Protein 7VRS (pdb70)

Secondary structure (DSSP, 8-state):
---SS-TT---EEEEEEESSHHHHHHHHHHHHHHHHH-TT--HHHHHHHHTTSS---SEEEEEEESSHHHHHHHHHHHHTT---TTEEEEE--S---EEEEE--TT---TTTTHHHHHH-HHHHHHHHHHHHHHTTS-SS-HHHHHHT-TTSPPTTSHHHHHHHHHHHHHHHHHHHHHTT---SEEEE-TTHHHHHHHHHTSS-HHHHHHHHHHHHHHHHHHTTTS-EEEEESS-HHHHHHHHHHSSSSS-SEEEEEEEETTEEEEEE-HHHHHHHHHHHHHTT--EEEPTT----SSGGGGGGHHHHHHHTTT------SS-EE-TTT--EE-STT-SHHHHHHHHHSPEEHHHHHHHHHHTT--EEEE-SSS-SSHHHHHHHHHTTT---EEE-S-BTTB-SHHHHHHHHHHHHHHT----GGGGGTTTT---------S--/---SS-TT---EEEEEEESSHHHHHHHHHHHHHHHHH-TT--HHHHHHHHHHHS---SEEEEEEESSHHHHHHHHHHHHTT---TTEEEEE--S---EEEEE--TT---TTTTHHHHHH-HHHHHHHHHHHHHHHTS-SS-HHHHHHT-TTSPPTTSHHHHHHHHHHHHHHHHHHHHHTT---SEEEE-TTHHHHHHHHHTSS-HHHHHHHHHHHHHHHHHHTBTTBEEEEE-S-HHHHHHHHHTT-SSS--EEEEEEEETTEEEEEE-HHHHHHHHHHHHHHT--EEE-TT--S-SSGGGGGGHHHHHHHTTT------SS-EE-TTT--EE-STT--HHHHHHHHHS-EEHHHHHHHHHHTT--EEEE-SSS-SSHHHHHHHHHHTT---EEEES-BTTB-SHHHHHHHHHHHHHTT----GGGGGTTTT---------S--/--SS-HHHHHHHHHHHHHHHHHHHHT---SSSS-SSS-HHHHH--HHHHHHHHHHHHHHHTS---TTHHHHS-SHHHHHHHHHHH-

Radius of gyration: 31.19 Å; Cα contacts (8 Å, |Δi|>4): 2144; chains: 3; bounding box: 94×78×86 Å

Foldseek 3Di:
DFFLWDLPQLKAKQKDADQDLQLQLVQLVQQLVVCVVDVPDDPLLNRLQNLPVDDQHFKIKMFIDSDNVSSNVQSVCSNVVHDDPRMFIFGQAAPLQEEEEFEFPPLDDQLALVQCCVIGRQLVVLLCVLQVLLCVQDDFGLVCANNVPPPGDDCLQLLNVLLNQLSQLLSLQSSCVSQVRHHQEYEYQQSSVLSSLCNQVQFPSNLSSLLSNLVSVVCSVQFPQFKFKKKWQAQPVVVVVLCCVPQVPHCQKDWQARQFRRITMIMHGPPSQVVSQVVQVVVVIDMDTDGSGTRWQTCSLVVCLVVQCVSSQPIQGDQGNHWYCAQQPRDGDRSRPCGSVVSSSSRHHRRNNHVSLVVCVVVRAQEYEHSGQADDRQVRSVVSCVVVPHHHHRAYQHHHPGHHPSSNVSSVSSSVNNNHDTSSSSSNPPNPHHHDDRDDGPHD/DFFQWDLPQLKAKQKDADQDLQLRLLQLLQQLVVLVVDVPDDPLQNLLQNLPVDDDHFKIKMFIDSDNVSSNVQSVCSNVVHDDPRMDIFGQAAPLQEEEEFEFPDQDFALLAVQCCVIGRQLVVQLCVLQVLLVVQDPFGLNCANNVPPPGDHCLQLLNVRLNQLSLLLSLQSSQVLQVRHHLEYEYAQLSVLSRCCNQVQFPSNLSSLLRNLVSVVCSVQFFQFKFKKKWQAAQVVVVVLQVVLPPPPRFKDWQADQARRITMMMGHPVSQVVSCVVCVVVVIDMDTRRRGGRWQACSCVVVQVVLCVSSQPTQGDQGNHWYCYQQPRDTHSSRPCGSNVSSSSRHHRGNNLVNLVVCVVVRHQEYEHSGSADDRLVRSVNSCVVVVHRHHRFYQHHHPGNHPSSNVSSVSSSPSNPNDTNSSSSSPPNPHHHDDGDDSDDD/DVVDDPVRLLVVLLLQLLQLLCVLLVVNPSPPFDQPDFSVVSPDDLVSQQSSQVSSCVVVVHRDDSCLCVVQGGSSSSSVVVVVVD

Solvent-accessible surface area: 36878 Å² total; per-residue (Å²): 150,66,25,4,2,80,72,161,10,98,24,2,0,0,6,5,12,2,116,77,65,38,19,13,46,12,14,0,52,101,1,17,48,59,0,43,139,62,152,137,35,48,36,16,29,1,0,25,0,6,23,6,15,34,16,48,39,91,44,23,0,0,0,8,1,27,42,60,144,86,0,59,42,0,0,26,13,12,21,119,126,104,79,23,61,37,20,35,83,22,31,26,83,19,37,8,6,3,0,0,1,0,0,5,35,28,1,49,28,91,33,2,0,36,104,0,23,85,24,0,31,12,0,30,44,52,3,64,99,0,6,42,21,0,68,75,76,31,158,43,42,0,75,37,9,8,101,61,41,153,148,21,34,59,39,112,112,6,23,1,0,8,0,0,1,4,0,1,2,0,0,0,6,22,0,0,129,38,0,37,3,66,8,41,0,0,0,0,23,18,11,0,0,0,0,0,0,8,25,3,25,0,1,34,36,23,24,0,0,35,0,1,6,45,6,0,72,11,4,22,98,52,4,90,68,122,4,10,19,0,34,0,23,13,36,18,76,78,0,106,70,73,10,63,148,17,22,62,154,67,104,83,0,15,34,4,0,40,19,3,50,141,40,0,22,0,0,1,66,55,63,9,0,97,92,0,17,62,56,0,108,83,101,70,26,127,3,118,48,44,51,42,25,8,0,12,14,4,34,46,0,62,102,8,67,123,115,1,50,110,58,1,83,56,13,137,33,116,54,19,70,18,8,2,7,0,1,22,77,55,89,24,5,18,1,50,54,0,65,15,59,14,0,7,58,1,0,26,82,61,5,34,3,21,43,8,2,119,44,0,8,30,24,13,2,21,0,1,0,0,0,0,0,7,17,56,17,11,61,29,1,38,87,9,3,143,90,58,73,71,110,24,28,19,26,11,1,0,34,90,140,81,2,6,8,54,47,0,0,22,0,0,0,8,0,14,1,40,23,10,70,12,73,9,23,18,1,2,38,54,52,42,4,116,37,47,134,24,19,69,94,97,97,78,148,81,24,5,4,78,84,162,10,94,21,3,0,0,7,10,11,0,150,69,76,36,15,13,41,18,38,0,49,104,7,13,47,48,0,49,151,54,146,133,34,46,36,17,28,0,0,16,0,14,26,4,9,53,29,46,37,90,44,17,0,0,0,6,1,31,38,55,143,82,0,56,42,0,0,35,18,13,14,125,136,118,128,35,91,34,23,37,79,21,27,26,85,17,42,7,9,3,0,0,0,0,0,4,30,22,1,49,19,81,27,1,0,34,85,0,22,85,24,0,37,12,0,31,49,54,4,67,102,0,6,38,18,0,66,75,82,29,161,44,40,0,72,28,9,4,103,58,37,152,148,22,32,55,41,110,107,5,23,2,2,10,0,0,1,4,0,1,3,0,0,0,5,18,0,0,117,35,0,40,2,70,7,45,0,0,0,0,19,22,10,0,0,1,1,0,0,7,19,1,26,0,1,34,34,25,21,0,0,36,0,1,8,44,6,0,75,14,5,22,98,87,3,90,65,115,2,6,14,0,37,1,43,12,36,28,72,82,2,98,67,21,12,62,168,27,35,45,152,69,103,69,3,30,30,4,0,41,10,1,45,137,36,0,18,0,1,5,63,52,64,5,0,90,108,0,18,61,56,0,85,93,106,69,25,199,11,126,49,28,72,29,26,3,0,16,11,9,42,44,0,71,109,18,70,149,125,0,67,94,33,1,79,54,12,123,34,119,63,14,90,23,16,1,6,0,0,7,50,51,100,42,11,22,0,47,46,0,67,14,52,16,0,5,58,1,0,61,105,62,6,34,0,14,48,6,0,111,44,0,6,37,24,13,2,21,0,0,0,0,0,0,1,15,15,48,12,8,122,9,0,50,95,2,5,138,80,48,69,84,111,20,26,21,28,12,1,0,92,117,138,73,1,9,8,53,66,0,0,18,1,1,0,9,0,14,1,43,17,12,61,19,61,14,18,19,2,3,35,49,50,48,4,77,26,46,134,18,25,92,108,60,183,53,107,68,118,19,74,80,72,86,81,54,57,91,5,43,79,46,0,40,25,34,0,0,28,29,47,10,108,15,73,10,108,59,5,86,46,59,117,30,8,164,99,39,52,28,26,52,22,16,1,20,58,0,35,60,110,2,11,86,58,28,66,81,206,19,76,13,48,4,3,106,91,77,72,35,0,64,25,0,4,90,48,2,83,87,36,91

B-factor: mean 44.57, std 20.29, range [15.27, 239.95]

Organism: Streptomyces albus (strain ATCC 21838 / DSM 41398 / FERM P-419 / JCM 4703 / NBRC 107858) (NCBI:txid1081613)

Nearest PDB structures (foldseek):
  7vrs-assembly1_B  TM=9.904E-01  e=1.218E-79  Streptomyces albus subsp. albus
  7vt1-assembly2_B  TM=9.842E-01  e=4.405E-77  Streptomyces albus subsp. albus
  7vt1-assembly1_A  TM=9.762E-01  e=6.356E-75  Streptomyces albus subsp. albus
  6iyt-assembly1_A  TM=9.725E-01  e=8.474E-64  Streptomyces albus subsp. albus
  6iyt-assembly2_B  TM=9.763E-01  e=5.150E-62  Streptomyces albus subsp. albus

InterPro domains:
  IPR001227 Acyl transferase domain superfamily [G3DSA:3.40.366.10] (587-889)
  IPR001227 Acyl transferase domain superfamily [G3DSA:3.40.366.10] (2682-2988)
  IPR002364 Quinone oxidoreductase/zeta-crystallin, conserved site [PS01162] (1578-1599)
  IPR006162 Phosphopantetheine attachment site [PS00012] (2075-2090)
  IPR009081 Phosphopantetheine binding ACP domain [PF00550] (2050-2115)
  IPR009081 Phosphopantetheine binding ACP domain [PF00550] (3599-3665)
  IPR009081 Phosphopantetheine binding ACP domain [PS50075] (2045-2120)
  IPR009081 Phosphopantetheine binding ACP domain [PS50075] (3594-3669)
  IPR011032 GroES-like superfamily [SSF50129] (1453-1583)
  IPR013154 Alcohol dehydrogenase-like, N-terminal [PF08240] (1469-1525)
  IPR013968 Polyketide synthase-like, ketoreductase domain [PF08659] (1763-1941)
  IPR013968 Polyketide synthase-like, ketoreductase domain [PF08659] (3308-3485)
  IPR014030 Beta-ketoacyl synthase-like, N-terminal domain [PF00109] (34-284)
  IPR014030 Beta-ketoacyl synthase-like, N-terminal domain [PF00109] (2141-2391)
  IPR014031 Beta-ketoacyl synthase, C-terminal domain [PF02801] (292-409)
  IPR014031 Beta-ketoacyl synthase, C-terminal domain [PF02801] (2399-2516)
  IPR014043 Acyl transferase domain [PF00698] (587-904)
  IPR014043 Acyl transferase domain [PF00698] (2682-3003)
  IPR014043 Acyl transferase domain [SM00827] (589-886)
  IPR014043 Acyl transferase domain [SM00827] (2684-2985)

Sequence (974 aa):
APALAEVLAPTVPWPLSGKNPGALQGQAARLAAHLAEDHDLSLSDLGLSLATTRARLEHRAVVVLGSREEALGGLGALGEQMPAGNVVTGAADLSGKTVFVFPGQGSQWAGMAVELLDSS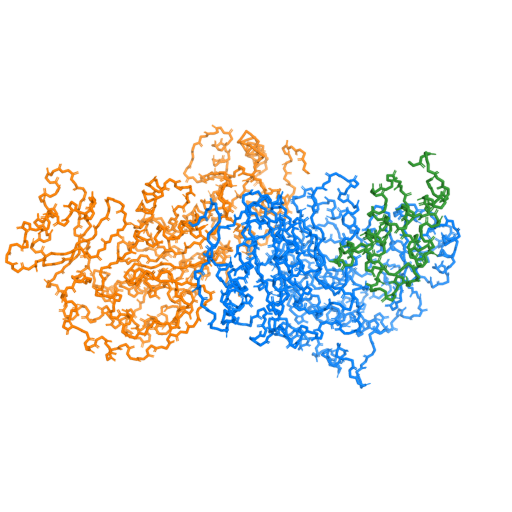PVFAARFAEVAGAVEAYVDWSVESVVRGADEAPSLDRIEILQPVLFTVMVSLAALWRAAGVVPDAVVGHCQGEIAAAAVSGALSLGDAAQVVVLRSQLFADELVGKGAVASVSLPAAEVEARIARFNGDAELLSIAGNNGPRSVTVAGQVAALEELVAELEAEGVRAKVIGSTVASHSAQVDPLHERILDLLSFVQPREGSVPLYSTVNGEVLNGAELDASYWFENSRRPVSFEPVVRALFADGFDVFVESSAHPVLTYGISETAEAAGREVLAQGTLRREEGGLARFYSSLAGVWTRGVDVDWAGAFAGRGARVVDLPTYAFQAPALAEVLAPTVPWPLSGKNPGALQGQAARLAAHLAEDHDLSLSDLGLSLATTRARLEHRAVVVLGSREEALGGLGALGEQMPAGNVVTGAADLSGKTVFVFPGQGSQWAGMAVELLDSSPVFAARFAEVAGAVEAYVDWSVESVVRGADEAPSLDRIEILQPVLFTVMVSLAALWRAAGVVPDAVVGHCQGEIAAAAVSGALSLGDAAQVVVLRSQLFADELVGKGAVASVSLPAAEVEARIARFNGDAELLSIAGNNGPRSVTVAGQVAALEELVAELEAEGVRAKVIGSTVASHSAQVDPLHERILDLLSFVQPREGSVPLYSTVNGEVLNGAELDASYWFENSRRPVSFEPVVRALFADGFDVFVESSAHPVLTYGISETAEAAGREVLAQGTLRREEGGLARFYSSLAGVWTRGVDVDWAGAFAGRGARVVDLPTYAFQMGAATPAERDAILLDLVRGQVAAVLGHASGEDIEPGRAFKNLGFDSLTAVELRDRLGAATGHKLPATIVFDYPNPTALAQHLRAAV

Structure (mmCIF, N/CA/C/O backbone):
data_7VRS
#
_entry.id   7VRS
#
_cell.length_a   75.613
_cell.length_b   102.061
_cell.length_c   150.991
_cell.angle_alpha   90.000
_cell.angle_beta   90.000
_cell.angle_gamma   90.000
#
_symmetry.space_group_name_H-M   'P 2 2 21'
#
loop_
_entity.id
_entity.type
_entity.pdbx_description
1 polymer 'Type I modular polyketide synthase'
2 polymer 'Type I modular polyketide synthase'
3 non-polymer "1,1'-butane-1,4-diylbis(1H-pyrrole-2,5-dione)"
4 non-polymer "4'-PHOSPHOPANTETHEINE"
5 water water
#
loop_
_atom_site.group_PDB
_atom_site.id
_atom_site.type_symbol
_atom_site.label_atom_id
_atom_site.label_alt_id
_atom_site.label_comp_id
_atom_site.label_asym_id
_atom_site.label_entity_id
_atom_site.label_seq_id
_atom_site.pdbx_PDB_ins_code
_atom_site.Cartn_x
_atom_site.Cartn_y
_atom_site.Cartn_z
_atom_site.occupancy
_atom_site.B_iso_or_equiv
_atom_site.auth_seq_id
_atom_site.auth_comp_id
_atom_site.auth_asym_id
_atom_site.auth_atom_id
_atom_site.pdbx_PDB_model_num
ATOM 1 N N . ALA A 1 23 ? -47.984 10.248 -0.681 1.00 67.90 1 ALA A N 1
ATOM 2 C CA . ALA A 1 23 ? -47.592 8.817 -0.934 1.00 72.36 1 ALA A CA 1
ATOM 3 C C . ALA A 1 23 ? -46.136 8.749 -1.406 1.00 77.37 1 ALA A C 1
ATOM 4 O O . ALA A 1 23 ? -45.347 8.009 -0.819 1.00 71.63 1 ALA A O 1
ATOM 6 N N . PRO A 1 24 ? -45.703 9.512 -2.444 1.00 73.28 2 PRO A N 1
ATOM 7 C CA . PRO A 1 24 ? -44.321 9.422 -2.925 1.00 65.60 2 PRO A CA 1
ATOM 8 C C . PRO A 1 24 ? -43.315 9.985 -1.905 1.00 51.32 2 PRO A C 1
ATOM 9 O O . PRO A 1 24 ? -43.669 10.925 -1.232 1.00 47.81 2 PRO A O 1
ATOM 13 N N . ALA A 1 25 ? -42.159 9.326 -1.733 1.00 47.65 3 ALA A N 1
ATOM 14 C CA . ALA A 1 25 ? -41.141 9.617 -0.683 1.00 47.75 3 ALA A CA 1
ATOM 15 C C . ALA A 1 25 ? -40.103 10.650 -1.184 1.00 47.05 3 ALA A C 1
ATOM 16 O O . ALA A 1 25 ? -39.990 10.815 -2.424 1.00 52.92 3 ALA A O 1
ATOM 18 N N . LEU A 1 26 ? -39.349 11.308 -0.283 1.00 39.06 4 LEU A N 1
ATOM 19 C CA . LEU A 1 26 ? -38.202 12.203 -0.645 1.00 34.23 4 LEU A CA 1
ATOM 20 C C . LEU A 1 26 ? -37.205 11.440 -1.522 1.00 33.67 4 LEU A C 1
ATOM 21 O O . LEU A 1 26 ? -36.611 12.060 -2.430 1.00 35.08 4 LEU A O 1
ATOM 26 N N . ALA A 1 27 ? -36.911 10.196 -1.140 1.00 32.19 5 ALA A N 1
ATOM 27 C CA . ALA A 1 27 ? -35.712 9.451 -1.571 1.00 31.10 5 ALA A CA 1
ATOM 28 C C . ALA A 1 27 ? -36.110 8.047 -2.027 1.00 28.57 5 ALA A C 1
ATOM 29 O O . ALA A 1 27 ? -36.903 7.396 -1.348 1.00 25.58 5 ALA A O 1
ATOM 31 N N . GLU A 1 28 ? -35.639 7.654 -3.210 1.00 30.97 6 GLU A N 1
ATOM 32 C CA . GLU A 1 28 ? -35.691 6.255 -3.665 1.00 30.08 6 GLU A CA 1
ATOM 33 C C . GLU A 1 28 ? -35.118 5.419 -2.525 1.00 32.74 6 GLU A C 1
ATOM 34 O O . GLU A 1 28 ? -34.289 5.911 -1.740 1.00 32.27 6 GLU A O 1
ATOM 40 N N . VAL A 1 29 ? -35.696 4.250 -2.331 1.00 34.99 7 VAL A N 1
ATOM 41 C CA . VAL A 1 29 ? -35.420 3.365 -1.170 1.00 35.00 7 VAL A CA 1
ATOM 42 C C . VAL A 1 29 ? -33.972 2.861 -1.269 1.00 33.47 7 VAL A C 1
ATOM 43 O O . VAL A 1 29 ? -33.319 2.742 -0.224 1.00 35.47 7 VAL A O 1
ATOM 47 N N . LEU A 1 30 ? -33.416 2.870 -2.482 1.00 33.38 8 LEU A N 1
ATOM 48 C CA . LEU A 1 30 ? -32.016 2.458 -2.772 1.00 34.24 8 LEU A CA 1
ATOM 49 C C . LEU A 1 30 ? -31.099 3.676 -2.981 1.00 35.24 8 LEU A C 1
ATOM 50 O O . LEU A 1 30 ? -29.914 3.473 -3.226 1.00 39.73 8 LEU A O 1
ATOM 55 N N . ALA A 1 31 ? -31.595 4.909 -2.907 1.00 34.09 9 ALA A N 1
ATOM 56 C CA . ALA A 1 31 ? -30.705 6.085 -2.991 1.00 31.85 9 ALA A CA 1
ATOM 57 C C . ALA A 1 31 ? -29.698 5.986 -1.860 1.00 29.95 9 ALA A C 1
ATOM 58 O O . ALA A 1 31 ? -30.080 5.823 -0.710 1.00 28.43 9 ALA A O 1
ATOM 60 N N . PRO A 1 32 ? -28.384 6.018 -2.149 1.00 28.19 10 PRO A N 1
ATOM 61 C CA . PRO A 1 32 ? -27.374 5.946 -1.097 1.00 29.76 10 PRO A CA 1
ATOM 62 C C . PRO A 1 32 ? -27.285 7.202 -0.209 1.00 29.77 10 PRO A C 1
ATOM 63 O O . PRO A 1 32 ? -27.129 7.049 0.948 1.00 28.92 10 PRO A O 1
ATOM 67 N N . THR A 1 33 ? -27.563 8.391 -0.737 1.00 29.23 11 THR A N 1
ATOM 68 C CA . THR A 1 33 ? -27.554 9.646 0.053 1.00 31.40 11 THR A CA 1
ATOM 69 C C . THR A 1 33 ? -28.625 9.614 1.157 1.00 31.82 11 THR A C 1
ATOM 70 O O . THR A 1 33 ? -29.808 9.545 0.812 1.00 35.47 11 THR A O 1
ATOM 74 N N . VAL A 1 34 ? -28.224 9.847 2.410 1.00 28.90 12 VAL A N 1
ATOM 75 C CA . VAL A 1 34 ? -29.140 10.153 3.543 1.00 30.91 12 VAL A CA 1
ATOM 76 C C . VAL A 1 34 ? -28.595 11.334 4.328 1.00 29.44 12 VAL A C 1
ATOM 77 O O . VAL A 1 34 ? -27.390 11.607 4.297 1.00 27.59 12 VAL A O 1
ATOM 81 N N . PRO A 1 35 ? -29.470 12.031 5.090 1.00 29.60 13 PRO A N 1
ATOM 82 C CA . PRO A 1 35 ? -29.032 13.110 5.979 1.00 32.00 13 PRO A CA 1
ATOM 83 C C . PRO A 1 35 ? -29.054 12.652 7.443 1.00 29.80 13 PRO A C 1
ATOM 84 O O . PRO A 1 35 ? -29.951 11.904 7.775 1.00 26.54 13 PRO A O 1
ATOM 88 N N . TRP A 1 36 ? -28.061 13.076 8.234 1.00 29.80 14 TRP A N 1
ATOM 89 C CA . TRP A 1 36 ? -28.003 12.909 9.716 1.00 28.14 14 TRP A CA 1
ATOM 90 C C . TRP A 1 36 ? -28.072 14.274 10.395 1.00 29.52 14 TRP A C 1
ATOM 91 O O . TRP A 1 36 ? -27.083 15.008 10.402 1.00 30.50 14 TRP A O 1
ATOM 102 N N . PRO A 1 37 ? -29.249 14.689 10.918 1.00 27.08 15 PRO A N 1
ATOM 103 C CA . PRO A 1 37 ? -29.385 15.973 11.589 1.00 24.92 15 PRO A CA 1
ATOM 104 C C . PRO A 1 37 ? -28.921 15.804 13.032 1.00 25.70 15 PRO A C 1
ATOM 105 O O . PRO A 1 37 ? -29.300 14.847 13.635 1.00 24.64 15 PRO A O 1
ATOM 109 N N . LEU A 1 38 ? -28.125 16.744 13.533 1.00 29.10 16 LEU A N 1
ATOM 110 C CA . LEU A 1 38 ? -27.651 16.798 14.940 1.00 29.96 16 LEU A CA 1
ATOM 111 C C . LEU A 1 38 ? -27.956 18.188 15.500 1.00 30.44 16 LEU A C 1
ATOM 112 O O . LEU A 1 38 ? -27.965 19.179 14.716 1.00 30.12 16 LEU A O 1
ATOM 117 N N . SER A 1 39 ? -28.136 18.283 16.814 1.00 29.13 17 SER A N 1
ATOM 118 C CA . SER A 1 39 ? -28.256 19.590 17.501 1.00 29.43 17 SER A CA 1
ATOM 119 C C . SER A 1 39 ? -27.771 19.453 18.942 1.00 31.46 17 SER A C 1
ATOM 120 O O . SER A 1 39 ? -28.090 18.411 19.550 1.00 30.71 17 SER A O 1
ATOM 123 N N . GLY A 1 40 ? -27.003 20.435 19.441 1.00 31.70 18 GLY A N 1
ATOM 124 C CA . GLY A 1 40 ? -26.669 20.564 20.874 1.00 32.47 18 GLY A CA 1
ATOM 125 C C . GLY A 1 40 ? -27.043 21.922 21.440 1.00 34.00 18 GLY A C 1
ATOM 126 O O . GLY A 1 40 ? -27.274 22.837 20.632 1.00 35.27 18 GLY A O 1
ATOM 127 N N . LYS A 1 41 ? -27.039 22.051 22.774 1.00 37.10 19 LYS A N 1
ATOM 128 C CA . LYS A 1 41 ? -27.223 23.319 23.536 1.00 40.43 19 LYS A CA 1
ATOM 129 C C . LYS A 1 41 ? -26.228 24.383 23.047 1.00 39.25 19 LYS A C 1
ATOM 130 O O . LYS A 1 41 ? -26.603 25.553 22.958 1.00 39.73 19 LYS A O 1
ATOM 136 N N . ASN A 1 42 ? -24.961 24.008 22.886 1.00 40.24 20 ASN A N 1
ATOM 137 C CA . ASN A 1 42 ? -23.855 24.924 22.495 1.00 41.18 20 ASN A CA 1
ATOM 138 C C . ASN A 1 42 ? -22.938 24.174 21.530 1.00 40.08 20 ASN A C 1
ATOM 139 O O . ASN A 1 42 ? -23.113 22.973 21.312 1.00 36.00 20 ASN A O 1
ATOM 144 N N . PRO A 1 43 ? -21.948 24.853 20.913 1.00 40.36 21 PRO A N 1
ATOM 145 C CA . PRO A 1 43 ? -21.139 24.200 19.880 1.00 44.04 21 PRO A CA 1
ATOM 146 C C . PRO A 1 43 ? -20.305 22.998 20.345 1.00 43.72 21 PRO A C 1
ATOM 147 O O . PRO A 1 43 ? -20.081 22.062 19.562 1.00 48.29 21 PRO A O 1
ATOM 151 N N . GLY A 1 44 ? -19.831 23.048 21.585 1.00 39.85 22 GLY A N 1
ATOM 152 C CA . GLY A 1 44 ? -18.994 21.985 22.164 1.00 38.39 22 GLY A CA 1
ATOM 153 C C . GLY A 1 44 ? -19.800 20.714 22.363 1.00 40.38 22 GLY A C 1
ATOM 154 O O . GLY A 1 44 ? -19.203 19.605 22.268 1.00 43.61 22 GLY A O 1
ATOM 155 N N . ALA A 1 45 ? -21.092 20.853 22.670 1.00 35.98 23 ALA A N 1
ATOM 156 C CA . ALA A 1 45 ? -21.971 19.672 22.824 1.00 38.80 23 ALA A CA 1
ATOM 157 C C . ALA A 1 45 ? -22.168 19.039 21.447 1.00 39.70 23 ALA A C 1
ATOM 158 O O . ALA A 1 45 ? -22.181 17.799 21.363 1.00 38.40 23 ALA A O 1
ATOM 160 N N . LEU A 1 46 ? -22.306 19.872 20.413 1.00 39.98 24 LEU A N 1
ATOM 161 C CA . LEU A 1 46 ? -22.483 19.366 19.028 1.00 41.74 24 LEU A CA 1
ATOM 162 C C . LEU A 1 46 ? -21.231 18.589 18.599 1.00 41.02 24 LEU A C 1
ATOM 163 O O . LEU A 1 46 ? -21.389 17.521 17.986 1.00 42.04 24 LEU A O 1
ATOM 168 N N . GLN A 1 47 ? -20.036 19.102 18.915 1.00 45.76 25 GLN A N 1
ATOM 169 C CA . GLN A 1 47 ? -18.779 18.383 18.574 1.00 52.83 25 GLN A CA 1
ATOM 170 C C . GLN A 1 47 ? -18.707 17.061 19.334 1.00 48.81 25 GLN A C 1
ATOM 171 O O . GLN A 1 47 ? -18.322 16.052 18.720 1.00 44.70 25 GLN A O 1
ATOM 177 N N . GLY A 1 48 ? -19.041 17.079 20.627 1.00 47.70 26 GLY A N 1
ATOM 178 C CA . GLY A 1 48 ? -18.904 15.861 21.447 1.00 41.32 26 GLY A CA 1
ATOM 179 C C . GLY A 1 48 ? -19.812 14.747 20.976 1.00 38.82 26 GLY A C 1
ATOM 180 O O . GLY A 1 48 ? -19.332 13.611 20.872 1.00 40.40 26 GLY A O 1
ATOM 181 N N . GLN A 1 49 ? -21.070 15.072 20.671 1.00 35.59 27 GLN A N 1
ATOM 182 C CA . GLN A 1 49 ? -22.037 14.049 20.198 1.00 40.48 27 GLN A CA 1
ATOM 183 C C . GLN A 1 49 ? -21.563 13.497 18.850 1.00 40.01 27 GLN A C 1
ATOM 184 O O . GLN A 1 49 ? -21.718 12.289 18.633 1.00 36.41 27 GLN A O 1
ATOM 190 N N . ALA A 1 50 ? -21.011 14.356 17.988 1.00 40.29 28 ALA A N 1
ATOM 191 C CA . ALA A 1 50 ? -20.501 13.919 16.668 1.00 40.68 28 ALA A CA 1
ATOM 192 C C . ALA A 1 50 ? -19.345 12.932 16.847 1.00 39.57 28 ALA A C 1
ATOM 193 O O . ALA A 1 50 ? -19.312 11.931 16.114 1.00 42.73 28 ALA A O 1
ATOM 195 N N . ALA A 1 51 ? -18.440 13.207 17.790 1.00 40.04 29 ALA A N 1
ATOM 196 C CA . ALA A 1 51 ? -17.295 12.305 18.052 1.00 41.51 29 ALA A CA 1
ATOM 197 C C . ALA A 1 51 ? -17.818 10.986 18.624 1.00 42.35 29 ALA A C 1
ATOM 198 O O . ALA A 1 51 ? -17.352 9.924 18.175 1.00 46.44 29 ALA A O 1
ATOM 200 N N . ARG A 1 52 ? -18.738 11.058 19.587 1.00 38.92 30 ARG A N 1
ATOM 201 C CA . ARG A 1 52 ? -19.361 9.834 20.162 1.00 41.68 30 ARG A CA 1
ATOM 202 C C . ARG A 1 52 ? -20.037 9.020 19.060 1.00 41.40 30 ARG A C 1
ATOM 203 O O . ARG A 1 52 ? -19.874 7.784 19.059 1.00 44.66 30 ARG A O 1
ATOM 211 N N . LEU A 1 53 ? -20.814 9.691 18.207 1.00 41.03 31 LEU A N 1
ATOM 212 C CA . LEU A 1 53 ? -21.570 9.061 17.094 1.00 43.28 31 LEU A CA 1
ATOM 213 C C . LEU A 1 53 ? -20.593 8.387 16.127 1.00 42.00 31 LEU A C 1
ATOM 214 O O . LEU A 1 53 ? -20.900 7.285 15.624 1.00 45.76 31 LEU A O 1
ATOM 219 N N . ALA A 1 54 ? -19.442 9.019 15.897 1.00 40.92 32 ALA A N 1
ATOM 220 C CA . ALA A 1 54 ? -18.396 8.506 14.984 1.00 40.70 32 ALA A CA 1
ATOM 221 C C . ALA A 1 54 ? -17.825 7.210 15.568 1.00 38.51 32 ALA A C 1
ATOM 222 O O . ALA A 1 54 ? -17.725 6.200 14.848 1.00 37.27 32 ALA A O 1
ATOM 224 N N . ALA A 1 55 ? -17.545 7.213 16.866 1.00 38.97 33 ALA A N 1
ATOM 225 C CA . ALA A 1 55 ? -17.033 6.022 17.579 1.00 38.61 33 ALA A CA 1
ATOM 226 C C . ALA A 1 55 ? -18.120 4.936 17.573 1.00 41.80 33 ALA A C 1
ATOM 227 O O . ALA A 1 55 ? -17.806 3.781 17.229 1.00 48.68 33 ALA A O 1
ATOM 229 N N . HIS A 1 56 ? -19.381 5.302 17.790 1.00 39.80 34 HIS A N 1
ATOM 230 C CA . HIS A 1 56 ? -20.495 4.325 17.729 1.00 41.10 34 HIS A CA 1
ATOM 231 C C . HIS A 1 56 ? -20.438 3.605 16.375 1.00 45.91 34 HIS A C 1
ATOM 232 O O . HIS A 1 56 ? -20.541 2.357 16.384 1.00 45.68 34 HIS A O 1
ATOM 239 N N . LEU A 1 57 ? -20.250 4.352 15.274 1.00 46.37 35 LEU A N 1
ATOM 240 C CA . LEU A 1 57 ? -20.261 3.815 13.883 1.00 48.56 35 LEU A CA 1
ATOM 241 C C . LEU A 1 57 ? -18.978 3.012 13.644 1.00 45.81 35 LEU A C 1
ATOM 242 O O . LEU A 1 57 ? -19.085 1.847 13.268 1.00 46.92 35 LEU A O 1
ATOM 247 N N . ALA A 1 58 ? -17.805 3.608 13.848 1.00 45.76 36 ALA A N 1
ATOM 248 C CA . ALA A 1 58 ? -16.507 2.930 13.620 1.00 47.76 36 ALA A CA 1
ATOM 249 C C . ALA A 1 58 ? -16.550 1.517 14.223 1.00 49.71 36 ALA A C 1
ATOM 250 O O . ALA A 1 58 ? -16.128 0.588 13.525 1.00 60.26 36 ALA A O 1
ATOM 252 N N . GLU A 1 59 ? -17.123 1.349 15.424 1.00 51.50 37 GLU A N 1
ATOM 253 C CA . GLU A 1 59 ? -16.967 0.130 16.264 1.00 55.49 37 GLU A CA 1
ATOM 254 C C . GLU A 1 59 ? -17.801 -1.023 15.702 1.00 59.44 37 GLU A C 1
ATOM 255 O O . GLU A 1 59 ? -17.352 -2.170 15.845 1.00 64.69 37 GLU A O 1
ATOM 261 N N . ASP A 1 60 ? -18.901 -0.728 15.001 1.00 58.51 38 ASP A N 1
ATOM 262 C CA . ASP A 1 60 ? -19.896 -1.729 14.521 1.00 55.28 38 ASP A CA 1
ATOM 263 C C . ASP A 1 60 ? -20.140 -1.579 13.004 1.00 62.44 38 ASP A C 1
ATOM 264 O O . ASP A 1 60 ? -21.016 -0.769 12.604 1.00 58.28 38 ASP A O 1
ATOM 269 N N . HIS A 1 61 ? -19.504 -2.442 12.204 1.00 64.73 39 HIS A N 1
ATOM 270 C CA . HIS A 1 61 ? -19.531 -2.449 10.715 1.00 70.74 39 HIS A CA 1
ATOM 271 C C . HIS A 1 61 ? -20.936 -2.842 10.212 1.00 61.62 39 HIS A C 1
ATOM 272 O O . HIS A 1 61 ? -21.236 -2.504 9.066 1.00 58.75 39 HIS A O 1
ATOM 279 N N . ASP A 1 62 ? -21.830 -3.290 11.102 1.00 62.31 40 ASP A N 1
ATOM 280 C CA . ASP A 1 62 ? -23.195 -3.803 10.778 1.00 65.88 40 ASP A CA 1
ATOM 281 C C . ASP A 1 62 ? -24.297 -2.731 10.926 1.00 59.47 40 ASP A C 1
ATOM 282 O O . ASP A 1 62 ? -25.430 -3.008 10.512 1.00 50.79 40 ASP A O 1
ATOM 287 N N . LEU A 1 63 ? -24.027 -1.578 11.539 1.00 47.67 41 LEU A N 1
ATOM 288 C CA . LEU A 1 63 ? -25.040 -0.501 11.682 1.00 43.84 41 LEU A CA 1
ATOM 289 C C . LEU A 1 63 ? -25.537 -0.017 10.313 1.00 40.99 41 LEU A C 1
ATOM 290 O O . LEU A 1 63 ? -24.703 0.286 9.439 1.00 36.56 41 LEU A O 1
ATOM 295 N N . SER A 1 64 ? -26.864 -0.055 10.140 1.00 35.72 42 SER A N 1
ATOM 296 C CA . SER A 1 64 ? -27.659 0.611 9.089 1.00 32.00 42 SER A CA 1
ATOM 297 C C . SER A 1 64 ? -27.581 2.131 9.270 1.00 32.54 42 SER A C 1
ATOM 298 O O . SER A 1 64 ? -27.924 2.634 10.389 1.00 33.33 42 SER A O 1
ATOM 301 N N . LEU A 1 65 ? -27.142 2.815 8.202 1.00 30.16 43 LEU A N 1
ATOM 302 C CA . LEU A 1 65 ? -27.005 4.287 8.102 1.00 28.94 43 LEU A CA 1
ATOM 303 C C . LEU A 1 65 ? -28.400 4.902 8.116 1.00 29.60 43 LEU A C 1
ATOM 304 O O . LEU A 1 65 ? -28.520 6.031 8.617 1.00 35.35 43 LEU A O 1
ATOM 309 N N . SER A 1 66 ? -29.420 4.145 7.704 1.00 27.90 44 SER A N 1
ATOM 310 C CA . SER A 1 66 ? -30.844 4.581 7.721 1.00 29.46 44 SER A CA 1
ATOM 311 C C . SER A 1 66 ? -31.433 4.455 9.134 1.00 28.76 44 SER A C 1
ATOM 312 O O . SER A 1 66 ? -32.368 5.219 9.432 1.00 28.93 44 SER A O 1
ATOM 315 N N . ASP A 1 67 ? -31.091 3.389 9.863 1.00 27.39 45 ASP A N 1
ATOM 316 C CA . ASP A 1 67 ? -31.541 3.220 11.262 1.00 27.96 45 ASP A CA 1
ATOM 317 C C . ASP A 1 67 ? -31.008 4.423 12.039 1.00 27.64 45 ASP A C 1
ATOM 318 O O . ASP A 1 67 ? -31.792 5.123 12.652 1.00 27.21 45 ASP A O 1
ATOM 323 N N . LEU A 1 68 ? -29.711 4.693 11.946 1.00 27.83 46 LEU A N 1
ATOM 324 C CA . LEU A 1 68 ? -29.071 5.781 12.714 1.00 29.26 46 LEU A CA 1
ATOM 325 C C . LEU A 1 68 ? -29.691 7.128 12.314 1.00 27.72 46 LEU A C 1
ATOM 326 O O . LEU A 1 68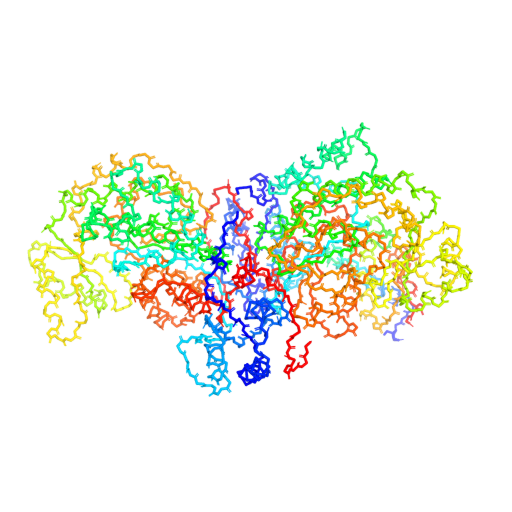 ? -29.986 7.938 13.219 1.00 25.44 46 LEU A O 1
ATOM 331 N N . GLY A 1 69 ? -29.851 7.366 11.008 1.00 27.92 47 GLY A N 1
ATOM 332 C CA . GLY A 1 69 ? -30.518 8.559 10.454 1.00 28.25 47 GLY A CA 1
ATOM 333 C C . GLY A 1 69 ? -31.924 8.718 11.022 1.00 29.06 47 GLY A C 1
ATOM 334 O O . GLY A 1 69 ? -32.222 9.785 11.597 1.00 25.63 47 GLY A O 1
ATOM 335 N N . LEU A 1 70 ? -32.749 7.672 10.927 1.00 25.65 48 LEU A N 1
ATOM 336 C CA . LEU A 1 70 ? -34.143 7.727 11.433 1.00 26.26 48 LEU A CA 1
ATOM 337 C C . LEU A 1 70 ? -34.137 8.060 12.935 1.00 25.73 48 LEU A C 1
ATOM 338 O O . LEU A 1 70 ? -35.058 8.774 13.387 1.00 24.90 48 LEU A O 1
ATOM 343 N N . SER A 1 71 ? -33.231 7.435 13.687 1.00 26.08 49 SER A N 1
ATOM 344 C CA . SER A 1 71 ? -33.080 7.558 15.162 1.00 27.80 49 SER A CA 1
ATOM 345 C C . SER A 1 71 ? -32.701 9.000 15.536 1.00 29.23 49 SER A C 1
ATOM 346 O O . SER A 1 71 ? -33.398 9.575 16.404 1.00 28.62 49 SER A O 1
ATOM 349 N N . LEU A 1 72 ? -31.738 9.592 14.809 1.00 26.32 50 LEU A N 1
ATOM 350 C CA . LEU A 1 72 ? -31.332 11.011 14.964 1.00 26.75 50 LEU A CA 1
ATOM 351 C C . LEU A 1 72 ? -32.493 11.940 14.620 1.00 27.57 50 LEU A C 1
ATOM 352 O O . LEU A 1 72 ? -32.665 12.936 15.301 1.00 29.47 50 LEU A O 1
ATOM 357 N N . ALA A 1 73 ? -33.317 11.560 13.660 1.00 27.97 51 ALA A N 1
ATOM 358 C CA . ALA A 1 73 ? -34.385 12.429 13.147 1.00 30.17 51 ALA A CA 1
ATOM 359 C C . ALA A 1 73 ? -35.640 12.253 14.000 1.00 34.30 51 ALA A C 1
ATOM 360 O O . ALA A 1 73 ? -36.597 12.992 13.738 1.00 39.10 51 ALA A O 1
ATOM 362 N N . THR A 1 74 ? -35.693 11.249 14.885 1.00 37.12 52 THR A N 1
ATOM 363 C CA . THR A 1 74 ? -36.949 10.940 15.622 1.00 36.35 52 THR A CA 1
ATOM 364 C C . THR A 1 74 ? -36.745 11.107 17.136 1.00 33.12 52 THR A C 1
ATOM 365 O O . THR A 1 74 ? -37.705 11.595 17.783 1.00 30.65 52 THR A O 1
ATOM 369 N N . THR A 1 75 ? -35.629 10.641 17.711 1.00 30.36 53 THR A N 1
ATOM 370 C CA . THR A 1 75 ? -35.519 10.485 19.194 1.00 30.52 53 THR A CA 1
ATOM 371 C C . THR A 1 75 ? -34.601 11.542 19.815 1.00 28.69 53 THR A C 1
ATOM 372 O O . THR A 1 75 ? -34.137 11.306 20.956 1.00 31.05 53 THR A O 1
ATOM 376 N N . ARG A 1 76 ? -34.352 12.661 19.141 1.00 29.46 54 ARG A N 1
ATOM 377 C CA . ARG A 1 76 ? -33.368 13.666 19.642 1.00 32.37 54 ARG A CA 1
ATOM 378 C C . ARG A 1 76 ? -34.065 15.009 19.827 1.00 29.64 54 ARG A C 1
ATOM 379 O O . ARG A 1 76 ? -35.037 15.288 19.115 1.00 32.55 54 ARG A O 1
ATOM 387 N N . ALA A 1 77 ? -33.730 15.685 20.916 1.00 29.81 55 ALA A N 1
ATOM 388 C CA . ALA A 1 77 ? -34.257 17.027 21.205 1.00 28.38 55 ALA A CA 1
ATOM 389 C C . ALA A 1 77 ? -33.817 17.928 20.054 1.00 31.16 55 ALA A C 1
ATOM 390 O O . ALA A 1 77 ? -32.712 17.701 19.513 1.00 32.08 55 ALA A O 1
ATOM 392 N N . ARG A 1 78 ? -34.697 18.842 19.650 1.00 35.06 56 ARG A N 1
ATOM 393 C CA . ARG A 1 78 ? -34.392 19.965 18.742 1.00 37.11 56 ARG A CA 1
ATOM 394 C C . ARG A 1 78 ? -33.727 21.091 19.537 1.00 32.45 56 ARG A C 1
ATOM 395 O O . ARG A 1 78 ? -34.501 21.910 20.092 1.00 27.79 56 ARG A O 1
ATOM 403 N N . LEU A 1 79 ? -32.428 21.318 19.310 1.00 29.84 57 LEU A N 1
ATOM 404 C CA . LEU A 1 79 ? -31.640 22.338 20.052 1.00 31.52 57 LEU A CA 1
ATOM 405 C C . LEU A 1 79 ? -31.055 23.405 19.108 1.00 28.99 57 LEU A C 1
ATOM 406 O O . LEU A 1 79 ? -31.261 23.336 17.920 1.00 27.42 57 LEU A O 1
ATOM 411 N N . GLU A 1 80 ? -30.443 24.444 19.651 1.00 31.33 58 GLU A N 1
ATOM 412 C CA . GLU A 1 80 ? -30.239 25.719 18.933 1.00 33.50 58 GLU A CA 1
ATOM 413 C C . GLU A 1 80 ? -29.067 25.551 17.957 1.00 35.92 58 GLU A C 1
ATOM 414 O O . GLU A 1 80 ? -29.205 26.046 16.802 1.00 36.99 58 GLU A O 1
ATOM 420 N N . HIS A 1 81 ? -27.999 24.840 18.361 1.00 32.79 59 HIS A N 1
ATOM 421 C CA . HIS A 1 81 ? -26.750 24.683 17.558 1.00 30.39 59 HIS A CA 1
ATOM 422 C C . HIS A 1 81 ? -26.839 23.408 16.721 1.00 29.51 59 HIS A C 1
ATOM 423 O O . HIS A 1 81 ? -27.001 22.312 17.295 1.00 30.89 59 HIS A O 1
ATOM 430 N N . ARG A 1 82 ? -26.862 23.572 15.401 1.00 27.99 60 ARG A N 1
ATOM 431 C CA . ARG A 1 82 ? -27.347 22.544 14.455 1.00 26.56 60 ARG A CA 1
ATOM 432 C C . ARG A 1 82 ? -26.287 22.240 13.392 1.00 26.17 60 ARG A C 1
ATOM 433 O O . ARG A 1 82 ? -25.636 23.172 12.901 1.00 28.70 60 ARG A O 1
ATOM 441 N N . ALA A 1 83 ? -26.225 20.965 12.999 1.00 27.27 61 ALA A N 1
ATOM 442 C CA . ALA A 1 83 ? -25.300 20.521 11.935 1.00 28.31 61 ALA A CA 1
ATOM 443 C C . ALA A 1 83 ? -25.934 19.308 11.249 1.00 27.30 61 ALA A C 1
ATOM 444 O O . ALA A 1 83 ? -26.413 18.417 11.967 1.00 31.52 61 ALA A O 1
ATOM 446 N N . VAL A 1 84 ? -25.957 19.283 9.917 1.00 29.86 62 VAL A N 1
ATOM 447 C CA . VAL A 1 84 ? -26.472 18.083 9.195 1.00 30.25 62 VAL A CA 1
ATOM 448 C C . VAL A 1 84 ? -25.325 17.478 8.387 1.00 33.20 62 VAL A C 1
ATOM 449 O O . VAL A 1 84 ? -24.664 18.229 7.646 1.00 32.62 62 VAL A O 1
ATOM 453 N N . VAL A 1 85 ? -25.101 16.171 8.531 1.00 31.66 63 VAL A N 1
ATOM 454 C CA . VAL A 1 85 ? -24.059 15.494 7.710 1.00 27.27 63 VAL A CA 1
ATOM 455 C C . VAL A 1 85 ? -24.782 14.779 6.568 1.00 28.40 63 VAL A C 1
ATOM 456 O O . VAL A 1 85 ? -25.624 13.911 6.853 1.00 31.16 63 VAL A O 1
ATOM 460 N N . VAL A 1 86 ? -24.464 15.146 5.326 1.00 28.88 64 VAL A N 1
ATOM 461 C CA . VAL A 1 86 ? -25.081 14.479 4.145 1.00 29.57 64 VAL A CA 1
ATOM 462 C C . VAL A 1 86 ? -24.113 13.372 3.736 1.00 28.38 64 VAL A C 1
ATOM 463 O O . VAL A 1 86 ? -22.974 13.698 3.364 1.00 26.27 64 VAL A O 1
ATOM 467 N N . LEU A 1 87 ? -24.544 12.113 3.819 1.00 27.32 65 LEU A N 1
ATOM 468 C CA . LEU A 1 87 ? -23.588 11.005 3.568 1.00 28.67 65 LEU A CA 1
ATOM 469 C C . LEU A 1 87 ? -24.200 9.920 2.686 1.00 28.53 65 LEU A C 1
ATOM 470 O O . LEU A 1 87 ? -25.413 9.677 2.797 1.00 30.71 65 LEU A O 1
ATOM 475 N N . GLY A 1 88 ? -23.385 9.315 1.822 1.00 27.45 66 GLY A N 1
ATOM 476 C CA . GLY A 1 88 ? -23.851 8.175 1.016 1.00 30.62 66 GLY A CA 1
ATOM 477 C C . GLY A 1 88 ? -23.107 6.921 1.428 1.00 30.91 66 GLY A C 1
ATOM 478 O O . GLY A 1 88 ? -23.279 5.894 0.747 1.00 36.94 66 GLY A O 1
ATOM 479 N N . SER A 1 89 ? -22.308 7.002 2.499 1.00 31.63 67 SER A N 1
ATOM 480 C CA . SER A 1 89 ? -21.473 5.842 2.907 1.00 33.54 67 SER A CA 1
ATOM 481 C C . SER A 1 89 ? -20.880 6.020 4.308 1.00 36.86 67 SER A C 1
ATOM 482 O O . SER A 1 89 ? -20.834 7.171 4.775 1.00 41.75 67 SER A O 1
ATOM 485 N N . ARG A 1 90 ? -20.474 4.921 4.955 1.00 38.44 68 ARG A N 1
ATOM 486 C CA . ARG A 1 90 ? -19.767 4.967 6.262 1.00 42.30 68 ARG A CA 1
ATOM 487 C C . ARG A 1 90 ? -18.678 6.033 6.216 1.00 39.98 68 ARG A C 1
ATOM 488 O O . ARG A 1 90 ? -18.629 6.834 7.155 1.00 39.91 68 ARG A O 1
ATOM 496 N N . GLU A 1 91 ? -17.762 5.951 5.249 1.00 37.51 69 GLU A N 1
ATOM 497 C CA . GLU A 1 91 ? -16.543 6.791 5.272 1.00 43.27 69 GLU A CA 1
ATOM 498 C C . GLU A 1 91 ? -16.930 8.266 5.045 1.00 37.45 69 GLU A C 1
ATOM 499 O O . GLU A 1 91 ? -16.308 9.124 5.672 1.00 34.92 69 GLU A O 1
ATOM 505 N N . GLU A 1 92 ? -18.045 8.562 4.369 1.00 36.14 70 GLU A N 1
ATOM 506 C CA . GLU A 1 92 ? -18.567 9.960 4.252 1.00 35.32 70 GLU A CA 1
ATOM 507 C C . GLU A 1 92 ? -19.189 10.392 5.589 1.00 32.96 70 GLU A C 1
ATOM 508 O O . GLU A 1 92 ? -19.071 11.586 5.938 1.00 33.13 70 GLU A O 1
ATOM 514 N N . ALA A 1 93 ? -19.748 9.451 6.350 1.00 28.63 71 ALA A N 1
ATOM 515 C CA . ALA A 1 93 ? -20.293 9.701 7.705 1.00 30.39 71 ALA A CA 1
ATOM 516 C C . ALA A 1 93 ? -19.164 9.931 8.720 1.00 30.27 71 ALA A C 1
ATOM 517 O O . ALA A 1 93 ? -19.219 10.908 9.474 1.00 33.28 71 ALA A O 1
ATOM 519 N N . LEU A 1 94 ? -18.126 9.116 8.682 1.00 32.00 72 LEU A N 1
ATOM 520 C CA . LEU A 1 94 ? -16.944 9.290 9.567 1.00 35.66 72 LEU A CA 1
ATOM 521 C C . LEU A 1 94 ? -16.186 10.573 9.189 1.00 31.39 72 LEU A C 1
ATOM 522 O O . LEU A 1 94 ? -15.853 11.311 10.089 1.00 32.51 72 LEU A O 1
ATOM 527 N N . GLY A 1 95 ? -16.088 10.916 7.908 1.00 32.48 73 GLY A N 1
ATOM 528 C CA . GLY A 1 95 ? -15.502 12.196 7.466 1.00 35.77 73 GLY A CA 1
ATOM 529 C C . GLY A 1 95 ? -16.271 13.393 8.010 1.00 38.38 73 GLY A C 1
ATOM 530 O O . GLY A 1 95 ? -15.659 14.248 8.706 1.00 37.28 73 GLY A O 1
ATOM 531 N N . GLY A 1 96 ? -17.585 13.421 7.764 1.00 38.98 74 GLY A N 1
ATOM 532 C CA . GLY A 1 96 ? -18.467 14.499 8.241 1.00 38.59 74 GLY A CA 1
ATOM 533 C C . GLY A 1 96 ? -18.373 14.650 9.745 1.00 37.90 74 GLY A C 1
ATOM 534 O O . GLY A 1 96 ? -18.136 15.781 10.201 1.00 33.17 74 GLY A O 1
ATOM 535 N N . LEU A 1 97 ? -18.556 13.546 10.483 1.00 38.24 75 LEU A N 1
ATOM 536 C CA . LEU A 1 97 ? -18.666 13.562 11.958 1.00 39.12 75 LEU A CA 1
ATOM 537 C C . LEU A 1 97 ? -17.287 13.869 12.538 1.00 41.85 75 LEU A C 1
ATOM 538 O O . LEU A 1 97 ? -17.220 14.535 13.584 1.00 47.47 75 LEU A O 1
ATOM 543 N N . GLY A 1 98 ? -16.226 13.524 11.813 1.00 43.57 76 GLY A N 1
ATOM 544 C CA . GLY A 1 98 ? -14.842 13.844 12.218 1.00 42.92 76 GLY A CA 1
ATOM 545 C C . GLY A 1 98 ? -14.572 15.340 12.145 1.00 42.31 76 GLY A C 1
ATOM 546 O O . GLY A 1 98 ? -14.111 15.902 13.137 1.00 41.71 76 GLY A O 1
ATOM 547 N N . ALA A 1 99 ? -14.870 15.958 11.003 1.00 38.26 77 ALA A N 1
ATOM 548 C CA . ALA A 1 99 ? -14.762 17.414 10.785 1.00 38.50 77 ALA A CA 1
ATOM 549 C C . ALA A 1 99 ? -15.614 18.155 11.818 1.00 39.80 77 ALA A C 1
ATOM 550 O O . ALA A 1 99 ? -15.104 19.074 12.477 1.00 45.09 77 ALA A O 1
ATOM 552 N N . LEU A 1 100 ? -16.862 17.736 11.978 1.00 39.25 78 LEU A N 1
ATOM 553 C CA . LEU A 1 100 ? -17.792 18.301 12.984 1.00 41.47 78 LEU A CA 1
ATOM 554 C C . LEU A 1 100 ? -17.111 18.249 14.354 1.00 41.51 78 LEU A C 1
ATOM 555 O O . LEU A 1 100 ? -17.013 19.292 14.980 1.00 49.07 78 LEU A O 1
ATOM 560 N N . GLY A 1 101 ? -16.475 17.125 14.681 1.00 47.12 79 GLY A N 1
ATOM 561 C CA . GLY A 1 101 ? -15.891 16.832 16.004 1.00 47.88 79 GLY A CA 1
ATOM 562 C C . GLY A 1 101 ? -14.680 17.695 16.323 1.00 53.76 79 GLY A C 1
ATOM 563 O O . GLY A 1 101 ? -14.360 17.826 17.502 1.00 63.73 79 GLY A O 1
ATOM 564 N N . GLU A 1 102 ? -13.988 18.229 15.318 1.00 57.26 80 GLU A N 1
ATOM 565 C CA . GLU A 1 102 ? -12.779 19.062 15.540 1.00 65.23 80 GLU A CA 1
ATOM 566 C C . GLU A 1 102 ? -13.009 20.446 14.923 1.00 72.62 80 GLU A C 1
ATOM 567 O O . GLU A 1 102 ? -12.050 21.004 14.358 1.00 71.41 80 GLU A O 1
ATOM 573 N N . GLN A 1 103 ? -14.208 21.009 15.126 1.00 77.07 81 GLN A N 1
ATOM 574 C CA . GLN A 1 103 ? -14.560 22.411 14.772 1.00 73.34 81 GLN A CA 1
ATOM 575 C C . GLN A 1 103 ? -13.981 22.750 13.394 1.00 61.32 81 GLN A C 1
ATOM 576 O O . GLN A 1 103 ? -13.615 23.901 13.199 1.00 61.09 81 GLN A O 1
ATOM 582 N N . MET A 1 104 ? -13.892 21.777 12.487 1.00 57.68 82 MET A N 1
ATOM 583 C CA . MET A 1 104 ? -13.300 21.923 11.127 1.00 63.87 82 MET A CA 1
ATOM 584 C C . MET A 1 104 ? -14.422 21.893 10.083 1.00 65.56 82 MET A C 1
ATOM 585 O O . MET A 1 104 ? -15.407 21.173 10.257 1.00 58.80 82 MET A O 1
ATOM 590 N N . PRO A 1 105 ? -14.342 22.676 8.977 1.00 67.65 83 PRO A N 1
ATOM 591 C CA . PRO A 1 105 ? -15.347 22.603 7.911 1.00 60.28 83 PRO A CA 1
ATOM 592 C C . PRO A 1 105 ? -15.294 21.262 7.168 1.00 53.64 83 PRO A C 1
ATOM 593 O O . PRO A 1 105 ? -14.253 20.626 7.216 1.00 56.34 83 PRO A O 1
ATOM 597 N N . ALA A 1 106 ? -16.315 20.964 6.358 1.00 49.41 84 ALA A N 1
ATOM 598 C CA . ALA A 1 106 ? -16.300 19.859 5.367 1.00 45.33 84 ALA A CA 1
ATOM 599 C C . ALA A 1 106 ? -17.404 20.060 4.322 1.00 41.29 84 ALA A C 1
ATOM 600 O O . ALA A 1 106 ? -18.465 20.618 4.688 1.00 37.85 84 ALA A O 1
ATOM 602 N N . GLY A 1 107 ? -17.207 19.490 3.122 1.00 39.55 85 GLY A N 1
ATOM 603 C CA . GLY A 1 107 ? -18.035 19.728 1.921 1.00 37.44 85 GLY A CA 1
ATOM 604 C C . GLY A 1 107 ? -19.436 19.156 2.075 1.00 35.90 85 GLY A C 1
ATOM 605 O O . GLY A 1 107 ? -20.362 19.671 1.447 1.00 37.54 85 GLY A O 1
ATOM 606 N N . ASN A 1 108 ? -19.606 18.249 3.034 1.00 35.20 86 ASN A N 1
ATOM 607 C CA . ASN A 1 108 ? -20.849 17.482 3.263 1.00 31.33 86 ASN A CA 1
ATOM 608 C C . ASN A 1 108 ? -21.355 17.746 4.683 1.00 31.57 86 ASN A C 1
ATOM 609 O O . ASN A 1 108 ? -22.143 16.933 5.189 1.00 31.98 86 ASN A O 1
ATOM 614 N N . VAL A 1 109 ? -20.852 18.785 5.352 1.00 31.42 87 VAL A N 1
ATOM 615 C CA . VAL A 1 109 ? -21.443 19.193 6.660 1.00 33.69 87 VAL A CA 1
ATOM 616 C C . VAL A 1 109 ? -21.949 20.627 6.550 1.00 31.73 87 VAL A C 1
ATOM 617 O O . VAL A 1 109 ? -21.196 21.422 6.026 1.00 35.39 87 VAL A O 1
ATOM 621 N N . VAL A 1 110 ? -23.236 20.847 6.838 1.00 29.80 88 VAL A N 1
ATOM 622 C CA . VAL A 1 110 ? -23.893 22.182 6.894 1.00 29.81 88 VAL A CA 1
ATOM 623 C C . VAL A 1 110 ? -24.205 22.470 8.358 1.00 29.92 88 VAL A C 1
ATOM 624 O O . VAL A 1 110 ? -24.771 21.585 9.011 1.00 28.85 88 VAL A O 1
ATOM 628 N N . THR A 1 111 ? -23.715 23.591 8.890 1.00 33.57 89 THR A N 1
ATOM 629 C CA . THR A 1 111 ? -23.910 23.998 10.314 1.00 33.04 89 THR A CA 1
ATOM 630 C C . THR A 1 111 ? -24.609 25.361 10.362 1.00 33.85 89 THR A C 1
ATOM 631 O O . THR A 1 111 ? -24.651 26.028 9.310 1.00 35.78 89 THR A O 1
ATOM 635 N N . GLY A 1 112 ? -25.229 25.685 11.505 1.00 31.58 90 GLY A N 1
ATOM 636 C CA . GLY A 1 112 ? -25.904 26.971 11.754 1.00 32.31 90 GLY A CA 1
ATOM 637 C C . GLY A 1 112 ? -26.518 27.031 13.142 1.00 31.12 90 GLY A C 1
ATOM 638 O O . GLY A 1 112 ? -26.695 25.961 13.757 1.00 34.54 90 GLY A O 1
ATOM 639 N N . ALA A 1 113 ? -26.884 28.239 13.577 1.00 29.05 91 ALA A N 1
ATOM 640 C CA . ALA A 1 113 ? -27.660 28.527 14.806 1.00 29.84 91 ALA A CA 1
ATOM 641 C C . ALA A 1 113 ? -29.131 28.735 14.434 1.00 27.20 91 ALA A C 1
ATOM 642 O O . ALA A 1 113 ? -29.383 29.452 13.459 1.00 24.61 91 ALA A O 1
ATOM 644 N N . ALA A 1 114 ? -30.059 28.115 15.162 1.00 26.83 92 ALA A N 1
ATOM 645 C CA . ALA A 1 114 ? -31.507 28.255 14.879 1.00 30.93 92 ALA A CA 1
ATOM 646 C C . ALA A 1 114 ? -32.006 29.610 15.406 1.00 30.77 92 ALA A C 1
ATOM 647 O O . ALA A 1 114 ? -32.771 29.619 16.375 1.00 34.32 92 ALA A O 1
ATOM 649 N N . ASP A 1 115 ? -31.615 30.713 14.774 1.00 30.51 93 ASP A N 1
ATOM 650 C CA . ASP A 1 115 ? -31.787 32.083 15.338 1.00 31.93 93 ASP A CA 1
ATOM 651 C C . ASP A 1 115 ? -32.799 32.880 14.504 1.00 31.82 93 ASP A C 1
ATOM 652 O O . ASP A 1 115 ? -32.893 34.098 14.739 1.00 35.38 93 ASP A O 1
ATOM 657 N N . LEU A 1 116 ? -33.371 32.266 13.457 1.00 30.31 94 LEU A N 1
ATOM 658 C CA . LEU A 1 116 ? -34.388 32.876 12.554 1.00 27.61 94 LEU A CA 1
ATOM 659 C C . LEU A 1 116 ? -35.785 32.393 12.971 1.00 27.13 94 LEU A C 1
ATOM 660 O O . LEU A 1 116 ? -35.855 31.347 13.602 1.00 29.45 94 LEU A O 1
ATOM 665 N N . SER A 1 117 ? -36.860 33.116 12.620 1.00 28.02 95 SER A N 1
ATOM 666 C CA . SER A 1 117 ? -38.270 32.768 12.969 1.00 28.08 95 SER A CA 1
ATOM 667 C C . SER A 1 117 ? -38.786 31.673 12.026 1.00 31.02 95 SER A C 1
ATOM 668 O O . SER A 1 117 ? -39.863 31.124 12.281 1.00 36.44 95 SER A O 1
ATOM 671 N N . GLY A 1 118 ? -38.144 31.541 10.868 1.00 31.01 96 GLY A N 1
ATOM 672 C CA . GLY A 1 118 ? -38.469 30.559 9.823 1.00 31.71 96 GLY A CA 1
ATOM 673 C C . GLY A 1 118 ? -39.706 30.957 9.033 1.00 32.25 96 GLY A C 1
ATOM 674 O O . GLY A 1 118 ? -40.240 30.110 8.312 1.00 35.77 96 GLY A O 1
ATOM 675 N N . LYS A 1 119 ? -40.132 32.207 9.105 1.00 32.04 97 LYS A N 1
ATOM 676 C CA . LYS A 1 119 ? -41.210 32.675 8.201 1.00 33.55 97 LYS A CA 1
ATOM 677 C C . LYS A 1 119 ? -40.681 32.702 6.761 1.00 31.55 97 LYS A C 1
ATOM 678 O O . LYS A 1 119 ? -39.621 33.295 6.549 1.00 35.23 97 LYS A O 1
ATOM 684 N N . THR A 1 120 ? -41.253 31.871 5.885 1.00 29.55 98 THR A N 1
ATOM 685 C CA . THR A 1 120 ? -40.619 31.432 4.618 1.00 27.62 98 THR A CA 1
ATOM 686 C C . THR A 1 120 ? -41.408 31.978 3.434 1.00 28.35 98 THR A C 1
ATOM 687 O O . THR A 1 120 ? -42.645 31.761 3.405 1.00 27.95 98 THR A O 1
ATOM 691 N N . VAL A 1 121 ? -40.705 32.553 2.451 1.00 27.50 99 VAL A N 1
ATOM 692 C CA . VAL A 1 121 ? -41.296 32.940 1.132 1.00 27.38 99 VAL A CA 1
ATOM 693 C C . VAL A 1 121 ? -40.566 32.171 0.028 1.00 25.75 99 VAL A C 1
ATOM 694 O O . VAL A 1 121 ? -39.324 32.013 0.143 1.00 23.73 99 VAL A O 1
ATOM 698 N N . PHE A 1 122 ? -41.325 31.513 -0.850 1.00 24.39 100 PHE A N 1
ATOM 699 C CA . PHE A 1 122 ? -40.765 30.721 -1.971 1.00 26.44 100 PHE A CA 1
ATOM 700 C C . PHE A 1 122 ? -40.599 31.652 -3.160 1.00 27.86 100 PHE A C 1
ATOM 701 O O . PHE A 1 122 ? -41.581 32.369 -3.474 1.00 29.15 100 PHE A O 1
ATOM 709 N N . VAL A 1 123 ? -39.401 31.649 -3.762 1.00 26.04 101 VAL A N 1
ATOM 710 C CA . VAL A 1 123 ? -39.023 32.628 -4.819 1.00 25.80 101 VAL A CA 1
ATOM 711 C C . VAL A 1 123 ? -38.917 31.882 -6.143 1.00 24.65 101 VAL A C 1
ATOM 712 O O . VAL A 1 123 ? -38.192 30.901 -6.191 1.00 26.89 101 VAL A O 1
ATOM 716 N N . PHE A 1 124 ? -39.737 32.254 -7.119 1.00 23.79 102 PHE A N 1
ATOM 717 C CA . PHE A 1 124 ? -39.752 31.646 -8.466 1.00 24.53 102 PHE A CA 1
ATOM 718 C C . PHE A 1 124 ? -39.214 32.651 -9.469 1.00 25.12 102 PHE A C 1
ATOM 719 O O . PHE A 1 124 ? -39.951 33.536 -9.906 1.00 27.50 102 PHE A O 1
ATOM 727 N N . PRO A 1 125 ? -37.918 32.572 -9.825 1.00 25.39 103 PRO A N 1
ATOM 728 C CA . PRO A 1 125 ? -37.348 33.431 -10.863 1.00 30.75 103 PRO A CA 1
ATOM 729 C C . PRO A 1 125 ? -37.817 33.013 -12.271 1.00 32.44 103 PRO A C 1
ATOM 730 O O . PRO A 1 125 ? -38.470 32.004 -12.386 1.00 37.04 103 PRO A O 1
ATOM 734 N N . GLY A 1 126 ? -37.513 33.813 -13.294 1.00 34.97 104 GLY A N 1
ATOM 735 C CA . GLY A 1 126 ? -37.548 33.395 -14.708 1.00 34.53 104 GLY A CA 1
ATOM 736 C C . GLY A 1 126 ? -36.259 32.718 -15.143 1.00 34.56 104 GLY A C 1
ATOM 737 O O . GLY A 1 126 ? -35.739 31.875 -14.405 1.00 43.51 104 GLY A O 1
ATOM 738 N N . GLN A 1 127 ? -35.712 33.146 -16.271 1.00 34.70 105 GLN A N 1
ATOM 739 C CA . GLN A 1 127 ? -34.614 32.456 -16.981 1.00 35.52 105 GLN A CA 1
ATOM 740 C C . GLN A 1 127 ? -33.281 32.740 -16.273 1.00 36.08 105 GLN A C 1
ATOM 741 O O . GLN A 1 127 ? -33.213 33.713 -15.509 1.00 42.14 105 GLN A O 1
ATOM 747 N N . GLY A 1 128 ? -32.275 31.886 -16.487 1.00 34.78 106 GLY A N 1
ATOM 748 C CA . GLY A 1 128 ? -30.983 31.939 -15.789 1.00 33.32 106 GLY A CA 1
ATOM 749 C C . GLY A 1 128 ? -30.808 30.768 -14.851 1.00 36.66 106 GLY A C 1
ATOM 750 O O . GLY A 1 128 ? -29.643 30.462 -14.517 1.00 43.04 106 GLY A O 1
ATOM 751 N N . SER A 1 129 ? -31.906 30.124 -14.429 1.00 38.38 107 SER A N 1
ATOM 752 C CA . SER A 1 129 ? -31.840 28.917 -13.557 1.00 36.82 107 SER A CA 1
ATOM 753 C C . SER A 1 129 ? -31.410 27.673 -14.359 1.00 36.11 107 SER A C 1
ATOM 754 O O . SER A 1 129 ? -30.868 26.775 -13.743 1.00 32.44 107 SER A O 1
ATOM 757 N N . GLN A 1 130 ? -31.445 27.699 -15.699 1.00 37.06 108 GLN A N 1
ATOM 758 C CA . GLN A 1 130 ? -31.362 26.469 -16.538 1.00 34.53 108 GLN A CA 1
ATOM 759 C C . GLN A 1 130 ? -29.906 26.032 -16.676 1.00 35.90 108 GLN A C 1
ATOM 760 O O . GLN A 1 130 ? -29.015 26.903 -16.535 1.00 37.61 108 GLN A O 1
ATOM 766 N N . TRP A 1 131 ? -29.701 24.715 -16.703 1.00 34.60 109 TRP A N 1
ATOM 767 C CA . TRP A 1 131 ? -28.431 24.027 -17.056 1.00 35.73 109 TRP A CA 1
ATOM 768 C C . TRP A 1 131 ? -28.761 22.597 -17.500 1.00 40.86 109 TRP A C 1
ATOM 769 O O . TRP A 1 131 ? -29.793 22.053 -17.031 1.00 42.42 109 TRP A O 1
ATOM 780 N N . ALA A 1 132 ? -27.999 22.094 -18.477 1.00 40.92 110 ALA A N 1
ATOM 781 C CA . ALA A 1 132 ? -28.107 20.750 -19.090 1.00 40.80 110 ALA A CA 1
ATOM 782 C C . ALA A 1 132 ? -27.786 19.694 -18.036 1.00 37.33 110 ALA A C 1
ATOM 783 O O . ALA A 1 132 ? -26.662 19.680 -17.524 1.00 44.35 110 ALA A O 1
ATOM 785 N N . GLY A 1 133 ? -28.758 18.859 -17.700 1.00 41.44 111 GLY A N 1
ATOM 786 C CA . GLY A 1 133 ? -28.624 17.858 -16.629 1.00 38.95 111 GLY A CA 1
ATOM 787 C C . GLY A 1 133 ? -29.498 18.200 -15.440 1.00 38.06 111 GLY A C 1
ATOM 788 O O . GLY A 1 133 ? -29.676 17.316 -14.571 1.00 39.44 111 GLY A O 1
ATOM 789 N N . MET A 1 134 ? -30.057 19.413 -15.396 1.00 34.59 112 MET A N 1
ATOM 790 C CA . MET A 1 134 ? -30.950 19.825 -14.281 1.00 35.06 112 MET A CA 1
ATOM 791 C C . MET A 1 134 ? -32.135 18.857 -14.183 1.00 34.55 112 MET A C 1
ATOM 792 O O . MET A 1 134 ? -32.660 18.430 -15.241 1.00 40.41 112 MET A O 1
ATOM 797 N N . ALA A 1 135 ? -32.462 18.421 -12.964 1.00 32.57 113 ALA A N 1
ATOM 798 C CA . ALA A 1 135 ? -33.691 17.661 -12.665 1.00 32.92 113 ALA A CA 1
ATOM 799 C C . ALA A 1 135 ? -33.478 16.152 -12.885 1.00 32.21 113 ALA A C 1
ATOM 800 O O . ALA A 1 135 ? -34.298 15.358 -12.352 1.00 30.11 113 ALA A O 1
ATOM 802 N N . VAL A 1 136 ? -32.513 15.766 -13.729 1.00 29.20 114 VAL A N 1
ATOM 803 C CA . VAL A 1 136 ? -32.250 14.335 -14.061 1.00 30.11 114 VAL A CA 1
ATOM 804 C C . VAL A 1 136 ? -31.951 13.557 -12.775 1.00 29.93 114 VAL A C 1
ATOM 805 O O . VAL A 1 136 ? -32.554 12.461 -12.584 1.00 32.09 114 VAL A O 1
ATOM 809 N N . GLU A 1 137 ? -30.934 13.953 -12.015 1.00 30.06 115 GLU A N 1
ATOM 810 C CA . GLU A 1 137 ? -30.513 13.125 -10.855 1.00 34.40 115 GLU A CA 1
ATOM 811 C C . GLU A 1 137 ? -31.746 12.918 -9.953 1.00 35.41 115 GLU A C 1
ATOM 812 O O . GLU A 1 137 ? -31.971 11.763 -9.509 1.00 33.70 115 GLU A O 1
ATOM 818 N N . LEU A 1 138 ? -32.609 13.939 -9.817 1.00 28.76 116 LEU A N 1
ATOM 819 C CA . LEU A 1 138 ? -33.809 13.843 -8.952 1.00 27.01 116 LEU A CA 1
ATOM 820 C C . LEU A 1 138 ? -34.906 13.021 -9.637 1.00 26.05 116 LEU A C 1
ATOM 821 O O . LEU A 1 138 ? -35.621 12.341 -8.905 1.00 29.86 116 LEU A O 1
ATOM 826 N N . LEU A 1 139 ? -35.045 13.035 -10.961 1.00 26.90 117 LEU A N 1
ATOM 827 C CA . LEU A 1 139 ? -36.007 12.118 -11.643 1.00 28.84 117 LEU A CA 1
ATOM 828 C C . LEU A 1 139 ? -35.716 10.665 -11.240 1.00 33.06 117 LEU A C 1
ATOM 829 O O . LEU A 1 139 ? -36.667 9.890 -11.034 1.00 39.37 117 LEU A O 1
ATOM 834 N N . ASP A 1 140 ? -34.445 10.322 -11.075 1.00 31.51 118 ASP A N 1
ATOM 835 C CA . ASP A 1 140 ? -34.002 8.920 -10.912 1.00 30.27 118 ASP A CA 1
ATOM 836 C C . ASP A 1 140 ? -33.966 8.576 -9.430 1.00 30.62 118 ASP A C 1
ATOM 837 O O . ASP A 1 140 ? -33.855 7.386 -9.145 1.00 33.52 118 ASP A O 1
ATOM 842 N N . SER A 1 141 ? -34.032 9.568 -8.528 1.00 30.82 119 SER A N 1
ATOM 843 C CA . SER A 1 141 ? -33.646 9.357 -7.114 1.00 27.44 119 SER A CA 1
ATOM 844 C C . SER A 1 141 ? -34.666 9.970 -6.162 1.00 26.76 119 SER A C 1
ATOM 845 O O . SER A 1 141 ? -34.599 9.630 -4.967 1.00 27.33 119 SER A O 1
ATOM 848 N N . SER A 1 142 ? -35.552 10.857 -6.623 1.00 26.89 120 SER A N 1
ATOM 849 C CA . SER A 1 142 ? -36.621 11.418 -5.744 1.00 27.72 120 SER A CA 1
ATOM 850 C C . SER A 1 142 ? -38.009 11.072 -6.278 1.00 28.56 120 SER A C 1
ATOM 851 O O . SER A 1 142 ? -38.441 11.628 -7.287 1.00 29.28 120 SER A O 1
ATOM 854 N N . PRO A 1 143 ? -38.761 10.176 -5.600 1.00 26.37 121 PRO A N 1
ATOM 855 C CA . PRO A 1 143 ? -40.115 9.834 -6.024 1.00 27.48 121 PRO A CA 1
ATOM 856 C C . PRO A 1 143 ? -41.101 11.011 -5.944 1.00 28.13 121 PRO A C 1
ATOM 857 O O . PRO A 1 143 ? -41.892 11.178 -6.852 1.00 28.35 121 PRO A O 1
ATOM 861 N N . VAL A 1 144 ? -41.020 11.831 -4.903 1.00 29.83 122 VAL A N 1
ATOM 862 C CA . VAL A 1 144 ? -41.855 13.065 -4.795 1.00 32.27 122 VAL A 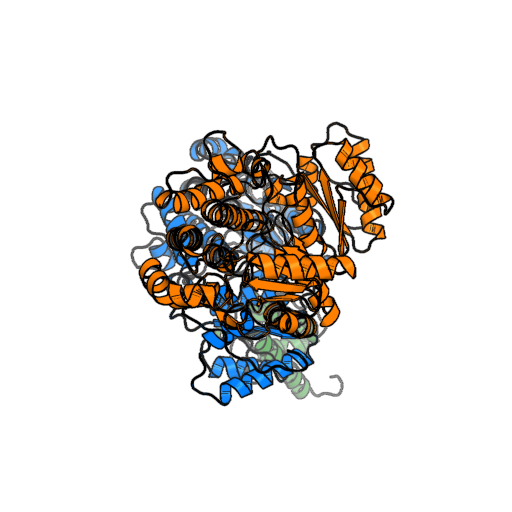CA 1
ATOM 863 C C . VAL A 1 144 ? -41.617 13.932 -6.039 1.00 27.17 122 VAL A C 1
ATOM 864 O O . VAL A 1 144 ? -42.599 14.370 -6.659 1.00 24.34 122 VAL A O 1
ATOM 868 N N . PHE A 1 145 ? -40.357 14.261 -6.308 1.00 27.76 123 PHE A N 1
ATOM 869 C CA . PHE A 1 145 ? -39.944 15.148 -7.428 1.00 30.34 123 PHE A CA 1
ATOM 870 C C . PHE A 1 145 ? -40.430 14.582 -8.773 1.00 29.64 123 PHE A C 1
ATOM 871 O O . PHE A 1 145 ? -40.994 15.346 -9.595 1.00 31.51 123 PHE A O 1
ATOM 879 N N . ALA A 1 146 ? -40.144 13.300 -9.001 1.00 27.30 124 ALA A N 1
ATOM 880 C CA . ALA A 1 146 ? -40.555 12.495 -10.177 1.00 28.21 124 ALA A CA 1
ATOM 881 C C . ALA A 1 146 ? -42.083 12.528 -10.367 1.00 29.77 124 ALA A C 1
ATOM 882 O O . ALA A 1 146 ? -42.556 12.781 -11.506 1.00 31.83 124 ALA A O 1
ATOM 884 N N . ALA A 1 147 ? -42.822 12.190 -9.312 1.00 27.13 125 ALA A N 1
ATOM 885 C CA . ALA A 1 147 ? -44.294 12.249 -9.247 1.00 26.84 125 ALA A CA 1
ATOM 886 C C . ALA A 1 147 ? -44.783 13.633 -9.681 1.00 28.84 125 ALA A C 1
ATOM 887 O O . ALA A 1 147 ? -45.658 13.707 -10.570 1.00 27.02 125 ALA A O 1
ATOM 889 N N . ARG A 1 148 ? -44.282 14.691 -9.042 1.00 27.31 126 ARG A N 1
ATOM 890 C CA . ARG A 1 148 ? -44.741 16.071 -9.340 1.00 28.53 126 ARG A CA 1
ATOM 891 C C . ARG A 1 148 ? -44.333 16.439 -10.774 1.00 28.60 126 ARG A C 1
ATOM 892 O O . ARG A 1 148 ? -45.172 16.966 -11.499 1.00 26.95 126 ARG A O 1
ATOM 900 N N . PHE A 1 149 ? -43.144 16.031 -11.208 1.00 29.99 127 PHE A N 1
ATOM 901 C CA . PHE A 1 149 ? -42.624 16.373 -12.556 1.00 33.52 127 PHE A CA 1
ATOM 902 C C . PHE A 1 149 ? -43.507 15.698 -13.608 1.00 33.82 127 PHE A C 1
ATOM 903 O O . PHE A 1 149 ? -43.754 16.277 -14.674 1.00 33.66 127 PHE A O 1
ATOM 911 N N . ALA A 1 150 ? -44.001 14.501 -13.298 1.00 31.74 128 ALA A N 1
ATOM 912 C CA . ALA A 1 150 ? -44.807 13.692 -14.230 1.00 28.32 128 ALA A CA 1
ATOM 913 C C . ALA A 1 150 ? -46.160 14.382 -14.392 1.00 29.65 128 ALA A C 1
ATOM 914 O O . ALA A 1 150 ? -46.689 14.386 -15.512 1.00 37.18 128 ALA A O 1
ATOM 916 N N . GLU A 1 151 ? -46.738 14.819 -13.278 1.00 29.85 129 GLU A N 1
ATOM 917 C CA . GLU A 1 151 ? -48.057 15.491 -13.188 1.00 31.11 129 GLU A CA 1
ATOM 918 C C . GLU A 1 151 ? -47.981 16.770 -14.027 1.00 32.14 129 GLU A C 1
ATOM 919 O O . GLU A 1 151 ? -48.843 16.984 -14.899 1.00 32.28 129 GLU A O 1
ATOM 925 N N . VAL A 1 152 ? -46.966 17.592 -13.774 1.00 27.74 130 VAL A N 1
ATOM 926 C CA . VAL A 1 152 ? -46.855 18.950 -14.365 1.00 28.20 130 VAL A CA 1
ATOM 927 C C . VAL A 1 152 ? -46.507 18.800 -15.851 1.00 29.65 130 VAL A C 1
ATOM 928 O O . VAL A 1 152 ? -47.116 19.481 -16.655 1.00 31.96 130 VAL A O 1
ATOM 932 N N . ALA A 1 153 ? -45.497 18.009 -16.187 1.00 30.40 131 ALA A N 1
ATOM 933 C CA . ALA A 1 153 ? -45.149 17.656 -17.577 1.00 32.98 131 ALA A CA 1
ATOM 934 C C . ALA A 1 153 ? -46.410 17.146 -18.292 1.00 34.82 131 ALA A C 1
ATOM 935 O O . ALA A 1 153 ? -46.722 17.653 -19.368 1.00 36.76 131 ALA A O 1
ATOM 937 N N . GLY A 1 154 ? -47.122 16.189 -17.700 1.00 33.32 132 GLY A N 1
ATOM 938 C CA . GLY A 1 154 ? -48.402 15.689 -18.230 1.00 34.66 132 GLY A CA 1
ATOM 939 C C . GLY A 1 154 ? -49.299 16.837 -18.654 1.00 36.50 132 GLY A C 1
ATOM 940 O O . GLY A 1 154 ? -49.828 16.801 -19.787 1.00 42.24 132 GLY A O 1
ATOM 941 N N . ALA A 1 155 ? -49.441 17.852 -17.801 1.00 34.28 133 ALA A N 1
ATOM 942 C CA . ALA A 1 155 ? -50.319 19.020 -18.049 1.00 29.77 133 ALA A CA 1
ATOM 943 C C . ALA A 1 155 ? -49.752 19.910 -19.155 1.00 29.26 133 ALA A C 1
ATOM 944 O O . ALA A 1 155 ? -50.564 20.347 -19.980 1.00 31.00 133 ALA A O 1
ATOM 946 N N . VAL A 1 156 ? -48.427 20.111 -19.244 1.00 30.26 134 VAL A N 1
ATOM 947 C CA . VAL A 1 156 ? -47.891 20.991 -20.319 1.00 31.82 134 VAL A CA 1
ATOM 948 C C . VAL A 1 156 ? -48.014 20.268 -21.663 1.00 31.99 134 VAL A C 1
ATOM 949 O O . VAL A 1 156 ? -48.279 20.965 -22.668 1.00 34.03 134 VAL A O 1
ATOM 953 N N . GLU A 1 157 ? -48.081 18.942 -21.657 1.00 31.32 135 GLU A N 1
ATOM 954 C CA . GLU A 1 157 ? -47.957 18.109 -22.880 1.00 31.62 135 GLU A CA 1
ATOM 955 C C . GLU A 1 157 ? -49.333 17.948 -23.547 1.00 35.33 135 GLU A C 1
ATOM 956 O O . GLU A 1 157 ? -49.420 17.210 -24.542 1.00 38.63 135 GLU A O 1
ATOM 962 N N . ALA A 1 158 ? -50.389 18.492 -22.933 1.00 35.12 136 ALA A N 1
ATOM 963 C CA . ALA A 1 158 ? -51.700 18.741 -23.567 1.00 33.32 136 ALA A CA 1
ATOM 964 C C . ALA A 1 158 ? -51.556 19.794 -24.674 1.00 35.37 136 ALA A C 1
ATOM 965 O O . ALA A 1 158 ? -52.425 19.844 -25.559 1.00 41.04 136 ALA A O 1
ATOM 967 N N . TYR A 1 159 ? -50.566 20.678 -24.577 1.00 31.38 137 TYR A N 1
ATOM 968 C CA . TYR A 1 159 ? -50.503 21.921 -25.378 1.00 30.75 137 TYR A CA 1
ATOM 969 C C . TYR A 1 159 ? -49.253 21.937 -26.252 1.00 32.77 137 TYR A C 1
ATOM 970 O O . TYR A 1 159 ? -49.052 22.978 -26.894 1.00 38.35 137 TYR A O 1
ATOM 979 N N . VAL A 1 160 ? -48.397 20.914 -26.149 1.00 33.76 138 VAL A N 1
ATOM 980 C CA . VAL A 1 160 ? -47.183 20.740 -27.001 1.00 34.66 138 VAL A CA 1
ATOM 981 C C . VAL A 1 160 ? -47.042 19.277 -27.447 1.00 37.84 138 VAL A C 1
ATOM 982 O O . VAL A 1 160 ? -47.629 18.357 -26.823 1.00 36.20 138 VAL A O 1
ATOM 986 N N . ASP A 1 161 ? -46.217 19.095 -28.482 1.00 41.09 139 ASP A N 1
ATOM 987 C CA . ASP A 1 161 ? -46.057 17.852 -29.272 1.00 40.00 139 ASP A CA 1
ATOM 988 C C . ASP A 1 161 ? -44.808 17.118 -28.781 1.00 34.85 139 ASP A C 1
ATOM 989 O O . ASP A 1 161 ? -44.669 15.955 -29.116 1.00 37.80 139 ASP A O 1
ATOM 994 N N . TRP A 1 162 ? -43.922 17.808 -28.064 1.00 31.65 140 TRP A N 1
ATOM 995 C CA . TRP A 1 162 ? -42.629 17.283 -27.543 1.00 32.49 140 TRP A CA 1
ATOM 996 C C . TRP A 1 162 ? -42.801 16.821 -26.102 1.00 30.56 140 TRP A C 1
ATOM 997 O O . TRP A 1 162 ? -43.881 17.029 -25.562 1.00 32.97 140 TRP A O 1
ATOM 1008 N N . SER A 1 163 ? -41.767 16.198 -25.536 1.00 32.10 141 SER A N 1
ATOM 1009 C CA . SER A 1 163 ? -41.775 15.511 -24.213 1.00 31.63 141 SER A CA 1
ATOM 1010 C C . SER A 1 163 ? -40.867 16.244 -23.211 1.00 30.47 141 SER A C 1
ATOM 1011 O O . SER A 1 163 ? -39.654 16.354 -23.480 1.00 32.20 141 SER A O 1
ATOM 1014 N N . VAL A 1 164 ? -41.405 16.700 -22.082 1.00 26.56 142 VAL A N 1
ATOM 1015 C CA . VAL A 1 164 ? -40.619 17.569 -21.156 1.00 27.56 142 VAL A CA 1
ATOM 1016 C C . VAL A 1 164 ? -39.463 16.731 -20.591 1.00 26.42 142 VAL A C 1
ATOM 1017 O O . VAL A 1 164 ? -38.315 17.172 -20.639 1.00 28.80 142 VAL A O 1
ATOM 1021 N N . GLU A 1 165 ? -39.742 15.492 -20.215 1.00 28.47 143 GLU A N 1
ATOM 1022 C CA . GLU A 1 165 ? -38.717 14.582 -19.667 1.00 29.59 143 GLU A CA 1
ATOM 1023 C C . GLU A 1 165 ? -37.611 14.449 -20.708 1.00 29.24 143 GLU A C 1
ATOM 1024 O O . GLU A 1 165 ? -36.432 14.470 -20.337 1.00 29.67 143 GLU A O 1
ATOM 1030 N N . SER A 1 166 ? -37.998 14.190 -21.949 1.00 30.88 144 SER A N 1
ATOM 1031 C CA . SER A 1 166 ? -37.060 13.992 -23.077 1.00 35.84 144 SER A CA 1
ATOM 1032 C C . SER A 1 166 ? -36.151 15.218 -23.210 1.00 39.41 144 SER A C 1
ATOM 1033 O O . SER A 1 166 ? -34.934 15.044 -23.371 1.00 48.02 144 SER A O 1
ATOM 1036 N N . VAL A 1 167 ? -36.691 16.426 -23.082 1.00 40.61 145 VAL A N 1
ATOM 1037 C CA . VAL A 1 167 ? -35.864 17.661 -23.162 1.00 34.74 145 VAL A CA 1
ATOM 1038 C C . VAL A 1 167 ? -34.902 17.655 -21.980 1.00 32.66 145 VAL A C 1
ATOM 1039 O O . VAL A 1 167 ? -33.687 17.719 -22.191 1.00 37.86 145 VAL A O 1
ATOM 1043 N N . VAL A 1 168 ? -35.418 17.430 -20.787 1.00 30.57 146 VAL A N 1
ATOM 1044 C CA . VAL A 1 168 ? -34.633 17.588 -19.533 1.00 33.38 146 VAL A CA 1
ATOM 1045 C C . VAL A 1 168 ? -33.466 16.590 -19.580 1.00 35.49 146 VAL A C 1
ATOM 1046 O O . VAL A 1 168 ? -32.383 16.915 -19.051 1.00 38.52 146 VAL A O 1
ATOM 1050 N N . ARG A 1 169 ? -33.722 15.388 -20.112 1.00 37.02 147 ARG A N 1
ATOM 1051 C CA . ARG A 1 169 ? -32.770 14.239 -20.175 1.00 38.29 147 ARG A CA 1
ATOM 1052 C C . ARG A 1 169 ? -31.853 14.363 -21.397 1.00 39.15 147 ARG A C 1
ATOM 1053 O O . ARG A 1 169 ? -30.851 13.627 -21.418 1.00 34.49 147 ARG A O 1
ATOM 1061 N N . GLY A 1 170 ? -32.163 15.278 -22.332 1.00 36.89 148 GLY A N 1
ATOM 1062 C CA . GLY A 1 170 ? -31.293 15.647 -23.464 1.00 36.13 148 GLY A CA 1
ATOM 1063 C C . GLY A 1 170 ? -31.185 14.527 -24.489 1.00 40.84 148 GLY A C 1
ATOM 1064 O O . GLY A 1 170 ? -30.066 14.261 -24.943 1.00 44.69 148 GLY A O 1
ATOM 1065 N N . ALA A 1 171 ? -32.289 13.826 -24.769 1.00 41.97 149 ALA A N 1
ATOM 1066 C CA . ALA A 1 171 ? -32.434 12.863 -25.882 1.00 39.38 149 ALA A CA 1
ATOM 1067 C C . ALA A 1 171 ? -32.147 13.582 -27.205 1.00 42.95 149 ALA A C 1
ATOM 1068 O O . ALA A 1 171 ? -32.298 14.832 -27.230 1.00 45.64 149 ALA A O 1
ATOM 1070 N N . ASP A 1 172 ? -31.810 12.805 -28.247 1.00 53.52 150 ASP A N 1
ATOM 1071 C CA . ASP A 1 172 ? -31.324 13.243 -29.594 1.00 62.75 150 ASP A CA 1
ATOM 1072 C C . ASP A 1 172 ? -32.404 14.051 -30.314 1.00 53.02 150 ASP A C 1
ATOM 1073 O O . ASP A 1 172 ? -32.055 15.038 -30.940 1.00 49.20 150 ASP A O 1
ATOM 1078 N N . GLU A 1 173 ? -33.647 13.578 -30.242 1.00 54.01 151 GLU A N 1
ATOM 1079 C CA . GLU A 1 173 ? -34.825 14.022 -31.035 1.00 59.99 151 GLU A CA 1
ATOM 1080 C C . GLU A 1 173 ? -35.484 15.245 -30.376 1.00 58.11 151 GLU A C 1
ATOM 1081 O O . GLU A 1 173 ? -36.459 15.751 -30.941 1.00 54.93 151 GLU A O 1
ATOM 1087 N N . ALA A 1 174 ? -35.124 15.555 -29.127 1.00 53.00 152 ALA A N 1
ATOM 1088 C CA . ALA A 1 174 ? -35.874 16.482 -28.247 1.00 48.11 152 ALA A CA 1
ATOM 1089 C C . ALA A 1 174 ? -35.543 17.922 -28.619 1.00 43.23 152 ALA A C 1
ATOM 1090 O O . ALA A 1 174 ? -34.400 18.245 -28.908 1.00 44.56 152 ALA A O 1
ATOM 1092 N N . PRO A 1 175 ? -36.521 18.849 -28.582 1.00 39.35 153 PRO A N 1
ATOM 1093 C CA . PRO A 1 175 ? -36.243 20.254 -28.881 1.00 38.48 153 PRO A CA 1
ATOM 1094 C C . PRO A 1 175 ? -35.118 20.845 -28.013 1.00 39.59 153 PRO A C 1
ATOM 1095 O O . PRO A 1 175 ? -34.878 20.352 -26.928 1.00 37.96 153 PRO A O 1
ATOM 1099 N N . SER A 1 176 ? -34.601 21.995 -28.443 1.00 40.65 154 SER A N 1
ATOM 1100 C CA . SER A 1 176 ? -33.494 22.750 -27.803 1.00 43.06 154 SER A CA 1
ATOM 1101 C C . SER A 1 176 ? -34.036 23.722 -26.749 1.00 46.24 154 SER A C 1
ATOM 1102 O O . SER A 1 176 ? -34.904 24.566 -27.114 1.00 49.71 154 SER A O 1
ATOM 1105 N N . LEU A 1 177 ? -33.382 23.734 -25.580 1.00 45.94 155 LEU A N 1
ATOM 1106 C CA . LEU A 1 177 ? -33.595 24.691 -24.458 1.00 44.46 155 LEU A CA 1
ATOM 1107 C C . LEU A 1 177 ? -33.248 26.121 -24.888 1.00 41.78 155 LEU A C 1
ATOM 1108 O O . LEU A 1 177 ? -33.609 27.034 -24.144 1.00 40.84 155 LEU A O 1
ATOM 1113 N N . ASP A 1 178 ? -32.508 26.316 -25.983 1.00 40.92 156 ASP A N 1
ATOM 1114 C CA . ASP A 1 178 ? -32.175 27.683 -26.476 1.00 45.04 156 ASP A CA 1
ATOM 1115 C C . ASP A 1 178 ? -33.476 28.377 -26.892 1.00 39.26 156 ASP A C 1
ATOM 1116 O O . ASP A 1 178 ? -33.491 29.608 -26.947 1.00 44.55 156 ASP A O 1
ATOM 1121 N N . ARG A 1 179 ? -34.533 27.621 -27.180 1.00 38.19 157 ARG A N 1
ATOM 1122 C CA . ARG A 1 179 ? -35.793 28.207 -27.719 1.00 36.88 157 ARG A CA 1
ATOM 1123 C C . ARG A 1 179 ? -36.662 28.624 -26.538 1.00 30.46 157 ARG A C 1
ATOM 1124 O O . ARG A 1 179 ? -36.966 27.782 -25.679 1.00 35.03 157 ARG A O 1
ATOM 1132 N N . ILE A 1 180 ? -36.938 29.908 -26.441 1.00 30.41 158 ILE A N 1
ATOM 1133 C CA . ILE A 1 180 ? -37.732 30.493 -25.329 1.00 30.14 158 ILE A CA 1
ATOM 1134 C C . ILE A 1 180 ? -38.976 29.614 -25.116 1.00 31.84 158 ILE A C 1
ATOM 1135 O O . ILE A 1 180 ? -39.346 29.408 -23.946 1.00 33.13 158 ILE A O 1
ATOM 1140 N N . GLU A 1 181 ? -39.539 29.027 -26.185 1.00 31.75 159 GLU A N 1
ATOM 1141 C CA . GLU A 1 181 ? -40.877 28.360 -26.148 1.00 31.39 159 GLU A CA 1
ATOM 1142 C C . GLU A 1 181 ? -40.720 26.935 -25.638 1.00 30.35 159 GLU A C 1
ATOM 1143 O O . GLU A 1 181 ? -41.757 26.316 -25.388 1.00 31.50 159 GLU A O 1
ATOM 1149 N N . ILE A 1 182 ? -39.493 26.409 -25.597 1.00 31.14 160 ILE A N 1
ATOM 1150 C CA . ILE A 1 182 ? -39.170 25.118 -24.915 1.00 34.02 160 ILE A CA 1
ATOM 1151 C C . ILE A 1 182 ? -38.685 25.409 -23.484 1.00 32.79 160 ILE A C 1
ATOM 1152 O O . ILE A 1 182 ? -39.065 24.663 -22.547 1.00 34.11 160 ILE A O 1
ATOM 1157 N N . LEU A 1 183 ? -37.870 26.457 -23.331 1.00 30.39 161 LEU A N 1
ATOM 1158 C CA . LEU A 1 183 ? -37.223 26.863 -22.061 1.00 27.59 161 LEU A CA 1
ATOM 1159 C C . LEU A 1 183 ? -38.292 27.162 -21.011 1.00 27.45 161 LEU A C 1
ATOM 1160 O O . LEU A 1 183 ? -38.195 26.600 -19.919 1.00 32.47 161 LEU A O 1
ATOM 1165 N N . GLN A 1 184 ? -39.265 28.025 -21.306 1.00 27.32 162 GLN A N 1
ATOM 1166 C CA . GLN A 1 184 ? -40.208 28.523 -20.276 1.00 28.76 162 GLN A CA 1
ATOM 1167 C C . GLN A 1 184 ? -41.033 27.356 -19.716 1.00 28.78 162 GLN A C 1
ATOM 1168 O O . GLN A 1 184 ? -41.045 27.157 -18.494 1.00 28.69 162 GLN A O 1
ATOM 1174 N N . PRO A 1 185 ? -41.693 26.515 -20.553 1.00 29.04 163 PRO A N 1
ATOM 1175 C CA . PRO A 1 185 ? -42.513 25.409 -20.051 1.00 28.69 163 PRO A CA 1
ATOM 1176 C C . PRO A 1 185 ? -41.658 24.448 -19.218 1.00 29.46 163 PRO A C 1
ATOM 1177 O O . PRO A 1 185 ? -42.190 23.770 -18.371 1.00 31.68 163 PRO A O 1
ATOM 1181 N N . VAL A 1 186 ? -40.366 24.361 -19.529 1.00 30.50 164 VAL A N 1
ATOM 1182 C CA . VAL A 1 186 ? -39.468 23.355 -18.892 1.00 32.57 164 VAL A CA 1
ATOM 1183 C C . VAL A 1 186 ? -39.102 23.873 -17.504 1.00 30.74 164 VAL A C 1
ATOM 1184 O O . VAL A 1 186 ? -39.159 23.069 -16.554 1.00 30.44 164 VAL A O 1
ATOM 1188 N N . LEU A 1 187 ? -38.648 25.130 -17.424 1.00 30.43 165 LEU A N 1
ATOM 1189 C CA . LEU A 1 187 ? -38.245 25.772 -16.145 1.00 29.44 165 LEU A CA 1
ATOM 1190 C C . LEU A 1 187 ? -39.477 25.788 -15.243 1.00 30.34 165 LEU A C 1
ATOM 1191 O O . LEU A 1 187 ? -39.295 25.673 -14.027 1.00 40.07 165 LEU A O 1
ATOM 1196 N N . PHE A 1 188 ? -40.676 25.941 -15.816 1.00 26.71 166 PHE A N 1
ATOM 1197 C CA . PHE A 1 188 ? -41.964 25.900 -15.070 1.00 25.93 166 PHE A CA 1
ATOM 1198 C C . PHE A 1 188 ? -42.142 24.539 -14.384 1.00 26.03 166 PHE A C 1
ATOM 1199 O O . PHE A 1 188 ? -42.368 24.483 -13.173 1.00 29.37 166 PHE A O 1
ATOM 1207 N N . THR A 1 189 ? -42.023 23.453 -15.134 1.00 26.35 167 THR A N 1
ATOM 1208 C CA . THR A 1 189 ? -42.036 22.060 -14.597 1.00 24.86 167 THR A CA 1
ATOM 1209 C C . THR A 1 189 ? -40.963 21.962 -13.505 1.00 24.30 167 THR A C 1
ATOM 1210 O O . THR A 1 189 ? -41.254 21.447 -12.408 1.00 23.81 167 THR A O 1
ATOM 1214 N N . VAL A 1 190 ? -39.743 22.412 -13.792 1.00 23.10 168 VAL A N 1
ATOM 1215 C CA . VAL A 1 190 ? -38.631 22.151 -12.849 1.00 23.32 168 VAL A CA 1
ATOM 1216 C C . VAL A 1 190 ? -38.951 22.884 -11.544 1.00 25.09 168 VAL A C 1
ATOM 1217 O O . VAL A 1 190 ? -39.092 22.201 -10.526 1.00 24.92 168 VAL A O 1
ATOM 1221 N N . MET A 1 191 ? -39.353 24.155 -11.621 1.00 28.16 169 MET A N 1
ATOM 1222 C CA . MET A 1 191 ? -39.496 25.029 -10.424 1.00 27.99 169 MET A CA 1
ATOM 1223 C C . MET A 1 191 ? -40.672 24.540 -9.583 1.00 27.98 169 MET A C 1
ATOM 1224 O O . MET A 1 191 ? -40.540 24.524 -8.334 1.00 25.22 169 MET A O 1
ATOM 1229 N N . VAL A 1 192 ? -41.753 24.115 -10.251 1.00 27.60 170 VAL A N 1
ATOM 1230 C CA . VAL A 1 192 ? -42.999 23.637 -9.586 1.00 27.14 170 VAL A CA 1
ATOM 1231 C C . VAL A 1 192 ? -42.734 22.274 -8.949 1.00 26.39 170 VAL A C 1
ATOM 1232 O O . VAL A 1 192 ? -43.114 22.099 -7.763 1.00 30.28 170 VAL A O 1
ATOM 1236 N N . SER A 1 193 ? -41.921 21.447 -9.597 1.00 24.56 171 SER A N 1
ATOM 1237 C CA . SER A 1 193 ? -41.536 20.104 -9.084 1.00 24.74 171 SER A CA 1
ATOM 1238 C C . SER A 1 193 ? -40.573 20.235 -7.896 1.00 24.05 171 SER A C 1
ATOM 1239 O O . SER A 1 193 ? -40.783 19.542 -6.892 1.00 24.70 171 SER A O 1
ATOM 1242 N N . LEU A 1 194 ? -39.660 21.209 -7.920 1.00 23.45 172 LEU A N 1
ATOM 1243 C CA . LEU A 1 194 ? -38.738 21.472 -6.786 1.00 23.07 172 LEU A CA 1
ATOM 1244 C C . LEU A 1 194 ? -39.533 21.931 -5.555 1.00 23.65 172 LEU A C 1
ATOM 1245 O O . LEU A 1 194 ? -39.128 21.643 -4.435 1.00 22.89 172 LEU A O 1
ATOM 1250 N N . ALA A 1 195 ? -40.596 22.699 -5.755 1.00 26.55 173 ALA A N 1
ATOM 1251 C CA . ALA A 1 195 ? -41.468 23.184 -4.664 1.00 29.04 173 ALA A CA 1
ATOM 1252 C C . ALA A 1 195 ? -42.042 21.981 -3.892 1.00 27.93 173 ALA A C 1
ATOM 1253 O O . ALA A 1 195 ? -42.237 22.075 -2.676 1.00 24.80 173 ALA A O 1
ATOM 1255 N N . ALA A 1 196 ? -42.444 20.938 -4.604 1.00 28.09 174 ALA A N 1
ATOM 1256 C CA . ALA A 1 196 ? -43.202 19.820 -4.014 1.00 29.91 174 ALA A CA 1
ATOM 1257 C C . ALA A 1 196 ? -42.213 18.978 -3.196 1.00 30.28 174 ALA A C 1
ATOM 1258 O O . ALA A 1 196 ? -42.639 18.403 -2.141 1.00 23.78 174 ALA A O 1
ATOM 1260 N N . LEU A 1 197 ? -40.928 19.041 -3.588 1.00 26.89 175 LEU A N 1
ATOM 1261 C CA . LEU A 1 197 ? -39.820 18.325 -2.901 1.00 28.38 175 LEU A CA 1
ATOM 1262 C C . LEU A 1 197 ? -39.573 18.996 -1.543 1.00 28.84 175 LEU A C 1
ATOM 1263 O O . LEU A 1 197 ? -39.557 18.241 -0.525 1.00 28.92 175 LEU A O 1
ATOM 1268 N N . TRP A 1 198 ? -39.570 20.339 -1.494 1.00 25.95 176 TRP A N 1
ATOM 1269 C CA . TRP A 1 198 ? -39.529 21.126 -0.227 1.00 28.56 176 TRP A CA 1
ATOM 1270 C C . TRP A 1 198 ? -40.748 20.788 0.648 1.00 28.52 176 TRP A C 1
ATOM 1271 O O . TRP A 1 198 ? -40.579 20.556 1.865 1.00 36.02 176 TRP A O 1
ATOM 1282 N N . ARG A 1 199 ? -41.936 20.731 0.062 1.00 28.43 177 ARG A N 1
ATOM 1283 C CA . ARG A 1 199 ? -43.200 20.522 0.803 1.00 30.56 177 ARG A CA 1
ATOM 1284 C C . ARG A 1 199 ? -43.155 19.142 1.464 1.00 29.29 177 ARG A C 1
ATOM 1285 O O . ARG A 1 199 ? -43.574 19.045 2.640 1.00 28.96 177 ARG A O 1
ATOM 1293 N N . ALA A 1 200 ? -42.550 18.151 0.803 1.00 28.20 178 ALA A N 1
ATOM 1294 C CA . ALA A 1 200 ? -42.460 16.767 1.314 1.00 27.01 178 ALA A CA 1
ATOM 1295 C C . ALA A 1 200 ? -41.423 16.745 2.423 1.00 29.59 178 ALA A C 1
ATOM 1296 O O . ALA A 1 200 ? -41.554 15.924 3.328 1.00 30.79 178 ALA A O 1
ATOM 1298 N N . ALA A 1 201 ? -40.456 17.665 2.381 1.00 32.46 179 ALA A N 1
ATOM 1299 C CA . ALA A 1 201 ? -39.426 17.759 3.443 1.00 29.75 179 ALA A CA 1
ATOM 1300 C C . ALA A 1 201 ? -40.020 18.483 4.651 1.00 29.27 179 ALA A C 1
ATOM 1301 O O . ALA A 1 201 ? -39.259 18.739 5.613 1.00 29.16 179 ALA A O 1
ATOM 1303 N N . GLY A 1 202 ? -41.277 18.934 4.538 1.00 28.37 180 GLY A N 1
ATOM 1304 C CA . GLY A 1 202 ? -41.968 19.713 5.585 1.00 28.04 180 GLY A CA 1
ATOM 1305 C C . GLY A 1 202 ? -41.768 21.222 5.490 1.00 28.06 180 GLY A C 1
ATOM 1306 O O . GLY A 1 202 ? -42.244 21.930 6.402 1.00 28.52 180 GLY A O 1
ATOM 1307 N N . VAL A 1 203 ? -41.177 21.732 4.411 1.00 26.60 181 VAL A N 1
ATOM 1308 C CA . VAL A 1 203 ? -40.971 23.200 4.246 1.00 27.28 181 VAL A CA 1
ATOM 1309 C C . VAL A 1 203 ? -42.009 23.751 3.254 1.00 29.33 181 VAL A C 1
ATOM 1310 O O . VAL A 1 203 ? -41.859 23.528 2.039 1.00 27.27 181 VAL A O 1
ATOM 1314 N N . VAL A 1 204 ? -43.093 24.331 3.781 1.00 29.46 182 VAL A N 1
ATOM 1315 C CA . VAL A 1 204 ? -44.184 24.969 2.992 1.00 33.66 182 VAL A CA 1
ATOM 1316 C C . VAL A 1 204 ? -43.982 26.478 3.027 1.00 34.40 182 VAL A C 1
ATOM 1317 O O . VAL A 1 204 ? -43.851 27.059 4.104 1.00 33.97 182 VAL A O 1
ATOM 1321 N N . PRO A 1 205 ? -44.258 27.164 1.900 1.00 30.34 183 PRO A N 1
ATOM 1322 C CA . PRO A 1 205 ? -44.180 28.618 1.865 1.00 31.41 183 PRO A CA 1
ATOM 1323 C C . PRO A 1 205 ? -45.285 29.236 2.735 1.00 30.17 183 PRO A C 1
ATOM 1324 O O . PRO A 1 205 ? -46.394 28.760 2.673 1.00 28.49 183 PRO A O 1
ATOM 1328 N N . ASP A 1 206 ? -44.975 30.305 3.471 1.00 29.72 184 ASP A N 1
ATOM 1329 C CA . ASP A 1 206 ? -46.010 31.166 4.103 1.00 31.82 184 ASP A CA 1
ATOM 1330 C C . ASP A 1 206 ? -46.430 32.257 3.117 1.00 30.02 184 ASP A C 1
ATOM 1331 O O . ASP A 1 206 ? -47.505 32.799 3.288 1.00 34.42 184 ASP A O 1
ATOM 1336 N N . ALA A 1 207 ? -45.630 32.460 2.064 1.00 28.15 185 ALA A N 1
ATOM 1337 C CA . ALA A 1 207 ? -45.973 33.409 0.977 1.00 32.15 185 ALA A CA 1
ATOM 1338 C C . ALA A 1 207 ? -45.200 32.976 -0.274 1.00 31.25 185 ALA A C 1
ATOM 1339 O O . ALA A 1 207 ? -44.239 32.205 -0.124 1.00 30.82 185 ALA A O 1
ATOM 1341 N N . VAL A 1 208 ? -45.609 33.445 -1.456 1.00 28.51 186 VAL A N 1
ATOM 1342 C CA . VAL A 1 208 ? -44.885 33.102 -2.718 1.00 30.14 186 VAL A CA 1
ATOM 1343 C C . VAL A 1 208 ? -44.569 34.375 -3.510 1.00 31.23 186 VAL A C 1
ATOM 1344 O O . VAL A 1 208 ? -45.410 35.288 -3.512 1.00 33.59 186 VAL A O 1
ATOM 1348 N N . VAL A 1 209 ? -43.388 34.439 -4.133 1.00 30.08 187 VAL A N 1
ATOM 1349 C CA . VAL A 1 209 ? -43.038 35.596 -5.011 1.00 32.34 187 VAL A CA 1
ATOM 1350 C C . VAL A 1 209 ? -42.538 35.043 -6.345 1.00 31.30 187 VAL A C 1
ATOM 1351 O O . VAL A 1 209 ? -41.900 33.978 -6.342 1.00 32.94 187 VAL A O 1
ATOM 1355 N N . GLY A 1 210 ? -42.827 35.747 -7.438 1.00 29.82 188 GLY A N 1
ATOM 1356 C CA . GLY A 1 210 ? -42.359 35.302 -8.760 1.00 32.37 188 GLY A CA 1
ATOM 1357 C C . GLY A 1 210 ? -41.742 36.426 -9.566 1.00 31.54 188 GLY A C 1
ATOM 1358 O O . GLY A 1 210 ? -42.199 37.571 -9.421 1.00 33.94 188 GLY A O 1
ATOM 1359 N N . HIS A 1 211 ? -40.725 36.115 -10.369 1.00 31.77 189 HIS A N 1
ATOM 1360 C CA . HIS A 1 211 ? -40.120 37.124 -11.275 1.00 32.97 189 HIS A CA 1
ATOM 1361 C C . HIS A 1 211 ? -40.665 36.823 -12.669 1.00 34.07 189 HIS A C 1
ATOM 1362 O O . HIS A 1 211 ? -40.419 35.697 -13.127 1.00 34.58 189 HIS A O 1
ATOM 1369 N N . CYS A 1 212 ? -41.356 37.772 -13.315 1.00 35.05 190 CYS A N 1
ATOM 1370 C CA . CYS A 1 212 ? -42.017 37.521 -14.623 1.00 35.02 190 CYS A CA 1
ATOM 1371 C C . CYS A 1 212 ? -42.579 36.097 -14.651 1.00 32.83 190 CYS A C 1
ATOM 1372 O O . CYS A 1 212 ? -43.506 35.845 -13.890 1.00 34.96 190 CYS A O 1
ATOM 1375 N N . GLN A 1 213 ? -42.133 35.261 -15.595 1.00 32.52 191 GLN A N 1
ATOM 1376 C CA . GLN A 1 213 ? -42.709 33.899 -15.791 1.00 32.32 191 GLN A CA 1
ATOM 1377 C C . GLN A 1 213 ? -42.694 33.087 -14.494 1.00 29.31 191 GLN A C 1
ATOM 1378 O O . GLN A 1 213 ? -43.426 32.086 -14.426 1.00 32.48 191 GLN A O 1
ATOM 1384 N N . GLY A 1 214 ? -41.893 33.497 -13.511 1.00 25.50 192 GLY A N 1
ATOM 1385 C CA . GLY A 1 214 ? -41.881 32.795 -12.217 1.00 25.74 192 GLY A CA 1
ATOM 1386 C C . GLY A 1 214 ? -43.223 32.900 -11.517 1.00 26.34 192 GLY A C 1
ATOM 1387 O O . GLY A 1 214 ? -43.555 31.995 -10.739 1.00 27.75 192 GLY A O 1
ATOM 1388 N N . GLU A 1 215 ? -43.969 33.972 -11.790 1.00 26.83 193 GLU A N 1
ATOM 1389 C CA . GLU A 1 215 ? -45.297 34.152 -11.163 1.00 27.70 193 GLU A CA 1
ATOM 1390 C C . GLU A 1 215 ? -46.231 33.034 -11.647 1.00 26.94 193 GLU A C 1
ATOM 1391 O O . GLU A 1 215 ? -47.215 32.744 -10.977 1.00 27.86 193 GLU A O 1
ATOM 1397 N N . ILE A 1 216 ? -45.970 32.450 -12.805 1.00 26.82 194 ILE A N 1
ATOM 1398 C CA . ILE A 1 216 ? -46.860 31.387 -13.344 1.00 28.91 194 ILE A CA 1
ATOM 1399 C C . ILE A 1 216 ? -46.648 30.131 -12.498 1.00 28.16 194 ILE A C 1
ATOM 1400 O O . ILE A 1 216 ? -47.657 29.545 -12.014 1.00 29.74 194 ILE A O 1
ATOM 1405 N N . ALA A 1 217 ? -45.393 29.860 -12.156 1.00 25.58 195 ALA A N 1
ATOM 1406 C CA . ALA A 1 217 ? -45.013 28.762 -11.247 1.00 26.33 195 ALA A CA 1
ATOM 1407 C C . ALA A 1 217 ? -45.574 29.013 -9.831 1.00 29.59 195 ALA A C 1
ATOM 1408 O O . ALA A 1 217 ? -46.209 28.078 -9.272 1.00 29.52 195 ALA A O 1
ATOM 1410 N N . ALA A 1 218 ? -45.414 30.231 -9.291 1.00 27.30 196 ALA A N 1
ATOM 1411 C CA . ALA A 1 218 ? -45.872 30.596 -7.931 1.00 27.71 196 ALA A CA 1
ATOM 1412 C C . ALA A 1 218 ? -47.390 30.385 -7.829 1.00 26.88 196 ALA A C 1
ATOM 1413 O O . ALA A 1 218 ? -47.868 29.803 -6.816 1.00 24.56 196 ALA A O 1
ATOM 1415 N N . ALA A 1 219 ? -48.104 30.701 -8.909 1.00 28.94 197 ALA A N 1
ATOM 1416 C CA . ALA A 1 219 ? -49.574 30.599 -8.983 1.00 29.02 197 ALA A CA 1
ATOM 1417 C C . ALA A 1 219 ? -49.961 29.118 -8.963 1.00 31.73 197 ALA A C 1
ATOM 1418 O O . ALA A 1 219 ? -50.837 28.756 -8.143 1.00 36.32 197 ALA A O 1
ATOM 1420 N N . ALA A 1 220 ? -49.257 28.272 -9.720 1.00 29.10 198 ALA A N 1
ATOM 1421 C CA . ALA A 1 220 ? -49.417 26.795 -9.672 1.00 30.56 198 ALA A CA 1
ATOM 1422 C C . ALA A 1 220 ? -49.124 26.271 -8.255 1.00 30.79 198 ALA A C 1
ATOM 1423 O O . ALA A 1 220 ? -49.882 25.394 -7.762 1.00 31.16 198 ALA A O 1
ATOM 1425 N N . VAL A 1 221 ? -48.052 26.753 -7.623 1.00 28.79 199 VAL A N 1
ATOM 1426 C CA . VAL A 1 221 ? -47.607 26.214 -6.314 1.00 30.72 199 VAL A CA 1
ATOM 1427 C C . VAL A 1 221 ? -48.575 26.712 -5.244 1.00 32.62 199 VAL A C 1
ATOM 1428 O O . VAL A 1 221 ? -48.985 25.900 -4.388 1.00 30.01 199 VAL A O 1
ATOM 1432 N N . SER A 1 222 ? -49.090 27.920 -5.421 1.00 34.09 200 SER A N 1
ATOM 1433 C CA . SER A 1 222 ? -50.112 28.502 -4.510 1.00 37.04 200 SER A CA 1
ATOM 1434 C C . SER A 1 222 ? -51.485 27.863 -4.742 1.00 34.81 200 SER A C 1
ATOM 1435 O O . SER A 1 222 ? -52.329 28.021 -3.864 1.00 37.42 200 SER A O 1
ATOM 1438 N N . GLY A 1 223 ? -51.748 27.306 -5.929 1.00 37.25 201 GLY A N 1
ATOM 1439 C CA . GLY A 1 223 ? -53.081 26.785 -6.320 1.00 33.01 201 GLY A CA 1
ATOM 1440 C C . GLY A 1 223 ? -54.030 27.864 -6.835 1.00 34.29 201 GLY A C 1
ATOM 1441 O O . GLY A 1 223 ? -55.202 27.536 -7.083 1.00 34.77 201 GLY A O 1
ATOM 1442 N N . ALA A 1 224 ? -53.547 29.098 -7.042 1.00 32.37 202 ALA A N 1
ATOM 1443 C CA . ALA A 1 224 ? -54.305 30.229 -7.624 1.00 31.39 202 ALA A CA 1
ATOM 1444 C C . ALA A 1 224 ? -54.737 29.885 -9.060 1.00 33.24 202 ALA A C 1
ATOM 1445 O O . ALA A 1 224 ? -55.859 30.226 -9.442 1.00 31.31 202 ALA A O 1
ATOM 1447 N N . LEU A 1 225 ? -53.839 29.290 -9.844 1.00 31.25 203 LEU A N 1
ATOM 1448 C CA . LEU A 1 225 ? -54.144 28.661 -11.149 1.00 30.46 203 LEU A CA 1
ATOM 1449 C C . LEU A 1 225 ? -54.130 27.149 -10.942 1.00 31.97 203 LEU A C 1
ATOM 1450 O O . LEU A 1 225 ? -53.302 26.680 -10.160 1.00 33.65 203 LEU A O 1
ATOM 1455 N N . SER A 1 226 ? -55.092 26.437 -11.533 1.00 34.76 204 SER A N 1
ATOM 1456 C CA . SER A 1 226 ? -55.010 24.982 -11.783 1.00 32.36 204 SER A CA 1
ATOM 1457 C C . SER A 1 226 ? -53.682 24.725 -12.493 1.00 34.67 204 SER A C 1
ATOM 1458 O O . SER A 1 226 ? -53.167 25.650 -13.139 1.00 38.31 204 SER A O 1
ATOM 1461 N N . LEU A 1 227 ? -53.067 23.584 -12.214 1.00 34.13 205 LEU A N 1
ATOM 1462 C CA . LEU A 1 227 ? -51.903 23.077 -12.967 1.00 36.97 205 LEU A CA 1
ATOM 1463 C C . LEU A 1 227 ? -52.116 23.282 -14.478 1.00 37.31 205 LEU A C 1
ATOM 1464 O O . LEU A 1 227 ? -51.185 23.756 -15.125 1.00 40.79 205 LEU A O 1
ATOM 1469 N N . GLY A 1 228 ? -53.235 22.788 -15.025 1.00 39.33 206 GLY A N 1
ATOM 1470 C CA . GLY A 1 228 ? -53.594 22.850 -16.459 1.00 36.74 206 GLY A CA 1
ATOM 1471 C C . GLY A 1 228 ? -53.595 24.270 -16.991 1.00 34.93 206 GLY A C 1
ATOM 1472 O O . GLY A 1 228 ? -52.946 24.505 -18.040 1.00 31.77 206 GLY A O 1
ATOM 1473 N N . ASP A 1 229 ? -54.223 25.201 -16.260 1.00 34.06 207 ASP A N 1
ATOM 1474 C CA . ASP A 1 229 ? -54.331 26.624 -16.681 1.00 37.40 207 ASP A CA 1
ATOM 1475 C C . ASP A 1 229 ? -52.923 27.248 -16.661 1.00 39.04 207 ASP A C 1
ATOM 1476 O O . ASP A 1 229 ? -52.510 27.877 -17.661 1.00 40.37 207 ASP A O 1
ATOM 1481 N N . ALA A 1 230 ? -52.166 27.017 -15.595 1.00 37.86 208 ALA A N 1
ATOM 1482 C CA . ALA A 1 230 ? -50.806 27.569 -15.436 1.00 36.53 208 ALA A CA 1
ATOM 1483 C C . ALA A 1 230 ? -49.945 27.065 -16.600 1.00 33.30 208 ALA A C 1
ATOM 1484 O O . ALA A 1 230 ? -49.252 27.878 -17.224 1.00 31.76 208 ALA A O 1
ATOM 1486 N N . ALA A 1 231 ? -49.990 25.764 -16.870 1.00 30.25 209 ALA A N 1
ATOM 1487 C CA . ALA A 1 231 ? -49.183 25.107 -17.918 1.00 33.66 209 ALA A CA 1
ATOM 1488 C C . ALA A 1 231 ? -49.459 25.789 -19.262 1.00 33.67 209 ALA A C 1
ATOM 1489 O O . ALA A 1 231 ? -48.495 26.046 -20.000 1.00 34.62 209 ALA A O 1
ATOM 1491 N N . GLN A 1 232 ? -50.745 25.964 -19.598 1.00 35.34 210 GLN A N 1
ATOM 1492 C CA . GLN A 1 232 ? -51.202 26.495 -20.908 1.00 32.75 210 GLN A CA 1
ATOM 1493 C C . GLN A 1 232 ? -50.713 27.935 -21.087 1.00 32.19 210 GLN A C 1
ATOM 1494 O O . GLN A 1 232 ? -50.328 28.269 -22.209 1.00 30.72 210 GLN A O 1
ATOM 1500 N N . VAL A 1 233 ? -50.703 28.737 -20.017 1.00 34.89 211 VAL A N 1
ATOM 1501 C CA . VAL A 1 233 ? -50.305 30.176 -20.060 1.00 32.65 211 VAL A CA 1
ATOM 1502 C C . VAL A 1 233 ? -48.836 30.234 -20.476 1.00 31.45 211 VAL A C 1
ATOM 1503 O O . VAL A 1 233 ? -48.549 30.928 -21.452 1.00 30.97 211 VAL A O 1
ATOM 1507 N N . VAL A 1 234 ? -47.960 29.471 -19.808 1.00 32.00 212 VAL A N 1
ATOM 1508 C CA . VAL A 1 234 ? -46.486 29.548 -20.037 1.00 31.40 212 VAL A CA 1
ATOM 1509 C C . VAL A 1 234 ? -46.222 28.990 -21.430 1.00 29.54 212 VAL A C 1
ATOM 1510 O O . VAL A 1 234 ? -45.307 29.483 -22.113 1.00 33.07 212 VAL A O 1
ATOM 1514 N N . VAL A 1 235 ? -47.016 28.013 -21.846 1.00 27.16 213 VAL A N 1
ATOM 1515 C CA . VAL A 1 235 ? -46.866 27.405 -23.195 1.00 26.79 213 VAL A CA 1
ATOM 1516 C C . VAL A 1 235 ? -47.305 28.432 -24.250 1.00 28.02 213 VAL A C 1
ATOM 1517 O O . VAL A 1 235 ? -46.487 28.791 -25.120 1.00 31.74 213 VAL A O 1
ATOM 1521 N N . LEU A 1 236 ? -48.489 29.012 -24.103 1.00 28.23 214 LEU A N 1
ATOM 1522 C CA . LEU A 1 236 ? -49.059 29.854 -25.178 1.00 29.60 214 LEU A CA 1
ATOM 1523 C C . LEU A 1 236 ? -48.321 31.190 -25.236 1.00 29.59 214 LEU A C 1
ATOM 1524 O O . LEU A 1 236 ? -48.002 31.629 -26.359 1.00 33.30 214 LEU A O 1
ATOM 1529 N N . ARG A 1 237 ? -47.988 31.782 -24.095 1.00 31.75 215 ARG A N 1
ATOM 1530 C CA . ARG A 1 237 ? -47.271 33.091 -24.045 1.00 34.30 215 ARG A CA 1
ATOM 1531 C C . ARG A 1 237 ? -45.837 32.956 -24.590 1.00 31.19 215 ARG A C 1
ATOM 1532 O O . ARG A 1 237 ? -45.406 33.819 -25.370 1.00 29.95 215 ARG A O 1
ATOM 1540 N N . SER A 1 238 ? -45.074 31.970 -24.132 1.00 28.39 216 SER A N 1
ATOM 1541 C CA . SER A 1 238 ? -43.718 31.735 -24.691 1.00 30.06 216 SER A CA 1
ATOM 1542 C C . SER A 1 238 ? -43.811 31.425 -26.206 1.00 33.14 216 SER A C 1
ATOM 1543 O O . SER A 1 238 ? -42.874 31.812 -26.949 1.00 30.86 216 SER A O 1
ATOM 1546 N N . GLN A 1 239 ? -44.838 30.688 -26.662 1.00 30.55 217 GLN A N 1
ATOM 1547 C CA . GLN A 1 239 ? -45.010 30.415 -28.107 1.00 30.36 217 GLN A CA 1
ATOM 1548 C C . GLN A 1 239 ? -45.320 31.735 -28.820 1.00 34.77 217 GLN A C 1
ATOM 1549 O O . GLN A 1 239 ? -44.640 32.016 -29.842 1.00 38.82 217 GLN A O 1
ATOM 1555 N N . LEU A 1 240 ? -46.215 32.566 -28.269 1.00 35.50 218 LEU A N 1
ATOM 1556 C CA . LEU A 1 240 ? -46.527 33.897 -28.867 1.00 35.22 218 LEU A CA 1
ATOM 1557 C C . LEU A 1 240 ? -45.245 34.740 -29.004 1.00 36.81 218 LEU A C 1
ATOM 1558 O O . LEU A 1 240 ? -45.018 35.271 -30.095 1.00 39.99 218 LEU A O 1
ATOM 1563 N N . PHE A 1 241 ? -44.341 34.697 -28.024 1.00 36.70 219 PHE A N 1
ATOM 1564 C CA . PHE A 1 241 ? -43.084 35.484 -28.047 1.00 37.76 219 PHE A CA 1
ATOM 1565 C C . PHE A 1 241 ? -42.126 34.893 -29.098 1.00 41.32 219 PHE A C 1
ATOM 1566 O O . PHE A 1 241 ? -41.382 35.655 -29.769 1.00 39.36 219 PHE A O 1
ATOM 1574 N N . ALA A 1 242 ? -42.077 33.564 -29.227 1.00 40.01 220 ALA A N 1
ATOM 1575 C CA . ALA A 1 242 ? -41.243 32.899 -30.257 1.00 39.87 220 ALA A CA 1
ATOM 1576 C C . ALA A 1 242 ? -41.718 33.363 -31.645 1.00 40.54 220 ALA A C 1
ATOM 1577 O O . ALA A 1 242 ? -40.861 33.681 -32.489 1.00 38.73 220 ALA A O 1
ATOM 1579 N N . ASP A 1 243 ? -43.035 33.506 -31.827 1.00 37.55 221 ASP A N 1
ATOM 1580 C CA . ASP A 1 243 ? -43.644 33.871 -33.131 1.00 38.32 221 ASP A CA 1
ATOM 1581 C C . ASP A 1 243 ? -43.381 35.363 -33.397 1.00 40.28 221 ASP A C 1
ATOM 1582 O O . ASP A 1 243 ? -42.819 35.684 -34.438 1.00 38.61 221 ASP A O 1
ATOM 1587 N N . GLU A 1 244 ? -43.665 36.232 -32.432 1.00 42.58 222 GLU A N 1
ATOM 1588 C CA . GLU A 1 244 ? -43.800 37.688 -32.662 1.00 40.54 222 GLU A CA 1
ATOM 1589 C C . GLU A 1 244 ? -42.514 38.456 -32.307 1.00 40.61 222 GLU A C 1
ATOM 1590 O O . GLU A 1 244 ? -42.409 39.615 -32.746 1.00 44.13 222 GLU A O 1
ATOM 1596 N N . LEU A 1 245 ? -41.657 37.965 -31.408 1.00 36.41 223 LEU A N 1
ATOM 1597 C CA . LEU A 1 245 ? -40.736 38.877 -30.677 1.00 33.37 223 LEU A CA 1
ATOM 1598 C C . LEU A 1 245 ? -39.268 38.464 -30.842 1.00 34.60 223 LEU A C 1
ATOM 1599 O O . LEU A 1 245 ? -38.416 39.352 -30.761 1.00 38.39 223 LEU A O 1
ATOM 1604 N N . VAL A 1 246 ? -38.967 37.194 -31.129 1.00 36.32 224 VAL A N 1
ATOM 1605 C CA . VAL A 1 246 ? -37.573 36.702 -31.330 1.00 35.74 224 VAL A CA 1
ATOM 1606 C C . VAL A 1 246 ? -36.961 37.412 -32.540 1.00 38.13 224 VAL A C 1
ATOM 1607 O O . VAL A 1 246 ? -37.729 37.733 -33.464 1.00 43.88 224 VAL A O 1
ATOM 1611 N N . GLY A 1 247 ? -35.741 37.931 -32.369 1.00 40.43 225 GLY A N 1
ATOM 1612 C CA . GLY A 1 247 ? -35.003 38.714 -33.385 1.00 42.10 225 GLY A CA 1
ATOM 1613 C C . GLY A 1 247 ? -35.183 40.227 -33.244 1.00 49.74 225 GLY A C 1
ATOM 1614 O O . GLY A 1 247 ? -34.341 40.979 -33.807 1.00 57.34 225 GLY A O 1
ATOM 1615 N N . LYS A 1 248 ? -36.292 40.689 -32.651 1.00 45.96 226 LYS A N 1
ATOM 1616 C CA . LYS A 1 248 ? -36.722 42.115 -32.712 1.00 48.79 226 LYS A CA 1
ATOM 1617 C C . LYS A 1 248 ? -36.305 42.860 -31.434 1.00 48.50 226 LYS A C 1
ATOM 1618 O O . LYS A 1 248 ? -36.782 43.998 -31.247 1.00 45.79 226 LYS A O 1
ATOM 1624 N N . GLY A 1 249 ? -35.542 42.219 -30.539 1.00 47.36 227 GLY A N 1
ATOM 1625 C CA . GLY A 1 249 ? -35.254 42.741 -29.185 1.00 50.19 227 GLY A CA 1
ATOM 1626 C C . GLY A 1 249 ? -34.805 41.669 -28.194 1.00 51.81 227 GLY A C 1
ATOM 1627 O O . GLY A 1 249 ? -35.085 40.486 -28.417 1.00 52.82 227 GLY A O 1
ATOM 1628 N N . ALA A 1 250 ? -34.144 42.072 -27.106 1.00 50.55 228 ALA A N 1
ATOM 1629 C CA . ALA A 1 250 ? -33.674 41.172 -26.026 1.00 50.36 228 ALA A CA 1
ATOM 1630 C C . ALA A 1 250 ? -33.705 41.926 -24.691 1.00 46.27 228 ALA A C 1
ATOM 1631 O O . ALA A 1 250 ? -34.205 43.053 -24.680 1.00 47.05 228 ALA A O 1
ATOM 1633 N N . VAL A 1 251 ? -33.276 41.261 -23.610 1.00 46.04 229 VAL A N 1
ATOM 1634 C CA . VAL A 1 251 ? -33.051 41.838 -22.253 1.00 42.59 229 VAL A CA 1
ATOM 1635 C C . VAL A 1 251 ? -31.556 41.816 -21.940 1.00 44.10 229 VAL A C 1
ATOM 1636 O O . VAL A 1 251 ? -30.902 40.801 -22.235 1.00 40.40 229 VAL A O 1
ATOM 1640 N N . ALA A 1 252 ? -31.071 42.874 -21.290 1.00 43.13 230 ALA A N 1
ATOM 1641 C CA . ALA A 1 252 ? -29.716 42.964 -20.704 1.00 43.39 230 ALA A CA 1
ATOM 1642 C C . ALA A 1 252 ? -29.836 43.181 -19.195 1.00 46.22 230 ALA A C 1
ATOM 1643 O O . ALA A 1 252 ? -30.804 43.851 -18.778 1.00 47.96 230 ALA A O 1
ATOM 1645 N N . SER A 1 253 ? -28.933 42.562 -18.427 1.00 45.53 231 SER A N 1
ATOM 1646 C CA . SER A 1 253 ? -28.693 42.799 -16.982 1.00 39.07 231 SER A CA 1
ATOM 1647 C C . SER A 1 253 ? -27.588 43.850 -16.816 1.00 44.16 231 SER A C 1
ATOM 1648 O O . SER A 1 253 ? -26.630 43.849 -17.628 1.00 42.79 231 SER A O 1
ATOM 1651 N N . VAL A 1 254 ? -27.791 44.801 -15.892 1.00 44.76 232 VAL A N 1
ATOM 1652 C CA . VAL A 1 254 ? -26.852 45.926 -15.597 1.00 40.98 232 VAL A CA 1
ATOM 1653 C C . VAL A 1 254 ? -26.732 46.075 -14.086 1.00 40.18 232 VAL A C 1
ATOM 1654 O O . VAL A 1 254 ? -27.772 46.049 -13.430 1.00 41.74 232 VAL A O 1
ATOM 1658 N N . SER A 1 255 ? -25.504 46.133 -13.564 1.00 47.04 233 SER A N 1
ATOM 1659 C CA . SER A 1 255 ? -25.189 46.187 -12.110 1.00 49.03 233 SER A CA 1
ATOM 1660 C C . SER A 1 255 ? -25.016 47.654 -11.694 1.00 51.35 233 SER A C 1
ATOM 1661 O O . SER A 1 255 ? -23.867 48.053 -11.355 1.00 49.08 233 SER A O 1
ATOM 1664 N N . LEU A 1 256 ? -26.073 48.442 -11.949 1.00 48.89 234 LEU A N 1
ATOM 1665 C CA . LEU A 1 256 ? -26.315 49.818 -11.442 1.00 44.79 234 LEU A CA 1
ATOM 1666 C C . LEU A 1 256 ? -27.711 49.887 -10.832 1.00 41.96 234 LEU A C 1
ATOM 1667 O O . LEU A 1 256 ? -28.581 49.090 -11.153 1.00 39.80 234 LEU A O 1
ATOM 1672 N N . PRO A 1 257 ? -27.965 50.802 -9.876 1.00 41.28 235 PRO A N 1
ATOM 1673 C CA . PRO A 1 257 ? -29.332 51.092 -9.448 1.00 37.34 235 PRO A CA 1
ATOM 1674 C C . PRO A 1 257 ? -30.219 51.477 -10.644 1.00 36.28 235 PRO A C 1
ATOM 1675 O O . PRO A 1 257 ? -29.755 52.164 -11.558 1.00 40.14 235 PRO A O 1
ATOM 1679 N N . ALA A 1 258 ? -31.507 51.186 -10.552 1.00 31.95 236 ALA A N 1
ATOM 1680 C CA . ALA A 1 258 ? -32.455 51.290 -11.683 1.00 31.14 236 ALA A CA 1
ATOM 1681 C C . ALA A 1 258 ? -32.547 52.748 -12.130 1.00 31.31 236 ALA A C 1
ATOM 1682 O O . ALA A 1 258 ? -32.658 53.010 -13.321 1.00 40.44 236 ALA A O 1
ATOM 1684 N N . ALA A 1 259 ? -32.552 53.674 -11.190 1.00 33.15 237 ALA A N 1
ATOM 1685 C CA . ALA A 1 259 ? -32.754 55.099 -11.499 1.00 34.12 237 ALA A CA 1
ATOM 1686 C C . ALA A 1 259 ? -31.533 55.604 -12.257 1.00 34.32 237 ALA A C 1
ATOM 1687 O O . ALA A 1 259 ? -31.707 56.406 -13.181 1.00 36.56 237 ALA A O 1
ATOM 1689 N N . GLU A 1 260 ? -30.356 55.057 -11.963 1.00 39.82 238 GLU A N 1
ATOM 1690 C CA . GLU A 1 260 ? -29.089 55.464 -12.634 1.00 46.25 238 GLU A CA 1
ATOM 1691 C C . GLU A 1 260 ? -29.143 54.972 -14.085 1.00 45.98 238 GLU A C 1
ATOM 1692 O O . GLU A 1 260 ? -28.809 55.761 -14.993 1.00 49.56 238 GLU A O 1
ATOM 1698 N N . VAL A 1 261 ? -29.699 53.773 -14.286 1.00 43.31 239 VAL A N 1
ATOM 1699 C CA . VAL A 1 261 ? -29.890 53.128 -15.620 1.00 44.94 239 VAL A CA 1
ATOM 1700 C C . VAL A 1 261 ? -30.994 53.881 -16.381 1.00 44.68 239 VAL A C 1
ATOM 1701 O O . VAL A 1 261 ? -30.755 54.221 -17.554 1.00 43.63 239 VAL A O 1
ATOM 1705 N N . GLU A 1 262 ? -32.076 54.285 -15.710 1.00 41.54 240 GLU A N 1
ATOM 1706 C CA . GLU A 1 262 ? -33.132 55.126 -16.343 1.00 52.18 240 GLU A CA 1
ATOM 1707 C C . GLU A 1 262 ? -32.571 56.415 -16.974 1.00 52.44 240 GLU A C 1
ATOM 1708 O O . GLU A 1 262 ? -33.164 56.899 -17.968 1.00 44.94 240 GLU A O 1
ATOM 1714 N N . ALA A 1 263 ? -31.619 57.070 -16.303 1.00 54.56 241 ALA A N 1
ATOM 1715 C CA . ALA A 1 263 ? -30.969 58.310 -16.780 1.00 50.58 241 ALA A CA 1
ATOM 1716 C C . ALA A 1 263 ? -30.162 58.006 -18.053 1.00 52.27 241 ALA A C 1
ATOM 1717 O O . ALA A 1 263 ? -30.288 58.768 -19.041 1.00 50.79 241 ALA A O 1
ATOM 1719 N N . ARG A 1 264 ? -29.412 56.901 -18.055 1.00 48.79 242 ARG A N 1
ATOM 1720 C CA . ARG A 1 264 ? -28.514 56.528 -19.173 1.00 52.97 242 ARG A CA 1
ATOM 1721 C C . ARG A 1 264 ? -29.368 56.139 -20.386 1.00 52.82 242 ARG A C 1
ATOM 1722 O O . ARG A 1 264 ? -28.982 56.483 -21.517 1.00 54.45 242 ARG A O 1
ATOM 1730 N N . ILE A 1 265 ? -30.545 55.560 -20.144 1.00 55.96 243 ILE A N 1
ATOM 1731 C CA . ILE A 1 265 ? -31.476 55.033 -21.191 1.00 57.06 243 ILE A CA 1
ATOM 1732 C C . ILE A 1 265 ? -32.055 56.222 -21.965 1.00 58.49 243 ILE A C 1
ATOM 1733 O O . ILE A 1 265 ? -32.337 56.065 -23.148 1.00 59.57 243 ILE A O 1
ATOM 1738 N N . ALA A 1 266 ? -32.171 57.383 -21.319 1.00 62.63 244 ALA A N 1
ATOM 1739 C CA . ALA A 1 266 ? -32.871 58.574 -21.857 1.00 70.68 244 ALA A CA 1
ATOM 1740 C C . ALA A 1 266 ? -32.168 59.056 -23.142 1.00 69.21 244 ALA A C 1
ATOM 1741 O O . ALA A 1 266 ? -32.876 59.461 -24.088 1.00 50.27 244 ALA A O 1
ATOM 1743 N N . ARG A 1 267 ? -30.830 58.993 -23.158 1.00 76.50 245 ARG A N 1
ATOM 1744 C CA . ARG A 1 267 ? -29.951 59.254 -24.335 1.00 84.04 245 ARG A CA 1
ATOM 1745 C C . ARG A 1 267 ? -30.519 58.545 -25.577 1.00 81.37 245 ARG A C 1
ATOM 1746 O O . ARG A 1 267 ? -30.921 59.253 -26.531 1.00 79.16 245 ARG A O 1
ATOM 1754 N N . PHE A 1 268 ? -30.536 57.205 -25.573 1.00 78.40 246 PHE A N 1
ATOM 1755 C CA . PHE A 1 268 ? -31.267 56.395 -26.583 1.00 72.38 246 PHE A CA 1
ATOM 1756 C C . PHE A 1 268 ? -32.751 56.714 -26.444 1.00 80.84 246 PHE A C 1
ATOM 1757 O O . PHE A 1 268 ? -33.135 57.448 -25.499 1.00 92.61 246 PHE A O 1
ATOM 1765 N N . ASN A 1 269 ? -33.567 56.065 -27.269 1.00 88.87 247 ASN A N 1
ATOM 1766 C CA . ASN A 1 269 ? -35.043 56.067 -27.115 1.00 98.55 247 ASN A CA 1
ATOM 1767 C C . ASN A 1 269 ? -35.468 57.492 -26.709 1.00 104.02 247 ASN A C 1
ATOM 1768 O O . ASN A 1 269 ? -36.318 57.635 -25.797 1.00 98.09 247 ASN A O 1
ATOM 1773 N N . GLY A 1 270 ? -34.962 58.501 -27.435 1.00 99.40 248 GLY A N 1
ATOM 1774 C CA . GLY A 1 270 ? -35.306 59.926 -27.253 1.00 92.89 248 GLY A CA 1
ATOM 1775 C C . GLY A 1 270 ? -36.763 60.206 -27.596 1.00 94.65 248 GLY A C 1
ATOM 1776 O O . GLY A 1 270 ? -37.457 60.815 -26.760 1.00 94.47 248 GLY A O 1
ATOM 1777 N N . ASP A 1 271 ? -37.211 59.782 -28.783 1.00 90.13 249 ASP A N 1
ATOM 1778 C CA . ASP A 1 271 ? -38.488 60.212 -29.417 1.00 89.91 249 ASP A CA 1
ATOM 1779 C C . ASP A 1 271 ? -39.487 59.048 -29.448 1.00 89.97 249 ASP A C 1
ATOM 1780 O O . ASP A 1 271 ? -40.484 59.156 -30.173 1.00 91.68 249 ASP A O 1
ATOM 1785 N N . ALA A 1 272 ? -39.184 57.959 -28.735 1.00 98.14 250 ALA A N 1
ATOM 1786 C CA . ALA A 1 272 ? -39.949 56.686 -28.662 1.00 87.41 250 ALA A CA 1
ATOM 1787 C C . ALA A 1 272 ? -39.207 55.738 -27.712 1.00 75.98 250 ALA A C 1
ATOM 1788 O O . ALA A 1 272 ? -38.004 55.948 -27.520 1.00 78.58 250 ALA A O 1
ATOM 1790 N N . GLU A 1 273 ? -39.891 54.728 -27.165 1.00 77.60 251 GLU A N 1
ATOM 1791 C CA . GLU A 1 273 ? -39.328 53.735 -26.202 1.00 73.31 251 GLU A CA 1
ATOM 1792 C C . GLU A 1 273 ? -38.560 52.653 -26.980 1.00 68.14 251 GLU A C 1
ATOM 1793 O O . GLU A 1 273 ? -39.197 51.640 -27.291 1.00 78.98 251 GLU A O 1
ATOM 1799 N N . LEU A 1 274 ? -37.282 52.861 -27.296 1.00 63.17 252 LEU A N 1
ATOM 1800 C CA . LEU A 1 274 ? -36.465 51.788 -27.925 1.00 61.76 252 LEU A CA 1
ATOM 1801 C C . LEU A 1 274 ? -35.860 50.964 -26.787 1.00 65.75 252 LEU A C 1
ATOM 1802 O O . LEU A 1 274 ? -35.767 49.740 -26.948 1.00 68.91 252 LEU A O 1
ATOM 1807 N N . LEU A 1 275 ? -35.463 51.618 -25.689 1.00 55.54 253 LEU A N 1
ATOM 1808 C CA . LEU A 1 275 ? -34.933 50.902 -24.495 1.00 46.11 253 LEU A CA 1
ATOM 1809 C C . LEU A 1 275 ? -35.785 51.282 -23.278 1.00 47.52 253 LEU A C 1
ATOM 1810 O O . LEU A 1 275 ? -36.059 52.481 -23.104 1.00 52.71 253 LEU A O 1
ATOM 1815 N N . SER A 1 276 ? -36.198 50.295 -22.480 1.00 46.61 254 SER A N 1
ATOM 1816 C CA . SER A 1 276 ? -37.021 50.570 -21.274 1.00 43.36 254 SER A CA 1
ATOM 1817 C C . SER A 1 276 ? -36.543 49.711 -20.102 1.00 39.25 254 SER A C 1
ATOM 1818 O O . SER A 1 276 ? -36.017 48.616 -20.356 1.00 39.59 254 SER A O 1
ATOM 1821 N N . ILE A 1 277 ? -36.726 50.188 -18.868 1.00 41.24 255 ILE A N 1
ATOM 1822 C CA . ILE A 1 277 ? -36.379 49.351 -17.682 1.00 38.26 255 ILE A CA 1
ATOM 1823 C C . ILE A 1 277 ? -37.310 48.136 -17.703 1.00 41.26 255 ILE A C 1
ATOM 1824 O O . ILE A 1 277 ? -38.523 48.330 -17.907 1.00 41.22 255 ILE A O 1
ATOM 1829 N N . ALA A 1 278 ? -36.767 46.937 -17.492 1.00 39.37 256 ALA A N 1
ATOM 1830 C CA . ALA A 1 278 ? -37.580 45.703 -17.567 1.00 36.52 256 ALA A CA 1
ATOM 1831 C C . ALA A 1 278 ? -37.700 45.082 -16.174 1.00 38.31 256 ALA A C 1
ATOM 1832 O O . ALA A 1 278 ? -38.618 44.265 -15.974 1.00 37.75 256 ALA A O 1
ATOM 1834 N N . GLY A 1 279 ? -36.802 45.450 -15.256 1.00 35.84 257 GLY A N 1
ATOM 1835 C CA . GLY A 1 279 ? -36.825 44.833 -13.919 1.00 34.53 257 GLY A CA 1
ATOM 1836 C C . GLY A 1 279 ? -35.942 45.586 -12.946 1.00 37.53 257 GLY A C 1
ATOM 1837 O O . GLY A 1 279 ? -34.731 45.606 -13.154 1.00 39.96 257 GLY A O 1
ATOM 1838 N N . ASN A 1 280 ? -36.542 46.202 -11.931 1.00 39.58 258 ASN A N 1
ATOM 1839 C CA . ASN A 1 280 ? -35.856 46.714 -10.719 1.00 38.45 258 ASN A CA 1
ATOM 1840 C C . ASN A 1 280 ? -35.627 45.526 -9.799 1.00 36.83 258 ASN A C 1
ATOM 1841 O O . ASN A 1 280 ? -36.589 45.147 -9.125 1.00 40.96 258 ASN A O 1
ATOM 1846 N N . ASN A 1 281 ? -34.467 44.885 -9.911 1.00 36.97 259 ASN A N 1
ATOM 1847 C CA . ASN A 1 281 ? -34.218 43.534 -9.350 1.00 40.56 259 ASN A CA 1
ATOM 1848 C C . ASN A 1 281 ? -33.504 43.661 -8.008 1.00 43.50 259 ASN A C 1
ATOM 1849 O O . ASN A 1 281 ? -33.504 42.679 -7.248 1.00 41.60 259 ASN A O 1
ATOM 1854 N N . GLY A 1 282 ? -32.829 44.788 -7.783 1.00 44.39 260 GLY A N 1
ATOM 1855 C CA . GLY A 1 282 ? -31.812 44.930 -6.728 1.00 41.63 260 GLY A CA 1
ATOM 1856 C C . GLY A 1 282 ? -31.401 46.385 -6.545 1.00 44.76 260 GLY A C 1
ATOM 1857 O O . GLY A 1 282 ? -31.628 47.209 -7.434 1.00 43.65 260 GLY A O 1
ATOM 1858 N N . PRO A 1 283 ? -30.820 46.733 -5.369 1.00 49.25 261 PRO A N 1
ATOM 1859 C CA . PRO A 1 283 ? -30.236 48.059 -5.137 1.00 46.99 261 PRO A CA 1
ATOM 1860 C C . PRO A 1 283 ? -29.217 48.437 -6.222 1.00 42.93 261 PRO A C 1
ATOM 1861 O O . PRO A 1 283 ? -29.169 49.627 -6.551 1.00 41.80 261 PRO A O 1
ATOM 1865 N N . ARG A 1 284 ? -28.479 47.443 -6.752 1.00 36.12 262 ARG A N 1
ATOM 1866 C CA . ARG A 1 284 ? -27.445 47.645 -7.796 1.00 38.73 262 ARG A CA 1
ATOM 1867 C C . ARG A 1 284 ? -27.616 46.551 -8.843 1.00 39.51 262 ARG A C 1
ATOM 1868 O O . ARG A 1 284 ? -26.604 46.078 -9.362 1.00 41.68 262 ARG A O 1
ATOM 1876 N N . SER A 1 285 ? -28.859 46.212 -9.188 1.00 42.56 263 SER A N 1
ATOM 1877 C CA . SER A 1 285 ? -29.187 45.219 -10.251 1.00 35.93 263 SER A CA 1
ATOM 1878 C C . SER A 1 285 ? -30.511 45.578 -10.935 1.00 32.39 263 SER A C 1
ATOM 1879 O O . SER A 1 285 ? -31.560 45.619 -10.264 1.00 31.82 263 SER A O 1
ATOM 1882 N N . VAL A 1 286 ? -30.453 45.859 -12.232 1.00 32.89 264 VAL A N 1
ATOM 1883 C CA . VAL A 1 286 ? -31.638 46.230 -13.050 1.00 34.39 264 VAL A CA 1
ATOM 1884 C C . VAL A 1 286 ? -31.543 45.502 -14.394 1.00 35.56 264 VAL A C 1
ATOM 1885 O O . VAL A 1 286 ? -30.422 45.215 -14.847 1.00 34.38 264 VAL A O 1
ATOM 1889 N N . THR A 1 287 ? -32.684 45.152 -14.980 1.00 37.07 265 THR A N 1
ATOM 1890 C CA . THR A 1 287 ? -32.767 44.596 -16.351 1.00 35.48 265 THR A CA 1
ATOM 1891 C C . THR A 1 287 ? -33.407 45.652 -17.251 1.00 37.54 265 THR A C 1
ATOM 1892 O O . THR A 1 287 ? -34.325 46.340 -16.779 1.00 35.77 265 THR A O 1
ATOM 1896 N N . VAL A 1 288 ? -32.887 45.775 -18.477 1.00 41.72 266 VAL A N 1
ATOM 1897 C CA . VAL A 1 288 ? -33.366 46.679 -19.567 1.00 41.84 266 VAL A CA 1
ATOM 1898 C C . VAL A 1 288 ? -33.830 45.814 -20.742 1.00 40.06 266 VAL A C 1
ATOM 1899 O O . VAL A 1 288 ? -33.159 44.814 -21.032 1.00 47.41 266 VAL A O 1
ATOM 1903 N N . ALA A 1 289 ? -34.852 46.249 -21.475 1.00 42.60 267 ALA A N 1
ATOM 1904 C CA . ALA A 1 289 ? -35.391 45.529 -22.653 1.00 44.00 267 ALA A CA 1
ATOM 1905 C C . ALA A 1 289 ? -35.514 46.496 -23.827 1.00 43.87 267 ALA A C 1
ATOM 1906 O O . ALA A 1 289 ? -35.799 47.690 -23.578 1.00 39.69 267 ALA A O 1
ATOM 1908 N N . GLY A 1 290 ? -35.376 45.976 -25.049 1.00 39.92 268 GLY A N 1
ATOM 1909 C CA . GLY A 1 290 ? -35.628 46.741 -26.281 1.00 46.25 268 GLY A CA 1
ATOM 1910 C C . GLY A 1 290 ? -34.844 46.185 -27.447 1.00 49.78 268 GLY A C 1
ATOM 1911 O O . GLY A 1 290 ? -34.322 45.060 -27.312 1.00 52.56 268 GLY A O 1
ATOM 1912 N N . GLN A 1 291 ? -34.766 46.932 -28.551 1.00 52.58 269 GLN A N 1
ATOM 1913 C CA . GLN A 1 291 ? -34.189 46.423 -29.822 1.00 60.88 269 GLN A CA 1
ATOM 1914 C C . GLN A 1 291 ? -32.692 46.162 -29.582 1.00 60.50 269 GLN A C 1
ATOM 1915 O O . GLN A 1 291 ? -32.129 46.728 -28.601 1.00 47.90 269 GLN A O 1
ATOM 1921 N N . VAL A 1 292 ? -32.137 45.189 -30.316 1.00 59.29 270 VAL A N 1
ATOM 1922 C CA . VAL A 1 292 ? -30.855 44.501 -29.983 1.00 57.14 270 VAL A CA 1
ATOM 1923 C C . VAL A 1 292 ? -29.701 45.511 -30.038 1.00 63.00 270 VAL A C 1
ATOM 1924 O O . VAL A 1 292 ? -28.818 45.447 -29.152 1.00 68.11 270 VAL A O 1
ATOM 1928 N N . ALA A 1 293 ? -29.730 46.419 -31.020 1.00 57.55 271 ALA A N 1
ATOM 1929 C CA . ALA A 1 293 ? -28.615 47.321 -31.375 1.00 53.48 271 ALA A CA 1
ATOM 1930 C C . ALA A 1 293 ? -28.428 48.309 -30.230 1.00 54.87 271 ALA A C 1
ATOM 1931 O O . ALA A 1 293 ? -27.351 48.303 -29.615 1.00 66.64 271 ALA A O 1
ATOM 1933 N N . ALA A 1 294 ? -29.462 49.104 -29.947 1.00 58.09 272 ALA A N 1
ATOM 1934 C CA . ALA A 1 294 ? -29.500 50.064 -28.824 1.00 55.43 272 ALA A CA 1
ATOM 1935 C C . ALA A 1 294 ? -29.019 49.366 -27.546 1.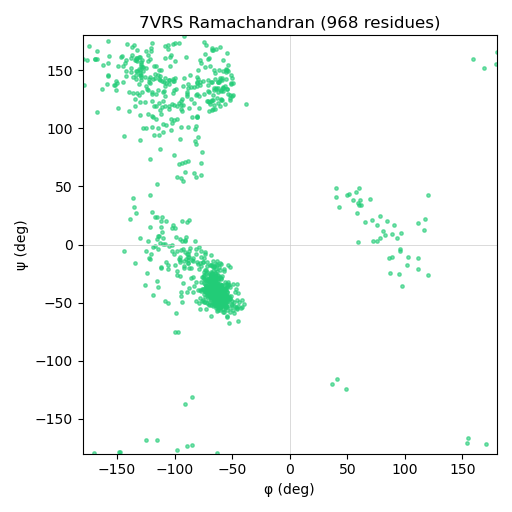00 57.87 272 ALA A C 1
ATOM 1936 O O . ALA A 1 294 ? -28.177 49.942 -26.828 1.00 62.52 272 ALA A O 1
ATOM 1938 N N . LEU A 1 295 ? -29.436 48.117 -27.343 1.00 55.50 273 LEU A N 1
ATOM 1939 C CA . LEU A 1 295 ? -29.108 47.332 -26.131 1.00 57.13 273 LEU A CA 1
ATOM 1940 C C . LEU A 1 295 ? -27.606 47.044 -26.113 1.00 60.75 273 LEU A C 1
ATOM 1941 O O . LEU A 1 295 ? -26.991 47.220 -25.058 1.00 71.60 273 LEU A O 1
ATOM 1946 N N . GLU A 1 296 ? -27.033 46.636 -27.245 1.00 73.07 274 GLU A N 1
ATOM 1947 C CA . GLU A 1 296 ? -25.605 46.221 -27.347 1.00 68.04 274 GLU A CA 1
ATOM 1948 C C . GLU A 1 296 ? -24.723 47.465 -27.217 1.00 64.49 274 GLU A C 1
ATOM 1949 O O . GLU A 1 296 ? -23.713 47.394 -26.497 1.00 72.49 274 GLU A O 1
ATOM 1955 N N . GLU A 1 297 ? -25.171 48.588 -27.783 1.00 63.29 275 GLU A N 1
ATOM 1956 C CA . GLU A 1 297 ? -24.514 49.918 -27.662 1.00 70.17 275 GLU A CA 1
ATOM 1957 C C . GLU A 1 297 ? -24.445 50.305 -26.180 1.00 76.53 275 GLU A C 1
ATOM 1958 O O . GLU A 1 297 ? -23.362 50.716 -25.725 1.00 90.42 275 GLU A O 1
ATOM 1964 N N . LEU A 1 298 ? -25.562 50.172 -25.459 1.00 69.16 276 LEU A N 1
ATOM 1965 C CA . LEU A 1 298 ? -25.667 50.508 -24.016 1.00 61.23 276 LEU A CA 1
ATOM 1966 C C . LEU A 1 298 ? -24.708 49.617 -23.214 1.00 59.70 276 LEU A C 1
ATOM 1967 O O . LEU A 1 298 ? -23.972 50.170 -22.368 1.00 52.93 276 LEU A O 1
ATOM 1972 N N . VAL A 1 299 ? -24.640 48.320 -23.546 1.00 55.61 277 VAL A N 1
ATOM 1973 C CA . VAL A 1 299 ? -23.845 47.307 -22.794 1.00 55.35 277 VAL A CA 1
ATOM 1974 C C . VAL A 1 299 ? -22.357 47.589 -23.008 1.00 61.01 277 VAL A C 1
ATOM 1975 O O . VAL A 1 299 ? -21.610 47.569 -22.018 1.00 70.27 277 VAL A O 1
ATOM 1979 N N . ALA A 1 300 ? -21.961 47.980 -24.219 1.00 70.72 278 ALA A N 1
ATOM 1980 C CA . ALA A 1 300 ? -20.548 48.279 -24.556 1.00 76.55 278 ALA A CA 1
ATOM 1981 C C . ALA A 1 300 ? -20.115 49.579 -23.862 1.00 78.12 278 ALA A C 1
ATOM 1982 O O . ALA A 1 300 ? -19.099 49.548 -23.138 1.00 82.75 278 ALA A O 1
ATOM 1984 N N . GLU A 1 301 ? -20.891 50.656 -24.028 1.00 73.73 279 GLU A N 1
ATOM 1985 C CA . GLU A 1 301 ? -20.658 51.980 -23.386 1.00 82.06 279 GLU A CA 1
ATOM 1986 C C . GLU A 1 301 ? -20.424 51.770 -21.879 1.00 92.48 279 GLU A C 1
ATOM 1987 O O . GLU A 1 301 ? -19.534 52.456 -21.326 1.00 92.92 279 GLU A O 1
ATOM 1993 N N . LEU A 1 302 ? -21.089 50.769 -21.279 1.00 94.62 280 LEU A N 1
ATOM 1994 C CA . LEU A 1 302 ? -21.086 50.503 -19.811 1.00 86.25 280 LEU A CA 1
ATOM 1995 C C . LEU A 1 302 ? -19.976 49.503 -19.450 1.00 95.12 280 LEU A C 1
ATOM 1996 O O . LEU A 1 302 ? -19.525 49.529 -18.281 1.00 99.70 280 LEU A O 1
ATOM 2001 N N . GLU A 1 303 ? -19.671 48.551 -20.343 1.00 94.15 281 GLU A N 1
ATOM 2002 C CA . GLU A 1 303 ? -18.550 47.589 -20.159 1.00 90.37 281 GLU A CA 1
ATOM 2003 C C . GLU A 1 303 ? -17.255 48.410 -20.102 1.00 84.60 281 GLU A C 1
ATOM 2004 O O . GLU A 1 303 ? -16.370 48.059 -19.292 1.00 74.22 281 GLU A O 1
ATOM 2010 N N . ALA A 1 304 ? -17.267 49.585 -20.743 1.00 79.24 282 ALA A N 1
ATOM 2011 C CA . ALA A 1 304 ? -16.154 50.566 -20.755 1.00 84.67 282 ALA A CA 1
ATOM 2012 C C . ALA A 1 304 ? -15.867 51.049 -19.330 1.00 81.11 282 ALA A C 1
ATOM 2013 O O . ALA A 1 304 ? -14.694 51.017 -18.922 1.00 109.50 282 ALA A O 1
ATOM 2015 N N . GLU A 1 305 ? -16.887 51.547 -18.635 1.00 68.91 283 GLU A N 1
ATOM 2016 C CA . GLU A 1 305 ? -16.727 52.345 -17.395 1.00 68.71 283 GLU A CA 1
ATOM 2017 C C . GLU A 1 305 ? -16.715 51.399 -16.193 1.00 68.48 283 GLU A C 1
ATOM 2018 O O . GLU A 1 305 ? -16.909 51.883 -15.066 1.00 79.28 283 GLU A O 1
ATOM 2024 N N . GLY A 1 306 ? -16.450 50.112 -16.430 1.00 68.44 284 GLY A N 1
ATOM 2025 C CA . GLY A 1 306 ? -16.128 49.124 -15.380 1.00 69.81 284 GLY A CA 1
ATOM 2026 C C . GLY A 1 306 ? -17.352 48.330 -14.946 1.00 72.25 284 GLY A C 1
ATOM 2027 O O . GLY A 1 306 ? -17.192 47.383 -14.135 1.00 59.83 284 GLY A O 1
ATOM 2028 N N . VAL A 1 307 ? -18.524 48.673 -15.500 1.00 72.68 285 VAL A N 1
ATOM 2029 C CA . VAL A 1 307 ? -19.857 48.210 -15.014 1.00 67.63 285 VAL A CA 1
ATOM 2030 C C . VAL A 1 307 ? -20.089 46.800 -15.554 1.00 59.05 285 VAL A C 1
ATOM 2031 O O . VAL A 1 307 ? -19.865 46.583 -16.751 1.00 57.42 285 VAL A O 1
ATOM 2035 N N . ARG A 1 308 ? -20.635 45.927 -14.718 1.00 57.97 286 ARG A N 1
ATOM 2036 C CA . ARG A 1 308 ? -20.971 44.530 -15.071 1.00 67.72 286 ARG A CA 1
ATOM 2037 C C . ARG A 1 308 ? -22.331 44.534 -15.788 1.00 76.86 286 ARG A C 1
ATOM 2038 O O . ARG A 1 308 ? -23.362 44.650 -15.100 1.00 77.34 286 ARG A O 1
ATOM 2046 N N . ALA A 1 309 ? -22.302 44.466 -17.124 1.00 78.98 287 ALA A N 1
ATOM 2047 C CA . ALA A 1 309 ? -23.542 44.487 -17.936 1.00 75.81 287 ALA A CA 1
ATOM 2048 C C . ALA A 1 309 ? -23.405 43.480 -19.082 1.00 74.52 287 ALA A C 1
ATOM 2049 O O . ALA A 1 309 ? -22.359 43.498 -19.755 1.00 92.53 287 ALA A O 1
ATOM 2051 N N . LYS A 1 310 ? -24.416 42.628 -19.282 1.00 70.67 288 LYS A N 1
ATOM 2052 C CA . LYS A 1 310 ? -24.373 41.604 -20.360 1.00 67.51 288 LYS A CA 1
ATOM 2053 C C . LYS A 1 310 ? -25.766 41.441 -20.973 1.00 56.66 288 LYS A C 1
ATOM 2054 O O . LYS A 1 310 ? -26.747 41.741 -20.276 1.00 46.06 288 LYS A O 1
ATOM 2060 N N . VAL A 1 311 ? -25.843 40.960 -22.218 1.00 50.85 289 VAL A N 1
ATOM 2061 C CA . VAL A 1 311 ? -27.169 40.687 -22.849 1.00 47.81 289 VAL A CA 1
ATOM 2062 C C . VAL A 1 311 ? -27.510 39.219 -22.585 1.00 48.92 289 VAL A C 1
ATOM 2063 O O . VAL A 1 311 ? -26.722 38.349 -22.998 1.00 60.00 289 VAL A O 1
ATOM 2067 N N . ILE A 1 312 ? -28.632 38.960 -21.909 1.00 47.33 290 ILE A N 1
ATOM 2068 C CA . ILE A 1 312 ? -29.011 37.561 -21.549 1.00 53.52 290 ILE A CA 1
ATOM 2069 C C . ILE A 1 312 ? -29.428 36.817 -22.822 1.00 58.66 290 ILE A C 1
ATOM 2070 O O . ILE A 1 312 ? -30.138 37.418 -23.647 1.00 48.60 290 ILE A O 1
ATOM 2075 N N . GLY A 1 313 ? -28.993 35.564 -22.973 1.00 60.53 291 GLY A N 1
ATOM 2076 C CA . GLY A 1 313 ? -29.338 34.756 -24.159 1.00 58.00 291 GLY A CA 1
ATOM 2077 C C . GLY A 1 313 ? -30.752 34.208 -24.105 1.00 60.26 291 GLY A C 1
ATOM 2078 O O . GLY A 1 313 ? -31.282 34.085 -22.984 1.00 93.67 291 GLY A O 1
ATOM 2079 N N . SER A 1 314 ? -31.340 33.894 -25.265 1.00 52.66 292 SER A N 1
ATOM 2080 C CA . SER A 1 314 ? -32.700 33.292 -25.333 1.00 45.04 292 SER A CA 1
ATOM 2081 C C . SER A 1 314 ? -33.736 34.215 -24.688 1.00 46.06 292 SER A C 1
ATOM 2082 O O . SER A 1 314 ? -34.691 33.693 -24.086 1.00 49.58 292 SER A O 1
ATOM 2085 N N . THR A 1 315 ? -33.569 35.531 -24.840 1.00 52.83 293 THR A N 1
ATOM 2086 C CA . THR A 1 315 ? -34.496 36.500 -24.200 1.00 41.10 293 THR A CA 1
ATOM 2087 C C . THR A 1 315 ? -35.131 37.409 -25.251 1.00 40.62 293 THR A C 1
ATOM 2088 O O . THR A 1 315 ? -34.424 37.797 -26.197 1.00 40.68 293 THR A O 1
ATOM 2092 N N . VAL A 1 316 ? -36.425 37.698 -25.104 1.00 39.99 294 VAL A N 1
ATOM 2093 C CA . VAL A 1 316 ? -37.092 38.673 -26.011 1.00 38.65 294 VAL A CA 1
ATOM 2094 C C . VAL A 1 316 ? -37.201 39.984 -25.228 1.00 36.69 294 VAL A C 1
ATOM 2095 O O . VAL A 1 316 ? -36.874 39.976 -24.030 1.00 39.54 294 VAL A O 1
ATOM 2099 N N . ALA A 1 317 ? -37.638 41.060 -25.880 1.00 39.46 295 ALA A N 1
ATOM 2100 C CA . ALA A 1 317 ? -37.752 42.374 -25.210 1.00 40.50 295 ALA A CA 1
ATOM 2101 C C . ALA A 1 317 ? -39.174 42.505 -24.666 1.00 40.13 295 ALA A C 1
ATOM 2102 O O . ALA A 1 317 ? -39.893 43.419 -25.089 1.00 38.81 295 ALA A O 1
ATOM 2104 N N . SER A 1 318 ? -39.591 41.525 -23.865 1.00 42.19 296 SER A N 1
ATOM 2105 C CA . SER A 1 318 ? -40.797 41.588 -23.003 1.00 39.83 296 SER A CA 1
ATOM 2106 C C . SER A 1 318 ? -40.599 42.745 -22.032 1.00 36.99 296 SER A C 1
ATOM 2107 O O . SER A 1 318 ? -39.502 43.302 -22.022 1.00 39.56 296 SER A O 1
ATOM 2110 N N . HIS A 1 319 ? -41.627 43.127 -21.283 1.00 34.88 297 HIS A N 1
ATOM 2111 C CA . HIS A 1 319 ? -41.477 44.168 -20.239 1.00 37.22 297 HIS A CA 1
ATOM 2112 C C . HIS A 1 319 ? -41.021 45.459 -20.906 1.00 37.03 297 HIS A C 1
ATOM 2113 O O . HIS A 1 319 ? -40.161 46.147 -20.331 1.00 36.52 297 HIS A O 1
ATOM 2120 N N . SER A 1 320 ? -41.487 45.686 -22.136 1.00 41.99 298 SER A N 1
ATOM 2121 C CA . SER A 1 320 ? -41.200 46.893 -22.960 1.00 38.91 298 SER A CA 1
ATOM 2122 C C . SER A 1 320 ? -42.417 47.188 -23.831 1.00 38.38 298 SER A C 1
ATOM 2123 O O . SER A 1 320 ? -43.349 46.380 -23.838 1.00 43.87 298 SER A O 1
ATOM 2126 N N . ALA A 1 321 ? -42.324 48.219 -24.654 1.00 40.19 299 ALA A N 1
ATOM 2127 C CA . ALA A 1 321 ? -43.420 48.693 -25.527 1.00 44.71 299 ALA A CA 1
ATOM 2128 C C . ALA A 1 321 ? -43.626 47.682 -26.658 1.00 40.36 299 ALA A C 1
ATOM 2129 O O . ALA A 1 321 ? -44.697 47.708 -27.275 1.00 44.76 299 ALA A O 1
ATOM 2131 N N . GLN A 1 322 ? -42.635 46.824 -26.900 1.00 39.64 300 GLN A N 1
ATOM 2132 C CA . GLN A 1 322 ? -42.674 45.821 -27.991 1.00 36.22 300 GLN A CA 1
ATOM 2133 C C . GLN A 1 322 ? -43.855 44.880 -27.763 1.00 40.09 300 GLN A C 1
ATOM 2134 O O . GLN A 1 322 ? -44.329 44.326 -28.770 1.00 43.01 300 GLN A O 1
ATOM 2140 N N . VAL A 1 323 ? -44.364 44.769 -26.522 1.00 40.37 301 VAL A N 1
ATOM 2141 C CA . VAL A 1 323 ? -45.440 43.784 -26.203 1.00 43.52 301 VAL A CA 1
ATOM 2142 C C . VAL A 1 323 ? -46.807 44.462 -26.278 1.00 41.17 301 VAL A C 1
ATOM 2143 O O . VAL A 1 323 ? -47.785 43.721 -26.411 1.00 50.39 301 VAL A O 1
ATOM 2147 N N . ASP A 1 324 ? -46.878 45.791 -26.334 1.00 44.20 302 ASP A N 1
ATOM 2148 C CA . ASP A 1 324 ? -48.167 46.553 -26.359 1.00 43.36 302 ASP A CA 1
ATOM 2149 C C . ASP A 1 324 ? -49.030 46.119 -27.550 1.00 42.86 302 ASP A C 1
ATOM 2150 O O . ASP A 1 324 ? -50.225 45.853 -27.390 1.00 38.98 302 ASP A O 1
ATOM 2155 N N . PRO A 1 325 ? -48.435 45.898 -28.747 1.00 45.82 303 PRO A N 1
ATOM 2156 C CA . PRO A 1 325 ? -49.194 45.469 -29.924 1.00 42.11 303 PRO A CA 1
ATOM 2157 C C . PRO A 1 325 ? -49.829 44.078 -29.843 1.00 44.86 303 PRO A C 1
ATOM 2158 O O . PRO A 1 325 ? -50.625 43.790 -30.720 1.00 47.10 303 PRO A O 1
ATOM 2162 N N . LEU A 1 326 ? -49.352 43.209 -28.938 1.00 40.51 304 LEU A N 1
ATOM 2163 C CA . LEU A 1 326 ? -49.883 41.830 -28.773 1.00 36.78 304 LEU A CA 1
ATOM 2164 C C . LEU A 1 326 ? -51.009 41.820 -27.720 1.00 38.18 304 LEU A C 1
ATOM 2165 O O . LEU A 1 326 ? -51.492 40.716 -27.400 1.00 42.10 304 LEU A O 1
ATOM 2170 N N . HIS A 1 327 ? -51.394 42.972 -27.158 1.00 36.00 305 HIS A N 1
ATOM 2171 C CA . HIS A 1 327 ? -52.430 43.068 -26.093 1.00 39.61 305 HIS A CA 1
ATOM 2172 C C . HIS A 1 327 ? -53.685 42.264 -26.478 1.00 39.99 305 HIS A C 1
ATOM 2173 O O . HIS A 1 327 ? -54.138 41.447 -25.664 1.00 41.84 305 HIS A O 1
ATOM 2180 N N . GLU A 1 328 ? -54.332 42.578 -27.597 1.00 49.57 306 GLU A N 1
ATOM 2181 C CA . GLU A 1 328 ? -55.642 41.956 -27.934 1.00 52.12 306 GLU A CA 1
ATOM 2182 C C . GLU A 1 328 ? -55.420 40.455 -28.152 1.00 44.65 306 GLU A C 1
ATOM 2183 O O . GLU A 1 328 ? -56.226 39.660 -27.634 1.00 43.59 306 GLU A O 1
ATOM 2189 N N . ARG A 1 329 ? -54.296 40.062 -28.751 1.00 42.00 307 ARG A N 1
ATOM 2190 C CA . ARG A 1 329 ? -53.992 38.622 -28.977 1.00 47.63 307 ARG A CA 1
ATOM 2191 C C . ARG A 1 329 ? -53.766 37.925 -27.624 1.00 45.85 307 ARG A C 1
ATOM 2192 O O . ARG A 1 329 ? -54.254 36.814 -27.437 1.00 49.01 307 ARG A O 1
ATOM 2200 N N . ILE A 1 330 ? -53.161 38.585 -26.643 1.00 44.16 308 ILE A N 1
ATOM 2201 C CA . ILE A 1 330 ? -52.814 37.882 -25.384 1.00 41.48 308 ILE A CA 1
ATOM 2202 C C . ILE A 1 330 ? -54.090 37.660 -24.557 1.00 42.45 308 ILE A C 1
ATOM 2203 O O . ILE A 1 330 ? -54.230 36.548 -24.014 1.00 42.78 308 ILE A O 1
ATOM 2208 N N . LEU A 1 331 ? -55.062 38.574 -24.622 1.00 42.03 309 LEU A N 1
ATOM 2209 C CA . LEU A 1 331 ? -56.330 38.504 -23.839 1.00 40.95 309 LEU A CA 1
ATOM 2210 C C . LEU A 1 331 ? -57.221 37.384 -24.375 1.00 45.41 309 LEU A C 1
ATOM 2211 O O . LEU A 1 331 ? -58.036 36.861 -23.567 1.00 47.33 309 LEU A O 1
ATOM 2216 N N . ASP A 1 332 ? -57.157 37.125 -25.690 1.00 45.99 310 ASP A N 1
ATOM 2217 C CA . ASP A 1 332 ? -57.917 36.040 -26.366 1.00 49.10 310 ASP A CA 1
ATOM 2218 C C . ASP A 1 332 ? -57.222 34.704 -26.093 1.00 44.10 310 ASP A C 1
ATOM 2219 O O . ASP A 1 332 ? -57.918 33.712 -25.830 1.00 48.59 310 ASP A O 1
ATOM 2224 N N . LEU A 1 333 ? -55.905 34.679 -26.245 1.00 37.58 311 LEU A N 1
ATOM 2225 C CA . LEU A 1 333 ? -55.058 33.478 -26.094 1.00 39.64 311 LEU A CA 1
ATOM 2226 C C . LEU A 1 333 ? -55.244 32.897 -24.682 1.00 40.20 311 LEU A C 1
ATOM 2227 O O . LEU A 1 333 ? -55.382 31.647 -24.571 1.00 37.61 311 LEU A O 1
ATOM 2232 N N . LEU A 1 334 ? -55.390 33.765 -23.671 1.00 35.99 312 LEU A N 1
ATOM 2233 C CA . LEU A 1 334 ? -55.415 33.375 -22.238 1.00 36.82 312 LEU A CA 1
ATOM 2234 C C . LEU A 1 334 ? -56.816 33.605 -21.649 1.00 39.27 312 LEU A C 1
ATOM 2235 O O . LEU A 1 334 ? -56.977 33.436 -20.429 1.00 41.86 312 LEU A O 1
ATOM 2240 N N . SER A 1 335 ? -57.836 33.791 -22.480 1.00 36.14 313 SER A N 1
ATOM 2241 C CA . SER A 1 335 ? -59.231 33.970 -21.997 1.00 40.38 313 SER A CA 1
ATOM 2242 C C . SER A 1 335 ? -59.705 32.749 -21.186 1.00 39.25 313 SER A C 1
ATOM 2243 O O . SER A 1 335 ? -60.750 32.849 -20.495 1.00 35.49 313 SER A O 1
ATOM 2246 N N . PHE A 1 336 ? -59.020 31.608 -21.297 1.00 36.30 314 PHE A N 1
ATOM 2247 C CA . PHE A 1 336 ? -59.463 30.348 -20.650 1.00 33.83 314 PHE A CA 1
ATOM 2248 C C . PHE A 1 336 ? -59.208 30.419 -19.133 1.00 35.23 314 PHE A C 1
ATOM 2249 O O . PHE A 1 336 ? -59.842 29.577 -18.456 1.00 36.39 314 PHE A O 1
ATOM 2257 N N . VAL A 1 337 ? -58.290 31.280 -18.628 1.00 32.38 315 VAL A N 1
ATOM 2258 C CA . VAL A 1 337 ? -57.744 31.148 -17.239 1.00 34.73 315 VAL A CA 1
ATOM 2259 C C . VAL A 1 337 ? -58.869 31.424 -16.252 1.00 36.58 315 VAL A C 1
ATOM 2260 O O . VAL A 1 337 ? -59.574 32.410 -16.437 1.00 33.40 315 VAL A O 1
ATOM 2264 N N . GLN A 1 338 ? -59.068 30.512 -15.302 1.00 39.58 316 GLN A N 1
ATOM 2265 C CA . GLN A 1 338 ? -60.008 30.695 -14.175 1.00 43.48 316 GLN A CA 1
ATOM 2266 C C . GLN A 1 338 ? -59.183 30.787 -12.899 1.00 41.35 316 GLN A C 1
ATOM 2267 O O . GLN A 1 338 ? -59.192 29.876 -12.079 1.00 39.02 316 GLN A O 1
ATOM 2273 N N . PRO A 1 339 ? -58.638 31.986 -12.612 1.00 40.38 317 PRO A N 1
ATOM 2274 C CA . PRO A 1 339 ? -58.023 32.247 -11.315 1.00 38.22 317 PRO A CA 1
ATOM 2275 C C . PRO A 1 339 ? -58.964 31.930 -10.141 1.00 35.65 317 PRO A C 1
ATOM 2276 O O . PRO A 1 339 ? -60.166 32.071 -10.245 1.00 39.81 317 PRO A O 1
ATOM 2280 N N . ARG A 1 340 ? -58.387 31.525 -9.020 1.00 33.69 318 ARG A N 1
ATOM 2281 C CA . ARG A 1 340 ? -59.134 31.272 -7.760 1.00 36.59 318 ARG A CA 1
ATOM 2282 C C . ARG A 1 340 ? -58.210 31.642 -6.593 1.00 34.38 318 ARG A C 1
ATOM 2283 O O . ARG A 1 340 ? -57.014 31.796 -6.818 1.00 29.99 318 ARG A O 1
ATOM 2291 N N . GLU A 1 341 ? -58.781 31.864 -5.412 1.00 42.32 319 GLU A N 1
ATOM 2292 C CA . GLU A 1 341 ? -58.065 32.034 -4.123 1.00 43.49 319 GLU A CA 1
ATOM 2293 C C . GLU A 1 341 ? -57.101 30.862 -3.897 1.00 39.77 319 GLU A C 1
ATOM 2294 O O . GLU A 1 341 ? -57.504 29.701 -4.075 1.00 42.83 319 GLU A O 1
ATOM 2300 N N . GLY A 1 342 ? -55.823 31.155 -3.682 1.00 38.03 320 GLY A N 1
ATOM 2301 C CA . GLY A 1 342 ? -54.781 30.136 -3.453 1.00 35.35 320 GLY A CA 1
ATOM 2302 C C . GLY A 1 342 ? -54.684 29.818 -1.973 1.00 37.43 320 GLY A C 1
ATOM 2303 O O . GLY A 1 342 ? -55.500 30.381 -1.186 1.00 38.53 320 GLY A O 1
ATOM 2304 N N . SER A 1 343 ? -53.691 29.017 -1.585 1.00 34.43 321 SER A N 1
ATOM 2305 C CA . SER A 1 343 ? -53.455 28.581 -0.184 1.00 34.67 321 SER A CA 1
ATOM 2306 C C . SER A 1 343 ? -52.488 29.548 0.525 1.00 37.34 321 SER A C 1
ATOM 2307 O O . SER A 1 343 ? -52.436 29.525 1.768 1.00 41.78 321 SER A O 1
ATOM 2310 N N . VAL A 1 344 ? -51.703 30.332 -0.225 1.00 36.81 322 VAL A N 1
ATOM 2311 C CA . VAL A 1 344 ? -50.821 31.378 0.367 1.00 36.86 322 VAL A CA 1
ATOM 2312 C C . VAL A 1 344 ? -50.813 32.592 -0.535 1.00 35.43 322 VAL A C 1
ATOM 2313 O O . VAL A 1 344 ? -50.757 32.465 -1.763 1.00 38.12 322 VAL A O 1
ATOM 2317 N N . PRO A 1 345 ? -50.633 33.771 0.095 1.00 31.57 323 PRO A N 1
ATOM 2318 C CA . PRO A 1 345 ? -50.530 35.039 -0.610 1.00 30.41 323 PRO A CA 1
ATOM 2319 C C . PRO A 1 345 ? -49.368 35.031 -1.605 1.00 30.60 323 PRO A C 1
ATOM 2320 O O . PRO A 1 345 ? -48.298 34.460 -1.304 1.00 28.18 323 PRO A O 1
ATOM 2324 N N . LEU A 1 346 ? -49.611 35.687 -2.744 1.00 30.58 324 LEU A N 1
ATOM 2325 C CA . LEU A 1 346 ? -48.615 35.968 -3.798 1.00 29.10 324 LEU A CA 1
ATOM 2326 C C . LEU A 1 346 ? -48.239 37.441 -3.703 1.00 28.96 324 LEU A C 1
ATOM 2327 O O . LEU A 1 346 ? -49.141 38.276 -3.831 1.00 28.66 324 LEU A O 1
ATOM 2332 N N . TYR A 1 347 ? -46.965 37.755 -3.444 1.00 28.01 325 TYR A N 1
ATOM 2333 C CA . TYR A 1 347 ? -46.470 39.158 -3.404 1.00 26.14 325 TYR A CA 1
ATOM 2334 C C . TYR A 1 347 ? -46.186 39.583 -4.847 1.00 25.84 325 TYR A C 1
ATOM 2335 O O . TYR A 1 347 ? -45.122 39.272 -5.376 1.00 28.41 325 TYR A O 1
ATOM 2344 N N . SER A 1 348 ? -47.197 40.132 -5.521 1.00 26.35 326 SER A N 1
ATOM 2345 C CA . SER A 1 348 ? -47.100 40.560 -6.939 1.00 27.79 326 SER A CA 1
ATOM 2346 C C . SER A 1 348 ? -45.898 41.501 -7.117 1.00 27.61 326 SER A C 1
ATOM 2347 O O . SER A 1 348 ? -45.896 42.596 -6.492 1.00 25.09 326 SER A O 1
ATOM 2350 N N . THR A 1 349 ? -45.062 41.184 -8.117 1.00 27.74 327 THR A N 1
ATOM 2351 C CA . THR A 1 349 ? -43.981 42.047 -8.656 1.00 28.49 327 THR A CA 1
ATOM 2352 C C . THR A 1 349 ? -44.448 42.733 -9.932 1.00 29.56 327 THR A C 1
ATOM 2353 O O . THR A 1 349 ? -43.632 43.392 -10.569 1.00 31.16 327 THR A O 1
ATOM 2357 N N . VAL A 1 350 ? -45.750 42.710 -10.178 1.00 31.71 328 VAL A N 1
ATOM 2358 C CA . VAL A 1 350 ? -46.393 43.509 -11.250 1.00 32.80 328 VAL A CA 1
ATOM 2359 C C . VAL A 1 350 ? -47.004 44.773 -10.622 1.00 34.46 328 VAL A C 1
ATOM 2360 O O . VAL A 1 350 ? -46.644 45.861 -11.057 1.00 35.71 328 VAL A O 1
ATOM 2364 N N . ASN A 1 351 ? -47.923 44.644 -9.669 1.00 33.95 329 ASN A N 1
ATOM 2365 C CA . ASN A 1 351 ? -48.713 45.797 -9.173 1.00 35.02 329 ASN A CA 1
ATOM 2366 C C . ASN A 1 351 ? -48.271 46.139 -7.743 1.00 39.57 329 ASN A C 1
ATOM 2367 O O . ASN A 1 351 ? -48.869 47.028 -7.161 1.00 44.99 329 ASN A O 1
ATOM 2372 N N . GLY A 1 352 ? -47.298 45.416 -7.173 1.00 47.39 330 GLY A N 1
ATOM 2373 C CA . GLY A 1 352 ? -46.865 45.544 -5.759 1.00 43.72 330 GLY A CA 1
ATOM 2374 C C . GLY A 1 352 ? -47.960 45.298 -4.697 1.00 43.61 330 GLY A C 1
ATOM 2375 O O . GLY A 1 352 ? -47.727 45.686 -3.532 1.00 40.09 330 GLY A O 1
ATOM 2376 N N . GLU A 1 353 ? -48.994 44.491 -4.982 1.00 40.20 331 GLU A N 1
ATOM 2377 C CA . GLU A 1 353 ? -50.039 44.107 -3.996 1.00 38.15 331 GLU A CA 1
ATOM 2378 C C . GLU A 1 353 ? -49.830 42.683 -3.465 1.00 36.19 331 GLU A C 1
ATOM 2379 O O . GLU A 1 353 ? -49.037 41.909 -4.049 1.00 33.00 331 GLU A O 1
ATOM 2385 N N . VAL A 1 354 ? -50.485 42.372 -2.345 1.00 34.26 332 VAL A N 1
ATOM 2386 C CA . VAL A 1 354 ? -50.517 40.999 -1.773 1.00 34.19 332 VAL A CA 1
ATOM 2387 C C . VAL A 1 354 ? -51.790 40.308 -2.259 1.00 33.83 332 VAL A C 1
ATOM 2388 O O . VAL A 1 354 ? -52.861 40.682 -1.809 1.00 36.74 332 VAL A O 1
ATOM 2392 N N . LEU A 1 355 ? -51.685 39.611 -3.388 1.00 34.76 333 LEU A N 1
ATOM 2393 C CA . LEU A 1 355 ? -52.838 38.994 -4.079 1.00 31.98 333 LEU A CA 1
ATOM 2394 C C . LEU A 1 355 ? -53.188 37.702 -3.363 1.00 31.36 333 LEU A C 1
ATOM 2395 O O . LEU A 1 355 ? -52.295 37.165 -2.702 1.00 33.74 333 LEU A O 1
ATOM 2400 N N . ASN A 1 356 ? -54.460 37.304 -3.378 1.00 31.40 334 ASN A N 1
ATOM 2401 C CA . ASN A 1 356 ? -54.883 35.985 -2.854 1.00 32.13 334 ASN A CA 1
ATOM 2402 C C . ASN A 1 356 ? -54.932 34.969 -4.001 1.00 34.05 334 ASN A C 1
ATOM 2403 O O . ASN A 1 356 ? -54.965 33.771 -3.693 1.00 38.72 334 ASN A O 1
ATOM 2408 N N . GLY A 1 357 ? -54.699 35.409 -5.242 1.00 36.26 335 GLY A N 1
ATOM 2409 C CA . GLY A 1 357 ? -54.670 34.555 -6.455 1.00 40.53 335 GLY A CA 1
ATOM 2410 C C . GLY A 1 357 ? -55.937 34.615 -7.328 1.00 42.76 335 GLY A C 1
ATOM 2411 O O . GLY A 1 357 ? -55.862 34.214 -8.500 1.00 39.77 335 GLY A O 1
ATOM 2412 N N . ALA A 1 358 ? -57.078 35.092 -6.817 1.00 41.79 336 ALA A N 1
ATOM 2413 C CA . ALA A 1 358 ? -58.354 35.119 -7.573 1.00 38.95 336 ALA A CA 1
ATOM 2414 C C . ALA A 1 358 ? -58.321 36.239 -8.618 1.00 38.61 336 ALA A C 1
ATOM 2415 O O . ALA A 1 358 ? -59.230 36.272 -9.472 1.00 38.51 336 ALA A O 1
ATOM 2417 N N . GLU A 1 359 ? -57.332 37.136 -8.542 1.00 36.97 337 GLU A N 1
ATOM 2418 C CA . GLU A 1 359 ? -57.246 38.290 -9.468 1.00 38.76 337 GLU A CA 1
ATOM 2419 C C . GLU A 1 359 ? -56.211 38.036 -10.570 1.00 36.10 337 GLU A C 1
ATOM 2420 O O . GLU A 1 359 ? -55.987 38.951 -11.349 1.00 41.37 337 GLU A O 1
ATOM 2426 N N . LEU A 1 360 ? -55.787 36.791 -10.788 1.00 37.06 338 LEU A N 1
ATOM 2427 C CA . LEU A 1 360 ? -54.745 36.454 -11.795 1.00 36.13 338 LEU A CA 1
ATOM 2428 C C . LEU A 1 360 ? -55.425 35.984 -13.079 1.00 38.56 338 LEU A C 1
ATOM 2429 O O . LEU A 1 360 ? -55.075 34.905 -13.566 1.00 43.02 338 LEU A O 1
ATOM 2434 N N . ASP A 1 361 ? -56.272 36.838 -13.658 1.00 40.94 339 ASP A N 1
ATOM 2435 C CA . ASP A 1 361 ? -57.022 36.581 -14.919 1.00 38.15 339 ASP A CA 1
ATOM 2436 C C . ASP A 1 361 ? -56.153 36.937 -16.147 1.00 37.12 339 ASP A C 1
ATOM 2437 O O . ASP A 1 361 ? -54.981 37.342 -15.976 1.00 37.64 339 ASP A O 1
ATOM 2442 N N . ALA A 1 362 ? -56.727 36.901 -17.352 1.00 37.53 340 ALA A N 1
ATOM 2443 C CA . ALA A 1 362 ? -55.999 37.187 -18.613 1.00 34.59 340 ALA A CA 1
ATOM 2444 C C . ALA A 1 362 ? -55.252 38.522 -18.507 1.00 31.67 340 ALA A C 1
ATOM 2445 O O . ALA A 1 362 ? -54.068 38.570 -18.907 1.00 29.69 340 ALA A O 1
ATOM 2447 N N . SER A 1 363 ? -55.905 39.576 -18.015 1.00 32.38 341 SER A N 1
ATOM 2448 C CA . SER A 1 363 ? -55.301 40.941 -17.970 1.00 35.18 341 SER A CA 1
ATOM 2449 C C . SER A 1 363 ? -54.061 40.925 -17.068 1.00 34.78 341 SER A C 1
ATOM 2450 O O . SER A 1 363 ? -53.060 41.582 -17.404 1.00 30.93 341 SER A O 1
ATOM 2453 N N . TYR A 1 364 ? -54.140 40.263 -15.914 1.00 34.99 342 TYR A N 1
ATOM 2454 C CA . TYR A 1 364 ? -52.967 40.163 -15.018 1.00 33.49 342 TYR A CA 1
ATOM 2455 C C . TYR A 1 364 ? -51.801 39.585 -15.833 1.00 32.42 342 TYR A C 1
ATOM 2456 O O . TYR A 1 364 ? -50.689 40.136 -15.799 1.00 36.33 342 TYR A O 1
ATOM 2465 N N . TRP A 1 365 ? -52.049 38.546 -16.623 1.00 29.20 343 TRP A N 1
ATOM 2466 C CA . TRP A 1 365 ? -50.950 37.812 -17.297 1.00 27.79 343 TRP A CA 1
ATOM 2467 C C . TRP A 1 365 ? -50.392 38.669 -18.437 1.00 28.55 343 TRP A C 1
ATOM 2468 O O . TRP A 1 365 ? -49.197 38.575 -18.710 1.00 30.44 343 TRP A O 1
ATOM 2479 N N . PHE A 1 366 ? -51.182 39.588 -18.988 1.00 31.77 344 PHE A N 1
ATOM 2480 C CA . PHE A 1 366 ? -50.641 40.635 -19.890 1.00 31.67 344 PHE A CA 1
ATOM 2481 C C . PHE A 1 366 ? -49.730 41.589 -19.104 1.00 31.76 344 PHE A C 1
ATOM 2482 O O . PHE A 1 366 ? -48.579 41.886 -19.517 1.00 29.65 344 PHE A O 1
ATOM 2490 N N . GLU A 1 367 ? -50.238 42.089 -17.983 1.00 32.23 345 GLU A N 1
ATOM 2491 C CA . GLU A 1 367 ? -49.508 43.054 -17.123 1.00 32.01 345 GLU A CA 1
ATOM 2492 C C . GLU A 1 367 ? -48.207 42.398 -16.673 1.00 30.23 345 GLU A C 1
ATOM 2493 O O . GLU A 1 367 ? -47.157 43.081 -16.658 1.00 26.81 345 GLU A O 1
ATOM 2499 N N . ASN A 1 368 ? -48.249 41.084 -16.458 1.00 29.49 346 ASN A N 1
ATOM 2500 C CA . ASN A 1 368 ? -47.082 40.329 -15.951 1.00 31.18 346 ASN A CA 1
ATOM 2501 C C . ASN A 1 368 ? -45.978 40.374 -17.009 1.00 33.86 346 ASN A C 1
ATOM 2502 O O . ASN A 1 368 ? -44.803 40.462 -16.629 1.00 36.66 346 ASN A O 1
ATOM 2507 N N . SER A 1 369 ? -46.357 40.385 -18.287 1.00 35.46 347 SER A N 1
ATOM 2508 C CA . SER A 1 369 ? -45.425 40.305 -19.445 1.00 39.69 347 SER A CA 1
ATOM 2509 C C . SER A 1 369 ? -45.090 41.713 -19.960 1.00 34.94 347 SER A C 1
ATOM 2510 O O . SER A 1 369 ? -44.073 41.856 -20.681 1.00 37.49 347 SER A O 1
ATOM 2513 N N . ARG A 1 370 ? -45.804 42.731 -19.486 1.00 31.77 348 ARG A N 1
ATOM 2514 C CA . ARG A 1 370 ? -45.666 44.114 -20.014 1.00 34.97 348 ARG A CA 1
ATOM 2515 C C . ARG A 1 370 ? -44.955 45.023 -18.993 1.00 35.91 348 ARG A C 1
ATOM 2516 O O . ARG A 1 370 ? -44.065 45.795 -19.379 1.00 34.35 348 ARG A O 1
ATOM 2524 N N . ARG A 1 371 ? -45.392 44.998 -17.738 1.00 40.52 349 ARG A N 1
ATOM 2525 C CA . ARG A 1 371 ? -44.961 45.955 -16.691 1.00 38.24 349 ARG A CA 1
ATOM 2526 C C . ARG A 1 371 ? -43.577 45.556 -16.194 1.00 38.91 349 ARG A C 1
ATOM 2527 O O . ARG A 1 371 ? -43.226 44.375 -16.124 1.00 36.76 349 ARG A O 1
ATOM 2535 N N . PRO A 1 372 ? -42.695 46.546 -15.946 1.00 44.17 350 PRO A N 1
ATOM 2536 C CA . PRO A 1 372 ? -41.386 46.269 -15.371 1.00 39.13 350 PRO A CA 1
ATOM 2537 C C . PRO A 1 372 ? -41.536 45.556 -14.030 1.00 38.86 350 PRO A C 1
ATOM 2538 O O . PRO A 1 372 ? -42.374 45.953 -13.240 1.00 43.88 350 PRO A O 1
ATOM 2542 N N . VAL A 1 373 ? -40.778 44.475 -13.871 1.00 36.80 351 VAL A N 1
ATOM 2543 C CA . VAL A 1 373 ? -40.780 43.594 -12.673 1.00 34.58 351 VAL A CA 1
ATOM 2544 C C . VAL A 1 373 ? -40.239 44.387 -11.487 1.00 36.23 351 VAL A C 1
ATOM 2545 O O . VAL A 1 373 ? -39.067 44.770 -11.526 1.00 36.57 351 VAL A O 1
ATOM 2549 N N . SER A 1 374 ? -41.075 44.590 -10.472 1.00 35.09 352 SER A N 1
ATOM 2550 C CA . SER A 1 374 ? -40.768 45.386 -9.260 1.00 35.01 352 SER A CA 1
ATOM 2551 C C . SER A 1 374 ? -40.308 44.447 -8.135 1.00 37.85 352 SER A C 1
ATOM 2552 O O . SER A 1 374 ? -41.039 44.341 -7.109 1.00 39.77 352 SER A O 1
ATOM 2555 N N . PHE A 1 375 ? -39.118 43.848 -8.276 1.00 34.78 353 PHE A N 1
ATOM 2556 C CA . PHE A 1 375 ? -38.612 42.792 -7.363 1.00 37.48 353 PHE A CA 1
ATOM 2557 C C . PHE A 1 375 ? -38.024 43.464 -6.122 1.00 37.05 353 PHE A C 1
ATOM 2558 O O . PHE A 1 375 ? -38.360 43.044 -4.989 1.00 34.17 353 PHE A O 1
ATOM 2566 N N . GLU A 1 376 ? -37.176 44.473 -6.318 1.00 44.06 354 GLU A N 1
ATOM 2567 C CA . GLU A 1 376 ? -36.402 45.104 -5.216 1.00 45.73 354 GLU A CA 1
ATOM 2568 C C . GLU A 1 376 ? -37.360 45.574 -4.127 1.00 43.40 354 GLU A C 1
ATOM 2569 O O . GLU A 1 376 ? -37.179 45.270 -2.951 1.00 42.01 354 GLU A O 1
ATOM 2575 N N . PRO A 1 377 ? -38.460 46.272 -4.474 1.00 42.03 355 PRO A N 1
ATOM 2576 C CA . PRO A 1 377 ? -39.373 46.752 -3.434 1.00 39.58 355 PRO A CA 1
ATOM 2577 C C . PRO A 1 377 ? -40.168 45.646 -2.727 1.00 34.23 355 PRO A C 1
ATOM 2578 O O . PRO A 1 377 ? -40.492 45.832 -1.595 1.00 39.38 355 PRO A O 1
ATOM 2582 N N . VAL A 1 378 ? -40.510 44.544 -3.388 1.00 36.78 356 VAL A N 1
ATOM 2583 C CA . VAL A 1 378 ? -41.298 43.470 -2.710 1.00 41.19 356 VAL A CA 1
ATOM 2584 C C . VAL A 1 378 ? -40.368 42.674 -1.777 1.00 36.38 356 VAL A C 1
ATOM 2585 O O . VAL A 1 378 ? -40.822 42.353 -0.662 1.00 36.42 356 VAL A O 1
ATOM 2589 N N . VAL A 1 379 ? -39.073 42.593 -2.084 1.00 32.50 357 VAL A N 1
ATOM 2590 C CA . VAL A 1 379 ? -38.056 42.030 -1.138 1.00 34.04 357 VAL A CA 1
ATOM 2591 C C . VAL A 1 379 ? -38.043 42.882 0.149 1.00 35.24 357 VAL A C 1
ATOM 2592 O O . VAL A 1 379 ? -38.295 42.330 1.241 1.00 34.38 357 VAL A O 1
ATOM 2596 N N . ARG A 1 380 ? -37.927 44.204 0.029 1.00 35.64 358 ARG A N 1
ATOM 2597 C CA . ARG A 1 380 ? -38.007 45.130 1.188 1.00 34.68 358 ARG A CA 1
ATOM 2598 C C . ARG A 1 380 ? -39.366 44.940 1.874 1.00 29.55 358 ARG A C 1
ATOM 2599 O O . ARG A 1 380 ? -39.421 44.878 3.127 1.00 26.27 358 ARG A O 1
ATOM 2607 N N . ALA A 1 381 ? -40.447 44.909 1.109 1.00 25.23 359 ALA A N 1
ATOM 2608 C CA . ALA A 1 381 ? -41.778 44.715 1.713 1.00 28.80 359 ALA A CA 1
ATOM 2609 C C . ALA A 1 381 ? -41.840 43.386 2.505 1.00 32.28 359 ALA A C 1
ATOM 2610 O O . ALA A 1 381 ? -42.285 43.415 3.695 1.00 33.16 359 ALA A O 1
ATOM 2612 N N . LEU A 1 382 ? -41.369 42.271 1.911 1.00 31.17 360 LEU A N 1
ATOM 2613 C CA . LEU A 1 382 ? -41.241 40.936 2.573 1.00 29.24 360 LEU A CA 1
ATOM 2614 C C . LEU A 1 382 ? -40.412 41.044 3.872 1.00 30.65 360 LEU A C 1
ATOM 2615 O O . LEU A 1 382 ? -40.944 40.625 4.932 1.00 29.71 360 LEU A O 1
ATOM 2620 N N . PHE A 1 383 ? -39.194 41.625 3.822 1.00 29.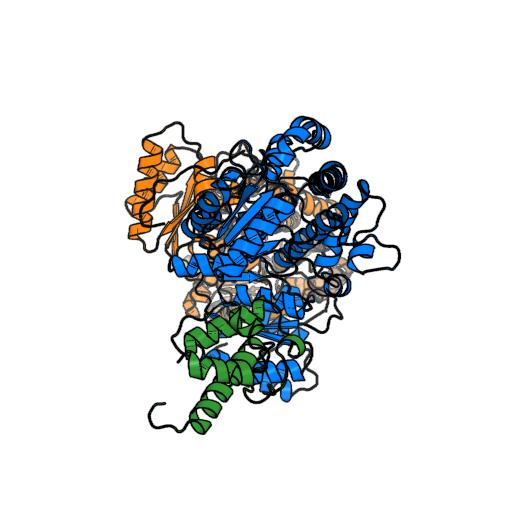02 361 PHE A N 1
ATOM 2621 C CA . PHE A 1 383 ? -38.334 41.906 5.002 1.00 27.18 361 PHE A CA 1
ATOM 2622 C C . PHE A 1 383 ? -39.172 42.554 6.110 1.00 28.59 361 PHE A C 1
ATOM 2623 O O . PHE A 1 383 ? -39.146 42.082 7.259 1.00 37.47 361 PHE A O 1
ATOM 2631 N N . ALA A 1 384 ? -39.876 43.638 5.792 1.00 28.81 362 ALA A N 1
ATOM 2632 C CA . ALA A 1 384 ? -40.659 44.438 6.762 1.00 29.19 362 ALA A CA 1
ATOM 2633 C C . ALA A 1 384 ? -41.794 43.571 7.307 1.00 29.11 362 ALA A C 1
ATOM 2634 O O . ALA A 1 384 ? -42.201 43.789 8.456 1.00 35.37 362 ALA A O 1
ATOM 2636 N N . ASP A 1 385 ? -42.342 42.665 6.497 1.00 28.88 363 ASP A N 1
ATOM 2637 C CA . ASP A 1 385 ? -43.495 41.827 6.920 1.00 28.60 363 ASP A CA 1
ATOM 2638 C C . ASP A 1 385 ? -42.970 40.641 7.742 1.00 27.01 363 ASP A C 1
ATOM 2639 O O . ASP A 1 385 ? -43.751 39.805 8.174 1.00 27.53 363 ASP A O 1
ATOM 2644 N N . GLY A 1 386 ? -41.675 40.582 7.980 1.00 27.18 364 GLY A N 1
ATOM 2645 C CA . GLY A 1 386 ? -41.093 39.614 8.923 1.00 28.28 364 GLY A CA 1
ATOM 2646 C C . GLY A 1 386 ? -40.649 38.328 8.251 1.00 28.15 364 GLY A C 1
ATOM 2647 O O . GLY A 1 386 ? -40.047 37.502 8.964 1.00 30.96 364 GLY A O 1
ATOM 2648 N N . PHE A 1 387 ? -40.715 38.231 6.920 1.00 27.17 365 PHE A N 1
ATOM 2649 C CA . PHE A 1 387 ? -40.091 37.084 6.199 1.00 25.80 365 PHE A CA 1
ATOM 2650 C C . PHE A 1 387 ? -38.562 37.146 6.293 1.00 26.83 365 PHE A C 1
ATOM 2651 O O . PHE A 1 387 ? -37.942 38.145 5.922 1.00 24.33 365 PHE A O 1
ATOM 2659 N N . ASP A 1 388 ? -37.971 36.068 6.809 1.00 29.01 366 ASP A N 1
ATOM 2660 C CA . ASP A 1 388 ? -36.522 35.991 7.117 1.00 32.12 366 ASP A CA 1
ATOM 2661 C C . ASP A 1 388 ? -35.914 34.713 6.516 1.00 29.24 366 ASP A C 1
ATOM 2662 O O . ASP A 1 388 ? -34.667 34.592 6.527 1.00 30.28 366 ASP A O 1
ATOM 2667 N N . VAL A 1 389 ? -36.684 33.958 5.742 1.00 28.68 367 VAL A N 1
ATOM 2668 C CA . VAL A 1 389 ? -36.152 32.776 4.990 1.00 28.74 367 VAL A CA 1
ATOM 2669 C C . VAL A 1 389 ? -36.676 32.807 3.557 1.00 27.33 367 VAL A C 1
ATOM 2670 O O . VAL A 1 389 ? -37.904 32.817 3.384 1.00 29.97 367 VAL A O 1
ATOM 2674 N N . PHE A 1 390 ? -35.774 32.885 2.591 1.00 25.27 368 PHE A N 1
ATOM 2675 C CA . PHE A 1 390 ? -36.109 33.030 1.158 1.00 29.00 368 PHE A CA 1
ATOM 2676 C C . PHE A 1 390 ? -35.608 31.768 0.436 1.00 27.58 368 PHE A C 1
ATOM 2677 O O . PHE A 1 390 ? -34.391 31.519 0.418 1.00 25.60 368 PHE A O 1
ATOM 2685 N N . VAL A 1 391 ? -36.536 30.908 0.022 1.00 24.92 369 VAL A N 1
ATOM 2686 C CA . VAL A 1 391 ? -36.214 29.625 -0.645 1.00 26.56 369 VAL A CA 1
ATOM 2687 C C . VAL A 1 391 ? -36.490 29.826 -2.131 1.00 28.47 369 VAL A C 1
ATOM 2688 O O . VAL A 1 391 ? -37.683 29.921 -2.524 1.00 27.48 369 VAL A O 1
ATOM 2692 N N . GLU A 1 392 ? -35.431 29.903 -2.932 1.00 29.82 370 GLU A N 1
ATOM 2693 C CA . GLU A 1 392 ? -35.554 29.973 -4.403 1.00 27.74 370 GLU A CA 1
ATOM 2694 C C . GLU A 1 392 ? -35.777 28.562 -4.947 1.00 29.53 370 GLU A C 1
ATOM 2695 O O . GLU A 1 392 ? -34.838 27.734 -4.835 1.00 27.55 370 GLU A O 1
ATOM 2701 N N . SER A 1 393 ? -36.991 28.297 -5.445 1.00 29.12 371 SER A N 1
ATOM 2702 C CA . SER A 1 393 ? -37.460 26.975 -5.923 1.00 29.22 371 SER A CA 1
ATOM 2703 C C . SER A 1 393 ? -36.976 26.782 -7.368 1.00 28.23 371 SER A C 1
ATOM 2704 O O . SER A 1 393 ? -37.858 26.594 -8.242 1.00 27.92 371 SER A O 1
ATOM 2707 N N . SER A 1 394 ? -35.638 26.769 -7.576 1.00 27.98 372 SER A N 1
ATOM 2708 C CA . SER A 1 394 ? -34.927 26.797 -8.894 1.00 30.53 372 SER A CA 1
ATOM 2709 C C . SER A 1 394 ? -33.742 25.801 -8.959 1.00 32.07 372 SER A C 1
ATOM 2710 O O . SER A 1 394 ? -33.230 25.379 -7.890 1.00 29.36 372 SER A O 1
ATOM 2713 N N . ALA A 1 395 ? -33.194 25.616 -10.169 1.00 27.98 373 ALA A N 1
ATOM 2714 C CA . ALA A 1 395 ? -32.127 24.651 -10.467 1.00 28.14 373 ALA A CA 1
ATOM 2715 C C . ALA A 1 395 ? -30.753 25.320 -10.334 1.00 31.22 373 ALA A C 1
ATOM 2716 O O . ALA A 1 395 ? -29.739 24.593 -10.249 1.00 36.38 373 ALA A O 1
ATOM 2718 N N . HIS A 1 396 ? -30.690 26.645 -10.355 1.00 29.39 374 HIS A N 1
ATOM 2719 C CA . HIS A 1 396 ? -29.448 27.409 -10.035 1.00 32.89 374 HIS A CA 1
ATOM 2720 C C . HIS A 1 396 ? -29.834 28.784 -9.503 1.00 32.87 374 HIS A C 1
ATOM 2721 O O . HIS A 1 396 ? -30.865 29.329 -9.886 1.00 32.51 374 HIS A O 1
ATOM 2728 N N . PRO A 1 397 ? -29.180 29.279 -8.440 1.00 28.99 375 PRO A N 1
ATOM 2729 C CA . PRO A 1 397 ? -29.668 30.480 -7.763 1.00 28.81 375 PRO A CA 1
ATOM 2730 C C . PRO A 1 397 ? -29.488 31.745 -8.617 1.00 29.27 375 PRO A C 1
ATOM 2731 O O . PRO A 1 397 ? -28.359 32.132 -8.878 1.00 36.61 375 PRO A O 1
ATOM 2735 N N . VAL A 1 398 ? -30.589 32.369 -9.034 1.00 28.39 376 VAL A N 1
ATOM 2736 C CA . VAL A 1 398 ? -30.526 33.601 -9.861 1.00 28.48 376 VAL A CA 1
ATOM 2737 C C . VAL A 1 398 ? -30.892 34.828 -9.013 1.00 30.09 376 VAL A C 1
ATOM 2738 O O . VAL A 1 398 ? -30.394 35.925 -9.363 1.00 27.03 376 VAL A O 1
ATOM 2742 N N . LEU A 1 399 ? -31.600 34.674 -7.881 1.00 27.78 377 LEU A N 1
ATOM 2743 C CA . LEU A 1 399 ? -32.056 35.875 -7.117 1.00 27.82 377 LEU A CA 1
ATOM 2744 C C . LEU A 1 399 ? -31.539 35.919 -5.664 1.00 30.17 377 LEU A C 1
ATOM 2745 O O . LEU A 1 399 ? -31.598 37.028 -5.054 1.00 32.78 377 LEU A O 1
ATOM 2750 N N . THR A 1 400 ? -30.969 34.824 -5.137 1.00 30.53 378 THR A N 1
ATOM 2751 C CA . THR A 1 400 ? -30.637 34.695 -3.693 1.00 29.93 378 THR A CA 1
ATOM 2752 C C . THR A 1 400 ? -29.531 35.678 -3.273 1.00 30.06 378 THR A C 1
ATOM 2753 O O . THR A 1 400 ? -29.602 36.196 -2.157 1.00 32.04 378 THR A O 1
ATOM 2757 N N . TYR A 1 401 ? -28.479 35.830 -4.066 1.00 32.56 379 TYR A N 1
ATOM 2758 C CA . TYR A 1 401 ? -27.357 36.748 -3.744 1.00 36.70 379 TYR A CA 1
ATOM 2759 C C . TYR A 1 401 ? -27.870 38.192 -3.697 1.00 37.16 379 TYR A C 1
ATOM 2760 O O . TYR A 1 401 ? -27.330 38.962 -2.865 1.00 38.08 379 TYR A O 1
ATOM 2769 N N . GLY A 1 402 ? -28.732 38.578 -4.654 1.00 34.03 380 GLY A N 1
ATOM 2770 C CA . GLY A 1 402 ? -29.406 39.893 -4.675 1.00 36.65 380 GLY A CA 1
ATOM 2771 C C . GLY A 1 402 ? -30.174 40.146 -3.379 1.00 36.70 380 GLY A C 1
ATOM 2772 O O . GLY A 1 402 ? -30.031 41.227 -2.794 1.00 27.97 380 GLY A O 1
ATOM 2773 N N . ILE A 1 403 ? -30.940 39.144 -2.931 1.00 38.60 381 ILE A N 1
ATOM 2774 C CA . ILE A 1 403 ? -31.729 39.195 -1.670 1.00 34.78 381 ILE A CA 1
ATOM 2775 C C . ILE A 1 403 ? -30.776 39.330 -0.475 1.00 32.48 381 ILE A C 1
ATOM 2776 O O . ILE A 1 403 ? -31.034 40.226 0.349 1.00 32.27 381 ILE A O 1
ATOM 2781 N N . SER A 1 404 ? -29.680 38.570 -0.413 1.00 33.19 382 SER A N 1
ATOM 2782 C CA . SER A 1 404 ? -28.635 38.730 0.646 1.00 40.39 382 SER A CA 1
ATOM 2783 C C . SER A 1 404 ? -28.021 40.136 0.636 1.00 44.06 382 SER A C 1
ATOM 2784 O O . SER A 1 404 ? -27.561 40.542 1.704 1.00 51.94 382 SER A O 1
ATOM 2787 N N . GLU A 1 405 ? -27.725 40.686 -0.546 1.00 46.24 383 GLU A N 1
ATOM 2788 C CA . GLU A 1 405 ? -27.064 42.013 -0.707 1.00 50.38 383 GLU A CA 1
ATOM 2789 C C . GLU A 1 405 ? -28.012 43.106 -0.201 1.00 49.11 383 GLU A C 1
ATOM 2790 O O . GLU A 1 405 ? -27.513 44.105 0.386 1.00 49.48 383 GLU A O 1
ATOM 2796 N N . THR A 1 406 ? -29.304 42.982 -0.531 1.00 38.90 384 THR A N 1
ATOM 2797 C CA . THR A 1 406 ? -30.383 43.864 -0.022 1.00 38.85 384 THR A CA 1
ATOM 2798 C C . THR A 1 406 ? -30.503 43.756 1.511 1.00 40.92 384 THR A C 1
ATOM 2799 O O . THR A 1 406 ? -30.504 44.820 2.172 1.00 46.63 384 THR A O 1
ATOM 2803 N N . ALA A 1 407 ? -30.442 42.546 2.075 1.00 38.63 385 ALA A N 1
ATOM 2804 C CA . ALA A 1 407 ? -30.574 42.298 3.531 1.00 42.81 385 ALA A CA 1
ATOM 2805 C C . ALA A 1 407 ? -29.450 42.997 4.308 1.00 46.58 385 ALA A C 1
ATOM 2806 O O . ALA A 1 407 ? -29.741 43.491 5.428 1.00 49.67 385 ALA A O 1
ATOM 2808 N N . GLU A 1 408 ? -28.224 43.028 3.779 1.00 49.58 386 GLU A N 1
ATOM 2809 C CA . GLU A 1 408 ? -27.033 43.518 4.538 1.00 67.02 386 GLU A CA 1
ATOM 2810 C C . GLU A 1 408 ? -26.946 45.050 4.437 1.00 60.90 386 GLU A C 1
ATOM 2811 O O . GLU A 1 408 ? -26.793 45.711 5.484 1.00 62.89 386 GLU A O 1
ATOM 2817 N N . ALA A 1 409 ? -27.218 45.588 3.253 1.00 48.39 387 ALA A N 1
ATOM 2818 C CA . ALA A 1 409 ? -27.475 47.025 3.010 1.00 61.34 387 ALA A CA 1
ATOM 2819 C C . ALA A 1 409 ? -28.561 47.577 3.961 1.00 63.82 387 ALA A C 1
ATOM 2820 O O . ALA A 1 409 ? -28.684 48.848 4.077 1.00 60.46 387 ALA A O 1
ATOM 2822 N N . ALA A 1 410 ? -29.383 46.701 4.553 1.00 49.37 388 ALA A N 1
ATOM 2823 C CA . ALA A 1 410 ? -30.526 47.123 5.399 1.00 44.31 388 ALA A CA 1
ATOM 2824 C C . ALA A 1 410 ? -30.338 46.630 6.834 1.00 40.39 388 ALA A C 1
ATOM 2825 O O . ALA A 1 410 ? -31.262 46.858 7.629 1.00 42.85 388 ALA A O 1
ATOM 2827 N N . GLY A 1 411 ? -29.242 45.911 7.106 1.00 37.21 389 GLY A N 1
ATOM 2828 C CA . GLY A 1 411 ? -28.865 45.408 8.446 1.00 36.23 389 GLY A CA 1
ATOM 2829 C C . GLY A 1 411 ? -29.754 44.278 8.938 1.00 37.14 389 GLY A C 1
ATOM 2830 O O . GLY A 1 411 ? -29.677 43.927 10.157 1.00 32.70 389 GLY A O 1
ATOM 2831 N N . ARG A 1 412 ? -30.434 43.604 8.006 1.00 37.84 390 ARG A N 1
ATOM 2832 C CA . ARG A 1 412 ? -31.373 42.504 8.335 1.00 38.24 390 ARG A CA 1
ATOM 2833 C C . ARG A 1 412 ? -30.646 41.155 8.310 1.00 39.34 390 ARG A C 1
ATOM 2834 O O . ARG A 1 412 ? -29.678 40.983 7.520 1.00 39.17 390 ARG A O 1
ATOM 2842 N N . GLU A 1 413 ? -31.055 40.287 9.233 1.00 36.56 391 GLU A N 1
ATOM 2843 C CA . GLU A 1 413 ? -30.649 38.873 9.299 1.00 37.23 391 GLU A CA 1
ATOM 2844 C C . GLU A 1 413 ? -31.706 38.043 8.563 1.00 37.24 391 GLU A C 1
ATOM 2845 O O . GLU A 1 413 ? -32.748 37.744 9.195 1.00 32.96 391 GLU A O 1
ATOM 2851 N N . VAL A 1 414 ? -31.432 37.641 7.309 1.00 33.66 392 VAL A N 1
ATOM 2852 C CA . VAL A 1 414 ? -32.286 36.653 6.585 1.00 34.36 392 VAL A CA 1
ATOM 2853 C C . VAL A 1 414 ? -31.435 35.528 5.976 1.00 30.12 392 VAL A C 1
ATOM 2854 O O . VAL A 1 414 ? -30.233 35.699 5.815 1.00 28.43 392 VAL A O 1
ATOM 2858 N N . LEU A 1 415 ? -32.062 34.402 5.644 1.00 27.57 393 LEU A N 1
ATOM 2859 C CA . LEU A 1 415 ? -31.415 33.356 4.824 1.00 28.29 393 LEU A CA 1
ATOM 2860 C C . LEU A 1 415 ? -32.055 33.359 3.437 1.00 29.55 393 LEU A C 1
ATOM 2861 O O . LEU A 1 415 ? -33.289 33.208 3.353 1.00 34.40 393 LEU A O 1
ATOM 2866 N N . ALA A 1 416 ? -31.256 33.611 2.400 1.00 27.77 394 ALA A N 1
ATOM 2867 C CA . ALA A 1 416 ? -31.642 33.414 0.990 1.00 27.20 394 ALA A CA 1
ATOM 2868 C C . ALA A 1 416 ? -30.987 32.118 0.508 1.00 25.42 394 ALA A C 1
ATOM 2869 O O . ALA A 1 416 ? -29.766 32.053 0.560 1.00 25.45 394 ALA A O 1
ATOM 2871 N N . GLN A 1 417 ? -31.779 31.056 0.381 1.00 26.20 395 GLN A N 1
ATOM 2872 C CA . GLN A 1 417 ? -31.304 29.666 0.183 1.00 25.65 395 GLN A CA 1
ATOM 2873 C C . GLN A 1 417 ? -31.797 29.224 -1.189 1.00 25.12 395 GLN A C 1
ATOM 2874 O O . GLN A 1 417 ? -33.040 29.296 -1.416 1.00 26.87 395 GLN A O 1
ATOM 2880 N N . GLY A 1 418 ? -30.853 28.893 -2.077 1.00 25.43 396 GLY A N 1
ATOM 2881 C CA . GLY A 1 418 ? -31.091 28.181 -3.353 1.00 23.34 396 GLY A CA 1
ATOM 2882 C C . GLY A 1 418 ? -31.397 26.716 -3.096 1.00 22.82 396 GLY A C 1
ATOM 2883 O O . GLY A 1 418 ? -31.203 26.279 -1.918 1.00 22.03 396 GLY A O 1
ATOM 2884 N N . THR A 1 419 ? -31.947 26.028 -4.109 1.00 22.80 397 THR A N 1
ATOM 2885 C CA . THR A 1 419 ? -32.308 24.582 -4.109 1.00 21.74 397 THR A CA 1
ATOM 2886 C C . THR A 1 419 ? -31.180 23.787 -4.768 1.00 23.42 397 THR A C 1
ATOM 2887 O O . THR A 1 419 ? -30.412 23.153 -4.021 1.00 25.84 397 THR A O 1
ATOM 2891 N N . LEU A 1 420 ? -31.049 23.831 -6.095 1.00 24.65 398 LEU A N 1
ATOM 2892 C CA . LEU A 1 420 ? -29.933 23.145 -6.812 1.00 26.76 398 LEU A CA 1
ATOM 2893 C C . LEU A 1 420 ? -28.953 24.189 -7.350 1.00 29.72 398 LEU A C 1
ATOM 2894 O O . LEU A 1 420 ? -29.277 25.379 -7.291 1.00 30.43 398 LEU A O 1
ATOM 2899 N N . ARG A 1 421 ? -27.796 23.739 -7.856 1.00 35.37 399 ARG A N 1
ATOM 2900 C CA . ARG A 1 421 ? -26.808 24.588 -8.574 1.00 33.38 399 ARG A CA 1
ATOM 2901 C C . ARG A 1 421 ? -26.361 23.909 -9.863 1.00 32.62 399 ARG A C 1
ATOM 2902 O O . ARG A 1 421 ? -26.547 22.684 -9.987 1.00 30.45 399 ARG A O 1
ATOM 2910 N N . ARG A 1 422 ? -25.852 24.696 -10.813 1.00 37.04 400 ARG A N 1
ATOM 2911 C CA . ARG A 1 422 ? -25.093 24.160 -11.978 1.00 39.44 400 ARG A CA 1
ATOM 2912 C C . ARG A 1 422 ? -24.229 22.985 -11.514 1.00 32.93 400 ARG A C 1
ATOM 2913 O O . ARG A 1 422 ? -23.467 23.150 -10.519 1.00 26.85 400 ARG A O 1
ATOM 2921 N N . GLU A 1 423 ? -24.464 21.819 -12.122 1.00 40.25 401 GLU A N 1
ATOM 2922 C CA . GLU A 1 423 ? -23.638 20.574 -12.011 1.00 41.99 401 GLU A CA 1
ATOM 2923 C C . GLU A 1 423 ? -23.856 19.848 -10.670 1.00 38.71 401 GLU A C 1
ATOM 2924 O O . GLU A 1 423 ? -23.303 18.751 -10.526 1.00 53.86 401 GLU A O 1
ATOM 2930 N N . GLU A 1 424 ? -24.758 20.332 -9.816 1.00 37.29 402 GLU A N 1
ATOM 2931 C CA . GLU A 1 424 ? -25.142 19.698 -8.523 1.00 38.05 402 GLU A CA 1
ATOM 2932 C C . GLU A 1 424 ? -26.668 19.587 -8.395 1.00 32.47 402 GLU A C 1
ATOM 2933 O O . GLU A 1 424 ? -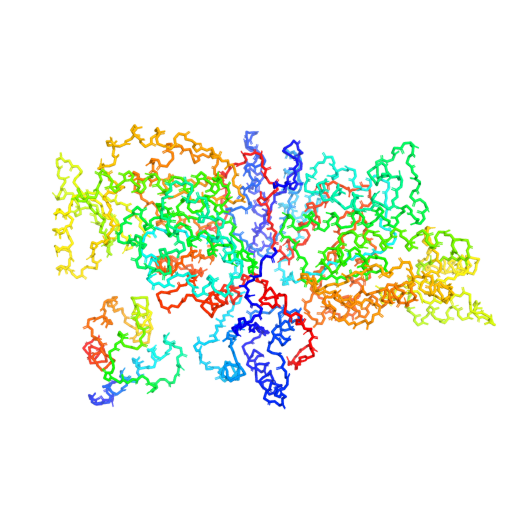27.248 20.532 -7.893 1.00 32.99 402 GLU A O 1
ATOM 2939 N N . GLY A 1 425 ? -27.303 18.498 -8.839 1.00 31.20 403 GLY A N 1
ATOM 2940 C CA . GLY A 1 425 ? -28.759 18.464 -9.073 1.00 32.93 403 GLY A CA 1
ATOM 2941 C C . GLY A 1 425 ? -29.454 17.227 -8.509 1.00 36.80 403 GLY A C 1
ATOM 2942 O O . GLY A 1 425 ? -30.593 16.890 -9.056 1.00 41.32 403 GLY A O 1
ATOM 2943 N N . GLY A 1 426 ? -28.879 16.634 -7.448 1.00 26.93 404 GLY A N 1
ATOM 2944 C CA . GLY A 1 426 ? -29.376 15.404 -6.815 1.00 29.17 404 GLY A CA 1
ATOM 2945 C C . GLY A 1 426 ? -29.638 15.572 -5.312 1.00 32.52 404 GLY A C 1
ATOM 2946 O O . GLY A 1 426 ? -29.700 16.724 -4.820 1.00 29.32 404 GLY A O 1
ATOM 2947 N N . LEU A 1 427 ? -29.865 14.468 -4.591 1.00 27.15 405 LEU A N 1
ATOM 2948 C CA . LEU A 1 427 ? -30.348 14.524 -3.191 1.00 29.37 405 LEU A CA 1
ATOM 2949 C C . LEU A 1 427 ? -29.269 15.150 -2.299 1.00 29.55 405 LEU A C 1
ATOM 2950 O O . LEU A 1 427 ? -29.605 15.831 -1.289 1.00 31.99 405 LEU A O 1
ATOM 2955 N N . ALA A 1 428 ? -28.007 14.876 -2.596 1.00 28.49 406 ALA A N 1
ATOM 2956 C CA . ALA A 1 428 ? -26.899 15.497 -1.831 1.00 28.58 406 ALA A CA 1
ATOM 2957 C C . ALA A 1 428 ? -27.080 17.026 -1.806 1.00 28.20 406 ALA A C 1
ATOM 2958 O O . ALA A 1 428 ? -27.034 17.633 -0.701 1.00 30.99 406 ALA A O 1
ATOM 2960 N N . ARG A 1 429 ? -27.360 17.634 -2.962 1.00 27.52 407 ARG A N 1
ATOM 2961 C CA . ARG A 1 429 ? -27.558 19.110 -3.041 1.00 29.72 407 ARG A CA 1
ATOM 2962 C C . ARG A 1 429 ? -28.850 19.518 -2.319 1.00 26.44 407 ARG A C 1
ATOM 2963 O O . ARG A 1 429 ? -28.800 20.482 -1.536 1.00 23.58 407 ARG A O 1
ATOM 2971 N N . PHE A 1 430 ? -29.959 18.818 -2.581 1.00 26.55 408 PHE A N 1
ATOM 2972 C CA . PHE A 1 430 ? -31.262 19.138 -1.943 1.00 27.22 408 PHE A CA 1
ATOM 2973 C C . PHE A 1 430 ? -31.104 19.139 -0.424 1.00 27.10 408 PHE A C 1
ATOM 2974 O O . PHE A 1 430 ? -31.558 20.086 0.223 1.00 26.77 408 PHE A O 1
ATOM 2982 N N . TYR A 1 431 ? -30.456 18.105 0.110 1.00 25.57 409 TYR A N 1
ATOM 2983 C CA . TYR A 1 431 ? -30.313 17.900 1.570 1.00 25.74 409 TYR A CA 1
ATOM 2984 C C . TYR A 1 431 ? -29.417 19.006 2.141 1.00 25.82 409 TYR A C 1
ATOM 2985 O O . TYR A 1 431 ? -29.715 19.480 3.254 1.00 23.82 409 TYR A O 1
ATOM 2994 N N . SER A 1 432 ? -28.396 19.442 1.397 1.00 24.76 410 SER A N 1
ATOM 2995 C CA . SER A 1 432 ? -27.528 20.564 1.840 1.00 25.92 410 SER A CA 1
ATOM 2996 C C . SER A 1 432 ? -28.381 21.820 1.931 1.00 22.49 410 SER A C 1
ATOM 2997 O O . SER A 1 432 ? -28.182 22.581 2.864 1.00 22.96 410 SER A O 1
ATOM 3000 N N . SER A 1 433 ? -29.253 22.048 0.961 1.00 22.23 411 SER A N 1
ATOM 3001 C CA . SER A 1 433 ? -30.117 23.261 0.902 1.00 24.56 411 SER A CA 1
ATOM 3002 C C . SER A 1 433 ? -31.198 23.160 1.985 1.00 25.31 411 SER A C 1
ATOM 3003 O O . SER A 1 433 ? -31.419 24.156 2.702 1.00 27.71 411 SER A O 1
ATOM 3006 N N . LEU A 1 434 ? -31.774 21.963 2.144 1.00 24.51 412 LEU A N 1
ATOM 3007 C CA . LEU A 1 434 ? -32.683 21.598 3.253 1.00 25.08 412 LEU A CA 1
ATOM 3008 C C . LEU A 1 434 ? -31.996 21.849 4.607 1.00 26.23 412 LEU A C 1
ATOM 3009 O O . LEU A 1 434 ? -32.580 22.532 5.419 1.00 27.90 412 LEU A O 1
ATOM 3014 N N . ALA A 1 435 ? -30.737 21.455 4.778 1.00 27.77 413 ALA A N 1
ATOM 3015 C CA . ALA A 1 435 ? -29.945 21.709 6.000 1.00 27.07 413 ALA A CA 1
ATOM 3016 C C . ALA A 1 435 ? -29.675 23.219 6.197 1.00 27.62 413 ALA A C 1
ATOM 3017 O O . ALA A 1 435 ? -29.637 23.662 7.353 1.00 26.53 413 ALA A O 1
ATOM 3019 N N . GLY A 1 436 ? -29.540 24.015 5.129 1.00 27.87 414 GLY A N 1
ATOM 3020 C CA . GLY A 1 436 ? -29.332 25.477 5.229 1.00 28.45 414 GLY A CA 1
ATOM 3021 C C . GLY A 1 436 ? -30.425 26.147 6.043 1.00 26.70 414 GLY A C 1
ATOM 3022 O O . GLY A 1 436 ? -30.145 26.839 7.021 1.00 27.88 414 GLY A O 1
ATOM 3023 N N . VAL A 1 437 ? -31.626 25.667 5.828 1.00 28.63 415 VAL A N 1
ATOM 3024 C CA . VAL A 1 437 ? -32.890 26.242 6.339 1.00 27.84 415 VAL A CA 1
ATOM 3025 C C . VAL A 1 437 ? -33.188 25.639 7.718 1.00 29.58 415 VAL A C 1
ATOM 3026 O O . VAL A 1 437 ? -33.540 26.417 8.632 1.00 31.40 415 VAL A O 1
ATOM 3030 N N . TRP A 1 438 ? -32.964 24.332 7.905 1.00 25.28 416 TRP A N 1
ATOM 3031 C CA . TRP A 1 438 ? -33.109 23.664 9.228 1.00 25.61 416 TRP A CA 1
ATOM 3032 C C . TRP A 1 438 ? -32.134 24.278 10.223 1.00 23.75 416 TRP A C 1
ATOM 3033 O O . TRP A 1 438 ? -32.520 24.464 11.369 1.00 25.19 416 TRP A O 1
ATOM 3044 N N . THR A 1 439 ? -30.875 24.446 9.845 1.00 25.37 417 THR A N 1
ATOM 3045 C CA . THR A 1 439 ? -29.827 24.908 10.792 1.00 28.53 417 THR A CA 1
ATOM 3046 C C . THR A 1 439 ? -30.094 26.352 11.235 1.00 29.08 417 THR A C 1
ATOM 3047 O O . THR A 1 439 ? -29.611 26.697 12.323 1.00 27.03 417 THR A O 1
ATOM 3051 N N . ARG A 1 440 ? -30.983 27.081 10.542 1.00 29.80 418 ARG A N 1
ATOM 3052 C CA . ARG A 1 440 ? -31.286 28.502 10.866 1.00 28.92 418 ARG A CA 1
ATOM 3053 C C . ARG A 1 440 ? -32.685 28.609 11.483 1.00 30.21 418 ARG A C 1
ATOM 3054 O O . ARG A 1 440 ? -32.986 29.687 12.033 1.00 33.46 418 ARG A O 1
ATOM 3062 N N . GLY A 1 441 ? -33.383 27.478 11.636 1.00 30.29 419 GLY A N 1
ATOM 3063 C CA . GLY A 1 441 ? -34.516 27.333 12.571 1.00 31.27 419 GLY A CA 1
ATOM 3064 C C . GLY A 1 441 ? -35.847 27.043 11.888 1.00 31.19 419 GLY A C 1
ATOM 3065 O O . GLY A 1 441 ? -36.888 27.081 12.584 1.00 33.51 419 GLY A O 1
ATOM 3066 N N . VAL A 1 442 ? -35.830 26.707 10.603 1.00 29.25 420 VAL A N 1
ATOM 3067 C CA . VAL A 1 442 ? -37.017 26.156 9.895 1.00 31.10 420 VAL A CA 1
ATOM 3068 C C . VAL A 1 442 ? -37.236 24.696 10.319 1.00 31.43 420 VAL A C 1
ATOM 3069 O O . VAL A 1 442 ? -36.330 23.858 10.180 1.00 35.47 420 VAL A O 1
ATOM 3073 N N . ASP A 1 443 ? -38.452 24.371 10.704 1.00 33.61 421 ASP A N 1
ATOM 3074 C CA . ASP A 1 443 ? -38.863 22.988 11.034 1.00 42.66 421 ASP A CA 1
ATOM 3075 C C . ASP A 1 443 ? -38.801 22.132 9.753 1.00 40.15 421 ASP A C 1
ATOM 3076 O O . ASP A 1 443 ? -39.235 22.595 8.691 1.00 42.23 421 ASP A O 1
ATOM 3081 N N . VAL A 1 444 ? -38.201 20.944 9.840 1.00 38.31 422 VAL A N 1
ATOM 3082 C CA . VAL A 1 444 ? -37.991 20.003 8.699 1.00 34.29 422 VAL A CA 1
ATOM 3083 C C . VAL A 1 444 ? -38.397 18.591 9.160 1.00 31.80 422 VAL A C 1
ATOM 3084 O O . VAL A 1 444 ? -38.088 18.195 10.283 1.00 34.50 422 VAL A O 1
ATOM 3088 N N . ASP A 1 445 ? -39.004 17.822 8.271 1.00 29.40 423 ASP A N 1
ATOM 3089 C CA . ASP A 1 445 ? -39.439 16.443 8.553 1.00 29.80 423 ASP A CA 1
ATOM 3090 C C . ASP A 1 445 ? -38.311 15.511 8.093 1.00 27.43 423 ASP A C 1
ATOM 3091 O O . ASP A 1 445 ? -38.369 14.983 6.951 1.00 27.49 423 ASP A O 1
ATOM 3096 N N . TRP A 1 446 ? -37.198 15.537 8.815 1.00 25.10 424 TRP A N 1
ATOM 3097 C CA . TRP A 1 446 ? -35.992 14.779 8.403 1.00 26.10 424 TRP A CA 1
ATOM 3098 C C . TRP A 1 446 ? -36.340 13.286 8.325 1.00 28.82 424 TRP A C 1
ATOM 3099 O O . TRP A 1 446 ? -35.850 12.621 7.390 1.00 25.55 424 TRP A O 1
ATOM 3110 N N . ALA A 1 447 ? -37.297 12.829 9.145 1.00 30.31 425 ALA A N 1
ATOM 3111 C CA . ALA A 1 447 ? -37.731 11.409 9.237 1.00 31.20 425 ALA A CA 1
ATOM 3112 C C . ALA A 1 447 ? -38.158 10.910 7.857 1.00 29.67 425 ALA A C 1
ATOM 3113 O O . ALA A 1 447 ? -37.906 9.731 7.550 1.00 28.46 425 ALA A O 1
ATOM 3115 N N . GLY A 1 448 ? -38.736 11.801 7.049 1.00 28.11 426 GLY A N 1
ATOM 3116 C CA . GLY A 1 448 ? -39.220 11.492 5.685 1.00 30.78 426 GLY A CA 1
ATOM 3117 C C . GLY A 1 448 ? -38.119 11.068 4.717 1.00 28.68 426 GLY A C 1
ATOM 3118 O O . GLY A 1 448 ? -38.451 10.473 3.690 1.00 35.10 426 GLY A O 1
ATOM 3119 N N . ALA A 1 449 ? -36.849 11.286 5.060 1.00 28.26 427 ALA A N 1
ATOM 3120 C CA . ALA A 1 449 ? -35.677 10.933 4.215 1.00 28.65 427 ALA A CA 1
ATOM 3121 C C . ALA A 1 449 ? -35.534 9.404 4.142 1.00 27.68 427 ALA A C 1
ATOM 3122 O O . ALA A 1 449 ? -34.698 8.910 3.346 1.00 26.23 427 ALA A O 1
ATOM 3124 N N . PHE A 1 450 ? -36.183 8.696 5.066 1.00 26.13 428 PHE A N 1
ATOM 3125 C CA . PHE A 1 450 ? -35.944 7.251 5.313 1.00 25.97 428 PHE A CA 1
ATOM 3126 C C . PHE A 1 450 ? -37.198 6.436 4.980 1.00 25.99 428 PHE A C 1
ATOM 3127 O O . PHE A 1 450 ? -37.198 5.246 5.289 1.00 27.48 428 PHE A O 1
ATOM 3135 N N . ALA A 1 451 ? -38.246 7.079 4.453 1.00 26.57 429 ALA A N 1
ATOM 3136 C CA . ALA A 1 451 ? -39.597 6.490 4.260 1.00 26.71 429 ALA A CA 1
ATOM 3137 C C . ALA A 1 451 ? -39.498 5.296 3.319 1.00 25.06 429 ALA A C 1
ATOM 3138 O O . ALA A 1 451 ? -38.817 5.426 2.299 1.00 26.78 429 ALA A O 1
ATOM 3140 N N . GLY A 1 452 ? -40.237 4.231 3.625 1.00 28.38 430 GLY A N 1
ATOM 3141 C CA . GLY A 1 452 ? -40.363 2.989 2.831 1.00 28.50 430 GLY A CA 1
ATOM 3142 C C . GLY A 1 452 ? -39.183 2.036 2.987 1.00 27.65 430 GLY A C 1
ATOM 3143 O O . GLY A 1 452 ? -39.150 1.042 2.239 1.00 30.67 430 GLY A O 1
ATOM 3144 N N . ARG A 1 453 ? -38.224 2.310 3.877 1.00 27.17 431 ARG A N 1
ATOM 3145 C CA . ARG A 1 453 ? -36.935 1.563 3.907 1.00 27.40 431 ARG A CA 1
ATOM 3146 C C . ARG A 1 453 ?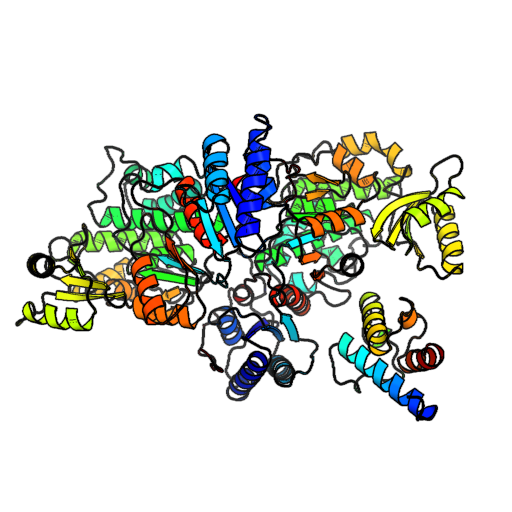 -36.991 0.467 4.970 1.00 28.36 431 ARG A C 1
ATOM 3147 O O . ARG A 1 453 ? -35.928 -0.114 5.253 1.00 30.76 431 ARG A O 1
ATOM 3155 N N . GLY A 1 454 ? -38.075 0.439 5.738 1.00 29.36 432 GLY A N 1
ATOM 3156 C CA . GLY A 1 454 ? -38.163 -0.331 6.994 1.00 30.68 432 GLY A CA 1
ATOM 3157 C C . GLY A 1 454 ? -37.048 0.026 7.966 1.00 30.56 432 GLY A C 1
ATOM 3158 O O . GLY A 1 454 ? -36.554 -0.853 8.657 1.00 37.23 432 GLY A O 1
ATOM 3159 N N . ALA A 1 455 ? -36.658 1.282 8.060 1.00 30.61 433 ALA A N 1
ATOM 3160 C CA . ALA A 1 455 ? -35.683 1.684 9.085 1.00 30.82 433 ALA A CA 1
ATOM 3161 C C . ALA A 1 455 ? -36.343 1.474 10.442 1.00 32.91 433 ALA A C 1
ATOM 3162 O O . ALA A 1 455 ? -37.565 1.611 10.512 1.00 34.63 433 ALA A O 1
ATOM 3164 N N . ARG A 1 456 ? -35.543 1.128 11.448 1.00 39.29 434 ARG A N 1
ATOM 3165 C CA . ARG A 1 456 ? -35.932 0.985 12.872 1.00 42.68 434 ARG A CA 1
ATOM 3166 C C . ARG A 1 456 ? -35.215 2.072 13.682 1.00 38.19 434 ARG A C 1
ATOM 3167 O O . ARG A 1 456 ? -34.039 2.378 13.405 1.00 36.23 434 ARG A O 1
ATOM 3175 N N . VAL A 1 457 ? -35.843 2.494 14.767 1.00 34.37 435 VAL A N 1
ATOM 3176 C CA . VAL A 1 457 ? -35.205 3.364 15.776 1.00 35.16 435 VAL A CA 1
ATOM 3177 C C . VAL A 1 457 ? -34.310 2.477 16.643 1.00 36.08 435 VAL A C 1
ATOM 3178 O O . VAL A 1 457 ? -34.706 1.371 16.932 1.00 32.33 435 VAL A O 1
ATOM 3182 N N . VAL A 1 458 ? -33.047 2.875 16.781 1.00 39.69 436 VAL A N 1
ATOM 3183 C CA . VAL A 1 458 ? -31.994 2.140 17.526 1.00 34.08 436 VAL A CA 1
ATOM 3184 C C . VAL A 1 458 ? -31.443 3.086 18.600 1.00 34.01 436 VAL A C 1
ATOM 3185 O O . VAL A 1 458 ? -31.775 4.288 18.585 1.00 28.77 436 VAL A O 1
ATOM 3189 N N . ASP A 1 459 ? -30.753 2.496 19.570 1.00 36.51 437 ASP A N 1
ATOM 3190 C CA . ASP A 1 459 ? -30.100 3.160 20.717 1.00 41.22 437 ASP A CA 1
ATOM 3191 C C . ASP A 1 459 ? -28.900 3.932 20.194 1.00 40.96 437 ASP A C 1
ATOM 3192 O O . ASP A 1 459 ? -28.159 3.383 19.362 1.00 40.33 437 ASP A O 1
ATOM 3197 N N . LEU A 1 460 ? -28.809 5.192 20.628 1.00 40.80 438 LEU A N 1
ATOM 3198 C CA . LEU A 1 460 ? -27.771 6.170 20.234 1.00 36.98 438 LEU A CA 1
ATOM 3199 C C . LEU A 1 460 ? -26.939 6.497 21.456 1.00 38.50 438 LEU A C 1
ATOM 3200 O O . LEU A 1 460 ? -27.465 6.570 22.557 1.00 38.02 438 LEU A O 1
ATOM 3205 N N . PRO A 1 461 ? -25.624 6.748 21.319 1.00 44.09 439 PRO A N 1
ATOM 3206 C CA . PRO A 1 461 ? -24.871 7.322 22.425 1.00 43.24 439 PRO A CA 1
ATOM 3207 C C . PRO A 1 461 ? -25.569 8.606 22.863 1.00 46.22 439 PRO A C 1
ATOM 3208 O O . PRO A 1 461 ? -25.967 9.357 22.015 1.00 50.57 439 PRO A O 1
ATOM 3212 N N . THR A 1 462 ? -25.743 8.774 24.168 1.00 53.08 440 THR A N 1
ATOM 3213 C CA . THR A 1 462 ? -26.148 10.039 24.833 1.00 58.56 440 THR A CA 1
ATOM 3214 C C . THR A 1 462 ? -24.867 10.845 25.108 1.00 61.14 440 THR A C 1
ATOM 3215 O O . THR A 1 462 ? -23.835 10.194 25.302 1.00 73.10 440 THR A O 1
ATOM 3219 N N . TYR A 1 463 ? -24.881 12.182 25.048 1.00 78.65 441 TYR A N 1
ATOM 3220 C CA . TYR A 1 463 ? -23.703 13.042 25.390 1.00 95.28 441 TYR A CA 1
ATOM 3221 C C . TYR A 1 463 ? -24.170 14.277 26.184 1.00 107.97 441 TYR A C 1
ATOM 3222 O O . TYR A 1 463 ? -24.890 15.129 25.614 1.00 111.75 441 TYR A O 1
ATOM 3231 N N . ALA A 1 464 ? -23.745 14.376 27.454 1.00 115.80 442 ALA A N 1
ATOM 3232 C CA . ALA A 1 464 ? -24.034 15.474 28.416 1.00 117.69 442 ALA A CA 1
ATOM 3233 C C . ALA A 1 464 ? -25.553 15.618 28.647 1.00 121.52 442 ALA A C 1
ATOM 3234 O O . ALA A 1 464 ? -25.951 16.423 29.517 1.00 118.91 442 ALA A O 1
ATOM 3236 N N . PHE A 1 465 ? -26.356 14.748 28.024 1.00 107.09 443 PHE A N 1
ATOM 3237 C CA . PHE A 1 465 ? -27.844 14.764 28.049 1.00 118.74 443 PHE A CA 1
ATOM 3238 C C . PHE A 1 465 ? -28.342 13.525 27.279 1.00 138.79 443 PHE A C 1
ATOM 3239 O O . PHE A 1 465 ? -27.527 12.922 26.529 1.00 115.16 443 PHE A O 1
ATOM 3247 N N . GLN A 1 466 ? -29.589 13.099 27.541 1.00 156.99 444 GLN A N 1
ATOM 3248 C CA . GLN A 1 466 ? -30.309 11.961 26.883 1.00 134.07 444 GLN A CA 1
ATOM 3249 C C . GLN A 1 466 ? -30.021 10.645 27.624 1.00 108.83 444 GLN A C 1
ATOM 3250 O O . GLN A 1 466 ? -29.937 10.530 28.852 1.00 80.23 444 GLN A O 1
ATOM 3256 N N . ALA B 1 23 ? -60.174 19.829 -2.056 1.00 83.18 1 ALA B N 1
ATOM 3257 C CA . ALA B 1 23 ? -59.364 20.291 -0.904 1.00 86.44 1 ALA B CA 1
ATOM 3258 C C . ALA B 1 23 ? -60.290 20.856 0.178 1.00 76.97 1 ALA B C 1
ATOM 3259 O O . ALA B 1 23 ? -60.705 22.024 0.050 1.00 69.97 1 ALA B O 1
ATOM 3261 N N . PRO B 1 24 ? -60.623 20.085 1.236 1.00 63.75 2 PRO B N 1
ATOM 3262 C CA . PRO B 1 24 ? -61.558 20.545 2.267 1.00 49.69 2 PRO B CA 1
ATOM 3263 C C . PRO B 1 24 ? -60.962 21.679 3.113 1.00 40.31 2 PRO B C 1
ATOM 3264 O O . PRO B 1 24 ? -59.752 21.755 3.209 1.00 36.26 2 PRO B O 1
ATOM 3268 N N . ALA B 1 25 ? -61.811 22.536 3.691 1.00 37.34 3 ALA B N 1
ATOM 3269 C CA . ALA B 1 25 ? -61.299 23.714 4.431 1.00 34.61 3 ALA B CA 1
ATOM 3270 C C . ALA B 1 25 ? -61.575 23.623 5.935 1.00 35.05 3 ALA B C 1
ATOM 3271 O O . ALA B 1 25 ? -62.586 23.026 6.299 1.00 34.47 3 ALA B O 1
ATOM 3273 N N . LEU B 1 26 ? -60.665 24.127 6.771 1.00 31.23 4 LEU B N 1
ATOM 3274 C CA . LEU B 1 26 ? -60.854 24.204 8.242 1.00 31.67 4 LEU B CA 1
ATOM 3275 C C . LEU B 1 26 ? -62.298 24.591 8.571 1.00 33.17 4 LEU B C 1
ATOM 3276 O O . LEU B 1 26 ? -62.884 23.958 9.500 1.00 29.58 4 LEU B O 1
ATOM 3281 N N . ALA B 1 27 ? -62.795 25.673 7.947 1.00 34.31 5 ALA B N 1
ATOM 3282 C CA . ALA B 1 27 ? -64.056 26.361 8.324 1.00 35.21 5 ALA B CA 1
ATOM 3283 C C . ALA B 1 27 ? -64.946 26.595 7.101 1.00 35.28 5 ALA B C 1
ATOM 3284 O O . ALA B 1 27 ? -64.427 26.966 6.046 1.00 37.11 5 ALA B O 1
ATOM 3286 N N . GLU B 1 28 ? -66.253 26.373 7.256 1.00 37.79 6 GLU B N 1
ATOM 3287 C CA . GLU B 1 28 ? -67.300 26.854 6.324 1.00 36.77 6 GLU B CA 1
ATOM 3288 C C . GLU B 1 28 ? -67.180 28.373 6.240 1.00 36.54 6 GLU B C 1
ATOM 3289 O O . GLU B 1 28 ? -66.820 29.003 7.259 1.00 37.14 6 GLU B O 1
ATOM 3295 N N . VAL B 1 29 ? -67.251 28.886 5.014 1.00 35.23 7 VAL B N 1
ATOM 3296 C CA . VAL B 1 29 ? -67.276 30.334 4.667 1.00 38.68 7 VAL B CA 1
ATOM 3297 C C . VAL B 1 29 ? -68.274 31.075 5.573 1.00 37.28 7 VAL B C 1
ATOM 3298 O O . VAL B 1 29 ? -67.942 32.194 6.008 1.00 39.93 7 VAL B O 1
ATOM 3302 N N . LEU B 1 30 ? -69.419 30.467 5.885 1.00 40.84 8 LEU B N 1
ATOM 3303 C CA . LEU B 1 30 ? -70.541 31.120 6.625 1.00 52.31 8 LEU B CA 1
ATOM 3304 C C . LEU B 1 30 ? -70.258 31.117 8.125 1.00 47.98 8 LEU B C 1
ATOM 3305 O O . LEU B 1 30 ? -71.118 31.599 8.849 1.00 49.12 8 LEU B O 1
ATOM 3310 N N . ALA B 1 31 ? -69.288 30.321 8.576 1.00 51.98 9 ALA B N 1
ATOM 3311 C CA . ALA B 1 31 ? -69.013 30.106 10.018 1.00 47.34 9 ALA B CA 1
ATOM 3312 C C . ALA B 1 31 ? -68.408 31.378 10.594 1.00 44.21 9 ALA B C 1
ATOM 3313 O O . ALA B 1 31 ? -67.443 31.917 10.059 1.00 38.93 9 ALA B O 1
ATOM 3315 N N . PRO B 1 32 ? -69.025 31.956 11.642 1.00 50.29 10 PRO B N 1
ATOM 3316 C CA . PRO B 1 32 ? -68.597 33.262 12.143 1.00 51.94 10 PRO B CA 1
ATOM 3317 C C . PRO B 1 32 ? -67.169 33.273 12.732 1.00 50.25 10 PRO B C 1
ATOM 3318 O O . PRO B 1 32 ? -66.488 34.274 12.583 1.00 54.81 10 PRO B O 1
ATOM 3322 N N . THR B 1 33 ? -66.717 32.169 13.329 1.00 46.27 11 THR B N 1
ATOM 3323 C CA . THR B 1 33 ? -65.453 32.083 14.124 1.00 50.19 11 THR B CA 1
ATOM 3324 C C . THR B 1 33 ? -64.191 32.207 13.234 1.00 43.18 11 THR B C 1
ATOM 3325 O O . THR B 1 33 ? -63.899 31.286 12.459 1.00 38.62 11 THR B O 1
ATOM 3329 N N . VAL B 1 34 ? -63.348 33.208 13.505 1.00 41.34 12 VAL B N 1
ATOM 3330 C CA . VAL B 1 34 ? -61.976 33.332 12.934 1.00 34.97 12 VAL B CA 1
ATOM 3331 C C . VAL B 1 34 ? -60.991 33.618 14.059 1.00 34.56 12 VAL B C 1
ATOM 3332 O O . VAL B 1 34 ? -61.378 34.086 15.127 1.00 33.90 12 VAL B O 1
ATOM 3336 N N . PRO B 1 35 ? -59.718 33.202 13.907 1.00 32.04 13 PRO B N 1
ATOM 3337 C CA . PRO B 1 35 ? -58.680 33.526 14.871 1.00 30.34 13 PRO B CA 1
ATOM 3338 C C . PRO B 1 35 ? -57.820 34.693 14.378 1.00 29.70 13 PRO B C 1
ATOM 3339 O O . PRO B 1 35 ? -57.348 34.652 13.269 1.00 31.66 13 PRO B O 1
ATOM 3343 N N . TRP B 1 36 ? -57.448 35.570 15.292 1.00 29.10 14 TRP B N 1
ATOM 3344 C CA . TRP B 1 36 ? -56.465 36.645 15.063 1.00 29.58 14 TRP B CA 1
ATOM 3345 C C . TRP B 1 36 ? -55.171 36.385 15.823 1.00 30.02 14 TRP B C 1
ATOM 3346 O O . TRP B 1 36 ? -55.095 36.687 17.007 1.00 31.05 14 TRP B O 1
ATOM 3357 N N . PRO B 1 37 ? -54.078 35.938 15.175 1.00 28.68 15 PRO B N 1
ATOM 3358 C CA . PRO B 1 37 ? -52.803 35.797 15.878 1.00 29.46 15 PRO B CA 1
ATOM 3359 C C . PRO B 1 37 ? -52.071 37.149 15.996 1.00 33.24 15 PRO B C 1
ATOM 3360 O O . PRO B 1 37 ? -52.021 37.896 15.033 1.00 40.49 15 PRO B O 1
ATOM 3364 N N . LEU B 1 38 ? -51.507 37.453 17.160 1.00 35.31 16 LEU B N 1
ATOM 3365 C CA . LEU B 1 38 ? -50.584 38.611 17.357 1.00 34.87 16 LEU B CA 1
ATOM 3366 C C . LEU B 1 38 ? -49.306 38.126 18.036 1.00 30.73 16 LEU B C 1
ATOM 3367 O O . LEU B 1 38 ? -49.386 37.161 18.808 1.00 28.76 16 LEU B O 1
ATOM 3372 N N . SER B 1 39 ? -48.208 38.864 17.917 1.00 30.69 17 SER B N 1
ATOM 3373 C CA . SER B 1 39 ? -46.966 38.556 18.682 1.00 29.12 17 SER B CA 1
ATOM 3374 C C . SER B 1 39 ? -46.097 39.808 18.796 1.00 29.68 17 SER B C 1
ATOM 3375 O O . SER B 1 39 ? -46.126 40.622 17.855 1.00 27.58 17 SER B O 1
ATOM 3378 N N . GLY B 1 40 ? -45.399 39.945 19.929 1.00 28.91 18 GLY B N 1
ATOM 3379 C CA . GLY B 1 40 ? -44.518 41.075 20.258 1.00 31.41 18 GLY B CA 1
ATOM 3380 C C . GLY B 1 40 ? -43.179 40.607 20.803 1.00 36.59 18 GLY B C 1
ATOM 3381 O O . GLY B 1 40 ? -43.075 39.411 21.225 1.00 33.90 18 GLY B O 1
ATOM 3382 N N . LYS B 1 41 ? -42.176 41.500 20.745 1.00 39.87 19 LYS B N 1
ATOM 3383 C CA . LYS B 1 41 ? -40.795 41.251 21.236 1.00 39.85 19 LYS B CA 1
ATOM 3384 C C . LYS B 1 41 ? -40.861 40.983 22.734 1.00 38.01 19 LYS B C 1
ATOM 3385 O O . LYS B 1 41 ? -39.939 40.370 23.204 1.00 37.42 19 LYS B O 1
ATOM 3391 N N . ASN B 1 42 ? -41.947 41.389 23.408 1.00 37.76 20 ASN B N 1
ATOM 3392 C CA . ASN B 1 42 ? -42.085 41.399 24.892 1.00 39.08 20 ASN B CA 1
ATOM 3393 C C . ASN B 1 42 ? -43.542 41.679 25.293 1.00 39.49 20 ASN B C 1
ATOM 3394 O O . ASN B 1 42 ? -44.342 42.179 24.506 1.00 39.40 20 ASN B O 1
ATOM 3399 N N . PRO B 1 43 ? -43.971 41.333 26.526 1.00 40.81 21 PRO B N 1
ATOM 3400 C CA . PRO B 1 43 ? -45.396 41.380 26.870 1.00 38.06 21 PRO B CA 1
ATOM 3401 C C . PRO B 1 43 ? -45.994 42.776 26.631 1.00 36.81 21 PRO B C 1
ATOM 3402 O O . PRO B 1 43 ? -47.098 42.876 26.150 1.00 35.92 21 PRO B O 1
ATOM 3406 N N . GLY B 1 44 ? -45.228 43.827 26.922 1.00 38.39 22 GLY B N 1
ATOM 3407 C CA . GLY B 1 44 ? -45.692 45.228 26.862 1.00 36.96 22 GLY B CA 1
ATOM 3408 C C . GLY B 1 44 ? -45.960 45.668 25.425 1.00 39.78 22 GLY B C 1
ATOM 3409 O O . GLY B 1 44 ? -47.006 46.296 25.191 1.00 43.09 22 GLY B O 1
ATOM 3410 N N . ALA B 1 45 ? -45.109 45.268 24.474 1.00 36.11 23 ALA B N 1
ATOM 3411 C CA . ALA B 1 45 ? -45.311 45.483 23.025 1.00 38.23 23 ALA B CA 1
ATOM 3412 C C . ALA B 1 45 ? -46.544 44.706 22.544 1.00 40.00 23 ALA B C 1
ATOM 3413 O O . ALA B 1 45 ? -47.410 45.302 21.859 1.00 38.73 23 ALA B O 1
ATOM 3415 N N . LEU B 1 46 ? -46.723 43.488 23.047 1.00 38.03 24 LEU B N 1
ATOM 3416 C CA . LEU B 1 46 ? -47.890 42.659 22.680 1.00 37.20 24 LEU B CA 1
ATOM 3417 C C . LEU B 1 46 ? -49.159 43.391 23.100 1.00 39.16 24 LEU B C 1
ATOM 3418 O O . LEU B 1 46 ? -50.027 43.583 22.221 1.00 40.50 24 LEU B O 1
ATOM 3423 N N . GLN B 1 47 ? -49.260 43.792 24.374 1.00 39.75 25 GLN B N 1
ATOM 3424 C CA . GLN B 1 47 ? -50.478 44.487 24.877 1.00 46.74 25 GLN B CA 1
ATOM 3425 C C . GLN B 1 47 ? -50.588 45.871 24.210 1.00 43.22 25 GLN B C 1
ATOM 3426 O O . GLN B 1 47 ? -51.708 46.237 23.804 1.00 43.33 25 GLN B O 1
ATOM 3432 N N . GLY B 1 48 ? -49.453 46.503 23.892 1.00 40.66 26 GLY B N 1
ATOM 3433 C CA . GLY B 1 48 ? -49.392 47.761 23.115 1.00 38.99 26 GLY B CA 1
ATOM 3434 C C . GLY B 1 48 ? -49.934 47.594 21.700 1.00 39.67 26 GLY B C 1
ATOM 3435 O O . GLY B 1 48 ? -50.786 48.418 21.255 1.00 35.51 26 GLY B O 1
ATOM 3436 N N . GLN B 1 49 ? -49.515 46.526 21.026 1.00 36.21 27 GLN B N 1
ATOM 3437 C CA . GLN B 1 49 ? -49.993 46.192 19.668 1.00 36.54 27 GLN B CA 1
ATOM 3438 C C . GLN B 1 49 ? -51.501 45.880 19.722 1.00 36.84 27 GLN B C 1
ATOM 3439 O O . GLN B 1 49 ? -52.257 46.457 18.895 1.00 32.71 27 GLN B O 1
ATOM 3445 N N . ALA B 1 50 ? -51.963 45.120 20.726 1.00 34.83 28 ALA B N 1
ATOM 3446 C CA . ALA B 1 50 ? -53.394 44.764 20.898 1.00 33.05 28 ALA B CA 1
ATOM 3447 C C . ALA B 1 50 ? -54.224 46.054 20.969 1.00 38.77 28 ALA B C 1
ATOM 3448 O O . ALA B 1 50 ? -55.229 46.173 20.239 1.00 38.97 28 ALA B O 1
ATOM 3450 N N . ALA B 1 51 ? -53.842 46.980 21.853 1.00 44.07 29 ALA B N 1
ATOM 3451 C CA . ALA B 1 51 ? -54.607 48.215 22.145 1.00 43.87 29 ALA B CA 1
ATOM 3452 C C . ALA B 1 51 ? -54.602 49.118 20.901 1.00 39.78 29 ALA B C 1
ATOM 3453 O O . ALA B 1 51 ? -55.692 49.593 20.520 1.00 33.31 29 ALA B O 1
ATOM 3455 N N . ARG B 1 52 ? -53.481 49.152 20.168 1.00 37.63 30 ARG B N 1
ATOM 3456 C CA . ARG B 1 52 ? -53.390 49.922 18.895 1.00 39.08 30 ARG B CA 1
ATOM 3457 C C . ARG B 1 52 ? -54.357 49.331 17.864 1.00 39.77 30 ARG B C 1
ATOM 3458 O O . ARG B 1 52 ? -54.944 50.103 17.109 1.00 42.41 30 ARG B O 1
ATOM 3466 N N . LEU B 1 53 ? -54.486 48.004 17.819 1.00 41.15 31 LEU B N 1
ATOM 3467 C CA . LEU B 1 53 ? -55.275 47.286 16.787 1.00 40.77 31 LEU B CA 1
ATOM 3468 C C . LEU B 1 53 ? -56.766 47.483 17.078 1.00 43.53 31 LEU B C 1
ATOM 3469 O O . LEU B 1 53 ? -57.550 47.592 16.119 1.00 43.93 31 LEU B O 1
ATOM 3474 N N . ALA B 1 54 ? -57.149 47.448 18.355 1.00 44.14 32 ALA B N 1
ATOM 3475 C CA . ALA B 1 54 ? -58.533 47.689 18.813 1.00 41.35 32 ALA B CA 1
ATOM 3476 C C . ALA B 1 54 ? -58.925 49.127 18.479 1.00 39.50 32 ALA B C 1
ATOM 3477 O O . ALA B 1 54 ? -60.073 49.349 18.103 1.00 37.07 32 ALA B O 1
ATOM 3479 N N . ALA B 1 55 ? -58.002 50.075 18.624 1.00 40.83 33 ALA B N 1
ATOM 3480 C CA . ALA B 1 55 ? -58.264 51.503 18.303 1.00 41.30 33 ALA B CA 1
ATOM 3481 C C . ALA B 1 55 ? -58.543 51.606 16.804 1.00 38.22 33 ALA B C 1
ATOM 3482 O O . ALA B 1 55 ? -59.500 52.270 16.449 1.00 45.30 33 ALA B O 1
ATOM 3484 N N . HIS B 1 56 ? -57.813 50.854 15.985 1.00 39.51 34 HIS B N 1
ATOM 3485 C CA . HIS B 1 56 ? -57.970 50.826 14.505 1.00 43.04 34 HIS B CA 1
ATOM 3486 C C . HIS B 1 56 ? -59.362 50.275 14.187 1.00 44.14 34 HIS B C 1
ATOM 3487 O O . HIS B 1 56 ? -60.125 50.975 13.509 1.00 51.19 34 HIS B O 1
ATOM 3494 N N . LEU B 1 57 ? -59.720 49.143 14.794 1.00 45.75 35 LEU B N 1
ATOM 3495 C CA . LEU B 1 57 ? -60.999 48.441 14.535 1.00 45.91 35 LEU B CA 1
ATOM 3496 C C . LEU B 1 57 ? -62.148 49.351 14.963 1.00 46.19 35 LEU B C 1
ATOM 3497 O O . LEU B 1 57 ? -63.100 49.442 14.199 1.00 52.91 35 LEU B O 1
ATOM 3502 N N . ALA B 1 58 ? -62.012 50.066 16.085 1.00 51.86 36 ALA B N 1
ATOM 3503 C CA . ALA B 1 58 ? -63.080 50.913 16.690 1.00 55.69 36 ALA B CA 1
ATOM 3504 C C . ALA B 1 58 ? -63.423 52.115 15.785 1.00 53.51 36 ALA B C 1
ATOM 3505 O O . ALA B 1 58 ? -64.626 52.365 15.586 1.00 48.94 36 ALA B O 1
ATOM 3507 N N . GLU B 1 59 ? -62.415 52.741 15.167 1.00 53.65 37 GLU B N 1
ATOM 3508 C CA . GLU B 1 59 ? -62.553 53.891 14.227 1.00 64.85 37 GLU B CA 1
ATOM 3509 C C . GLU B 1 59 ? -63.423 53.518 13.013 1.00 57.76 37 GLU B C 1
ATOM 3510 O O . GLU B 1 59 ? -64.123 54.399 12.535 1.00 59.50 37 GLU B O 1
ATOM 3516 N N . ASP B 1 60 ? -63.282 52.314 12.443 1.00 55.50 38 ASP B N 1
ATOM 3517 C CA . ASP B 1 60 ? -63.923 51.919 11.155 1.00 54.37 38 ASP B CA 1
ATOM 3518 C C . ASP B 1 60 ? -64.800 50.662 11.336 1.00 57.17 38 ASP B C 1
ATOM 3519 O O . ASP B 1 60 ? -64.237 49.541 11.466 1.00 53.64 38 ASP B O 1
ATOM 3524 N N . HIS B 1 61 ? -66.127 50.823 11.202 1.00 64.22 39 HIS B N 1
ATOM 3525 C CA . HIS B 1 61 ? -67.148 49.733 11.232 1.00 65.46 39 HIS B CA 1
ATOM 3526 C C . HIS B 1 61 ? -67.139 48.989 9.885 1.00 56.57 39 HIS B C 1
ATOM 3527 O O . HIS B 1 61 ? -67.714 47.895 9.830 1.00 59.14 39 HIS B O 1
ATOM 3534 N N . ASP B 1 62 ? -66.366 49.474 8.906 1.00 53.99 40 ASP B N 1
ATOM 3535 C CA . ASP B 1 62 ? -66.295 48.920 7.522 1.00 61.69 40 ASP B CA 1
ATOM 3536 C C . ASP B 1 62 ? -65.233 47.805 7.417 1.00 56.17 40 ASP B C 1
ATOM 3537 O O . ASP B 1 62 ? -65.124 47.201 6.322 1.00 51.52 40 ASP B O 1
ATOM 3542 N N . LEU B 1 63 ? -64.354 47.660 8.415 1.00 48.29 41 LEU B N 1
ATOM 3543 C CA . LEU B 1 63 ? -63.204 46.715 8.349 1.00 45.18 41 LEU B CA 1
ATOM 3544 C C . LEU B 1 63 ? -63.718 45.272 8.426 1.00 38.77 41 LEU B C 1
ATOM 3545 O O . LEU B 1 63 ? -64.413 44.950 9.415 1.00 40.40 41 LEU B O 1
ATOM 3550 N N . SER B 1 64 ? -63.406 44.447 7.426 1.00 33.03 42 SER B N 1
ATOM 3551 C CA . SER B 1 64 ? -63.659 42.979 7.443 1.00 34.21 42 SER B CA 1
ATOM 3552 C C . SER B 1 64 ? -62.779 42.267 8.488 1.00 32.60 42 SER B C 1
ATOM 3553 O O . SER B 1 64 ? -61.546 42.444 8.484 1.00 30.66 42 SER B O 1
ATOM 3556 N N . LEU B 1 65 ? -63.394 41.532 9.404 1.00 34.17 43 LEU B N 1
ATOM 3557 C CA . LEU B 1 65 ? -62.648 40.762 10.420 1.00 34.42 43 LEU B CA 1
ATOM 3558 C C . LEU B 1 65 ? -61.810 39.728 9.671 1.00 34.40 43 LEU B C 1
ATOM 3559 O O . LEU B 1 65 ? -60.721 39.382 10.162 1.00 36.77 43 LEU B O 1
ATOM 3564 N N . SER B 1 66 ? -62.228 39.320 8.473 1.00 32.60 44 SER B N 1
ATOM 3565 C CA . SER B 1 66 ? -61.486 38.254 7.750 1.00 34.14 44 SER B CA 1
ATOM 3566 C C . SER B 1 66 ? -60.269 38.853 7.038 1.00 34.84 44 SER B C 1
ATOM 3567 O O . SER B 1 66 ? -59.229 38.167 6.966 1.00 37.76 44 SER B O 1
ATOM 3570 N N . ASP B 1 67 ? -60.358 40.102 6.591 1.00 35.34 45 ASP B N 1
ATOM 3571 C CA . ASP B 1 67 ? -59.197 40.829 5.996 1.00 40.26 45 ASP B CA 1
ATOM 3572 C C . ASP B 1 67 ? -58.122 41.016 7.083 1.00 40.01 45 ASP B C 1
ATOM 3573 O O . ASP B 1 67 ? -56.922 40.748 6.798 1.00 33.41 45 ASP B O 1
ATOM 3578 N N . LEU B 1 68 ? -58.533 41.464 8.281 1.00 36.43 46 LEU B N 1
ATOM 3579 C CA . LEU B 1 68 ? -57.613 41.777 9.408 1.00 38.15 46 LEU B CA 1
ATOM 3580 C C . LEU B 1 68 ? -57.020 40.476 9.938 1.00 33.89 46 LEU B C 1
ATOM 3581 O O . LEU B 1 68 ? -55.795 40.407 10.109 1.00 33.01 46 LEU B O 1
ATOM 3586 N N . GLY B 1 69 ? -57.840 39.434 9.960 1.00 33.62 47 GLY B N 1
ATOM 3587 C CA . GLY B 1 69 ? -57.398 38.065 10.253 1.00 33.81 47 GLY B CA 1
ATOM 3588 C C . GLY B 1 69 ? -56.271 37.643 9.334 1.00 31.17 47 GLY B C 1
ATOM 3589 O O . GLY B 1 69 ? -55.138 37.433 9.817 1.00 30.22 47 GLY B O 1
ATOM 3590 N N . LEU B 1 70 ? -56.537 37.602 8.033 1.00 31.54 48 LEU B N 1
ATOM 3591 C CA . LEU B 1 70 ? -55.528 37.151 7.041 1.00 30.42 48 LEU B CA 1
ATOM 3592 C C . LEU B 1 70 ? -54.310 38.083 7.096 1.00 30.40 48 LEU B C 1
ATOM 3593 O O . LEU B 1 70 ? -53.183 37.560 7.180 1.00 31.20 48 LEU B O 1
ATOM 3598 N N . SER B 1 71 ? -54.532 39.387 7.272 1.00 28.35 49 SER B N 1
ATOM 3599 C CA . SER B 1 71 ? -53.450 40.396 7.373 1.00 27.31 49 SER B CA 1
ATOM 3600 C C . SER B 1 71 ? -52.545 40.078 8.565 1.00 30.52 49 SER B C 1
ATOM 3601 O O . SER B 1 71 ? -51.291 40.185 8.386 1.00 31.85 49 SER B O 1
ATOM 3604 N N . LEU B 1 72 ? -53.133 39.795 9.742 1.00 27.89 50 LEU B N 1
ATOM 3605 C CA . LEU B 1 72 ? -52.360 39.423 10.963 1.00 28.45 50 LEU B CA 1
ATOM 3606 C C . LEU B 1 72 ? -51.626 38.097 10.718 1.00 29.59 50 LEU B C 1
ATOM 3607 O O . LEU B 1 72 ? -50.476 37.981 11.140 1.00 27.99 50 LEU B O 1
ATOM 3612 N N . ALA B 1 73 ? -52.222 37.163 9.979 1.00 30.30 51 ALA B N 1
ATOM 3613 C CA . ALA B 1 73 ? -51.581 35.851 9.746 1.00 36.02 51 ALA B CA 1
ATOM 3614 C C . ALA B 1 73 ? -50.337 36.004 8.862 1.00 34.88 51 ALA B C 1
ATOM 3615 O O . ALA B 1 73 ? -49.536 35.080 8.877 1.00 36.59 51 ALA B O 1
ATOM 3617 N N . THR B 1 74 ? -50.290 36.996 7.969 1.00 34.38 52 THR B N 1
ATOM 3618 C CA . THR B 1 74 ? -49.372 36.946 6.800 1.00 36.74 52 THR B CA 1
ATOM 3619 C C . THR B 1 74 ? -48.301 38.040 6.873 1.00 35.00 52 THR B C 1
ATOM 3620 O O . THR B 1 74 ? -47.194 37.759 6.339 1.00 34.74 52 THR B O 1
ATOM 3624 N N . THR B 1 75 ? -48.630 39.250 7.367 1.00 29.37 53 THR B N 1
ATOM 3625 C CA . THR B 1 75 ? -47.798 40.474 7.185 1.00 30.63 53 THR B CA 1
ATOM 3626 C C . THR B 1 75 ? -47.042 40.834 8.467 1.00 30.09 53 THR B C 1
ATOM 3627 O O . THR B 1 75 ? -46.435 41.896 8.483 1.00 30.66 53 THR B O 1
ATOM 3631 N N . ARG B 1 76 ? -47.194 40.093 9.561 1.00 33.90 54 ARG B N 1
ATOM 3632 C CA . ARG B 1 76 ? -46.586 40.524 10.849 1.00 35.58 54 ARG B CA 1
ATOM 3633 C C . ARG B 1 76 ? -45.453 39.550 11.176 1.00 35.82 54 ARG B C 1
ATOM 3634 O O . ARG B 1 76 ? -45.546 38.398 10.715 1.00 35.30 54 ARG B O 1
ATOM 3642 N N . ALA B 1 77 ? -44.328 40.054 11.699 1.00 31.31 55 ALA B N 1
ATOM 3643 C CA . ALA B 1 77 ? -43.225 39.182 12.167 1.00 30.84 55 ALA B CA 1
ATOM 3644 C C . ALA B 1 77 ? -43.770 38.155 13.175 1.00 32.93 55 ALA B C 1
ATOM 3645 O O . ALA B 1 77 ? -44.768 38.443 13.912 1.00 29.73 55 ALA B O 1
ATOM 3647 N N . ARG B 1 78 ? -43.065 37.028 13.269 1.00 31.69 56 ARG B N 1
ATOM 3648 C CA . ARG B 1 78 ? -43.367 35.938 14.211 1.00 31.30 56 ARG B CA 1
ATOM 3649 C C . ARG B 1 78 ? -42.452 36.108 15.421 1.00 33.64 56 ARG B C 1
ATOM 3650 O O . ARG B 1 78 ? -41.253 35.793 15.275 1.00 34.05 56 ARG B O 1
ATOM 3658 N N . LEU B 1 79 ? -43.000 36.523 16.578 1.00 33.44 57 LEU B N 1
ATOM 3659 C CA . LEU B 1 79 ? -42.213 36.976 17.755 1.00 29.46 57 LEU B CA 1
ATOM 3660 C C . LEU B 1 79 ? -42.501 36.111 18.987 1.00 29.41 57 LEU B C 1
ATOM 3661 O O . LEU B 1 79 ? -43.502 35.399 18.991 1.00 31.36 57 LEU B O 1
ATOM 3666 N N . GLU B 1 80 ? -41.679 36.226 20.023 1.00 32.15 58 GLU B N 1
ATOM 3667 C CA . GLU B 1 80 ? -41.697 35.310 21.188 1.00 34.89 58 GLU B CA 1
ATOM 3668 C C . GLU B 1 80 ? -43.052 35.403 21.907 1.00 34.06 58 GLU B C 1
ATOM 3669 O O . GLU B 1 80 ? -43.613 34.345 22.272 1.00 34.25 58 GLU B O 1
ATOM 3675 N N . HIS B 1 81 ? -43.521 36.610 22.224 1.00 35.74 59 HIS B N 1
ATOM 3676 C CA . HIS B 1 81 ? -44.675 36.765 23.151 1.00 35.07 59 HIS B CA 1
ATOM 3677 C C . HIS B 1 81 ? -45.960 36.864 22.324 1.00 37.49 59 HIS B C 1
ATOM 3678 O O . HIS B 1 81 ? -45.989 37.698 21.402 1.00 38.97 59 HIS B O 1
ATOM 3685 N N . ARG B 1 82 ? -46.890 35.923 22.535 1.00 35.42 60 ARG B N 1
ATOM 3686 C CA . ARG B 1 82 ? -47.953 35.559 21.562 1.00 31.75 60 ARG B CA 1
ATOM 3687 C C . ARG B 1 82 ? -49.327 35.541 22.225 1.00 32.28 60 ARG B C 1
ATOM 3688 O O . ARG B 1 82 ? -49.435 35.263 23.426 1.00 40.63 60 ARG B O 1
ATOM 3696 N N . ALA B 1 83 ? -50.343 35.888 21.454 1.00 31.42 61 ALA B N 1
ATOM 3697 C CA . ALA B 1 83 ? -51.762 35.811 21.849 1.00 29.70 61 ALA B CA 1
ATOM 3698 C C . ALA B 1 83 ? -52.570 35.426 20.610 1.00 26.59 61 ALA B C 1
ATOM 3699 O O . ALA B 1 83 ? -52.093 35.643 19.508 1.00 27.65 61 ALA B O 1
ATOM 3701 N N . VAL B 1 84 ? -53.716 34.787 20.791 1.00 27.92 62 VAL B N 1
ATOM 3702 C CA . VAL B 1 84 ? -54.725 34.626 19.709 1.00 28.75 62 VAL B CA 1
ATOM 3703 C C . VAL B 1 84 ? -56.067 35.088 20.248 1.00 28.27 62 VAL B C 1
ATOM 3704 O O . VAL B 1 84 ? -56.382 34.718 21.371 1.00 34.60 62 VAL B O 1
ATOM 3708 N N . VAL B 1 85 ? -56.768 35.935 19.504 1.00 29.15 63 VAL B N 1
ATOM 3709 C CA . VAL B 1 85 ? -58.181 36.291 19.808 1.00 33.29 63 VAL B CA 1
ATOM 3710 C C . VAL B 1 85 ? -59.095 35.439 18.927 1.00 34.05 63 VAL B C 1
ATOM 3711 O O . VAL B 1 85 ? -58.901 35.433 17.704 1.00 38.53 63 VAL B O 1
ATOM 3715 N N . VAL B 1 86 ? -59.936 34.628 19.559 1.00 34.98 64 VAL B N 1
ATOM 3716 C CA . VAL B 1 86 ? -60.983 33.806 18.892 1.00 34.43 64 VAL B CA 1
ATOM 3717 C C . VAL B 1 86 ? -62.286 34.597 18.967 1.00 34.02 64 VAL B C 1
ATOM 3718 O O . VAL B 1 86 ? -62.579 35.108 20.057 1.00 37.48 64 VAL B O 1
ATOM 3722 N N . LEU B 1 87 ? -62.897 34.901 17.821 1.00 37.23 65 LEU B N 1
ATOM 3723 C CA . LEU B 1 87 ? -63.951 35.956 17.708 1.00 35.56 65 LEU B CA 1
ATOM 3724 C C . LEU B 1 87 ? -64.928 35.600 16.582 1.00 39.24 65 LEU B C 1
ATOM 3725 O O . LEU B 1 87 ? -64.462 35.111 15.535 1.00 37.06 65 LEU B O 1
ATOM 3730 N N . GLY B 1 88 ? -66.235 35.820 16.797 1.00 44.83 66 GLY B N 1
ATOM 3731 C CA . GLY B 1 88 ? -67.255 35.696 15.736 1.00 45.83 66 GLY B CA 1
ATOM 3732 C C . GLY B 1 88 ? -68.002 36.998 15.501 1.00 49.66 66 GLY B C 1
ATOM 3733 O O . GLY B 1 88 ? -69.222 36.913 15.252 1.00 53.89 66 GLY B O 1
ATOM 3734 N N . SER B 1 89 ? -67.367 38.149 15.762 1.00 45.57 67 SER B N 1
ATOM 3735 C CA . SER B 1 89 ? -68.046 39.473 15.891 1.00 48.42 67 SER B CA 1
ATOM 3736 C C . SER B 1 89 ? -67.044 40.593 16.218 1.00 49.46 67 SER B C 1
ATOM 3737 O O . SER B 1 89 ? -65.994 40.310 16.888 1.00 47.79 67 SER B O 1
ATOM 3740 N N . ARG B 1 90 ? -67.407 41.833 15.873 1.00 43.43 68 ARG B N 1
ATOM 3741 C CA . ARG B 1 90 ? -66.618 43.040 16.233 1.00 46.83 68 ARG B CA 1
ATOM 3742 C C . ARG B 1 90 ? -66.496 43.087 17.757 1.00 48.22 68 ARG B C 1
ATOM 3743 O O . ARG B 1 90 ? -65.439 43.473 18.283 1.00 49.59 68 ARG B O 1
ATOM 3751 N N . GLU B 1 91 ? -67.596 42.783 18.429 1.00 50.56 69 GLU B N 1
ATOM 3752 C CA . GLU B 1 91 ? -67.708 42.887 19.896 1.00 55.16 69 GLU B CA 1
ATOM 3753 C C . GLU B 1 91 ? -66.629 41.993 20.516 1.00 53.91 69 GLU B C 1
ATOM 3754 O O . GLU B 1 91 ? -65.883 42.480 21.388 1.00 59.35 69 GLU B O 1
ATOM 3760 N N . GLU B 1 92 ? -66.552 40.726 20.098 1.00 50.35 70 GLU B N 1
ATOM 3761 C CA . GLU B 1 92 ? -65.630 39.728 20.699 1.00 45.48 70 GLU B CA 1
ATOM 3762 C C . GLU B 1 92 ? -64.186 40.106 20.379 1.00 37.83 70 GLU B C 1
ATOM 3763 O O . GLU B 1 92 ? -63.346 39.939 21.278 1.00 34.13 70 GLU B O 1
ATOM 3769 N N . ALA B 1 93 ? -63.952 40.731 19.219 1.00 35.44 71 ALA B N 1
ATOM 3770 C CA . ALA B 1 93 ? -62.636 41.276 18.796 1.00 37.68 71 ALA B CA 1
ATOM 3771 C C . ALA B 1 93 ? -62.148 42.385 19.732 1.00 37.12 71 ALA B C 1
ATOM 3772 O O . ALA B 1 93 ? -60.976 42.355 20.080 1.00 38.60 71 ALA B O 1
ATOM 3774 N N . LEU B 1 94 ? -62.937 43.444 19.925 1.00 45.74 72 LEU B N 1
ATOM 3775 C CA . LEU B 1 94 ? -62.612 44.587 20.829 1.00 45.34 72 LEU B CA 1
ATOM 3776 C C . LEU B 1 94 ? -62.493 44.060 22.264 1.00 46.35 72 LEU B C 1
ATOM 3777 O O . LEU B 1 94 ? -61.571 44.482 22.992 1.00 49.07 72 LEU B O 1
ATOM 3782 N N . GLY B 1 95 ? -63.393 43.165 22.662 1.00 43.20 73 GLY B N 1
ATOM 3783 C CA . GLY B 1 95 ? -63.330 42.502 23.974 1.00 45.43 73 GLY B CA 1
ATOM 3784 C C . GLY B 1 95 ? -61.981 41.838 24.163 1.00 44.72 73 GLY B C 1
ATOM 3785 O O . GLY B 1 95 ? -61.216 42.324 24.985 1.00 49.91 73 GLY B O 1
ATOM 3786 N N . GLY B 1 96 ? -61.642 40.864 23.316 1.00 41.44 74 GLY B N 1
ATOM 3787 C CA . GLY B 1 96 ? -60.316 40.221 23.328 1.00 40.60 74 GLY B CA 1
ATOM 3788 C C . GLY B 1 96 ? -59.194 41.243 23.415 1.00 35.39 74 GLY B C 1
ATOM 3789 O O . GLY B 1 96 ? -58.335 41.105 24.258 1.00 36.35 74 GLY B O 1
ATOM 3790 N N . LEU B 1 97 ? -59.167 42.201 22.501 1.00 36.35 75 LEU B N 1
ATOM 3791 C CA . LEU B 1 97 ? -58.035 43.129 22.307 1.00 37.50 75 LEU B CA 1
ATOM 3792 C C . LEU B 1 97 ? -57.979 44.129 23.469 1.00 40.90 75 LEU B C 1
ATOM 3793 O O . LEU B 1 97 ? -56.856 44.442 23.930 1.00 42.21 75 LEU B O 1
ATOM 3798 N N . GLY B 1 98 ? -59.134 44.572 23.976 1.00 39.66 76 GLY B N 1
ATOM 3799 C CA . GLY B 1 98 ? -59.194 45.465 25.151 1.00 42.03 76 GLY B CA 1
ATOM 3800 C C . GLY B 1 98 ? -58.582 44.802 26.379 1.00 41.86 76 GLY B C 1
ATOM 3801 O O . GLY B 1 98 ? -57.778 45.439 27.101 1.00 41.04 76 GLY B O 1
ATOM 3802 N N . ALA B 1 99 ? -58.921 43.530 26.570 1.00 40.76 77 ALA B N 1
ATOM 3803 C CA . ALA B 1 99 ? -58.457 42.661 27.670 1.00 41.80 77 ALA B CA 1
ATOM 3804 C C . ALA B 1 99 ? -56.939 42.468 27.545 1.00 44.85 77 ALA B C 1
ATOM 3805 O O . ALA B 1 99 ? -56.182 42.866 28.451 1.00 46.95 77 ALA B O 1
ATOM 3807 N N . LEU B 1 100 ? -56.521 42.015 26.372 1.00 42.91 78 LEU B N 1
ATOM 3808 C CA . LEU B 1 100 ? -55.112 41.800 26.008 1.00 43.40 78 LEU B CA 1
ATOM 3809 C C . LEU B 1 100 ? -54.344 43.112 26.240 1.00 41.61 78 LEU B C 1
ATOM 3810 O O . LEU B 1 100 ? -53.277 43.072 26.857 1.00 39.55 78 LEU B O 1
ATOM 3815 N N . GLY B 1 101 ? -54.934 44.250 25.894 1.00 44.58 79 GLY B N 1
ATOM 3816 C CA . GLY B 1 101 ? -54.277 45.570 26.024 1.00 50.85 79 GLY B CA 1
ATOM 3817 C C . GLY B 1 101 ? -54.156 46.035 27.471 1.00 53.47 79 GLY B C 1
ATOM 3818 O O . GLY B 1 101 ? -53.247 46.829 27.754 1.00 48.39 79 GLY B O 1
ATOM 3819 N N . GLU B 1 102 ? -54.994 45.501 28.366 1.00 62.51 80 GLU B N 1
ATOM 3820 C CA . GLU B 1 102 ? -55.028 45.840 29.816 1.00 66.69 80 GLU B CA 1
ATOM 3821 C C . GLU B 1 102 ? -54.529 44.643 30.652 1.00 67.15 80 GLU B C 1
ATOM 3822 O O . GLU B 1 102 ? -54.907 44.560 31.832 1.00 66.45 80 GLU B O 1
ATOM 3828 N N . GLN B 1 103 ? -53.720 43.750 30.058 1.00 69.93 81 GLN B N 1
ATOM 3829 C CA . GLN B 1 103 ? -53.182 42.496 30.668 1.00 72.92 81 GLN B CA 1
ATOM 3830 C C . GLN B 1 103 ? -54.240 41.791 31.529 1.00 69.00 81 GLN B C 1
ATOM 3831 O O . GLN B 1 103 ? -53.859 41.263 32.559 1.00 72.47 81 GLN B O 1
ATOM 3837 N N . MET B 1 104 ? -55.501 41.729 31.097 1.00 64.82 82 MET B N 1
ATOM 3838 C CA . MET B 1 104 ? -56.595 41.045 31.833 1.00 63.10 82 MET B CA 1
ATOM 3839 C C . MET B 1 104 ? -57.020 39.788 31.076 1.00 59.59 82 MET B C 1
ATOM 3840 O O . MET B 1 104 ? -57.366 39.866 29.908 1.00 51.89 82 MET B O 1
ATOM 3845 N N . PRO B 1 105 ? -57.135 38.613 31.732 1.00 64.34 83 PRO B N 1
ATOM 3846 C CA . PRO B 1 105 ? -57.665 37.431 31.058 1.00 64.09 83 PRO B CA 1
ATOM 3847 C C . PRO B 1 105 ? -59.048 37.722 30.456 1.00 61.96 83 PRO B C 1
ATOM 3848 O O . PRO B 1 105 ? -59.711 38.661 30.871 1.00 64.14 83 PRO B O 1
ATOM 3852 N N . ALA B 1 106 ? -59.358 37.016 29.376 1.00 57.75 84 ALA B N 1
ATOM 3853 C CA . ALA B 1 106 ? -60.687 36.955 28.735 1.00 49.84 84 ALA B CA 1
ATOM 3854 C C . ALA B 1 106 ? -60.900 35.518 28.267 1.00 46.34 84 ALA B C 1
ATOM 3855 O O . ALA B 1 106 ? -59.903 34.790 28.064 1.00 44.92 84 ALA B O 1
ATOM 3857 N N . GLY B 1 107 ? -62.147 35.128 28.062 1.00 46.86 85 GLY B N 1
ATOM 3858 C CA . GLY B 1 107 ? -62.470 33.733 27.725 1.00 43.45 85 GLY B CA 1
ATOM 3859 C C . GLY B 1 107 ? -61.979 33.387 26.339 1.00 42.35 85 GLY B C 1
ATOM 3860 O O . GLY B 1 107 ? -61.892 32.185 26.060 1.00 44.63 85 GLY B O 1
ATOM 3861 N N . ASN B 1 108 ? -61.845 34.392 25.459 1.00 40.19 86 ASN B N 1
ATOM 3862 C CA . ASN B 1 108 ? -61.642 34.194 23.994 1.00 39.13 86 ASN B CA 1
ATOM 3863 C C . ASN B 1 108 ? -60.218 34.644 23.644 1.00 39.08 86 ASN B C 1
ATOM 3864 O O . ASN B 1 108 ? -59.965 35.017 22.480 1.00 38.39 86 ASN B O 1
ATOM 3869 N N . VAL B 1 109 ? -59.333 34.706 24.634 1.00 36.87 87 VAL B N 1
ATOM 3870 C CA . VAL B 1 109 ? -57.920 35.095 24.405 1.00 36.86 87 VAL B CA 1
ATOM 3871 C C . VAL B 1 109 ? -57.010 34.014 24.976 1.00 40.82 87 VAL B C 1
ATOM 3872 O O . VAL B 1 109 ? -57.018 33.813 26.217 1.00 43.78 87 VAL B O 1
ATOM 3876 N N . VAL B 1 110 ? -56.147 33.444 24.143 1.00 37.72 88 VAL B N 1
ATOM 3877 C CA . VAL B 1 110 ? -55.065 32.523 24.618 1.00 34.76 88 VAL B CA 1
ATOM 3878 C C . VAL B 1 110 ? -53.732 33.244 24.468 1.00 31.73 88 VAL B C 1
ATOM 3879 O O . VAL B 1 110 ? -53.566 33.905 23.440 1.00 32.49 88 VAL B O 1
ATOM 3883 N N . THR B 1 111 ? -52.894 33.237 25.503 1.00 33.65 89 THR B N 1
ATOM 3884 C CA . THR B 1 111 ? -51.547 33.876 25.473 1.00 35.03 89 THR B CA 1
ATOM 3885 C C . THR B 1 111 ? -50.481 32.846 25.859 1.00 35.56 89 THR B C 1
ATOM 3886 O O . THR B 1 111 ? -50.815 31.852 26.503 1.00 33.55 89 THR B O 1
ATOM 3890 N N . GLY B 1 112 ? -49.262 33.025 25.356 1.00 35.18 90 GLY B N 1
ATOM 3891 C CA . GLY B 1 112 ? -48.080 32.317 25.862 1.00 32.59 90 GLY B CA 1
ATOM 3892 C C . GLY B 1 112 ? -46.826 32.827 25.203 1.00 30.63 90 GLY B C 1
ATOM 3893 O O . GLY B 1 112 ? -46.925 33.535 24.198 1.00 29.14 90 GLY B O 1
ATOM 3894 N N . ALA B 1 113 ? -45.685 32.390 25.711 1.00 30.85 91 ALA B N 1
ATOM 3895 C CA . ALA B 1 113 ? -44.352 32.655 25.146 1.00 34.53 91 ALA B CA 1
ATOM 3896 C C . ALA B 1 113 ? -43.893 31.428 24.343 1.00 34.01 91 ALA B C 1
ATOM 3897 O O . ALA B 1 113 ? -44.256 30.320 24.713 1.00 35.62 91 ALA B O 1
ATOM 3899 N N . ALA B 1 114 ? -43.206 31.634 23.225 1.00 32.97 92 ALA B N 1
ATOM 3900 C CA . ALA B 1 114 ? -42.829 30.567 22.277 1.00 31.88 92 ALA B CA 1
ATOM 3901 C C . ALA B 1 114 ? -41.485 29.987 22.704 1.00 35.54 92 ALA B C 1
ATOM 3902 O O . ALA B 1 114 ? -40.440 30.452 22.162 1.00 38.43 92 ALA B O 1
ATOM 3904 N N . ASP B 1 115 ? -41.488 29.238 23.807 1.00 33.89 93 ASP B N 1
ATOM 3905 C CA . ASP B 1 115 ? -40.234 28.817 24.489 1.00 33.85 93 ASP B CA 1
ATOM 3906 C C . ASP B 1 115 ? -40.096 27.302 24.396 1.00 31.20 93 ASP B C 1
ATOM 3907 O O . ASP B 1 115 ? -39.275 26.767 25.145 1.00 31.81 93 ASP B O 1
ATOM 3912 N N . LEU B 1 116 ? -40.971 26.651 23.631 1.00 30.68 94 LEU B N 1
ATOM 3913 C CA . LEU B 1 116 ? -40.895 25.193 23.338 1.00 32.69 94 LEU B CA 1
ATOM 3914 C C . LEU B 1 116 ? -40.380 25.005 21.915 1.00 31.21 94 LEU B C 1
ATOM 3915 O O . LEU B 1 116 ? -40.681 25.833 21.068 1.00 39.58 94 LEU B O 1
ATOM 3920 N N . SER B 1 117 ? -39.744 23.878 21.655 1.00 32.02 95 SER B N 1
ATOM 3921 C CA . SER B 1 117 ? -39.243 23.474 20.324 1.00 29.57 95 SER B CA 1
ATOM 3922 C C . SER B 1 117 ? -40.422 23.080 19.449 1.00 31.49 95 SER B C 1
ATOM 3923 O O . SER B 1 117 ? -40.220 22.971 18.218 1.00 32.39 95 SER B O 1
ATOM 3926 N N . GLY B 1 118 ? -41.484 22.582 20.087 1.00 33.17 96 GLY B N 1
ATOM 3927 C CA . GLY B 1 118 ? -42.729 22.172 19.404 1.00 33.89 96 GLY B CA 1
ATOM 3928 C C . GLY B 1 118 ? -42.608 20.810 18.730 1.00 31.81 96 GLY B C 1
ATOM 3929 O O . GLY B 1 118 ? -43.453 20.487 17.913 1.00 32.25 96 GLY B O 1
ATOM 3930 N N . LYS B 1 119 ? -41.696 19.967 19.221 1.00 32.26 97 LYS B N 1
ATOM 3931 C CA . LYS B 1 119 ? -41.696 18.559 18.750 1.00 31.55 97 LYS B CA 1
ATOM 3932 C C . LYS B 1 119 ? -43.022 18.018 19.287 1.00 31.69 97 LYS B C 1
ATOM 3933 O O . LYS B 1 119 ? -43.206 18.067 20.517 1.00 33.04 97 LYS B O 1
ATOM 3939 N N . THR B 1 120 ? -43.918 17.558 18.412 1.00 34.69 98 THR B N 1
ATOM 3940 C CA . THR B 1 120 ? -45.285 17.202 18.873 1.00 29.98 98 THR B CA 1
ATOM 3941 C C . THR B 1 120 ? -45.559 15.698 18.884 1.00 32.79 98 THR B C 1
ATOM 3942 O O . THR B 1 120 ? -45.180 15.021 17.915 1.00 32.19 98 THR B O 1
ATOM 3946 N N . VAL B 1 121 ? -46.189 15.204 19.952 1.00 28.93 99 VAL B N 1
ATOM 3947 C CA . VAL B 1 121 ? -46.625 13.779 19.987 1.00 28.76 99 VAL B CA 1
ATOM 3948 C C . VAL B 1 121 ? -48.150 13.791 20.152 1.00 26.86 99 VAL B C 1
ATOM 3949 O O . VAL B 1 121 ? -48.647 14.542 21.010 1.00 23.43 99 VAL B O 1
ATOM 3953 N N . PHE B 1 122 ? -48.862 13.026 19.323 1.00 26.67 100 PHE B N 1
ATOM 3954 C CA . PHE B 1 122 ? -50.344 12.989 19.401 1.00 27.50 100 PHE B CA 1
ATOM 3955 C C . PHE B 1 122 ? -50.770 11.900 20.388 1.00 26.77 100 PHE B C 1
ATOM 3956 O O . PHE B 1 122 ? -50.311 10.758 20.251 1.00 24.46 100 PHE B O 1
ATOM 3964 N N . VAL B 1 123 ? -51.622 12.256 21.351 1.00 26.19 101 VAL B N 1
ATOM 3965 C CA . VAL B 1 123 ? -52.059 11.293 22.404 1.00 26.48 101 VAL B CA 1
ATOM 3966 C C . VAL B 1 123 ? -53.455 10.771 22.052 1.00 25.66 101 VAL B C 1
ATOM 3967 O O . VAL B 1 123 ? -54.331 11.598 21.746 1.00 27.21 101 VAL B O 1
ATOM 3971 N N . PHE B 1 124 ? -53.638 9.449 22.078 1.00 26.63 102 PHE B N 1
ATOM 3972 C CA . PHE B 1 124 ? -54.952 8.833 21.763 1.00 27.24 102 PHE B CA 1
ATOM 3973 C C . PHE B 1 124 ? -55.466 8.071 23.003 1.00 27.33 102 PHE B C 1
ATOM 3974 O O . PHE B 1 124 ? -55.071 6.910 23.164 1.00 28.41 102 PHE B O 1
ATOM 3982 N N . PRO B 1 125 ? -56.309 8.653 23.899 1.00 26.63 103 PRO B N 1
ATOM 3983 C CA . PRO B 1 125 ? -56.817 7.903 25.044 1.00 29.16 103 PRO B CA 1
ATOM 3984 C C . PRO B 1 125 ? -57.897 6.897 24.616 1.00 29.43 103 PRO B C 1
ATOM 3985 O O . PRO B 1 125 ? -58.256 6.883 23.461 1.00 35.31 103 PRO B O 1
ATOM 3989 N N . GLY B 1 126 ? -58.361 6.073 25.548 1.00 32.08 104 GLY B N 1
ATOM 3990 C CA . GLY B 1 126 ? -59.583 5.254 25.426 1.00 38.13 104 GLY B CA 1
ATOM 3991 C C . GLY B 1 126 ? -60.817 5.974 25.962 1.00 44.60 104 GLY B C 1
ATOM 3992 O O . GLY B 1 126 ? -61.031 7.151 25.582 1.00 47.90 104 GLY B O 1
ATOM 3993 N N . GLN B 1 127 ? -61.675 5.261 26.705 1.00 40.01 105 GLN B N 1
ATOM 3994 C CA . GLN B 1 127 ? -63.000 5.788 27.117 1.00 37.39 105 GLN B CA 1
ATOM 3995 C C . GLN B 1 127 ? -62.795 6.883 28.161 1.00 37.07 105 GLN B C 1
ATOM 3996 O O . GLN B 1 127 ? -61.679 6.982 28.709 1.00 44.12 105 GLN B O 1
ATOM 4002 N N . GLY B 1 128 ? -63.800 7.748 28.339 1.00 33.63 106 GLY B N 1
ATOM 4003 C CA . GLY B 1 128 ? -63.692 8.875 29.287 1.00 35.92 106 GLY B CA 1
ATOM 4004 C C . GLY B 1 128 ? -63.849 10.222 28.599 1.00 35.38 106 GLY B C 1
ATOM 4005 O O . GLY B 1 128 ? -64.267 11.178 29.277 1.00 36.83 106 GLY B O 1
ATOM 4006 N N . SER B 1 129 ? -63.524 10.306 27.305 1.00 38.08 107 SER B N 1
ATOM 4007 C CA . SER B 1 129 ? -63.569 11.599 26.570 1.00 39.07 107 SER B CA 1
ATOM 4008 C C . SER B 1 129 ? -64.945 11.843 25.946 1.00 38.74 107 SER B C 1
ATOM 4009 O O . SER B 1 129 ? -65.162 12.958 25.443 1.00 43.81 107 SER B O 1
ATOM 4012 N N . GLN B 1 130 ? -65.837 10.854 25.983 1.00 34.25 108 GLN B N 1
ATOM 4013 C CA . GLN B 1 130 ? -67.145 10.980 25.284 1.00 37.56 108 GLN B CA 1
ATOM 4014 C C . GLN B 1 130 ? -68.093 11.982 25.949 1.00 34.42 108 GLN B C 1
ATOM 4015 O O . GLN B 1 130 ? -68.097 12.057 27.193 1.00 34.42 108 GLN B O 1
ATOM 4021 N N . TRP B 1 131 ? -68.834 12.750 25.145 1.00 35.88 109 TRP B N 1
ATOM 4022 C CA . TRP B 1 131 ? -69.895 13.643 25.686 1.00 34.81 109 TRP B CA 1
ATOM 4023 C C . TRP B 1 131 ? -70.997 13.759 24.628 1.00 39.48 109 TRP B C 1
ATOM 4024 O O . TRP B 1 131 ? -70.686 13.565 23.445 1.00 41.75 109 TRP B O 1
ATOM 4035 N N . ALA B 1 132 ? -72.239 14.033 25.034 1.00 47.57 110 ALA B N 1
ATOM 4036 C CA . ALA B 1 132 ? -73.357 14.057 24.060 1.00 45.68 110 ALA B CA 1
ATOM 4037 C C . ALA B 1 132 ? -73.152 15.186 23.048 1.00 42.94 110 ALA B C 1
ATOM 4038 O O . ALA B 1 132 ? -72.898 16.316 23.483 1.00 35.14 110 ALA B O 1
ATOM 4040 N N . GLY B 1 133 ? -73.351 14.905 21.757 1.00 45.58 111 GLY B N 1
ATOM 4041 C CA . GLY B 1 133 ? -73.116 15.914 20.704 1.00 51.73 111 GLY B CA 1
ATOM 4042 C C . GLY B 1 133 ? -71.673 16.384 20.660 1.00 54.01 111 GLY B C 1
ATOM 4043 O O . GLY B 1 133 ? -71.458 17.585 20.417 1.00 56.54 111 GLY B O 1
ATOM 4044 N N . MET B 1 134 ? -70.719 15.474 20.866 1.00 50.84 112 MET B N 1
ATOM 4045 C CA . MET B 1 134 ? -69.283 15.859 20.927 1.00 53.66 112 MET B CA 1
ATOM 4046 C C . MET B 1 134 ? -68.767 16.438 19.605 1.00 61.00 112 MET B C 1
ATOM 4047 O O . MET B 1 134 ? -68.007 17.423 19.666 1.00 86.89 112 MET B O 1
ATOM 4052 N N . ALA B 1 135 ? -69.150 15.870 18.460 1.00 50.05 113 ALA B N 1
ATOM 4053 C CA . ALA B 1 135 ? -68.560 16.332 17.180 1.00 51.36 113 ALA B CA 1
ATOM 4054 C C . ALA B 1 135 ? -69.632 16.934 16.272 1.00 45.45 113 ALA B C 1
ATOM 4055 O O . ALA B 1 135 ? -69.388 16.997 15.062 1.00 45.51 113 ALA B O 1
ATOM 4057 N N . VAL B 1 136 ? -70.739 17.413 16.839 1.00 43.39 114 VAL B N 1
ATOM 4058 C CA . VAL B 1 136 ? -71.878 17.891 16.012 1.00 39.77 114 VAL B CA 1
ATOM 4059 C C . VAL B 1 136 ? -71.496 19.253 15.425 1.00 40.63 114 VAL B C 1
ATOM 4060 O O . VAL B 1 136 ? -71.627 19.417 14.190 1.00 37.49 114 VAL B O 1
ATOM 4064 N N . GLU B 1 137 ? -70.970 20.165 16.250 1.00 39.55 115 GLU B N 1
ATOM 4065 C CA . GLU B 1 137 ? -70.623 21.540 15.799 1.00 39.11 115 GLU B CA 1
ATOM 4066 C C . GLU B 1 137 ? -69.573 21.450 14.693 1.00 38.06 115 GLU B C 1
ATOM 4067 O O . GLU B 1 137 ? -69.797 22.095 13.633 1.00 39.86 115 GLU B O 1
ATOM 4073 N N . LEU B 1 138 ? -68.597 20.540 14.828 1.00 32.80 116 LEU B N 1
ATOM 4074 C CA . LEU B 1 138 ? -67.511 20.386 13.819 1.00 32.21 116 LEU B CA 1
ATOM 4075 C C . LEU B 1 138 ? -68.029 19.732 12.525 1.00 31.64 116 LEU B C 1
ATOM 4076 O O . LEU B 1 138 ? -67.595 20.182 11.462 1.00 34.60 116 LEU B O 1
ATOM 4081 N N . LEU B 1 139 ? -68.969 18.783 12.577 1.00 34.49 117 LEU B N 1
ATOM 4082 C CA . LEU B 1 139 ? -69.611 18.211 11.352 1.00 33.44 117 LEU B CA 1
ATOM 4083 C C . LEU B 1 139 ? -70.308 19.337 10.588 1.00 38.64 117 LEU B C 1
ATOM 4084 O O . LEU B 1 139 ? -70.237 19.323 9.335 1.00 39.45 117 LEU B O 1
ATOM 4089 N N . ASP B 1 140 ? -71.001 20.233 11.316 1.00 43.08 118 ASP B N 1
ATOM 4090 C CA . ASP B 1 140 ? -71.913 21.274 10.756 1.00 42.65 118 ASP B CA 1
ATOM 4091 C C . ASP B 1 140 ? -71.084 22.439 10.190 1.00 41.60 118 ASP B C 1
ATOM 4092 O O . ASP B 1 140 ? -71.658 23.183 9.396 1.00 47.84 118 ASP B O 1
ATOM 4097 N N . SER B 1 141 ? -69.803 22.597 10.561 1.00 38.72 119 SER B N 1
ATOM 4098 C CA . SER B 1 141 ? -69.078 23.883 10.370 1.00 37.31 119 SER B CA 1
ATOM 4099 C C . SER B 1 141 ? -67.590 23.721 10.008 1.00 38.99 119 SER B C 1
ATOM 4100 O O . SER B 1 141 ? -66.956 24.755 9.821 1.00 40.79 119 SER B O 1
ATOM 4103 N N . SER B 1 142 ? -67.014 22.515 9.992 1.00 40.98 120 SER B N 1
ATOM 4104 C CA . SER B 1 142 ? -65.620 22.264 9.533 1.00 38.79 120 SER B CA 1
ATOM 4105 C C . SER B 1 142 ? -65.573 21.210 8.428 1.00 37.55 120 SER B C 1
ATOM 4106 O O . SER B 1 142 ? -65.585 20.019 8.722 1.00 39.41 120 SER B O 1
ATOM 4109 N N . PRO B 1 143 ? -65.457 21.606 7.135 1.00 40.94 121 PRO B N 1
ATOM 4110 C CA . PRO B 1 143 ? -65.546 20.657 6.019 1.00 43.70 121 PRO B CA 1
ATOM 4111 C C . PRO B 1 143 ? -64.508 19.536 6.132 1.00 40.95 121 PRO B C 1
ATOM 4112 O O . PRO B 1 143 ? -64.844 18.400 5.780 1.00 37.69 121 PRO B O 1
ATOM 4116 N N . VAL B 1 144 ? -63.295 19.894 6.582 1.00 35.57 122 VAL B N 1
ATOM 4117 C CA . VAL B 1 144 ? -62.155 18.947 6.745 1.00 36.26 122 VAL B CA 1
ATOM 4118 C C . VAL B 1 144 ? -62.551 17.862 7.744 1.00 35.44 122 VAL B C 1
ATOM 4119 O O . VAL B 1 144 ? -62.187 16.677 7.490 1.00 35.55 122 VAL B O 1
ATOM 4123 N N . PHE B 1 145 ? -63.052 18.278 8.914 1.00 31.14 123 PHE B N 1
ATOM 4124 C CA . PHE B 1 145 ? -63.529 17.363 9.977 1.00 35.20 123 PHE B CA 1
ATOM 4125 C C . PHE B 1 145 ? -64.699 16.511 9.461 1.00 40.13 123 PHE B C 1
ATOM 4126 O O . PHE B 1 145 ? -64.725 15.291 9.750 1.00 42.40 123 PHE B O 1
ATOM 4134 N N . ALA B 1 146 ? -65.646 17.112 8.728 1.00 40.87 124 ALA B N 1
ATOM 4135 C CA . ALA B 1 146 ? -66.804 16.388 8.137 1.00 38.53 124 ALA B CA 1
ATOM 4136 C C . ALA B 1 146 ? -66.300 15.369 7.115 1.00 36.41 124 ALA B C 1
ATOM 4137 O O . ALA B 1 146 ? -66.784 14.246 7.116 1.00 44.49 124 ALA B O 1
ATOM 4139 N N . ALA B 1 147 ? -65.354 15.744 6.259 1.00 35.22 125 ALA B N 1
ATOM 4140 C CA . ALA B 1 147 ? -64.877 14.866 5.167 1.00 33.48 125 ALA B CA 1
ATOM 4141 C C . ALA B 1 147 ? -64.130 13.667 5.776 1.00 35.90 125 ALA B C 1
ATOM 4142 O O . ALA B 1 147 ? -64.446 12.511 5.395 1.00 36.26 125 ALA B O 1
ATOM 4144 N N . ARG B 1 148 ? -63.312 13.904 6.810 1.00 35.47 126 ARG B N 1
ATOM 4145 C CA . ARG B 1 148 ? -62.538 12.825 7.473 1.00 34.93 126 ARG B CA 1
ATOM 4146 C C . ARG B 1 148 ? -63.496 11.967 8.311 1.00 34.56 126 ARG B C 1
ATOM 4147 O O . ARG B 1 148 ? -63.341 10.716 8.314 1.00 31.73 126 ARG B O 1
ATOM 4155 N N . PHE B 1 149 ? -64.508 12.580 8.924 1.00 31.37 127 PHE B N 1
ATOM 4156 C CA . PHE B 1 149 ? -65.482 11.818 9.750 1.00 33.58 127 PHE B CA 1
ATOM 4157 C C . PHE B 1 149 ? -66.283 10.856 8.851 1.00 33.13 127 PHE B C 1
ATOM 4158 O O . PHE B 1 149 ? -66.430 9.684 9.210 1.00 32.92 127 PHE B O 1
ATOM 4166 N N . ALA B 1 150 ? -66.683 11.307 7.660 1.00 30.98 128 ALA B N 1
ATOM 4167 C CA . ALA B 1 150 ? -67.364 10.470 6.647 1.00 33.21 128 ALA B CA 1
ATOM 4168 C C . ALA B 1 150 ? -66.452 9.299 6.225 1.00 34.42 128 ALA B C 1
ATOM 4169 O O . ALA B 1 150 ? -66.959 8.184 6.041 1.00 37.08 128 ALA B O 1
ATOM 4171 N N . GLU B 1 151 ? -65.168 9.552 5.985 1.00 34.14 129 GLU B N 1
ATOM 4172 C CA . GLU B 1 151 ? -64.222 8.539 5.452 1.00 35.28 129 GLU B CA 1
ATOM 4173 C C . GLU B 1 151 ? -63.993 7.452 6.508 1.00 36.27 129 GLU B C 1
ATOM 4174 O O . GLU B 1 151 ? -64.035 6.270 6.154 1.00 40.55 129 GLU B O 1
ATOM 4180 N N . VAL B 1 152 ? -63.839 7.841 7.775 1.00 38.22 130 VAL B N 1
ATOM 4181 C CA . VAL B 1 152 ? -63.505 6.915 8.897 1.00 38.67 130 VAL B CA 1
ATOM 4182 C C . VAL B 1 152 ? -64.755 6.131 9.293 1.00 37.69 130 VAL B C 1
ATOM 4183 O O . VAL B 1 152 ? -64.639 4.913 9.392 1.00 38.38 130 VAL B O 1
ATOM 4187 N N . ALA B 1 153 ? -65.886 6.814 9.496 1.00 37.15 131 ALA B N 1
ATOM 4188 C CA . ALA B 1 153 ? -67.226 6.221 9.729 1.00 37.99 131 ALA B CA 1
ATOM 4189 C C . ALA B 1 153 ? -67.543 5.180 8.648 1.00 37.84 131 ALA B C 1
ATOM 4190 O O . ALA B 1 153 ? -68.089 4.115 8.982 1.00 46.25 131 ALA B O 1
ATOM 4192 N N . GLY B 1 154 ? -67.261 5.486 7.385 1.00 38.23 132 GLY B N 1
ATOM 4193 C CA . GLY B 1 154 ? -67.586 4.593 6.258 1.00 37.41 132 GLY B CA 1
ATOM 4194 C C . GLY B 1 154 ? -66.828 3.283 6.394 1.00 37.43 132 GLY B C 1
ATOM 4195 O O . GLY B 1 154 ? -67.414 2.225 6.141 1.00 44.17 132 GLY B O 1
ATOM 4196 N N . ALA B 1 155 ? -65.604 3.344 6.903 1.00 33.64 133 ALA B N 1
ATOM 4197 C CA . ALA B 1 155 ? -64.744 2.171 7.122 1.00 34.18 133 ALA B CA 1
ATOM 4198 C C . ALA B 1 155 ? -65.333 1.357 8.272 1.00 35.60 133 ALA B C 1
ATOM 4199 O O . ALA B 1 155 ? -65.461 0.130 8.129 1.00 38.81 133 ALA B O 1
ATOM 4201 N N . VAL B 1 156 ? -65.792 2.034 9.322 1.00 33.85 134 VAL B N 1
ATOM 4202 C CA . VAL B 1 156 ? -66.444 1.376 10.492 1.00 35.64 134 VAL B CA 1
ATOM 4203 C C . VAL B 1 156 ? -67.724 0.696 9.998 1.00 39.71 134 VAL B C 1
ATOM 4204 O O . VAL B 1 156 ? -67.984 -0.447 10.444 1.00 48.07 134 VAL B O 1
ATOM 4208 N N . GLU B 1 157 ? -68.524 1.383 9.161 1.00 40.89 135 GLU B N 1
ATOM 4209 C CA . GLU B 1 157 ? -69.911 0.964 8.768 1.00 40.10 135 GLU B CA 1
ATOM 4210 C C . GLU B 1 157 ? -69.896 -0.221 7.781 1.00 38.85 135 GLU B C 1
ATOM 4211 O O . GLU B 1 157 ? -70.950 -0.878 7.632 1.00 38.66 135 GLU B O 1
ATOM 4217 N N . ALA B 1 158 ? -68.721 -0.600 7.275 1.00 36.42 136 ALA B N 1
ATOM 4218 C CA . ALA B 1 158 ? -68.513 -1.892 6.579 1.00 40.13 136 ALA B CA 1
ATOM 4219 C C . ALA B 1 158 ? -68.726 -3.077 7.542 1.00 41.57 136 ALA B C 1
ATOM 4220 O O . ALA B 1 158 ? -68.759 -4.225 7.038 1.00 44.79 136 ALA B O 1
ATOM 4222 N N . TYR B 1 159 ? -68.719 -2.838 8.863 1.00 36.61 137 TYR B N 1
ATOM 4223 C CA . TYR B 1 159 ? -68.649 -3.900 9.894 1.00 36.25 137 TYR B CA 1
ATOM 4224 C C . TYR B 1 159 ? -69.816 -3.776 10.888 1.00 38.12 137 TYR B C 1
ATOM 4225 O O . TYR B 1 159 ? -69.948 -4.694 11.716 1.00 37.62 137 TYR B O 1
ATOM 4234 N N . VAL B 1 160 ? -70.645 -2.727 10.799 1.00 38.37 138 VAL B N 1
ATOM 4235 C CA . VAL B 1 160 ? -71.858 -2.548 11.660 1.00 39.46 138 VAL B CA 1
ATOM 4236 C C . VAL B 1 160 ? -73.064 -2.163 10.789 1.00 39.30 138 VAL B C 1
ATOM 4237 O O . VAL B 1 160 ? -72.861 -1.780 9.617 1.00 41.99 138 VAL B O 1
ATOM 4241 N N . ASP B 1 161 ? -74.262 -2.230 11.382 1.00 42.54 139 ASP B N 1
ATOM 4242 C CA . ASP B 1 161 ? -75.588 -1.999 10.749 1.00 46.33 139 ASP B CA 1
ATOM 4243 C C . ASP B 1 161 ? -76.107 -0.608 11.131 1.00 46.14 139 ASP B C 1
ATOM 4244 O O . ASP B 1 161 ? -77.077 -0.143 10.486 1.00 45.93 139 ASP B O 1
ATOM 4249 N N . TRP B 1 162 ? -75.386 0.088 12.017 1.00 40.86 140 TRP B N 1
ATOM 4250 C CA . TRP B 1 162 ? -75.758 1.427 12.537 1.00 38.19 140 TRP B CA 1
ATOM 4251 C C . TRP B 1 162 ? -74.864 2.500 11.906 1.00 39.95 140 TRP B C 1
ATOM 4252 O O . TRP B 1 162 ? -73.915 2.135 11.179 1.00 36.65 140 TRP B O 1
ATOM 4263 N N . SER B 1 163 ? -75.241 3.770 12.086 1.00 39.88 141 SER B N 1
ATOM 4264 C CA . SER B 1 163 ? -74.545 4.964 11.547 1.00 44.43 141 SER B CA 1
ATOM 4265 C C . SER B 1 163 ? -73.847 5.709 12.688 1.00 43.54 141 SER B C 1
ATOM 4266 O O . SER B 1 163 ? -74.516 5.971 13.699 1.00 45.40 141 SER B O 1
ATOM 4269 N N . VAL B 1 164 ? -72.547 5.989 12.542 1.00 43.20 142 VAL B N 1
ATOM 4270 C CA . VAL B 1 164 ? -71.717 6.723 13.552 1.00 39.73 142 VAL B CA 1
ATOM 4271 C C . VAL B 1 164 ? -72.227 8.169 13.656 1.00 38.92 142 VAL B C 1
ATOM 4272 O O . VAL B 1 164 ? -72.232 8.730 14.795 1.00 36.59 142 VAL B O 1
ATOM 4276 N N . GLU B 1 165 ? -72.628 8.760 12.520 1.00 41.40 143 GLU B N 1
ATOM 4277 C CA . GLU B 1 165 ? -73.154 10.148 12.467 1.00 42.27 143 GLU B CA 1
ATOM 4278 C C . GLU B 1 165 ? -74.433 10.207 13.313 1.00 45.13 143 GLU B C 1
ATOM 4279 O O . GLU B 1 165 ? -74.492 11.043 14.263 1.00 43.76 143 GLU B O 1
ATOM 4285 N N . SER B 1 166 ? -75.383 9.312 13.018 1.00 39.95 144 SER B N 1
ATOM 4286 C CA . SER B 1 166 ? -76.659 9.147 13.757 1.00 38.73 144 SER B CA 1
ATOM 4287 C C . SER B 1 166 ? -76.382 9.046 15.258 1.00 38.21 144 SER B C 1
ATOM 4288 O O . SER B 1 166 ? -77.112 9.686 16.032 1.00 43.32 144 SER B O 1
ATOM 4291 N N . VAL B 1 167 ? -75.443 8.199 15.677 1.00 35.67 145 VAL B N 1
ATOM 4292 C CA . VAL B 1 167 ? -75.121 8.042 17.126 1.00 37.57 145 VAL B CA 1
ATOM 4293 C C . VAL B 1 167 ? -74.636 9.390 17.672 1.00 39.78 145 VAL B C 1
ATOM 4294 O O . VAL B 1 167 ? -75.068 9.776 18.762 1.00 46.30 145 VAL B O 1
ATOM 4298 N N . VAL B 1 168 ? -73.756 10.078 16.949 1.00 41.27 146 VAL B N 1
ATOM 4299 C CA . VAL B 1 168 ? -73.061 11.300 17.451 1.00 40.92 146 VAL B CA 1
ATOM 4300 C C . VAL B 1 168 ? -74.087 12.438 17.528 1.00 39.67 146 VAL B C 1
ATOM 4301 O O . VAL B 1 168 ? -74.008 13.270 18.467 1.00 38.77 146 VAL B O 1
ATOM 4305 N N . ARG B 1 169 ? -75.074 12.404 16.632 1.00 40.94 147 ARG B N 1
ATOM 4306 C CA . ARG B 1 169 ? -76.091 13.477 16.445 1.00 41.99 147 ARG B CA 1
ATOM 4307 C C . ARG B 1 169 ? -77.254 13.265 17.414 1.00 38.70 147 ARG B C 1
ATOM 4308 O O . ARG B 1 169 ? -78.017 14.201 17.599 1.00 36.68 147 ARG B O 1
ATOM 4316 N N . GLY B 1 170 ? -77.423 12.049 17.923 1.00 40.72 148 GLY B N 1
ATOM 4317 C CA . GLY B 1 170 ? -78.503 11.698 18.867 1.00 47.72 148 GLY B CA 1
ATOM 4318 C C . GLY B 1 170 ? -79.825 11.336 18.188 1.00 44.71 148 GLY B C 1
ATOM 4319 O O . GLY B 1 170 ? -80.848 11.340 18.888 1.00 47.97 148 GLY B O 1
ATOM 4320 N N . ALA B 1 171 ? -79.814 10.967 16.906 1.00 44.70 149 ALA B N 1
ATOM 4321 C CA . ALA B 1 171 ? -80.995 10.459 16.164 1.00 52.82 149 ALA B CA 1
ATOM 4322 C C . ALA B 1 171 ? -81.680 9.341 16.978 1.00 60.42 149 ALA B C 1
ATOM 4323 O O . ALA B 1 171 ? -80.946 8.539 17.615 1.00 58.35 149 ALA B O 1
ATOM 4325 N N . ASP B 1 172 ? -83.028 9.344 17.004 1.00 75.18 150 ASP B N 1
ATOM 4326 C CA . ASP B 1 172 ? -83.916 8.498 17.865 1.00 74.78 150 ASP B CA 1
ATOM 4327 C C . ASP B 1 172 ? -83.622 7.008 17.665 1.00 62.63 150 ASP B C 1
ATOM 4328 O O . ASP B 1 172 ? -83.789 6.267 18.634 1.00 61.35 150 ASP B O 1
ATOM 4333 N N . GLU B 1 173 ? -83.442 6.595 16.406 1.00 65.80 151 GLU B N 1
ATOM 4334 C CA . GLU B 1 173 ? -83.238 5.188 15.951 1.00 66.90 151 GLU B CA 1
ATOM 4335 C C . GLU B 1 173 ? -81.842 4.674 16.356 1.00 62.91 151 GLU B C 1
ATOM 4336 O O . GLU B 1 173 ? -81.588 3.470 16.186 1.00 63.33 151 GLU B O 1
ATOM 4342 N N . ALA B 1 174 ? -80.924 5.565 16.740 1.00 61.21 152 ALA B N 1
ATOM 4343 C CA . ALA B 1 174 ? -79.478 5.275 16.857 1.00 51.75 152 ALA B CA 1
ATOM 4344 C C . ALA B 1 174 ? -79.224 4.565 18.179 1.00 46.77 152 ALA B C 1
ATOM 4345 O O . ALA B 1 174 ? -79.769 4.940 19.213 1.00 45.65 152 ALA B O 1
ATOM 4347 N N . PRO B 1 175 ? -78.335 3.553 18.197 1.00 43.84 153 PRO B N 1
ATOM 4348 C CA . PRO B 1 175 ? -78.008 2.867 19.445 1.00 40.90 153 PRO B CA 1
ATOM 4349 C C . PRO B 1 175 ? -77.328 3.812 20.440 1.00 41.90 153 PRO B C 1
ATOM 4350 O O . PRO B 1 175 ? -76.897 4.901 20.058 1.00 46.86 153 PRO B O 1
ATOM 4354 N N . SER B 1 176 ? -77.218 3.341 21.678 1.00 40.37 154 SER B N 1
ATOM 4355 C CA . SER B 1 176 ? -76.799 4.109 22.871 1.00 40.82 154 SER B CA 1
ATOM 4356 C C . SER B 1 176 ? -75.278 4.045 23.004 1.00 46.26 154 SER B C 1
ATOM 4357 O O . SER B 1 176 ? -74.747 2.930 22.903 1.00 54.17 154 SER B O 1
ATOM 4360 N N . LEU B 1 177 ? -74.632 5.167 23.342 1.00 47.07 155 LEU B N 1
ATOM 4361 C CA . LEU B 1 177 ? -73.174 5.273 23.637 1.00 41.09 155 LEU B CA 1
ATOM 4362 C C . LEU B 1 177 ? -72.799 4.519 24.909 1.00 41.26 155 LEU B C 1
ATOM 4363 O O . LEU B 1 177 ? -71.595 4.419 25.176 1.00 44.14 155 LEU B O 1
ATOM 4368 N N . ASP B 1 178 ? -73.774 4.240 25.770 1.00 42.87 156 ASP B N 1
ATOM 4369 C CA . ASP B 1 178 ? -73.577 3.480 27.026 1.00 41.80 156 ASP B CA 1
ATOM 4370 C C . ASP B 1 178 ? -72.960 2.121 26.688 1.00 39.55 156 ASP B C 1
ATOM 4371 O O . ASP B 1 178 ? -72.357 1.521 27.594 1.00 42.02 156 ASP B O 1
ATOM 4376 N N . ARG B 1 179 ? -73.283 1.560 25.523 1.00 35.67 157 ARG B N 1
ATOM 4377 C CA . ARG B 1 179 ? -72.836 0.195 25.145 1.00 38.63 157 ARG B CA 1
ATOM 4378 C C . ARG B 1 179 ? -71.399 0.276 24.609 1.00 39.35 157 ARG B C 1
ATOM 4379 O O . ARG B 1 179 ? -71.130 1.079 23.665 1.00 37.72 157 ARG B O 1
ATOM 4387 N N . ILE B 1 180 ? -70.517 -0.570 25.149 1.00 34.25 158 ILE B N 1
ATOM 4388 C CA . ILE B 1 180 ? -69.053 -0.507 24.899 1.00 33.40 158 ILE B CA 1
ATOM 4389 C C . ILE B 1 180 ? -68.792 -0.661 23.395 1.00 35.55 158 ILE B C 1
ATOM 4390 O O . ILE B 1 180 ? -67.808 -0.026 22.875 1.00 33.48 158 ILE B O 1
ATOM 4395 N N . GLU B 1 181 ? -69.704 -1.354 22.703 1.00 34.51 159 GLU B N 1
ATOM 4396 C CA . GLU B 1 181 ? -69.502 -1.840 21.310 1.00 32.21 159 GLU B CA 1
ATOM 4397 C C . GLU B 1 181 ? -69.990 -0.761 20.332 1.00 30.37 159 GLU B C 1
ATOM 4398 O O . GLU B 1 181 ? -69.630 -0.844 19.147 1.00 32.97 159 GLU B O 1
ATOM 4404 N N . ILE B 1 182 ? -70.708 0.251 20.826 1.00 28.60 160 ILE B N 1
ATOM 4405 C CA . ILE B 1 182 ? -71.054 1.498 20.073 1.00 33.93 160 ILE B CA 1
ATOM 4406 C C . ILE B 1 182 ? -70.001 2.583 20.385 1.00 34.10 160 ILE B C 1
ATOM 4407 O O . ILE B 1 182 ? -69.487 3.204 19.427 1.00 30.66 160 ILE B O 1
ATOM 4412 N N . LEU B 1 183 ? -69.639 2.732 21.667 1.00 30.73 161 LEU B N 1
ATOM 4413 C CA . LEU B 1 183 ? -68.756 3.816 22.151 1.00 32.37 161 LEU B CA 1
ATOM 4414 C C . LEU B 1 183 ? -67.387 3.699 21.480 1.00 34.14 161 LEU B C 1
ATOM 4415 O O . LEU B 1 183 ? -66.845 4.731 21.061 1.00 32.69 161 LEU B O 1
ATOM 4420 N N . GLN B 1 184 ? -66.759 2.528 21.514 1.00 36.78 162 GLN B N 1
ATOM 4421 C CA . GLN B 1 184 ? -65.333 2.434 21.103 1.00 33.74 162 GLN B CA 1
ATOM 4422 C C . GLN B 1 184 ? -65.210 2.886 19.651 1.00 31.56 162 GLN B C 1
ATOM 4423 O O . GLN B 1 184 ? -64.375 3.732 19.358 1.00 37.96 162 GLN B O 1
ATOM 4429 N N . PRO B 1 185 ? -66.055 2.405 18.713 1.00 34.61 163 PRO B N 1
ATOM 4430 C CA . PRO B 1 185 ? -65.922 2.767 17.299 1.00 34.85 163 PRO B CA 1
ATOM 4431 C C . PRO B 1 185 ? -66.247 4.240 17.045 1.00 34.28 163 PRO B C 1
ATOM 4432 O O . PRO B 1 185 ? -65.667 4.828 16.161 1.00 32.24 163 PRO B O 1
ATOM 4436 N N . VAL B 1 186 ? -67.195 4.777 17.810 1.00 35.23 164 VAL B N 1
ATOM 4437 C CA . VAL B 1 186 ? -67.565 6.216 17.756 1.00 37.57 164 VAL B CA 1
ATOM 4438 C C . VAL B 1 186 ? -66.379 7.035 18.249 1.00 35.39 164 VAL B C 1
ATOM 4439 O O . VAL B 1 186 ? -66.038 8.016 17.576 1.00 43.44 164 VAL B O 1
ATOM 4443 N N . LEU B 1 187 ? -65.752 6.635 19.353 1.00 32.58 165 LEU B N 1
ATOM 4444 C CA . LEU B 1 187 ? -64.567 7.353 19.892 1.00 32.70 165 LEU B CA 1
ATOM 4445 C C . LEU B 1 187 ? -63.403 7.216 18.906 1.00 31.43 165 LEU B C 1
ATOM 4446 O O . LEU B 1 187 ? -62.644 8.184 18.768 1.00 35.20 165 LEU B O 1
ATOM 4451 N N . PHE B 1 188 ? -63.279 6.063 18.248 1.00 28.04 166 PHE B N 1
ATOM 4452 C CA . PHE B 1 188 ? -62.301 5.833 17.153 1.00 29.25 166 PHE B CA 1
ATOM 4453 C C . PHE B 1 188 ? -62.546 6.888 16.061 1.00 32.42 166 PHE B C 1
ATOM 4454 O O . PHE B 1 188 ? -61.605 7.578 15.637 1.00 37.03 166 PHE B O 1
ATOM 4462 N N . THR B 1 189 ? -63.788 7.022 15.609 1.00 30.96 167 THR B N 1
ATOM 4463 C CA . THR B 1 189 ? -64.106 7.928 14.497 1.00 32.46 167 THR B CA 1
ATOM 4464 C C . THR B 1 189 ? -63.715 9.345 14.930 1.00 34.20 167 THR B C 1
ATOM 4465 O O . THR B 1 189 ? -62.983 10.033 14.172 1.00 37.73 167 THR B O 1
ATOM 4469 N N . VAL B 1 190 ? -64.157 9.763 16.114 1.00 31.12 168 VAL B N 1
ATOM 4470 C CA . VAL B 1 190 ? -64.036 11.177 16.558 1.00 30.47 168 VAL B CA 1
ATOM 4471 C C . VAL B 1 190 ? -62.550 11.517 16.693 1.00 30.95 168 VAL B C 1
ATOM 4472 O O . VAL B 1 190 ? -62.143 12.573 16.220 1.00 34.62 168 VAL B O 1
ATOM 4476 N N . MET B 1 191 ? -61.755 10.626 17.276 1.00 29.65 169 MET B N 1
ATOM 4477 C CA . MET B 1 191 ? -60.327 10.897 17.554 1.00 28.43 169 MET B CA 1
ATOM 4478 C C . MET B 1 191 ? -59.564 11.053 16.233 1.00 29.78 169 MET B C 1
ATOM 4479 O O . MET B 1 191 ? -58.718 12.011 16.145 1.00 27.27 169 MET B O 1
ATOM 4484 N N . VAL B 1 192 ? -59.736 10.084 15.316 1.00 27.11 170 VAL B N 1
ATOM 4485 C CA . VAL B 1 192 ? -58.990 10.017 14.028 1.00 27.42 170 VAL B CA 1
ATOM 4486 C C . VAL B 1 192 ? -59.353 11.273 13.220 1.00 28.68 170 VAL B C 1
ATOM 4487 O O . VAL B 1 192 ? -58.445 11.943 12.702 1.00 28.01 170 VAL B O 1
ATOM 4491 N N . SER B 1 193 ? -60.626 11.655 13.223 1.00 28.08 171 SER B N 1
ATOM 4492 C CA . SER B 1 193 ? -61.125 12.860 12.515 1.00 28.49 171 SER B CA 1
ATOM 4493 C C . SER B 1 193 ? -60.502 14.132 13.103 1.00 28.29 171 SER B C 1
ATOM 4494 O O . SER B 1 193 ? -60.167 15.039 12.325 1.00 30.34 171 SER B O 1
ATOM 4497 N N . LEU B 1 194 ? -60.446 14.242 14.430 1.00 23.98 172 LEU B N 1
ATOM 4498 C CA . LEU B 1 194 ? -59.860 15.404 15.119 1.00 23.67 172 LEU B CA 1
ATOM 4499 C C . LEU B 1 194 ? -58.371 15.519 14.727 1.00 24.84 172 LEU B C 1
ATOM 4500 O O . LEU B 1 194 ? -57.920 16.653 14.392 1.00 24.25 172 LEU B O 1
ATOM 4505 N N . ALA B 1 195 ? -57.669 14.395 14.565 1.00 23.83 173 ALA B N 1
ATOM 4506 C CA . ALA B 1 195 ? -56.246 14.402 14.145 1.00 25.06 173 ALA B CA 1
ATOM 4507 C C . ALA B 1 195 ? -56.117 15.140 12.801 1.00 25.27 173 ALA B C 1
ATOM 4508 O O . ALA B 1 195 ? -55.146 15.933 12.605 1.00 26.26 173 ALA B O 1
ATOM 4510 N N . ALA B 1 196 ? -57.048 14.896 11.890 1.00 25.37 174 ALA B N 1
ATOM 4511 C CA . ALA B 1 196 ? -57.016 15.456 10.520 1.00 28.22 174 ALA B CA 1
ATOM 4512 C C . ALA B 1 196 ? -57.316 16.963 10.600 1.00 29.14 174 ALA B C 1
ATOM 4513 O O . ALA B 1 196 ? -56.798 17.704 9.753 1.00 33.54 174 ALA B O 1
ATOM 4515 N N . LEU B 1 197 ? -58.096 17.399 11.587 1.00 26.77 175 LEU B N 1
ATOM 4516 C CA . LEU B 1 197 ? -58.405 18.837 11.811 1.00 31.23 175 LEU B CA 1
ATOM 4517 C C . LEU B 1 197 ? -57.116 19.590 12.184 1.00 29.86 175 LEU B C 1
ATOM 4518 O O . LEU B 1 197 ? -56.766 20.534 11.449 1.00 25.52 175 LEU B O 1
ATOM 4523 N N . TRP B 1 198 ? -56.370 19.102 13.188 1.00 29.14 176 TRP B N 1
ATOM 4524 C CA . TRP B 1 198 ? -54.997 19.585 13.509 1.00 32.22 176 TRP B CA 1
ATOM 4525 C C . TRP B 1 198 ? -54.117 19.648 12.248 1.00 33.56 176 TRP B C 1
ATOM 4526 O O . TRP B 1 198 ? -53.464 20.711 12.041 1.00 38.84 176 TRP B O 1
ATOM 4537 N N . ARG B 1 199 ? -54.087 18.570 11.450 1.00 32.02 177 ARG B N 1
ATOM 4538 C CA . ARG B 1 199 ? -53.187 18.403 10.274 1.00 32.90 177 ARG B CA 1
ATOM 4539 C C . ARG B 1 199 ? -53.493 19.472 9.233 1.00 28.69 177 ARG B C 1
ATOM 4540 O O . ARG B 1 199 ? -52.528 20.046 8.695 1.00 36.31 177 ARG B O 1
ATOM 4548 N N . ALA B 1 200 ? -54.767 19.818 9.075 1.00 26.93 178 ALA B N 1
ATOM 4549 C CA . ALA B 1 200 ? -55.261 20.886 8.172 1.00 27.92 178 ALA B CA 1
ATOM 4550 C C . ALA B 1 200 ? -54.837 22.277 8.675 1.00 28.44 178 ALA B C 1
ATOM 4551 O O . ALA B 1 200 ? -54.785 23.187 7.876 1.00 30.77 178 ALA B O 1
ATOM 4553 N N . ALA B 1 201 ? -54.612 22.456 9.975 1.00 31.56 179 ALA B N 1
ATOM 4554 C CA . ALA B 1 201 ? -54.157 23.732 10.588 1.00 29.38 179 ALA B CA 1
ATOM 4555 C C . ALA B 1 201 ? -52.636 23.748 10.627 1.00 27.69 179 ALA B C 1
ATOM 4556 O O . ALA B 1 201 ? -52.088 24.650 11.246 1.00 28.62 179 ALA B O 1
ATOM 4558 N N . GLY B 1 202 ? -52.013 22.714 10.064 1.00 28.13 180 GLY B N 1
ATOM 4559 C CA . GLY B 1 202 ? -50.559 22.621 9.856 1.00 27.58 180 GLY B CA 1
ATOM 4560 C C . GLY B 1 202 ? -49.840 21.980 11.028 1.00 28.66 180 GLY B C 1
ATOM 4561 O O . GLY B 1 202 ? -48.627 22.181 11.107 1.00 31.86 180 GLY B O 1
ATOM 4562 N N . VAL B 1 203 ? -50.557 21.286 11.924 1.00 27.58 181 VAL B N 1
ATOM 4563 C CA . VAL B 1 203 ? -49.971 20.599 13.110 1.00 27.62 181 VAL B CA 1
ATOM 4564 C C . VAL B 1 203 ? -50.003 19.089 12.861 1.00 28.06 181 VAL B C 1
ATOM 4565 O O . VAL B 1 203 ? -51.096 18.499 12.842 1.00 28.15 181 VAL B O 1
ATOM 4569 N N . VAL B 1 204 ? -48.862 18.496 12.518 1.00 30.10 182 VAL B N 1
ATOM 4570 C CA . VAL B 1 204 ? -48.784 17.027 12.271 1.00 36.76 182 VAL B CA 1
ATOM 4571 C C . VAL B 1 204 ? -47.913 16.383 13.339 1.00 34.55 182 VAL B C 1
ATOM 4572 O O . VAL B 1 204 ? -46.938 16.953 13.803 1.00 35.79 182 VAL B O 1
ATOM 4576 N N . PRO B 1 205 ? -48.268 15.177 13.790 1.00 32.04 183 PRO B N 1
ATOM 4577 C CA . PRO B 1 205 ? -47.492 14.492 14.816 1.00 34.02 183 PRO B CA 1
ATOM 4578 C C . PRO B 1 205 ? -46.067 14.192 14.340 1.00 29.14 183 PRO B C 1
ATOM 4579 O O . PRO B 1 205 ? -45.916 13.951 13.179 1.00 33.89 183 PRO B O 1
ATOM 4583 N N . ASP B 1 206 ? -45.073 14.349 15.214 1.00 28.12 184 ASP B N 1
ATOM 4584 C CA . ASP B 1 206 ? -43.702 13.791 15.042 1.00 29.59 184 ASP B CA 1
ATOM 4585 C C . ASP B 1 206 ? -43.693 12.373 15.642 1.00 29.07 184 ASP B C 1
ATOM 4586 O O . ASP B 1 206 ? -42.763 11.591 15.307 1.00 26.79 184 ASP B O 1
ATOM 4591 N N . ALA B 1 207 ? -44.764 12.005 16.365 1.00 27.60 185 ALA B N 1
ATOM 4592 C CA . ALA B 1 207 ? -44.980 10.645 16.921 1.00 27.94 185 ALA B CA 1
ATOM 4593 C C . ALA B 1 207 ? -46.425 10.520 17.401 1.00 27.75 185 ALA B C 1
ATOM 4594 O O . ALA B 1 207 ? -47.068 11.564 17.593 1.00 32.23 185 ALA B O 1
ATOM 4596 N N . VAL B 1 208 ? -46.884 9.299 17.677 1.00 27.93 186 VAL B N 1
ATOM 4597 C CA . VAL B 1 208 ? -48.241 9.046 18.253 1.00 27.89 186 VAL B CA 1
ATOM 4598 C C . VAL B 1 208 ? -48.110 8.113 19.455 1.00 27.67 186 VAL B C 1
ATOM 4599 O O . VAL B 1 208 ? -47.191 7.310 19.476 1.00 26.42 186 VAL B O 1
ATOM 4603 N N . VAL B 1 209 ? -48.958 8.294 20.465 1.00 30.26 187 VAL B N 1
ATOM 4604 C CA . VAL B 1 209 ? -49.094 7.357 21.616 1.00 30.79 187 VAL B CA 1
ATOM 4605 C C . VAL B 1 209 ? -50.571 7.125 21.819 1.00 28.89 187 VAL B C 1
ATOM 4606 O O . VAL B 1 209 ? -51.339 8.097 21.751 1.00 30.38 187 VAL B O 1
ATOM 4610 N N . GLY B 1 210 ? -50.894 5.942 22.301 1.00 30.26 188 GLY B N 1
ATOM 4611 C CA . GLY B 1 210 ? -52.284 5.563 22.577 1.00 30.14 188 GLY B CA 1
ATOM 4612 C C . GLY B 1 210 ? -52.392 4.898 23.927 1.00 30.57 188 GLY B C 1
ATOM 4613 O O . GLY B 1 210 ? -51.376 4.369 24.436 1.00 27.35 188 GLY B O 1
ATOM 4614 N N . HIS B 1 211 ? -53.596 4.899 24.472 1.00 30.24 189 HIS B N 1
ATOM 4615 C CA . HIS B 1 211 ? -53.923 4.225 25.741 1.00 31.34 189 HIS B CA 1
ATOM 4616 C C . HIS B 1 211 ? -54.951 3.153 25.426 1.00 31.90 189 HIS B C 1
ATOM 4617 O O . HIS B 1 211 ? -56.016 3.513 24.904 1.00 31.67 189 HIS B O 1
ATOM 4624 N N . CYS B 1 212 ? -54.625 1.893 25.695 1.00 33.49 190 CYS B N 1
ATOM 4625 C CA . CYS B 1 212 ? -55.441 0.719 25.285 1.00 39.20 190 CYS B CA 1
ATOM 4626 C C . CYS B 1 212 ? -55.985 0.920 23.851 1.00 35.66 190 CYS B C 1
ATOM 4627 O O . CYS B 1 212 ? -55.179 0.888 22.905 1.00 29.25 190 CYS B O 1
ATOM 4630 N N . GLN B 1 213 ? -57.306 1.012 23.681 1.00 31.05 191 GLN B N 1
ATOM 4631 C CA . GLN B 1 213 ? -57.949 1.023 22.348 1.00 34.32 191 GLN B CA 1
ATOM 4632 C C . GLN B 1 213 ? -57.449 2.236 21.530 1.00 34.81 191 GLN B C 1
ATOM 4633 O O . GLN B 1 213 ? -57.624 2.240 20.289 1.00 34.17 191 GLN B O 1
ATOM 4639 N N . GLY B 1 214 ? -57.057 3.317 22.206 1.00 29.21 192 GLY B N 1
ATOM 4640 C CA . GLY B 1 214 ? -56.572 4.545 21.559 1.00 28.34 192 GLY B CA 1
ATOM 4641 C C . GLY B 1 214 ? -55.386 4.265 20.661 1.00 27.77 192 GLY B C 1
ATOM 4642 O O . GLY B 1 214 ? -55.180 5.037 19.729 1.00 32.80 192 GLY B O 1
ATOM 4643 N N . GLU B 1 215 ? -54.678 3.162 20.870 1.00 25.59 193 GLU B N 1
ATOM 4644 C CA . GLU B 1 215 ? -53.526 2.786 20.007 1.00 28.35 193 GLU B CA 1
ATOM 4645 C C . GLU B 1 215 ? -54.040 2.507 18.592 1.00 26.94 193 GLU B C 1
ATOM 4646 O O . GLU B 1 215 ? -53.274 2.611 17.627 1.00 29.25 193 GLU B O 1
ATOM 4652 N N . ILE B 1 216 ? -55.277 2.057 18.489 1.00 27.35 194 ILE B N 1
ATOM 4653 C CA . ILE B 1 216 ? -55.909 1.695 17.192 1.00 26.90 194 ILE B CA 1
ATOM 4654 C C . ILE B 1 216 ? -56.104 2.989 16.411 1.00 26.52 194 ILE B C 1
ATOM 4655 O O . ILE B 1 216 ? -55.823 2.980 15.182 1.00 28.63 194 ILE B O 1
ATOM 4660 N N . ALA B 1 217 ? -56.624 4.028 17.073 1.00 23.88 195 ALA B N 1
ATOM 4661 C CA . ALA B 1 217 ? -56.779 5.374 16.478 1.00 25.14 195 ALA B CA 1
ATOM 4662 C C . ALA B 1 217 ? -55.391 5.904 16.107 1.00 27.61 195 ALA B C 1
ATOM 4663 O O . ALA B 1 217 ? -55.224 6.307 14.941 1.00 31.03 195 ALA B O 1
ATOM 4665 N N . ALA B 1 218 ? -54.401 5.678 16.975 1.00 28.25 196 ALA B N 1
ATOM 4666 C CA . ALA B 1 218 ? -52.991 6.075 16.762 1.00 32.53 196 ALA B CA 1
ATOM 4667 C C . ALA B 1 218 ? -52.465 5.421 15.480 1.00 32.38 196 ALA B C 1
ATOM 4668 O O . ALA B 1 218 ? -51.886 6.138 14.633 1.00 32.69 196 ALA B O 1
ATOM 4670 N N . ALA B 1 219 ? -52.645 4.104 15.343 1.00 33.75 197 ALA B N 1
ATOM 4671 C CA . ALA B 1 219 ? -52.163 3.324 14.179 1.00 32.94 197 ALA B CA 1
ATOM 4672 C C . ALA B 1 219 ? -52.881 3.798 12.904 1.00 33.06 197 ALA B C 1
ATOM 4673 O O . ALA B 1 219 ? -52.201 3.931 11.870 1.00 32.05 197 ALA B O 1
ATOM 4675 N N . ALA B 1 220 ? -54.178 4.116 12.984 1.00 33.06 198 ALA B N 1
ATOM 4676 C CA . ALA B 1 220 ? -54.975 4.666 11.856 1.00 33.94 198 ALA B CA 1
ATOM 4677 C C . ALA B 1 220 ? -54.363 5.994 11.391 1.00 31.24 198 ALA B C 1
ATOM 4678 O O . ALA B 1 220 ? -53.938 6.072 10.242 1.00 31.26 198 ALA B O 1
ATOM 4680 N N . VAL B 1 221 ? -54.156 6.932 12.309 1.00 28.99 199 VAL B N 1
ATOM 4681 C CA . VAL B 1 221 ? -53.599 8.279 11.984 1.00 31.90 199 VAL B CA 1
ATOM 4682 C C . VAL B 1 221 ? -52.181 8.144 11.410 1.00 31.78 199 VAL B C 1
ATOM 4683 O O . VAL B 1 221 ? -51.825 9.008 10.586 1.00 29.06 199 VAL B O 1
ATOM 4687 N N . SER B 1 222 ? -51.358 7.233 11.953 1.00 31.41 200 SER B N 1
ATOM 4688 C CA . SER B 1 222 ? -49.934 7.039 11.553 1.00 34.17 200 SER B CA 1
ATOM 4689 C C . SER B 1 222 ? -49.841 6.254 10.245 1.00 32.30 200 SER B C 1
ATOM 4690 O O . SER B 1 222 ? -48.757 6.258 9.662 1.00 31.25 200 SER B O 1
ATOM 4693 N N . GLY B 1 223 ? -50.930 5.597 9.832 1.00 35.26 201 GLY B N 1
ATOM 4694 C CA . GLY B 1 223 ? -51.016 4.753 8.623 1.00 34.04 201 GLY B CA 1
ATOM 4695 C C . GLY B 1 223 ? -50.460 3.345 8.832 1.00 36.77 201 GLY B C 1
ATOM 4696 O O . GLY B 1 223 ? -50.331 2.598 7.816 1.00 32.52 201 GLY B O 1
ATOM 4697 N N . ALA B 1 224 ? -50.196 2.963 10.089 1.00 34.23 202 ALA B N 1
ATOM 4698 C CA . ALA B 1 224 ? -49.602 1.661 10.450 1.00 34.37 202 ALA B CA 1
ATOM 4699 C C . ALA B 1 224 ? -50.650 0.589 10.195 1.00 33.75 202 ALA B C 1
ATOM 4700 O O . ALA B 1 224 ? -50.248 -0.513 9.845 1.00 36.60 202 ALA B O 1
ATOM 4702 N N . LEU B 1 225 ? -51.912 0.876 10.526 1.00 31.33 203 LEU B N 1
ATOM 4703 C CA . LEU B 1 225 ? -53.103 0.138 10.025 1.00 30.28 203 LEU B CA 1
ATOM 4704 C C . LEU B 1 225 ? -53.810 0.990 8.973 1.00 30.57 203 LEU B C 1
ATOM 4705 O O . LEU B 1 225 ? -54.001 2.205 9.207 1.00 27.50 203 LEU B O 1
ATOM 4710 N N . SER B 1 226 ? -54.321 0.356 7.920 1.00 33.84 204 SER B N 1
ATOM 4711 C CA . SER B 1 226 ? -55.350 0.959 7.032 1.00 32.87 204 SER B CA 1
ATOM 4712 C C . SER B 1 226 ? -56.561 1.388 7.880 1.00 34.11 204 SER B C 1
ATOM 4713 O O . SER B 1 226 ? -56.870 0.748 8.915 1.00 29.11 204 SER B O 1
ATOM 4716 N N . LEU B 1 227 ? -57.246 2.449 7.471 1.00 33.76 205 LEU B N 1
ATOM 4717 C CA . LEU B 1 227 ? -58.579 2.753 8.031 1.00 33.35 205 LEU B CA 1
ATOM 4718 C C . LEU B 1 227 ? -59.396 1.459 8.176 1.00 31.10 205 LEU B C 1
ATOM 4719 O O . LEU B 1 227 ? -59.882 1.196 9.292 1.00 31.49 205 LEU B O 1
ATOM 4724 N N . GLY B 1 228 ? -59.535 0.684 7.093 1.00 28.48 206 GLY B N 1
ATOM 4725 C CA . GLY B 1 228 ? -60.332 -0.562 7.042 1.00 28.87 206 GLY B CA 1
ATOM 4726 C C . GLY B 1 228 ? -59.920 -1.540 8.120 1.00 29.31 206 GLY B C 1
ATOM 4727 O O . GLY B 1 228 ? -60.786 -1.947 8.925 1.00 32.60 206 GLY B O 1
ATOM 4728 N N . ASP B 1 229 ? -58.612 -1.740 8.273 1.00 29.24 207 ASP B N 1
ATOM 4729 C CA . ASP B 1 229 ? -58.059 -2.682 9.272 1.00 28.91 207 ASP B CA 1
ATOM 4730 C C . ASP B 1 229 ? -58.365 -2.154 10.670 1.00 31.78 207 ASP B C 1
ATOM 4731 O O . ASP B 1 229 ? -58.735 -2.964 11.537 1.00 32.33 207 ASP B O 1
ATOM 4736 N N . ALA B 1 230 ? -58.117 -0.864 10.901 1.00 35.56 208 ALA B N 1
ATOM 4737 C CA . ALA B 1 230 ? -58.195 -0.238 12.238 1.00 36.97 208 ALA B CA 1
ATOM 4738 C C . ALA B 1 230 ? -59.654 -0.275 12.674 1.00 35.28 208 ALA B C 1
ATOM 4739 O O . ALA B 1 230 ? -59.915 -0.499 13.870 1.00 38.19 208 ALA B O 1
ATOM 4741 N N . ALA B 1 231 ? -60.544 0.093 11.757 1.00 31.52 209 ALA B N 1
ATOM 4742 C CA . ALA B 1 231 ? -62.000 0.136 11.997 1.00 31.78 209 ALA B CA 1
ATOM 4743 C C . ALA B 1 231 ? -62.418 -1.242 12.482 1.00 33.23 209 ALA B C 1
ATOM 4744 O O . ALA B 1 231 ? -63.123 -1.328 13.539 1.00 35.00 209 ALA B O 1
ATOM 4746 N N . GLN B 1 232 ? -61.983 -2.276 11.745 1.00 32.18 210 GLN B N 1
ATOM 4747 C CA . GLN B 1 232 ? -62.477 -3.652 11.973 1.00 30.77 210 GLN B CA 1
ATOM 4748 C C . GLN B 1 232 ? -61.922 -4.155 13.303 1.00 29.92 210 GLN B C 1
ATOM 4749 O O . GLN B 1 232 ? -62.656 -4.831 14.006 1.00 31.92 210 GLN B O 1
ATOM 4755 N N . VAL B 1 233 ? -60.709 -3.756 13.667 1.00 30.99 211 VAL B N 1
ATOM 4756 C CA . VAL B 1 233 ? -60.100 -4.136 14.976 1.00 31.97 211 VAL B CA 1
ATOM 4757 C C . VAL B 1 233 ? -60.989 -3.570 16.081 1.00 31.39 211 VAL B C 1
ATOM 4758 O O . VAL B 1 233 ? -61.401 -4.348 16.944 1.00 33.33 211 VAL B O 1
ATOM 4762 N N . VAL B 1 234 ? -61.292 -2.273 16.046 1.00 31.42 212 VAL B N 1
ATOM 4763 C CA . VAL B 1 234 ? -62.043 -1.635 17.160 1.00 33.51 212 VAL B CA 1
ATOM 4764 C C . VAL B 1 234 ? -63.469 -2.198 17.170 1.00 33.38 212 VAL B C 1
ATOM 4765 O O . VAL B 1 234 ? -63.958 -2.485 18.260 1.00 37.85 212 VAL B O 1
ATOM 4769 N N . VAL B 1 235 ? -64.077 -2.479 16.019 1.00 32.67 213 VAL B N 1
ATOM 4770 C CA . VAL B 1 235 ? -65.492 -2.951 16.006 1.00 34.76 213 VAL B CA 1
ATOM 4771 C C . VAL B 1 235 ? -65.560 -4.337 16.653 1.00 37.61 213 VAL B C 1
ATOM 4772 O O . VAL B 1 235 ? -66.345 -4.489 17.616 1.00 37.60 213 VAL B O 1
ATOM 4776 N N . LEU B 1 236 ? -64.736 -5.278 16.165 1.00 40.13 214 LEU B N 1
ATOM 4777 C CA . LEU B 1 236 ? -64.758 -6.723 16.529 1.00 39.17 214 LEU B CA 1
ATOM 4778 C C . LEU B 1 236 ? -64.354 -6.908 17.994 1.00 36.47 214 LEU B C 1
ATOM 4779 O O . LEU B 1 236 ? -65.050 -7.639 18.718 1.00 35.18 214 LEU B O 1
ATOM 4784 N N . ARG B 1 237 ? -63.311 -6.219 18.430 1.00 34.18 215 ARG B N 1
ATOM 4785 C CA . ARG B 1 237 ? -62.820 -6.375 19.814 1.00 34.74 215 ARG B CA 1
ATOM 4786 C C . ARG B 1 237 ? -63.878 -5.832 20.776 1.00 31.80 215 ARG B C 1
ATOM 4787 O O . ARG B 1 237 ? -64.167 -6.518 21.786 1.00 34.34 215 ARG B O 1
ATOM 4795 N N . SER B 1 238 ? -64.444 -4.658 20.493 1.00 29.82 216 SER B N 1
ATOM 4796 C CA . SER B 1 238 ? -65.464 -4.019 21.374 1.00 30.85 216 SER B CA 1
ATOM 4797 C C . SER B 1 238 ? -66.750 -4.868 21.396 1.00 30.61 216 SER B C 1
ATOM 4798 O O . SER B 1 238 ? -67.326 -5.032 22.483 1.00 30.99 216 SER B O 1
ATOM 4801 N N . GLN B 1 239 ? -67.055 -5.553 20.292 1.00 29.55 217 GLN B N 1
ATOM 4802 C CA . GLN B 1 239 ? -68.191 -6.504 20.200 1.00 31.07 217 GLN B CA 1
ATOM 4803 C C . GLN B 1 239 ? -67.877 -7.770 21.002 1.00 31.49 217 GLN B C 1
ATOM 4804 O O . GLN B 1 239 ? -68.781 -8.252 21.719 1.00 36.09 217 GLN B O 1
ATOM 4810 N N . LEU B 1 240 ? -66.647 -8.262 20.944 1.00 30.91 218 LEU B N 1
ATOM 4811 C CA . LEU B 1 240 ? -66.217 -9.400 21.792 1.00 35.42 218 LEU B CA 1
ATOM 4812 C C . LEU B 1 240 ? -66.406 -9.044 23.279 1.00 34.98 218 LEU B C 1
ATOM 4813 O O . LEU B 1 240 ? -67.062 -9.812 24.006 1.00 32.70 218 LEU B O 1
ATOM 4818 N N . PHE B 1 241 ? -65.829 -7.944 23.740 1.00 33.53 219 PHE B N 1
ATOM 4819 C CA . PHE B 1 241 ? -65.914 -7.557 25.167 1.00 34.81 219 PHE B CA 1
ATOM 4820 C C . PHE B 1 241 ? -67.384 -7.365 25.567 1.00 33.83 219 PHE B C 1
ATOM 4821 O O . PHE B 1 241 ? -67.771 -7.857 26.636 1.00 38.81 219 PHE B O 1
ATOM 4829 N N . ALA B 1 242 ? -68.229 -6.867 24.671 1.00 32.95 220 ALA B N 1
ATOM 4830 C CA . ALA B 1 242 ? -69.681 -6.705 24.929 1.00 35.07 220 ALA B CA 1
ATOM 4831 C C . ALA B 1 242 ? -70.330 -8.082 25.185 1.00 38.73 220 ALA B C 1
ATOM 4832 O O . ALA B 1 242 ? -71.230 -8.164 26.054 1.00 41.06 220 ALA B O 1
ATOM 4834 N N . ASP B 1 243 ? -69.882 -9.126 24.485 1.00 39.49 221 ASP B N 1
ATOM 4835 C CA . ASP B 1 243 ? -70.479 -10.493 24.527 1.00 40.49 221 ASP B CA 1
ATOM 4836 C C . ASP B 1 243 ? -69.923 -11.255 25.740 1.00 38.51 221 ASP B C 1
ATOM 4837 O O . ASP B 1 243 ? -70.669 -12.038 26.317 1.00 37.32 221 ASP B O 1
ATOM 4842 N N . GLU B 1 244 ? -68.654 -11.060 26.104 1.00 38.04 222 GLU B N 1
ATOM 4843 C CA . GLU B 1 244 ? -67.941 -12.001 27.004 1.00 40.47 222 GLU B CA 1
ATOM 4844 C C . GLU B 1 244 ? -67.637 -11.388 28.377 1.00 41.27 222 GLU B C 1
ATOM 4845 O O . GLU B 1 244 ? -67.310 -12.161 29.285 1.00 43.63 222 GLU B O 1
ATOM 4851 N N . LEU B 1 245 ? -67.632 -10.063 28.518 1.00 41.56 223 LEU B N 1
ATOM 4852 C CA . LEU B 1 245 ? -66.944 -9.413 29.665 1.00 41.28 223 LEU B CA 1
ATOM 4853 C C . LEU B 1 245 ? -67.891 -8.480 30.428 1.00 37.72 223 LEU B C 1
ATOM 4854 O O . LEU B 1 245 ? -67.679 -8.327 31.638 1.00 39.37 223 LEU B O 1
ATOM 4859 N N . VAL B 1 246 ? -68.813 -7.809 29.731 1.00 34.15 224 VAL B N 1
ATOM 4860 C CA . VAL B 1 246 ? -69.824 -6.886 30.328 1.00 36.32 224 VAL B CA 1
ATOM 4861 C C . VAL B 1 246 ? -70.532 -7.592 31.491 1.00 35.77 224 VAL B C 1
ATOM 4862 O O . VAL B 1 246 ? -70.983 -8.691 31.303 1.00 35.84 224 VAL B O 1
ATOM 4866 N N . GLY B 1 247 ? -70.582 -6.973 32.669 1.00 41.68 225 GLY B N 1
ATOM 4867 C CA . GLY B 1 247 ? -71.202 -7.565 33.870 1.00 43.50 225 GLY B CA 1
ATOM 4868 C C . GLY B 1 247 ? -70.174 -8.203 34.783 1.00 42.38 225 GLY B C 1
ATOM 4869 O O . GLY B 1 247 ? -70.347 -8.110 36.008 1.00 50.11 225 GLY B O 1
ATOM 4870 N N . LYS B 1 248 ? -69.134 -8.810 34.211 1.00 44.29 226 LYS B N 1
ATOM 4871 C CA . LYS B 1 248 ? -68.145 -9.649 34.937 1.00 42.49 226 LYS B CA 1
ATOM 4872 C C . LYS B 1 248 ? -67.023 -8.758 35.481 1.00 41.57 226 LYS B C 1
ATOM 4873 O O . LYS B 1 248 ? -66.185 -9.262 36.245 1.00 45.73 226 LYS B O 1
ATOM 4879 N N . GLY B 1 249 ? -67.011 -7.466 35.152 1.00 41.26 227 GLY B N 1
ATOM 4880 C CA . GLY B 1 249 ? -66.020 -6.543 35.741 1.00 39.81 227 GLY B CA 1
ATOM 4881 C C . GLY B 1 249 ? -66.006 -5.170 35.090 1.00 39.02 227 GLY B C 1
ATOM 4882 O O . GLY B 1 249 ? -66.871 -4.873 34.249 1.00 40.52 227 GLY B O 1
ATOM 4883 N N . ALA B 1 250 ? -65.024 -4.359 35.461 1.00 38.37 228 ALA B N 1
ATOM 4884 C CA . ALA B 1 250 ? -64.954 -2.930 35.110 1.00 37.30 228 ALA B CA 1
ATOM 4885 C C . ALA B 1 250 ? -63.579 -2.373 35.478 1.00 36.76 228 ALA B C 1
ATOM 4886 O O . ALA B 1 250 ? -62.769 -3.072 36.089 1.00 39.63 228 ALA B O 1
ATOM 4888 N N . VAL B 1 251 ? -63.393 -1.093 35.217 1.00 38.18 229 VAL B N 1
ATOM 4889 C CA . VAL B 1 251 ? -62.137 -0.358 35.508 1.00 39.49 229 VAL B CA 1
ATOM 4890 C C . VAL B 1 251 ? -62.556 0.891 36.278 1.00 37.41 229 VAL B C 1
ATOM 4891 O O . VAL B 1 251 ? -63.609 1.481 35.947 1.00 34.76 229 VAL B O 1
ATOM 4895 N N . ALA B 1 252 ? -61.725 1.299 37.227 1.00 37.39 230 ALA B N 1
ATOM 4896 C CA . ALA B 1 252 ? -61.893 2.548 37.982 1.00 38.35 230 ALA B CA 1
ATOM 4897 C C . ALA B 1 252 ? -60.594 3.331 37.888 1.00 35.97 230 ALA B C 1
ATOM 4898 O O . ALA B 1 252 ? -59.538 2.709 37.874 1.00 34.73 230 ALA B O 1
ATOM 4900 N N . SER B 1 253 ? -60.709 4.649 37.928 1.00 39.68 231 SER B N 1
ATOM 4901 C CA . SER B 1 253 ? -59.614 5.621 38.138 1.00 39.57 231 SER B CA 1
ATOM 4902 C C . SER B 1 253 ? -59.373 5.812 39.643 1.00 44.05 231 SER B C 1
ATOM 4903 O O . SER B 1 253 ? -60.358 6.044 40.398 1.00 38.20 231 SER B O 1
ATOM 4906 N N . VAL B 1 254 ? -58.107 5.814 40.061 1.00 41.19 232 VAL B N 1
ATOM 4907 C CA . VAL B 1 254 ? -57.703 6.133 41.460 1.00 37.55 232 VAL B CA 1
ATOM 4908 C C . VAL B 1 254 ? -56.572 7.156 41.398 1.00 39.34 232 VAL B C 1
ATOM 4909 O O . VAL B 1 254 ? -55.576 6.878 40.682 1.00 42.58 232 VAL B O 1
ATOM 4913 N N . SER B 1 255 ? -56.696 8.270 42.135 1.00 40.87 233 SER B N 1
ATOM 4914 C CA . SER B 1 255 ? -55.655 9.331 42.233 1.00 40.16 233 SER B CA 1
ATOM 4915 C C . SER B 1 255 ? -54.696 9.059 43.399 1.00 41.22 233 SER B C 1
ATOM 4916 O O . SER B 1 255 ? -54.509 9.963 44.230 1.00 38.04 233 SER B O 1
ATOM 4919 N N . LEU B 1 256 ? -53.978 7.933 43.334 1.00 39.83 234 LEU B N 1
ATOM 4920 C CA . LEU B 1 256 ? -52.799 7.628 44.184 1.00 40.30 234 LEU B CA 1
ATOM 4921 C C . LEU B 1 256 ? -51.704 6.996 43.336 1.00 39.17 234 LEU B C 1
ATOM 4922 O O . LEU B 1 256 ? -51.966 6.540 42.219 1.00 34.63 234 LEU B O 1
ATOM 4927 N N . PRO B 1 257 ? -50.442 7.025 43.831 1.00 39.45 235 PRO B N 1
ATOM 4928 C CA . PRO B 1 257 ? -49.337 6.283 43.218 1.00 41.20 235 PRO B CA 1
ATOM 4929 C C . PRO B 1 257 ? -49.659 4.787 43.082 1.00 44.06 235 PRO B C 1
ATOM 4930 O O . PRO B 1 257 ? -50.449 4.298 43.884 1.00 44.95 235 PRO B O 1
ATOM 4934 N N . ALA B 1 258 ? -49.089 4.144 42.054 1.00 41.67 236 ALA B N 1
ATOM 4935 C CA . ALA B 1 258 ? -49.190 2.698 41.761 1.00 43.44 236 ALA B CA 1
ATOM 4936 C C . ALA B 1 258 ? -48.907 1.879 43.025 1.00 42.50 236 ALA B C 1
ATOM 4937 O O . ALA B 1 258 ? -49.785 1.083 43.408 1.00 39.97 236 ALA B O 1
ATOM 4939 N N . ALA B 1 259 ? -47.773 2.129 43.691 1.00 47.35 237 ALA B N 1
ATOM 4940 C CA . ALA B 1 259 ? -47.296 1.347 44.868 1.00 48.32 237 ALA B CA 1
ATOM 4941 C C . ALA B 1 259 ? -48.366 1.323 45.960 1.00 45.95 237 ALA B C 1
ATOM 4942 O O . ALA B 1 259 ? -48.647 0.246 46.529 1.00 40.92 237 ALA B O 1
ATOM 4944 N N . GLU B 1 260 ? -48.822 2.507 46.355 1.00 45.55 238 GLU B N 1
ATOM 4945 C CA . GLU B 1 260 ? -49.851 2.660 47.415 1.00 48.03 238 GLU B CA 1
ATOM 4946 C C . GLU B 1 260 ? -51.182 2.031 46.952 1.00 43.22 238 GLU B C 1
ATOM 4947 O O . GLU B 1 260 ? -51.873 1.458 47.791 1.00 44.61 238 GLU B O 1
ATOM 4953 N N . VAL B 1 261 ? -51.484 2.013 45.654 1.00 39.53 239 VAL B N 1
ATOM 4954 C CA . VAL B 1 261 ? -52.729 1.367 45.147 1.00 42.01 239 VAL B CA 1
ATOM 4955 C C . VAL B 1 261 ? -52.556 -0.153 45.179 1.00 45.30 239 VAL B C 1
ATOM 4956 O O . VAL B 1 261 ? -53.512 -0.795 45.603 1.00 45.97 239 VAL B O 1
ATOM 4960 N N . GLU B 1 262 ? -51.363 -0.685 44.863 1.00 50.98 240 GLU B N 1
ATOM 4961 C CA . GLU B 1 262 ? -51.013 -2.131 45.021 1.00 53.53 240 GLU B CA 1
ATOM 4962 C C . GLU B 1 262 ? -51.297 -2.559 46.467 1.00 46.77 240 GLU B C 1
ATOM 4963 O O . GLU B 1 262 ? -51.977 -3.566 46.658 1.00 47.49 240 GLU B O 1
ATOM 4969 N N . ALA B 1 263 ? -50.823 -1.780 47.440 1.00 47.46 241 ALA B N 1
ATOM 4970 C CA . ALA B 1 263 ? -50.995 -2.016 48.894 1.00 49.91 241 ALA B CA 1
ATOM 4971 C C . ALA B 1 263 ? -52.492 -2.025 49.256 1.00 50.97 241 ALA B C 1
ATOM 4972 O O . ALA B 1 263 ? -52.931 -3.002 49.877 1.00 51.16 241 ALA B O 1
ATOM 4974 N N . ARG B 1 264 ? -53.262 -1.027 48.810 1.00 50.66 242 ARG B N 1
ATOM 4975 C CA . ARG B 1 264 ? -54.726 -0.925 49.049 1.00 51.40 242 ARG B CA 1
ATOM 4976 C C . ARG B 1 264 ? -55.443 -2.129 48.421 1.00 53.26 242 ARG B C 1
ATOM 4977 O O . ARG B 1 264 ? -56.348 -2.677 49.077 1.00 54.15 242 ARG B O 1
ATOM 4985 N N . ILE B 1 265 ? -54.996 -2.565 47.239 1.00 54.36 243 ILE B N 1
ATOM 4986 C CA . ILE B 1 265 ? -55.616 -3.647 46.415 1.00 58.15 243 ILE B CA 1
ATOM 4987 C C . ILE B 1 265 ? -55.509 -4.965 47.188 1.00 55.44 243 ILE B C 1
ATOM 4988 O O . ILE B 1 265 ? -56.461 -5.758 47.109 1.00 62.03 243 ILE B O 1
ATOM 4993 N N . ALA B 1 266 ? -54.420 -5.174 47.936 1.00 55.32 244 ALA B N 1
ATOM 4994 C CA . ALA B 1 266 ? -54.098 -6.466 48.591 1.00 61.28 244 ALA B CA 1
ATOM 4995 C C . ALA B 1 266 ? -55.189 -6.824 49.613 1.00 70.83 244 ALA B C 1
ATOM 4996 O O . ALA B 1 266 ? -55.473 -8.029 49.749 1.00 93.98 244 ALA B O 1
ATOM 4998 N N . ARG B 1 267 ? -55.850 -5.824 50.213 1.00 81.15 245 ARG B N 1
ATOM 4999 C CA . ARG B 1 267 ? -56.964 -5.997 51.195 1.00 78.24 245 ARG B CA 1
ATOM 5000 C C . ARG B 1 267 ? -58.132 -6.764 50.558 1.00 73.39 245 ARG B C 1
ATOM 5001 O O . ARG B 1 267 ? -58.757 -7.547 51.273 1.00 67.11 245 ARG B O 1
ATOM 5009 N N . PHE B 1 268 ? -58.447 -6.513 49.280 1.00 77.58 246 PHE B N 1
ATOM 5010 C CA . PHE B 1 268 ? -59.552 -7.179 48.532 1.00 78.75 246 PHE B CA 1
ATOM 5011 C C . PHE B 1 268 ? -59.043 -8.482 47.903 1.00 78.66 246 PHE B C 1
ATOM 5012 O O . PHE B 1 268 ? -59.857 -9.313 47.464 1.00 78.86 246 PHE B O 1
ATOM 5020 N N . ASN B 1 269 ? -57.726 -8.597 47.744 1.00 86.06 247 ASN B N 1
ATOM 5021 C CA . ASN B 1 269 ? -57.091 -9.716 47.004 1.00 93.80 247 ASN B CA 1
ATOM 5022 C C . ASN B 1 269 ? -56.712 -10.826 47.989 1.00 100.07 247 ASN B C 1
ATOM 5023 O O . ASN B 1 269 ? -55.881 -11.666 47.605 1.00 100.31 247 ASN B O 1
ATOM 5028 N N . GLY B 1 270 ? -57.329 -10.851 49.181 1.00 101.49 248 GLY B N 1
ATOM 5029 C CA . GLY B 1 270 ? -57.385 -12.038 50.061 1.00 107.12 248 GLY B CA 1
ATOM 5030 C C . GLY B 1 270 ? -57.893 -13.254 49.303 1.00 121.92 248 GLY B C 1
ATOM 5031 O O . GLY B 1 270 ? -58.866 -13.088 48.552 1.00 152.95 248 GLY B O 1
ATOM 5032 N N . ASP B 1 271 ? -57.168 -14.381 49.359 1.00 123.03 249 ASP B N 1
ATOM 5033 C CA . ASP B 1 271 ? -57.314 -15.551 48.441 1.00 124.93 249 ASP B CA 1
ATOM 5034 C C . ASP B 1 271 ? -57.321 -15.051 46.980 1.00 129.23 249 ASP B C 1
ATOM 5035 O O . ASP B 1 271 ? -56.319 -14.416 46.600 1.00 132.87 249 ASP B O 1
ATOM 5040 N N . ALA B 1 272 ? -58.347 -15.367 46.170 1.00 119.21 250 ALA B N 1
ATOM 5041 C CA . ALA B 1 272 ? -58.401 -15.084 44.708 1.00 117.40 250 ALA B CA 1
ATOM 5042 C C . ALA B 1 272 ? -58.317 -13.570 44.443 1.00 107.03 250 ALA B C 1
ATOM 5043 O O . ALA B 1 272 ? -58.816 -12.788 45.271 1.00 93.98 250 ALA B O 1
ATOM 5045 N N . GLU B 1 273 ? -57.637 -13.167 43.362 1.00 98.06 251 GLU B N 1
ATOM 5046 C CA . GLU B 1 273 ? -57.380 -11.740 43.032 1.00 88.62 251 GLU B CA 1
ATOM 5047 C C . GLU B 1 273 ? -58.612 -11.170 42.317 1.00 71.20 251 GLU B C 1
ATOM 5048 O O . GLU B 1 273 ? -59.008 -11.712 41.277 1.00 70.64 251 GLU B O 1
ATOM 5054 N N . LEU B 1 274 ? -59.206 -10.121 42.876 1.00 59.40 252 LEU B N 1
ATOM 5055 C CA . LEU B 1 274 ? -60.479 -9.546 42.379 1.00 57.50 252 LEU B CA 1
ATOM 5056 C C . LEU B 1 274 ? -60.178 -8.228 41.663 1.00 50.85 252 LEU B C 1
ATOM 5057 O O . LEU B 1 274 ? -61.036 -7.777 40.884 1.00 45.50 252 LEU B O 1
ATOM 5062 N N . LEU B 1 275 ? -58.987 -7.675 41.916 1.00 41.91 253 LEU B N 1
ATOM 5063 C CA . LEU B 1 275 ? -58.557 -6.323 41.493 1.00 39.69 253 LEU B CA 1
ATOM 5064 C C . LEU B 1 275 ? -57.077 -6.390 41.108 1.00 39.17 253 LEU B C 1
ATOM 5065 O O . LEU B 1 275 ? -56.369 -7.225 41.666 1.00 42.86 253 LEU B O 1
ATOM 5070 N N . SER B 1 276 ? -56.666 -5.619 40.104 1.00 38.26 254 SER B N 1
ATOM 5071 C CA . SER B 1 276 ? -55.251 -5.426 39.694 1.00 37.06 254 SER B CA 1
ATOM 5072 C C . SER B 1 276 ? -55.105 -4.110 38.922 1.00 37.71 254 SER B C 1
ATOM 5073 O O . SER B 1 276 ? -56.150 -3.532 38.455 1.00 36.53 254 SER B O 1
ATOM 5076 N N . ILE B 1 277 ? -53.883 -3.580 38.931 1.00 34.31 255 ILE B N 1
ATOM 5077 C CA . ILE B 1 277 ? -53.516 -2.339 38.197 1.00 35.89 255 ILE B CA 1
ATOM 5078 C C . ILE B 1 277 ? -53.711 -2.586 36.696 1.00 35.49 255 ILE B C 1
ATOM 5079 O O . ILE B 1 277 ? -53.149 -3.564 36.168 1.00 36.50 255 ILE B O 1
ATOM 5084 N N . ALA B 1 278 ? -54.556 -1.773 36.060 1.00 38.53 256 ALA B N 1
ATOM 5085 C CA . ALA B 1 278 ? -54.884 -1.827 34.615 1.00 37.09 256 ALA B CA 1
ATOM 5086 C C . ALA B 1 278 ? -53.995 -0.844 33.839 1.00 37.75 256 ALA B C 1
ATOM 5087 O O . ALA B 1 278 ? -54.025 -0.872 32.602 1.00 35.32 256 ALA B O 1
ATOM 5089 N N . GLY B 1 279 ? -53.339 0.087 34.538 1.00 36.43 257 GLY B N 1
ATOM 5090 C CA . GLY B 1 279 ? -52.691 1.240 33.897 1.00 36.95 257 GLY B CA 1
ATOM 5091 C C . GLY B 1 279 ? -51.997 2.133 34.901 1.00 36.08 257 GLY B C 1
ATOM 5092 O O . GLY B 1 279 ? -52.536 2.340 35.992 1.00 37.11 257 GLY B O 1
ATOM 5093 N N . ASN B 1 280 ? -50.797 2.572 34.548 1.00 34.85 258 ASN B N 1
ATOM 5094 C CA . ASN B 1 280 ? -50.023 3.598 35.275 1.00 38.44 258 ASN B CA 1
ATOM 5095 C C . ASN B 1 280 ? -49.945 4.849 34.384 1.00 39.56 258 ASN B C 1
ATOM 5096 O O . ASN B 1 280 ? -49.391 4.740 33.275 1.00 38.59 258 ASN B O 1
ATOM 5101 N N . ASN B 1 281 ? -50.594 5.948 34.794 1.00 40.54 259 ASN B N 1
ATOM 5102 C CA . ASN B 1 281 ? -51.073 7.036 33.896 1.00 38.94 259 ASN B CA 1
ATOM 5103 C C . ASN B 1 281 ? -50.429 8.371 34.283 1.00 39.10 259 ASN B C 1
ATOM 5104 O O . ASN B 1 281 ? -50.466 9.308 33.452 1.00 44.62 259 ASN B O 1
ATOM 5109 N N . GLY B 1 282 ? -49.715 8.385 35.407 1.00 36.57 260 GLY B N 1
ATOM 5110 C CA . GLY B 1 282 ? -49.325 9.599 36.143 1.00 37.59 260 GLY B CA 1
ATOM 5111 C C . GLY B 1 282 ? -48.758 9.238 37.512 1.00 40.76 260 GLY B C 1
ATOM 5112 O O . GLY B 1 282 ? -49.079 8.175 38.053 1.00 43.42 260 GLY B O 1
ATOM 5113 N N . PRO B 1 283 ? -47.855 10.064 38.092 1.00 38.40 261 PRO B N 1
ATOM 5114 C CA . PRO B 1 283 ? -47.252 9.752 39.386 1.00 38.16 261 PRO B CA 1
ATOM 5115 C C . PRO B 1 283 ? -48.277 9.543 40.507 1.00 37.11 261 PRO B C 1
ATOM 5116 O O . PRO B 1 283 ? -47.942 8.846 41.414 1.00 40.66 261 PRO B O 1
ATOM 5120 N N . ARG B 1 284 ? -49.491 10.088 40.373 1.00 36.99 262 ARG B N 1
ATOM 5121 C CA . ARG B 1 284 ? -50.601 9.906 41.346 1.00 39.87 262 ARG B CA 1
ATOM 5122 C C . ARG B 1 284 ? -51.902 9.607 40.590 1.00 37.50 262 ARG B C 1
ATOM 5123 O O . ARG B 1 284 ? -52.962 10.019 41.052 1.00 39.58 262 ARG B O 1
ATOM 5131 N N . SER B 1 285 ? -51.824 8.926 39.453 1.00 37.95 263 SER B N 1
ATOM 5132 C CA . SER B 1 285 ? -53.003 8.559 38.621 1.00 41.35 263 SER B CA 1
ATOM 5133 C C . SER B 1 285 ? -52.878 7.092 38.198 1.00 40.89 263 SER B C 1
ATOM 5134 O O . SER B 1 285 ? -51.856 6.741 37.616 1.00 44.47 263 SER B O 1
ATOM 5137 N N . VAL B 1 286 ? -53.888 6.273 38.477 1.00 40.19 264 VAL B N 1
ATOM 5138 C CA . VAL B 1 286 ? -53.825 4.798 38.261 1.00 40.51 264 VAL B CA 1
ATOM 5139 C C . VAL B 1 286 ? -55.228 4.251 37.964 1.00 37.01 264 VAL B C 1
ATOM 5140 O O . VAL B 1 286 ? -56.228 4.763 38.514 1.00 36.99 264 VAL B O 1
ATOM 5144 N N . THR B 1 287 ? -55.299 3.301 37.040 1.00 36.80 265 THR B N 1
ATOM 5145 C CA . THR B 1 287 ? -56.532 2.546 36.690 1.00 35.93 265 THR B CA 1
ATOM 5146 C C . THR B 1 287 ? -56.473 1.170 37.348 1.00 34.38 265 THR B C 1
ATOM 5147 O O . THR B 1 287 ? -55.350 0.591 37.436 1.00 37.06 265 THR B O 1
ATOM 5151 N N . VAL B 1 288 ? -57.620 0.705 37.844 1.00 32.96 266 VAL B N 1
ATOM 5152 C CA . VAL B 1 288 ? -57.768 -0.640 38.465 1.00 33.96 266 VAL B CA 1
ATOM 5153 C C . VAL B 1 288 ? -58.893 -1.376 37.746 1.00 34.51 266 VAL B C 1
ATOM 5154 O O . VAL B 1 288 ? -59.942 -0.741 37.502 1.00 32.38 266 VAL B O 1
ATOM 5158 N N . ALA B 1 289 ? -58.677 -2.658 37.437 1.00 35.69 267 ALA B N 1
ATOM 5159 C CA . ALA B 1 289 ? -59.685 -3.536 36.797 1.00 36.46 267 ALA B CA 1
ATOM 5160 C C . ALA B 1 289 ? -60.055 -4.679 37.744 1.00 37.65 267 ALA B C 1
ATOM 5161 O O . ALA B 1 289 ? -59.212 -5.059 38.593 1.00 39.37 267 ALA B O 1
ATOM 5163 N N . GLY B 1 290 ? -61.268 -5.210 37.591 1.00 39.40 268 GLY B N 1
ATOM 5164 C CA . GLY B 1 290 ? -61.751 -6.360 38.376 1.00 43.45 268 GLY B CA 1
ATOM 5165 C C . GLY B 1 290 ? -63.266 -6.382 38.486 1.00 45.65 268 GLY B C 1
ATOM 5166 O O . GLY B 1 290 ? -63.946 -5.554 37.789 1.00 41.89 268 GLY B O 1
ATOM 5167 N N . GLN B 1 291 ? -63.777 -7.283 39.338 1.00 44.74 269 GLN B N 1
ATOM 5168 C CA . GLN B 1 291 ? -65.234 -7.502 39.532 1.00 46.16 269 GLN B CA 1
ATOM 5169 C C . GLN B 1 291 ? -65.829 -6.225 40.132 1.00 39.90 269 GLN B C 1
ATOM 5170 O O . GLN B 1 291 ? -65.093 -5.496 40.826 1.00 39.37 269 GLN B O 1
ATOM 5176 N N . VAL B 1 292 ? -67.043 -5.895 39.695 1.00 39.90 270 VAL B N 1
ATOM 5177 C CA . VAL B 1 292 ? -67.759 -4.612 39.952 1.00 42.41 270 VAL B CA 1
ATOM 5178 C C . VAL B 1 292 ? -67.868 -4.378 41.470 1.00 47.66 270 VAL B C 1
ATOM 5179 O O . VAL B 1 292 ? -67.515 -3.250 41.906 1.00 46.95 270 VAL B O 1
ATOM 5183 N N . ALA B 1 293 ? -68.288 -5.378 42.262 1.00 46.65 271 ALA B N 1
ATOM 5184 C CA . ALA B 1 293 ? -68.564 -5.191 43.710 1.00 47.63 271 ALA B CA 1
ATOM 5185 C C . ALA B 1 293 ? -67.273 -4.740 44.409 1.00 44.81 271 ALA B C 1
ATOM 5186 O O . ALA B 1 293 ? -67.277 -3.639 44.966 1.00 45.60 271 ALA B O 1
ATOM 5188 N N . ALA B 1 294 ? -66.194 -5.517 44.280 1.00 41.99 272 ALA B N 1
ATOM 5189 C CA . ALA B 1 294 ? -64.831 -5.198 44.774 1.00 44.97 272 ALA B CA 1
ATOM 5190 C C . ALA B 1 294 ? -64.481 -3.745 44.438 1.00 45.68 272 ALA B C 1
ATOM 5191 O O . ALA B 1 294 ? -63.958 -3.036 45.317 1.00 44.75 272 ALA B O 1
ATOM 5193 N N . LEU B 1 295 ? -64.692 -3.367 43.180 1.00 43.30 273 LEU B N 1
ATOM 5194 C CA . LEU B 1 295 ? -64.209 -2.103 42.562 1.00 51.50 273 LEU B CA 1
ATOM 5195 C C . LEU B 1 295 ? -64.969 -0.913 43.168 1.00 48.85 273 LEU B C 1
ATOM 5196 O O . LEU B 1 295 ? -64.335 0.091 43.511 1.00 46.21 273 LEU B O 1
ATOM 5201 N N . GLU B 1 296 ? -66.287 -1.043 43.300 1.00 51.97 274 GLU B N 1
ATOM 5202 C CA . GLU B 1 296 ? -67.172 -0.026 43.920 1.00 53.04 274 GLU B CA 1
ATOM 5203 C C . GLU B 1 296 ? -66.766 0.153 45.384 1.00 49.06 274 GLU B C 1
ATOM 5204 O O . GLU B 1 296 ? -66.765 1.301 45.867 1.00 50.35 274 GLU B O 1
ATOM 5210 N N . GLU B 1 297 ? -66.567 -0.961 46.083 1.00 46.82 275 GLU B N 1
ATOM 5211 C CA . GLU B 1 297 ? -66.120 -0.991 47.500 1.00 49.33 275 GLU B CA 1
ATOM 5212 C C . GLU B 1 297 ? -64.782 -0.240 47.632 1.00 47.73 275 GLU B C 1
ATOM 5213 O O . GLU B 1 297 ? -64.675 0.634 48.516 1.00 49.76 275 GLU B O 1
ATOM 5219 N N . LEU B 1 298 ? -63.858 -0.446 46.693 1.00 41.13 276 LEU B N 1
ATOM 5220 C CA . LEU B 1 298 ? -62.533 0.211 46.707 1.00 41.63 276 LEU B CA 1
ATOM 5221 C C . LEU B 1 298 ? -62.720 1.719 46.539 1.00 45.34 276 LEU B C 1
ATOM 5222 O O . LEU B 1 298 ? -62.093 2.508 47.294 1.00 45.84 276 LEU B O 1
ATOM 5227 N N . VAL B 1 299 ? -63.543 2.105 45.570 1.00 46.12 277 VAL B N 1
ATOM 5228 C CA . VAL B 1 299 ? -63.832 3.530 45.235 1.00 44.72 277 VAL B CA 1
ATOM 5229 C C . VAL B 1 299 ? -64.555 4.181 46.427 1.00 45.95 277 VAL B C 1
ATOM 5230 O O . VAL B 1 299 ? -64.177 5.320 46.809 1.00 40.93 277 VAL B O 1
ATOM 5234 N N . ALA B 1 300 ? -65.482 3.461 47.062 1.00 45.88 278 ALA B N 1
ATOM 5235 C CA . ALA B 1 300 ? -66.353 4.028 48.125 1.00 51.99 278 ALA B CA 1
ATOM 5236 C C . ALA B 1 300 ? -65.500 4.334 49.361 1.00 48.60 278 ALA B C 1
ATOM 5237 O O . ALA B 1 300 ? -65.585 5.476 49.827 1.00 45.93 278 ALA B O 1
ATOM 5239 N N . GLU B 1 301 ? -64.608 3.407 49.748 1.00 44.49 279 GLU B N 1
ATOM 5240 C CA . GLU B 1 301 ? -63.720 3.555 50.932 1.00 49.89 279 GLU B CA 1
ATOM 5241 C C . GLU B 1 301 ? -62.672 4.656 50.669 1.00 51.55 279 GLU B C 1
ATOM 5242 O O . GLU B 1 301 ? -62.352 5.395 51.629 1.00 47.67 279 GLU B O 1
ATOM 5248 N N . LEU B 1 302 ? -62.290 4.881 49.403 1.00 54.00 280 LEU B N 1
ATOM 5249 C CA . LEU B 1 302 ? -61.315 5.936 49.022 1.00 52.11 280 LEU B CA 1
ATOM 5250 C C . LEU B 1 302 ? -61.977 7.312 49.122 1.00 54.13 280 LEU B C 1
ATOM 5251 O O . LEU B 1 302 ? -61.283 8.236 49.577 1.00 61.63 280 LEU B O 1
ATOM 5256 N N . GLU B 1 303 ? -63.242 7.457 48.699 1.00 55.68 281 GLU B N 1
ATOM 5257 C CA . GLU B 1 303 ? -63.990 8.748 48.779 1.00 54.44 281 GLU B CA 1
ATOM 5258 C C . GLU B 1 303 ? -64.102 9.153 50.257 1.00 53.46 281 GLU B C 1
ATOM 5259 O O . GLU B 1 303 ? -63.956 10.345 50.575 1.00 49.12 281 GLU B O 1
ATOM 5265 N N . ALA B 1 304 ? -64.375 8.180 51.126 1.00 51.82 282 ALA B N 1
ATOM 5266 C CA . ALA B 1 304 ? -64.529 8.384 52.582 1.00 60.74 282 ALA B CA 1
ATOM 5267 C C . ALA B 1 304 ? -63.301 9.139 53.100 1.00 55.19 282 ALA B C 1
ATOM 5268 O O . ALA B 1 304 ? -63.456 9.924 54.046 1.00 56.58 282 ALA B O 1
ATOM 5270 N N . GLU B 1 305 ? -62.126 8.842 52.533 1.00 50.64 283 GLU B N 1
ATOM 5271 C CA . GLU B 1 305 ? -60.806 9.343 52.997 1.00 48.06 283 GLU B CA 1
ATOM 5272 C C . GLU B 1 305 ? -60.537 10.707 52.370 1.00 49.29 283 GLU B C 1
ATOM 5273 O O . GLU B 1 305 ? -59.808 11.486 52.989 1.00 73.34 283 GLU B O 1
ATOM 5279 N N . GLY B 1 306 ? -61.081 10.962 51.180 1.00 42.90 284 GLY B N 1
ATOM 5280 C CA . GLY B 1 306 ? -60.876 12.213 50.430 1.00 43.84 284 GLY B CA 1
ATOM 5281 C C . GLY B 1 306 ? -60.053 11.982 49.171 1.00 49.80 284 GLY B C 1
ATOM 5282 O O . GLY B 1 306 ? -59.479 12.967 48.649 1.00 47.45 284 GLY B O 1
ATOM 5283 N N . VAL B 1 307 ? -59.973 10.724 48.715 1.00 48.44 285 VAL B N 1
ATOM 5284 C CA . VAL B 1 307 ? -59.208 10.319 47.501 1.00 50.43 285 VAL B CA 1
ATOM 5285 C C . VAL B 1 307 ? -60.147 10.317 46.289 1.00 47.93 285 VAL B C 1
ATOM 5286 O O . VAL B 1 307 ? -61.255 9.745 46.381 1.00 43.06 285 VAL B O 1
ATOM 5290 N N . ARG B 1 308 ? -59.774 11.052 45.239 1.00 49.32 286 ARG B N 1
ATOM 5291 C CA . ARG B 1 308 ? -60.516 11.073 43.955 1.00 52.22 286 ARG B CA 1
ATOM 5292 C C . ARG B 1 308 ? -60.506 9.644 43.403 1.00 49.80 286 ARG B C 1
ATOM 5293 O O . ARG B 1 308 ? -59.423 9.088 43.220 1.00 52.57 286 ARG B O 1
ATOM 5301 N N . ALA B 1 309 ? -61.670 9.033 43.220 1.00 47.48 287 ALA B N 1
ATOM 5302 C CA . ALA B 1 309 ? -61.781 7.736 42.525 1.00 47.88 287 ALA B CA 1
ATOM 5303 C C . ALA B 1 309 ? -63.207 7.539 41.995 1.00 47.90 287 ALA B C 1
ATOM 5304 O O . ALA B 1 309 ? -64.165 7.879 42.694 1.00 48.95 287 ALA B O 1
ATOM 5306 N N . LYS B 1 310 ? -63.330 7.023 40.776 1.00 51.44 288 LYS B N 1
ATOM 5307 C CA . LYS B 1 310 ? -64.630 6.690 40.149 1.00 53.51 288 LYS B CA 1
ATOM 5308 C C . LYS B 1 310 ? -64.454 5.433 39.300 1.00 47.06 288 LYS B C 1
ATOM 5309 O O . LYS B 1 310 ? -63.386 5.276 38.684 1.00 49.27 288 LYS B O 1
ATOM 5315 N N . VAL B 1 311 ? -65.453 4.555 39.342 1.00 43.40 289 VAL B N 1
ATOM 5316 C CA . VAL B 1 311 ? -65.775 3.580 38.264 1.00 45.09 289 VAL B CA 1
ATOM 5317 C C . VAL B 1 311 ? -65.995 4.348 36.952 1.00 45.19 289 VAL B C 1
ATOM 5318 O O . VAL B 1 311 ? -66.834 5.258 36.945 1.00 39.54 289 VAL B O 1
ATOM 5322 N N . ILE B 1 312 ? -65.211 4.058 35.906 1.00 44.26 290 ILE B N 1
ATOM 5323 C CA . ILE B 1 312 ? -65.476 4.619 34.552 1.00 46.33 290 ILE B CA 1
ATOM 5324 C C . ILE B 1 312 ? -66.666 3.882 33.936 1.00 51.89 290 ILE B C 1
ATOM 5325 O O . ILE B 1 312 ? -66.791 2.659 34.163 1.00 48.55 290 ILE B O 1
ATOM 5330 N N . GLY B 1 313 ? -67.529 4.635 33.244 1.00 59.07 291 GLY B N 1
ATOM 5331 C CA . GLY B 1 313 ? -68.932 4.301 32.930 1.00 58.16 291 GLY B CA 1
ATOM 5332 C C . GLY B 1 313 ? -69.078 2.942 32.271 1.00 59.95 291 GLY B C 1
ATOM 5333 O O . GLY B 1 313 ? -69.782 2.079 32.859 1.00 79.46 291 GLY B O 1
ATOM 5334 N N . SER B 1 314 ? -68.588 2.774 31.042 1.00 46.89 292 SER B N 1
ATOM 5335 C CA . SER B 1 314 ? -69.014 1.600 30.232 1.00 41.64 292 SER B CA 1
ATOM 5336 C C . SER B 1 314 ? -67.820 0.684 29.971 1.00 40.56 292 SER B C 1
ATOM 5337 O O . SER B 1 314 ? -67.565 0.300 28.822 1.00 41.83 292 SER B O 1
ATOM 5340 N N . THR B 1 315 ? -67.133 0.316 31.033 1.00 37.05 293 THR B N 1
ATOM 5341 C CA . THR B 1 315 ? -65.869 -0.434 30.964 1.00 40.10 293 THR B CA 1
ATOM 5342 C C . THR B 1 315 ? -66.146 -1.890 31.334 1.00 38.66 293 THR B C 1
ATOM 5343 O O . THR B 1 315 ? -67.176 -2.174 31.967 1.00 50.08 293 THR B O 1
ATOM 5347 N N . VAL B 1 316 ? -65.216 -2.746 30.942 1.00 34.66 294 VAL B N 1
ATOM 5348 C CA . VAL B 1 316 ? -65.070 -4.155 31.367 1.00 35.44 294 VAL B CA 1
ATOM 5349 C C . VAL B 1 316 ? -63.690 -4.281 32.011 1.00 37.74 294 VAL B C 1
ATOM 5350 O O . VAL B 1 316 ? -62.909 -3.316 31.950 1.00 37.09 294 VAL B O 1
ATOM 5354 N N . ALA B 1 317 ? -63.424 -5.401 32.665 1.00 40.23 295 ALA B N 1
ATOM 5355 C CA . ALA B 1 317 ? -62.132 -5.660 33.332 1.00 43.06 295 ALA B CA 1
ATOM 5356 C C . ALA B 1 317 ? -61.141 -6.139 32.268 1.00 39.20 295 ALA B C 1
ATOM 5357 O O . ALA B 1 317 ? -60.679 -7.301 32.325 1.00 41.09 295 ALA B O 1
ATOM 5359 N N . SER B 1 318 ? -60.927 -5.312 31.256 1.00 33.80 296 SER B N 1
ATOM 5360 C CA . SER B 1 318 ? -59.765 -5.413 30.338 1.00 33.06 296 SER B CA 1
ATOM 5361 C C . SER B 1 318 ? -58.466 -5.108 31.103 1.00 28.71 296 SER B C 1
ATOM 5362 O O . SER B 1 318 ? -58.502 -4.820 32.295 1.00 25.61 296 SER B O 1
ATOM 5365 N N . HIS B 1 319 ? -57.337 -5.407 30.499 1.00 30.41 297 HIS B N 1
ATOM 5366 C CA . HIS B 1 319 ? -56.004 -5.210 31.111 1.00 32.23 297 HIS B CA 1
ATOM 5367 C C . HIS B 1 319 ? -55.940 -5.994 32.422 1.00 34.81 297 HIS B C 1
ATOM 5368 O O . HIS B 1 319 ? -55.447 -5.459 33.424 1.00 37.40 297 HIS B O 1
ATOM 5375 N N . SER B 1 320 ? -56.413 -7.240 32.389 1.00 35.65 298 SER B N 1
ATOM 5376 C CA . SER B 1 320 ? -56.504 -8.150 33.560 1.00 36.49 298 SER B CA 1
ATOM 5377 C C . SER B 1 320 ? -56.555 -9.599 33.077 1.00 34.83 298 SER B C 1
ATOM 5378 O O . SER B 1 320 ? -56.783 -9.833 31.873 1.00 32.42 298 SER B O 1
ATOM 5381 N N . ALA B 1 321 ? -56.534 -10.521 34.029 1.00 34.75 299 ALA B N 1
ATOM 5382 C CA . ALA B 1 321 ? -56.522 -11.970 33.752 1.00 35.54 299 ALA B CA 1
ATOM 5383 C C . ALA B 1 321 ? -57.859 -12.374 33.134 1.00 31.55 299 ALA B C 1
ATOM 5384 O O . ALA B 1 321 ? -57.884 -13.388 32.453 1.00 37.98 299 ALA B O 1
ATOM 5386 N N . GLN B 1 322 ? -58.892 -11.555 33.253 1.00 31.44 300 GLN B N 1
ATOM 5387 C CA . GLN B 1 322 ? -60.224 -11.859 32.654 1.00 35.04 300 GLN B CA 1
ATOM 5388 C C . GLN B 1 322 ? -60.144 -11.947 31.114 1.00 37.15 300 GLN B C 1
ATOM 5389 O O . GLN B 1 322 ? -60.917 -12.743 30.549 1.00 36.17 300 GLN B O 1
ATOM 5395 N N . VAL B 1 323 ? -59.221 -11.230 30.447 1.00 36.49 301 VAL B N 1
ATOM 5396 C CA . VAL B 1 323 ? -59.074 -11.336 28.959 1.00 37.13 301 VAL B CA 1
ATOM 5397 C C . VAL B 1 323 ? -58.235 -12.568 28.579 1.00 33.49 301 VAL B C 1
ATOM 5398 O O . VAL B 1 323 ? -58.212 -12.870 27.377 1.00 33.10 301 VAL B O 1
ATOM 5402 N N . ASP B 1 324 ? -57.685 -13.323 29.539 1.00 34.28 302 ASP B N 1
ATOM 5403 C CA . ASP B 1 324 ? -56.820 -14.520 29.284 1.00 37.69 302 ASP B CA 1
ATOM 5404 C C . ASP B 1 324 ? -57.587 -15.582 28.489 1.00 34.10 302 ASP B C 1
ATOM 5405 O O . ASP B 1 324 ? -57.090 -16.114 27.501 1.00 35.14 302 ASP B O 1
ATOM 5410 N N . PRO B 1 325 ? -58.843 -15.913 28.843 1.00 34.34 303 PRO B N 1
ATOM 5411 C CA . PRO B 1 325 ? -59.561 -16.959 28.122 1.00 32.38 303 PRO B CA 1
ATOM 5412 C C . PRO B 1 325 ? -60.008 -16.495 26.735 1.00 31.91 303 PRO B C 1
ATOM 5413 O O . PRO B 1 325 ? -60.529 -17.311 26.041 1.00 34.96 303 PRO B O 1
ATOM 5417 N N . LEU B 1 326 ? -59.837 -15.212 26.392 1.00 33.13 304 LEU B N 1
ATOM 5418 C CA . LEU B 1 326 ? -60.237 -14.625 25.075 1.00 31.74 304 LEU B CA 1
ATOM 5419 C C . LEU B 1 326 ? -59.072 -14.663 24.077 1.00 30.78 304 LEU B C 1
ATOM 5420 O O . LEU B 1 326 ? -59.292 -14.347 22.886 1.00 33.71 304 LEU B O 1
ATOM 5425 N N . HIS B 1 327 ? -57.904 -15.117 24.523 1.00 30.75 305 HIS B N 1
ATOM 5426 C CA . HIS B 1 327 ? -56.649 -15.093 23.729 1.00 35.37 305 HIS B CA 1
ATOM 5427 C C . HIS B 1 327 ? -56.890 -15.738 22.357 1.00 35.27 305 HIS B C 1
ATOM 5428 O O . HIS B 1 327 ? -56.641 -15.060 21.355 1.00 39.37 305 HIS B O 1
ATOM 5435 N N . GLU B 1 328 ? -57.326 -17.004 22.306 1.00 39.49 306 GLU B N 1
ATOM 5436 C CA . GLU B 1 328 ? -57.476 -17.762 21.032 1.00 38.43 306 GLU B CA 1
ATOM 5437 C C . GLU B 1 328 ? -58.454 -17.037 20.106 1.00 36.47 306 GLU B C 1
ATOM 5438 O O . GLU B 1 328 ? -58.178 -16.919 18.915 1.00 32.56 306 GLU B O 1
ATOM 5444 N N . ARG B 1 329 ? -59.563 -16.577 20.670 1.00 38.90 307 ARG B N 1
ATOM 5445 C CA . ARG B 1 329 ? -60.699 -16.018 19.916 1.00 41.11 307 ARG B CA 1
ATOM 5446 C C . ARG B 1 329 ? -60.231 -14.692 19.297 1.00 41.36 307 ARG B C 1
ATOM 5447 O O . ARG B 1 329 ? -60.594 -14.434 18.121 1.00 43.06 307 ARG B O 1
ATOM 5455 N N . ILE B 1 330 ? -59.424 -13.903 20.021 1.00 35.17 308 ILE B N 1
ATOM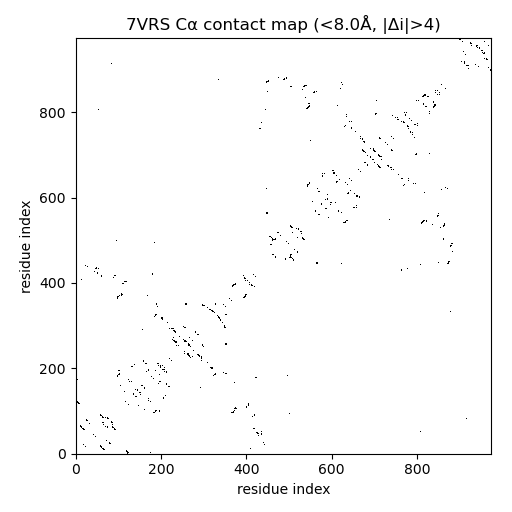 5456 C CA . ILE B 1 330 ? -58.922 -12.577 19.543 1.00 32.68 308 ILE B CA 1
ATOM 5457 C C . ILE B 1 330 ? -57.944 -12.809 18.390 1.00 30.28 308 ILE B C 1
ATOM 5458 O O . ILE B 1 330 ? -58.081 -12.086 17.367 1.00 29.90 308 ILE B O 1
ATOM 5463 N N . LEU B 1 331 ? -57.030 -13.784 18.528 1.00 30.41 309 LEU B N 1
ATOM 5464 C CA . LEU B 1 331 ? -56.086 -14.212 17.446 1.00 34.19 309 LEU B CA 1
ATOM 5465 C C . LEU B 1 331 ? -56.866 -14.570 16.174 1.00 32.04 309 LEU B C 1
ATOM 5466 O O . LEU B 1 331 ? -56.479 -14.106 15.110 1.00 35.15 309 LEU B O 1
ATOM 5471 N N . ASP B 1 332 ? -57.946 -15.334 16.292 1.00 35.91 310 ASP B N 1
ATOM 5472 C CA . ASP B 1 332 ? -58.780 -15.751 15.133 1.00 41.98 310 ASP B CA 1
ATOM 5473 C C . ASP B 1 332 ? -59.528 -14.531 14.575 1.00 35.60 310 ASP B C 1
ATOM 5474 O O . ASP B 1 332 ? -59.539 -14.361 13.349 1.00 38.98 310 ASP B O 1
ATOM 5479 N N . LEU B 1 333 ? -60.102 -13.715 15.451 1.00 35.90 311 LEU B N 1
ATOM 5480 C CA . LEU B 1 333 ? -60.948 -12.536 15.127 1.00 36.93 311 LEU B CA 1
ATOM 5481 C C . LEU B 1 333 ? -60.128 -11.475 14.377 1.00 35.47 311 LEU B C 1
ATOM 5482 O O . LEU B 1 333 ? -60.645 -10.964 13.379 1.00 32.53 311 LEU B O 1
ATOM 5487 N N . LEU B 1 334 ? -58.847 -11.300 14.720 1.00 32.41 312 LEU B N 1
ATOM 5488 C CA . LEU B 1 334 ? -58.008 -10.210 14.161 1.00 32.86 312 LEU B CA 1
ATOM 5489 C C . LEU B 1 334 ? -56.854 -10.768 13.310 1.00 31.00 312 LEU B C 1
ATOM 5490 O O . LEU B 1 334 ? -56.026 -9.953 12.880 1.00 26.04 312 LEU B O 1
ATOM 5495 N N . SER B 1 335 ? -57.007 -11.986 12.795 1.00 33.18 313 SER B N 1
ATOM 5496 C CA . SER B 1 335 ? -56.053 -12.607 11.830 1.00 36.67 313 SER B CA 1
ATOM 5497 C C . SER B 1 335 ? -55.966 -11.844 10.488 1.00 33.17 313 SER B C 1
ATOM 5498 O O . SER B 1 335 ? -54.894 -11.884 9.911 1.00 35.15 313 SER B O 1
ATOM 5501 N N . PHE B 1 336 ? -56.969 -11.059 10.083 1.00 32.35 314 PHE B N 1
ATOM 5502 C CA . PHE B 1 336 ? -56.964 -10.234 8.840 1.00 32.57 314 PHE B CA 1
ATOM 5503 C C . PHE B 1 336 ? -55.888 -9.117 8.870 1.00 35.42 314 PHE B C 1
ATOM 5504 O O . PHE B 1 336 ? -55.570 -8.574 7.769 1.00 36.85 314 PHE B O 1
ATOM 5512 N N . VAL B 1 337 ? -55.468 -8.612 10.039 1.00 33.84 315 VAL B N 1
ATOM 5513 C CA . VAL B 1 337 ? -54.727 -7.312 10.063 1.00 37.44 315 VAL B CA 1
ATOM 5514 C C . VAL B 1 337 ? -53.467 -7.444 9.198 1.00 37.37 315 VAL B C 1
ATOM 5515 O O . VAL B 1 337 ? -52.831 -8.486 9.233 1.00 38.15 315 VAL B O 1
ATOM 5519 N N . GLN B 1 338 ? -53.127 -6.389 8.458 1.00 40.64 316 GLN B N 1
ATOM 5520 C CA . GLN B 1 338 ? -51.872 -6.269 7.666 1.00 41.80 316 GLN B CA 1
ATOM 5521 C C . GLN B 1 338 ? -51.083 -5.043 8.135 1.00 39.65 316 GLN B C 1
ATOM 5522 O O . GLN B 1 338 ? -51.155 -3.984 7.517 1.00 41.28 316 GLN B O 1
ATOM 5528 N N . PRO B 1 339 ? -50.428 -5.084 9.320 1.00 33.78 317 PRO B N 1
ATOM 5529 C CA . PRO B 1 339 ? -49.626 -3.951 9.776 1.00 31.23 317 PRO B CA 1
ATOM 5530 C C . PRO B 1 339 ? -48.513 -3.600 8.770 1.00 30.64 317 PRO B C 1
ATOM 5531 O O . PRO B 1 339 ? -48.102 -4.421 7.997 1.00 29.91 317 PRO B O 1
ATOM 5535 N N . ARG B 1 340 ? -48.150 -2.327 8.709 1.00 31.19 318 ARG B N 1
ATOM 5536 C CA . ARG B 1 340 ? -47.155 -1.776 7.754 1.00 31.61 318 ARG B CA 1
ATOM 5537 C C . ARG B 1 340 ? -46.435 -0.657 8.496 1.00 28.95 318 ARG B C 1
ATOM 5538 O O . ARG B 1 340 ? -46.996 -0.143 9.460 1.00 26.39 318 ARG B O 1
ATOM 5546 N N . GLU B 1 341 ? -45.269 -0.269 7.991 1.00 35.51 319 GLU B N 1
ATOM 5547 C CA . GLU B 1 341 ? -44.555 0.986 8.326 1.00 34.91 319 GLU B CA 1
ATOM 5548 C C . GLU B 1 341 ? -45.529 2.169 8.158 1.00 34.64 319 GLU B C 1
ATOM 5549 O O . GLU B 1 341 ? -46.155 2.331 7.079 1.00 30.34 319 GLU B O 1
ATOM 5555 N N . GLY B 1 342 ? -45.660 2.979 9.202 1.00 32.35 320 GLY B N 1
ATOM 5556 C CA . GLY B 1 342 ? -46.483 4.197 9.178 1.00 32.66 320 GLY B CA 1
ATOM 5557 C C . GLY B 1 342 ? -45.637 5.433 8.960 1.00 33.39 320 GLY B C 1
ATOM 5558 O O . GLY B 1 342 ? -44.415 5.315 8.929 1.00 40.85 320 GLY B O 1
ATOM 5559 N N . SER B 1 343 ? -46.277 6.583 8.783 1.00 34.42 321 SER B N 1
ATOM 5560 C CA . SER B 1 343 ? -45.626 7.873 8.456 1.00 33.75 321 SER B CA 1
ATOM 5561 C C . SER B 1 343 ? -44.862 8.390 9.690 1.00 32.39 321 SER B C 1
ATOM 5562 O O . SER B 1 343 ? -43.815 8.970 9.507 1.00 40.65 321 SER B O 1
ATOM 5565 N N . VAL B 1 344 ? -45.312 8.091 10.906 1.00 36.85 322 VAL B N 1
ATOM 5566 C CA . VAL B 1 344 ? -44.650 8.504 12.186 1.00 34.83 322 VAL B CA 1
ATOM 5567 C C . VAL B 1 344 ? -44.559 7.294 13.113 1.00 35.34 322 VAL B C 1
ATOM 5568 O O . VAL B 1 344 ? -45.436 6.435 13.116 1.00 36.62 322 VAL B O 1
ATOM 5572 N N . PRO B 1 345 ? -43.525 7.222 13.980 1.00 34.70 323 PRO B N 1
ATOM 5573 C CA . PRO B 1 345 ? -43.408 6.170 14.994 1.00 30.81 323 PRO B CA 1
ATOM 5574 C C . PRO B 1 345 ? -44.545 6.133 16.027 1.00 27.71 323 PRO B C 1
ATOM 5575 O O . PRO B 1 345 ? -45.148 7.156 16.375 1.00 25.45 323 PRO B O 1
ATOM 5579 N N . LEU B 1 346 ? -44.814 4.934 16.527 1.00 26.15 324 LEU B N 1
ATOM 5580 C CA . LEU B 1 346 ? -45.822 4.711 17.573 1.00 24.91 324 LEU B CA 1
ATOM 5581 C C . LEU B 1 346 ? -45.108 4.273 18.844 1.00 24.75 324 LEU B C 1
ATOM 5582 O O . LEU B 1 346 ? -44.376 3.307 18.781 1.00 26.79 324 LEU B O 1
ATOM 5587 N N . TYR B 1 347 ? -45.189 5.081 19.903 1.00 28.67 325 TYR B N 1
ATOM 5588 C CA . TYR B 1 347 ? -44.563 4.701 21.195 1.00 30.49 325 TYR B CA 1
ATOM 5589 C C . TYR B 1 347 ? -45.531 3.756 21.901 1.00 29.25 325 TYR B C 1
ATOM 5590 O O . TYR B 1 347 ? -46.527 4.235 22.473 1.00 26.80 325 TYR B O 1
ATOM 5599 N N . SER B 1 348 ? -45.243 2.455 21.853 1.00 34.51 326 SER B N 1
ATOM 5600 C CA . SER B 1 348 ? -46.204 1.467 22.400 1.00 32.16 326 SER B CA 1
ATOM 5601 C C . SER B 1 348 ? -46.253 1.498 23.923 1.00 29.30 326 SER B C 1
ATOM 5602 O O . SER B 1 348 ? -45.198 1.334 24.553 1.00 36.16 326 SER B O 1
ATOM 5605 N N . THR B 1 349 ? -47.442 1.707 24.482 1.00 29.85 327 THR B N 1
ATOM 5606 C CA . THR B 1 349 ? -47.612 1.618 25.953 1.00 32.65 327 THR B CA 1
ATOM 5607 C C . THR B 1 349 ? -47.441 0.150 26.352 1.00 32.43 327 THR B C 1
ATOM 5608 O O . THR B 1 349 ? -46.909 -0.102 27.446 1.00 50.28 327 THR B O 1
ATOM 5612 N N . VAL B 1 350 ? -47.893 -0.772 25.499 1.00 30.09 328 VAL B N 1
ATOM 5613 C CA . VAL B 1 350 ? -47.855 -2.230 25.818 1.00 30.96 328 VAL B CA 1
ATOM 5614 C C . VAL B 1 350 ? -46.427 -2.762 25.995 1.00 32.11 328 VAL B C 1
ATOM 5615 O O . VAL B 1 350 ? -46.199 -3.457 26.998 1.00 41.35 328 VAL B O 1
ATOM 5619 N N . ASN B 1 351 ? -45.493 -2.434 25.096 1.00 35.81 329 ASN B N 1
ATOM 5620 C CA . ASN B 1 351 ? -44.142 -3.058 25.188 1.00 35.39 329 ASN B CA 1
ATOM 5621 C C . ASN B 1 351 ? -43.043 -2.035 25.505 1.00 32.80 329 ASN B C 1
ATOM 5622 O O . ASN B 1 351 ? -41.887 -2.460 25.682 1.00 35.19 329 ASN B O 1
ATOM 5627 N N . GLY B 1 352 ? -43.388 -0.750 25.583 1.00 32.61 330 GLY B N 1
ATOM 5628 C CA . GLY B 1 352 ? -42.378 0.293 25.843 1.00 38.82 330 GLY B CA 1
ATOM 5629 C C . GLY B 1 352 ? -41.322 0.364 24.751 1.00 40.02 330 GLY B C 1
ATOM 5630 O O . GLY B 1 352 ? -40.164 0.679 25.080 1.00 44.31 330 GLY B O 1
ATOM 5631 N N . GLU B 1 353 ? -41.702 0.094 23.498 1.00 41.97 331 GLU B N 1
ATOM 5632 C CA . GLU B 1 353 ? -40.751 0.149 22.354 1.00 39.41 331 GLU B CA 1
ATOM 5633 C C . GLU B 1 353 ? -41.221 1.229 21.370 1.00 34.50 331 GLU B C 1
ATOM 5634 O O . GLU B 1 353 ? -42.420 1.599 21.389 1.00 28.02 331 GLU B O 1
ATOM 5640 N N . VAL B 1 354 ? -40.275 1.789 20.621 1.00 30.36 332 VAL B N 1
ATOM 5641 C CA . VAL B 1 354 ? -40.570 2.712 19.504 1.00 30.76 332 VAL B CA 1
ATOM 5642 C C . VAL B 1 354 ? -40.843 1.890 18.235 1.00 32.56 332 VAL B C 1
ATOM 5643 O O . VAL B 1 354 ? -39.948 1.220 17.751 1.00 34.67 332 VAL B O 1
ATOM 5647 N N . LEU B 1 355 ? -42.092 1.860 17.781 1.00 31.14 333 LEU B N 1
ATOM 5648 C CA . LEU B 1 355 ? -42.549 0.975 16.686 1.00 30.12 333 LEU B CA 1
ATOM 5649 C C . LEU B 1 355 ? -42.800 1.776 15.395 1.00 28.58 333 LEU B C 1
ATOM 5650 O O . LEU B 1 355 ? -43.330 2.885 15.479 1.00 26.12 333 LEU B O 1
ATOM 5655 N N . ASN B 1 356 ? -42.402 1.238 14.243 1.00 28.43 334 ASN B N 1
ATOM 5656 C CA . ASN B 1 356 ? -42.705 1.826 12.914 1.00 30.49 334 ASN B CA 1
ATOM 5657 C C . ASN B 1 356 ? -44.127 1.423 12.483 1.00 31.88 334 ASN B C 1
ATOM 5658 O O . ASN B 1 356 ? -44.708 2.139 11.647 1.00 38.89 334 ASN B O 1
ATOM 5663 N N . GLY B 1 357 ? -44.777 0.528 13.221 1.00 30.62 335 GLY B N 1
ATOM 5664 C CA . GLY B 1 357 ? -46.179 0.154 12.967 1.00 31.88 335 GLY B CA 1
ATOM 5665 C C . GLY B 1 357 ? -46.298 -1.194 12.267 1.00 31.67 335 GLY B C 1
ATOM 5666 O O . GLY B 1 357 ? -47.414 -1.697 12.216 1.00 32.08 335 GLY B O 1
ATOM 5667 N N . ALA B 1 358 ? -45.206 -1.783 11.766 1.00 32.57 336 ALA B N 1
ATOM 5668 C CA . ALA B 1 358 ? -45.233 -3.076 11.026 1.00 37.98 336 ALA B CA 1
ATOM 5669 C C . ALA B 1 358 ? -45.375 -4.267 11.987 1.00 39.31 336 ALA B C 1
ATOM 5670 O O . ALA B 1 358 ? -45.651 -5.405 11.509 1.00 35.94 336 ALA B O 1
ATOM 5672 N N . GLU B 1 359 ? -45.236 -4.016 13.292 1.00 35.92 337 GLU B N 1
ATOM 5673 C CA . GLU B 1 359 ? -45.306 -5.099 14.299 1.00 34.35 337 GLU B CA 1
ATOM 5674 C C . GLU B 1 359 ? -46.663 -5.122 15.009 1.00 31.38 337 GLU B C 1
ATOM 5675 O O . GLU B 1 359 ? -46.828 -6.004 15.840 1.00 33.20 337 GLU B O 1
ATOM 5681 N N . LEU B 1 360 ? -47.684 -4.434 14.490 1.00 32.69 338 LEU B N 1
ATOM 5682 C CA . LEU B 1 360 ? -49.027 -4.397 15.133 1.00 36.11 338 LEU B CA 1
ATOM 5683 C C . LEU B 1 360 ? -49.929 -5.525 14.599 1.00 32.88 338 LEU B C 1
ATOM 5684 O O . LEU B 1 360 ? -50.934 -5.249 13.943 1.00 35.09 338 LEU B O 1
ATOM 5689 N N . ASP B 1 361 ? -49.636 -6.760 14.958 1.00 30.61 339 ASP B N 1
ATOM 5690 C CA . ASP B 1 361 ? -50.345 -7.948 14.415 1.00 31.71 339 ASP B CA 1
ATOM 5691 C C . ASP B 1 361 ? -51.405 -8.359 15.435 1.00 32.27 339 ASP B C 1
ATOM 5692 O O . ASP B 1 361 ? -51.637 -7.588 16.397 1.00 32.02 339 ASP B O 1
ATOM 5697 N N . ALA B 1 362 ? -52.113 -9.454 15.174 1.00 34.96 340 ALA B N 1
ATOM 5698 C CA . ALA B 1 362 ? -53.267 -9.895 15.999 1.00 35.81 340 ALA B CA 1
ATOM 5699 C C . ALA B 1 362 ? -52.788 -10.035 17.444 1.00 33.86 340 ALA B C 1
ATOM 5700 O O . ALA B 1 362 ? -53.518 -9.702 18.393 1.00 34.45 340 ALA B O 1
ATOM 5702 N N . SER B 1 363 ? -51.634 -10.660 17.583 1.00 32.49 341 SER B N 1
ATOM 5703 C CA . SER B 1 363 ? -51.018 -11.015 18.879 1.00 31.34 341 SER B CA 1
ATOM 5704 C C . SER B 1 363 ? -50.754 -9.720 19.671 1.00 31.50 341 SER B C 1
ATOM 5705 O O . SER B 1 363 ? -51.078 -9.651 20.866 1.00 30.93 341 SER B O 1
ATOM 5708 N N . TYR B 1 364 ? -50.283 -8.673 18.991 1.00 30.61 342 TYR B N 1
ATOM 5709 C CA . TYR B 1 364 ? -50.059 -7.342 19.599 1.00 29.18 342 TYR B CA 1
ATOM 5710 C C . TYR B 1 364 ? -51.398 -6.803 20.119 1.00 28.69 342 TYR B C 1
ATOM 5711 O O . TYR B 1 364 ? -51.438 -6.243 21.232 1.00 26.03 342 TYR B O 1
ATOM 5720 N N . TRP B 1 365 ? -52.445 -6.874 19.299 1.00 28.10 343 TRP B N 1
ATOM 5721 C CA . TRP B 1 365 ? -53.775 -6.316 19.670 1.00 30.86 343 TRP B CA 1
ATOM 5722 C C . TRP B 1 365 ? -54.352 -7.113 20.847 1.00 29.51 343 TRP B C 1
ATOM 5723 O O . TRP B 1 365 ? -55.007 -6.510 21.728 1.00 30.29 343 TRP B O 1
ATOM 5734 N N . PHE B 1 366 ? -54.001 -8.387 20.943 1.00 29.84 344 PHE B N 1
ATOM 5735 C CA . PHE B 1 366 ? -54.292 -9.162 22.166 1.00 32.18 344 PHE B CA 1
ATOM 5736 C C . PHE B 1 366 ? -53.519 -8.522 23.327 1.00 33.57 344 PHE B C 1
ATOM 5737 O O . PHE B 1 366 ? -54.148 -8.090 24.295 1.00 36.79 344 PHE B O 1
ATOM 5745 N N . GLU B 1 367 ? -52.204 -8.350 23.185 1.00 35.35 345 GLU B N 1
ATOM 5746 C CA . GLU B 1 367 ? -51.334 -7.819 24.271 1.00 36.44 345 GLU B CA 1
ATOM 5747 C C . GLU B 1 367 ? -51.826 -6.414 24.645 1.00 31.12 345 GLU B C 1
ATOM 5748 O O . GLU B 1 367 ? -51.958 -6.134 25.839 1.00 25.51 345 GLU B O 1
ATOM 5754 N N . ASN B 1 368 ? -52.289 -5.639 23.667 1.00 30.78 346 ASN B N 1
ATOM 5755 C CA . ASN B 1 368 ? -52.820 -4.269 23.914 1.00 33.13 346 ASN B CA 1
ATOM 5756 C C . ASN B 1 368 ? -54.022 -4.369 24.863 1.00 36.01 346 ASN B C 1
ATOM 5757 O O . ASN B 1 368 ? -54.172 -3.474 25.720 1.00 43.11 346 ASN B O 1
ATOM 5762 N N . SER B 1 369 ? -54.840 -5.411 24.732 1.00 35.50 347 SER B N 1
ATOM 5763 C CA . SER B 1 369 ? -56.094 -5.558 25.520 1.00 38.29 347 SER B CA 1
ATOM 5764 C C . SER B 1 369 ? -55.816 -6.268 26.854 1.00 36.30 347 SER B C 1
ATOM 5765 O O . SER B 1 369 ? -56.665 -6.176 27.718 1.00 34.81 347 SER B O 1
ATOM 5768 N N . ARG B 1 370 ? -54.670 -6.936 27.017 1.00 35.43 348 ARG B N 1
ATOM 5769 C CA . ARG B 1 370 ? -54.359 -7.779 28.202 1.00 32.27 348 ARG B CA 1
ATOM 5770 C C . ARG B 1 370 ? -53.355 -7.059 29.110 1.00 34.05 348 ARG B C 1
ATOM 5771 O O . ARG B 1 370 ? -53.564 -7.104 30.331 1.00 35.66 348 ARG B O 1
ATOM 5779 N N . ARG B 1 371 ? -52.241 -6.557 28.559 1.00 32.60 349 ARG B N 1
ATOM 5780 C CA . ARG B 1 371 ? -51.123 -5.986 29.343 1.00 33.75 349 ARG B CA 1
ATOM 5781 C C . ARG B 1 371 ? -51.620 -4.719 30.031 1.00 36.55 349 ARG B C 1
ATOM 5782 O O . ARG B 1 371 ? -52.412 -3.960 29.469 1.00 41.04 349 ARG B O 1
ATOM 5790 N N . PRO B 1 372 ? -51.312 -4.524 31.330 1.00 37.92 350 PRO B N 1
ATOM 5791 C CA . PRO B 1 372 ? -51.427 -3.204 31.950 1.00 35.19 350 PRO B CA 1
ATOM 5792 C C . PRO B 1 372 ? -50.698 -2.140 31.118 1.00 33.09 350 PRO B C 1
ATOM 5793 O O . PRO B 1 372 ? -49.577 -2.378 30.759 1.00 36.07 350 PRO B O 1
ATOM 5797 N N . VAL B 1 373 ? -51.299 -0.958 30.971 1.00 32.20 351 VAL B N 1
ATOM 5798 C CA . VAL B 1 373 ? -50.830 0.152 30.093 1.00 30.46 351 VAL B CA 1
ATOM 5799 C C . VAL B 1 373 ? -49.716 0.924 30.806 1.00 29.80 351 VAL B C 1
ATOM 5800 O O . VAL B 1 373 ? -50.047 1.646 31.737 1.00 34.31 351 VAL B O 1
ATOM 5804 N N . SER B 1 374 ? -48.465 0.826 30.348 1.00 29.96 352 SER B N 1
ATOM 5805 C CA . SER B 1 374 ? -47.362 1.746 30.738 1.00 33.10 352 SER B CA 1
ATOM 5806 C C . SER B 1 374 ? -47.516 3.078 30.008 1.00 32.58 352 SER B C 1
ATOM 5807 O O . SER B 1 374 ? -46.695 3.322 29.145 1.00 39.84 352 SER B O 1
ATOM 5810 N N . PHE B 1 375 ? -48.394 3.971 30.454 1.00 31.35 353 PHE B N 1
ATOM 5811 C CA . PHE B 1 375 ? -48.471 5.336 29.885 1.00 34.55 353 PHE B CA 1
ATOM 5812 C C . PHE B 1 375 ? -47.338 6.197 30.450 1.00 37.61 353 PHE B C 1
ATOM 5813 O O . PHE B 1 375 ? -46.573 6.790 29.648 1.00 43.53 353 PHE B O 1
ATOM 5821 N N . GLU B 1 376 ? -47.262 6.290 31.779 1.00 35.63 354 GLU B N 1
ATOM 5822 C CA . GLU B 1 376 ? -46.340 7.190 32.519 1.00 35.57 354 GLU B CA 1
ATOM 5823 C C . GLU B 1 376 ? -44.886 6.927 32.113 1.00 35.63 354 GLU B C 1
ATOM 5824 O O . GLU B 1 376 ? -44.172 7.867 31.740 1.00 34.11 354 GLU B O 1
ATOM 5830 N N . PRO B 1 377 ? -44.403 5.660 32.076 1.00 34.33 355 PRO B N 1
ATOM 5831 C CA . PRO B 1 377 ? -43.038 5.382 31.616 1.00 32.73 355 PRO B CA 1
ATOM 5832 C C . PRO B 1 377 ? -42.745 5.843 30.174 1.00 31.87 355 PRO B C 1
ATOM 5833 O O . PRO B 1 377 ? -41.626 6.278 29.931 1.00 30.70 355 PRO B O 1
ATOM 5837 N N . VAL B 1 378 ? -43.719 5.765 29.259 1.00 30.06 356 VAL B N 1
ATOM 5838 C CA . VAL B 1 378 ? -43.460 6.167 27.847 1.00 34.80 356 VAL B CA 1
ATOM 5839 C C . VAL B 1 378 ? -43.637 7.686 27.699 1.00 33.08 356 VAL B C 1
ATOM 5840 O O . VAL B 1 378 ? -42.867 8.277 26.894 1.00 30.47 356 VAL B O 1
ATOM 5844 N N . VAL B 1 379 ? -44.476 8.315 28.529 1.00 29.43 357 VAL B N 1
ATOM 5845 C CA . VAL B 1 379 ? -44.482 9.802 28.660 1.00 29.51 357 VAL B CA 1
ATOM 5846 C C . VAL B 1 379 ? -43.068 10.257 29.058 1.00 32.14 357 VAL B C 1
ATOM 5847 O O . VAL B 1 379 ? -42.541 11.189 28.398 1.00 36.80 357 VAL B O 1
ATOM 5851 N N . ARG B 1 380 ? -42.428 9.571 30.010 1.00 35.51 358 ARG B N 1
ATOM 5852 C CA . ARG B 1 380 ? -41.032 9.872 30.469 1.00 36.02 358 ARG B CA 1
ATOM 5853 C C . ARG B 1 380 ? -40.051 9.662 29.302 1.00 33.99 358 ARG B C 1
ATOM 5854 O O . ARG B 1 380 ? -39.127 10.482 29.124 1.00 32.51 358 ARG B O 1
ATOM 5862 N N . ALA B 1 381 ? -40.195 8.568 28.558 1.00 31.98 359 ALA B N 1
ATOM 5863 C CA . ALA B 1 381 ? -39.312 8.245 27.417 1.00 30.91 359 ALA B CA 1
ATOM 5864 C C . ALA B 1 381 ? -39.430 9.344 26.341 1.00 30.15 359 ALA B C 1
ATOM 5865 O O . ALA B 1 381 ? -38.399 9.727 25.753 1.00 29.20 359 ALA B O 1
ATOM 5867 N N . LEU B 1 382 ? -40.629 9.911 26.166 1.00 30.91 360 LEU B N 1
ATOM 5868 C CA . LEU B 1 382 ? -40.940 10.943 25.143 1.00 29.48 360 LEU B CA 1
ATOM 5869 C C . LEU B 1 382 ? -40.347 12.296 25.566 1.00 30.37 360 LEU B C 1
ATOM 5870 O O . LEU B 1 382 ? -39.813 13.007 24.671 1.00 28.97 360 LEU B O 1
ATOM 5875 N N . PHE B 1 383 ? -40.460 12.670 26.849 1.00 28.79 361 PHE B N 1
ATOM 5876 C CA . PHE B 1 383 ? -39.744 13.845 27.429 1.00 30.56 361 PHE B CA 1
ATOM 5877 C C . PHE B 1 383 ? -38.251 13.763 27.076 1.00 28.38 361 PHE B C 1
ATOM 5878 O O . PHE B 1 383 ? -37.681 14.716 26.471 1.00 29.60 361 PHE B O 1
ATOM 5886 N N . ALA B 1 384 ? -37.654 12.619 27.374 1.00 25.39 362 ALA B N 1
ATOM 5887 C CA . ALA B 1 384 ? -36.208 12.333 27.215 1.00 27.77 362 ALA B CA 1
ATOM 5888 C C . ALA B 1 384 ? -35.791 12.353 25.737 1.00 26.96 362 ALA B C 1
ATOM 5889 O O . ALA B 1 384 ? -34.596 12.408 25.491 1.00 32.26 362 ALA B O 1
ATOM 5891 N N . ASP B 1 385 ? -36.688 12.024 24.818 1.00 28.95 363 ASP B N 1
ATOM 5892 C CA . ASP B 1 385 ? -36.408 12.066 23.357 1.00 31.46 363 ASP B CA 1
ATOM 5893 C C . ASP B 1 385 ? -36.769 13.455 22.793 1.00 30.64 363 ASP B C 1
ATOM 5894 O O . ASP B 1 385 ? -36.755 13.613 21.560 1.00 31.72 363 ASP B O 1
ATOM 5899 N N . GLY B 1 386 ? -37.126 14.419 23.642 1.00 28.55 364 GLY B N 1
ATOM 5900 C CA . GLY B 1 386 ? -37.251 15.828 23.216 1.00 30.04 364 GLY B CA 1
ATOM 5901 C C . GLY B 1 386 ? -38.676 16.262 22.865 1.00 28.33 364 GLY B C 1
ATOM 5902 O O . GLY B 1 386 ? -38.841 17.398 22.398 1.00 31.63 364 GLY B O 1
ATOM 5903 N N . PHE B 1 387 ? -39.685 15.450 23.151 1.00 27.38 365 PHE B N 1
ATOM 5904 C CA . PHE B 1 387 ? -41.102 15.805 22.914 1.00 28.77 365 PHE B CA 1
ATOM 5905 C C . PHE B 1 387 ? -41.552 16.738 24.046 1.00 32.48 365 PHE B C 1
ATOM 5906 O O . PHE B 1 387 ? -41.487 16.325 25.234 1.00 33.50 365 PHE B O 1
ATOM 5914 N N . ASP B 1 388 ? -41.935 17.978 23.707 1.00 31.85 366 ASP B N 1
ATOM 5915 C CA . ASP B 1 388 ? -42.315 19.013 24.706 1.00 31.43 366 ASP B CA 1
ATOM 5916 C C . ASP B 1 388 ? -43.727 19.529 24.421 1.00 27.66 366 ASP B C 1
ATOM 5917 O O . ASP B 1 388 ? -44.232 20.306 25.233 1.00 28.86 366 ASP B O 1
ATOM 5922 N N . VAL B 1 389 ? -44.401 18.974 23.422 1.00 26.11 367 VAL B N 1
ATOM 5923 C CA . VAL B 1 389 ? -45.825 19.294 23.111 1.00 26.28 367 VAL B CA 1
ATOM 5924 C C . VAL B 1 389 ? -46.609 17.987 22.966 1.00 25.47 367 VAL B C 1
ATOM 5925 O O . VAL B 1 389 ? -46.285 17.193 22.112 1.00 28.64 367 VAL B O 1
ATOM 5929 N N . PHE B 1 390 ? -47.655 17.814 23.760 1.00 27.60 368 PHE B N 1
ATOM 5930 C CA . PHE B 1 390 ? -48.519 16.610 23.798 1.00 26.30 368 PHE B CA 1
ATOM 5931 C C . PHE B 1 390 ? -49.943 17.052 23.442 1.00 26.47 368 PHE B C 1
ATOM 5932 O O . PHE B 1 390 ? -50.572 17.744 24.270 1.00 29.57 368 PHE B O 1
ATOM 5940 N N . VAL B 1 391 ? -50.371 16.814 22.200 1.00 25.63 369 VAL B N 1
ATOM 5941 C CA . VAL B 1 391 ? -51.776 17.016 21.733 1.00 25.69 369 VAL B CA 1
ATOM 5942 C C . VAL B 1 391 ? -52.628 15.779 22.026 1.00 25.65 369 VAL B C 1
ATOM 5943 O O . VAL B 1 391 ? -52.398 14.723 21.432 1.00 24.80 369 VAL B O 1
ATOM 5947 N N . GLU B 1 392 ? -53.736 15.967 22.719 1.00 26.07 370 GLU B N 1
ATOM 5948 C CA . GLU B 1 392 ? -54.670 14.849 22.957 1.00 26.38 370 GLU B CA 1
ATOM 5949 C C . GLU B 1 392 ? -55.820 14.986 21.968 1.00 26.80 370 GLU B C 1
ATOM 5950 O O . GLU B 1 392 ? -56.559 16.026 22.025 1.00 25.14 370 GLU B O 1
ATOM 5956 N N . SER B 1 393 ? -55.835 14.103 20.974 1.00 25.06 371 SER B N 1
ATOM 5957 C CA . SER B 1 393 ? -56.774 14.223 19.837 1.00 26.62 371 SER B CA 1
ATOM 5958 C C . SER B 1 393 ? -58.170 13.755 20.285 1.00 28.44 371 SER B C 1
ATOM 5959 O O . SER B 1 393 ? -58.610 12.726 19.769 1.00 26.47 371 SER B O 1
ATOM 5962 N N . SER B 1 394 ? -58.764 14.400 21.307 1.00 29.25 372 SER B N 1
ATOM 5963 C CA . SER B 1 394 ? -59.927 13.868 22.073 1.00 32.73 372 SER B CA 1
ATOM 5964 C C . SER B 1 394 ? -61.038 14.915 22.204 1.00 35.96 372 SER B C 1
ATOM 5965 O O . SER B 1 394 ? -60.770 16.114 21.984 1.00 35.22 372 SER B O 1
ATOM 5968 N N . ALA B 1 395 ? -62.253 14.447 22.524 1.00 41.77 373 ALA B N 1
ATOM 5969 C CA . ALA B 1 395 ? -63.473 15.273 22.706 1.00 40.48 373 ALA B CA 1
ATOM 5970 C C . ALA B 1 395 ? -63.457 15.929 24.096 1.00 38.98 373 ALA B C 1
ATOM 5971 O O . ALA B 1 395 ? -64.157 16.940 24.284 1.00 35.08 373 ALA B O 1
ATOM 5973 N N . HIS B 1 396 ? -62.616 15.424 25.004 1.00 34.42 374 HIS B N 1
ATOM 5974 C CA . HIS B 1 396 ? -62.427 15.974 26.374 1.00 37.96 374 HIS B CA 1
ATOM 5975 C C . HIS B 1 396 ? -61.124 15.422 26.955 1.00 39.07 374 HIS B C 1
ATOM 5976 O O . HIS B 1 396 ? -60.804 14.236 26.792 1.00 35.34 374 HIS B O 1
ATOM 5983 N N . PRO B 1 397 ? -60.287 16.289 27.562 1.00 33.37 375 PRO B N 1
ATOM 5984 C CA . PRO B 1 397 ? -58.985 15.867 28.063 1.00 36.95 375 PRO B CA 1
ATOM 5985 C C . PRO B 1 397 ? -59.168 14.762 29.109 1.00 40.17 375 PRO B C 1
ATOM 5986 O O . PRO B 1 397 ? -59.753 15.081 30.124 1.00 53.84 375 PRO B O 1
ATOM 5990 N N . VAL B 1 398 ? -58.540 13.592 28.934 1.00 35.69 376 VAL B N 1
ATOM 5991 C CA . VAL B 1 398 ? -58.434 12.565 30.010 1.00 35.35 376 VAL B CA 1
ATOM 5992 C C . VAL B 1 398 ? -56.971 12.345 30.443 1.00 32.04 376 VAL B C 1
ATOM 5993 O O . VAL B 1 398 ? -56.741 12.072 31.638 1.00 32.51 376 VAL B O 1
ATOM 5997 N N . LEU B 1 399 ? -55.991 12.489 29.552 1.00 29.54 377 LEU B N 1
ATOM 5998 C CA . LEU B 1 399 ? -54.591 12.106 29.872 1.00 27.82 377 LEU B CA 1
ATOM 5999 C C . LEU B 1 399 ? -53.720 13.339 30.066 1.00 29.11 377 LEU B C 1
ATOM 6000 O O . LEU B 1 399 ? -52.615 13.168 30.517 1.00 31.42 377 LEU B O 1
ATOM 6005 N N . THR B 1 400 ? -54.150 14.528 29.653 1.00 35.23 378 THR B N 1
ATOM 6006 C CA . THR B 1 400 ? -53.276 15.735 29.700 1.00 34.92 378 THR B CA 1
ATOM 6007 C C . THR B 1 400 ? -52.881 16.049 31.149 1.00 37.63 378 THR B C 1
ATOM 6008 O O . THR B 1 400 ? -51.763 16.582 31.325 1.00 41.21 378 THR B O 1
ATOM 6012 N N . TYR B 1 401 ? -53.713 15.758 32.141 1.00 36.17 379 TYR B N 1
ATOM 6013 C CA . TYR B 1 401 ? -53.366 16.123 33.534 1.00 43.56 379 TYR B CA 1
ATOM 6014 C C . TYR B 1 401 ? -52.236 15.219 34.005 1.00 36.06 379 TYR B C 1
ATOM 6015 O O . TYR B 1 401 ? -51.277 15.726 34.580 1.00 45.84 379 TYR B O 1
ATOM 6024 N N . GLY B 1 402 ? -52.366 13.921 33.777 1.00 33.23 380 GLY B N 1
ATOM 6025 C CA . GLY B 1 402 ? -51.292 12.964 34.102 1.00 32.12 380 GLY B CA 1
ATOM 6026 C C . GLY B 1 402 ? -49.963 13.382 33.504 1.00 34.55 380 GLY B C 1
ATOM 6027 O O . GLY B 1 402 ? -48.914 13.271 34.202 1.00 41.58 380 GLY B O 1
ATOM 6028 N N . ILE B 1 403 ? -49.980 13.764 32.229 1.00 29.17 381 ILE B N 1
ATOM 6029 C CA . ILE B 1 403 ? -48.767 14.176 31.472 1.00 29.94 381 ILE B CA 1
ATOM 6030 C C . ILE B 1 403 ? -48.102 15.362 32.183 1.00 31.86 381 ILE B C 1
ATOM 6031 O O . ILE B 1 403 ? -46.878 15.333 32.350 1.00 35.08 381 ILE B O 1
ATOM 6036 N N . SER B 1 404 ? -48.873 16.412 32.480 1.00 36.13 382 SER B N 1
ATOM 6037 C CA . SER B 1 404 ? -48.427 17.643 33.183 1.00 37.69 382 SER B CA 1
ATOM 6038 C C . SER B 1 404 ? -47.769 17.274 34.500 1.00 35.32 382 SER B C 1
ATOM 6039 O O . SER B 1 404 ? -46.669 17.767 34.745 1.00 34.81 382 SER B O 1
ATOM 6042 N N . GLU B 1 405 ? -48.493 16.546 35.347 1.00 39.08 383 GLU B N 1
ATOM 6043 C CA . GLU B 1 405 ? -47.982 16.049 36.656 1.00 44.87 383 GLU B CA 1
ATOM 6044 C C . GLU B 1 405 ? -46.683 15.256 36.419 1.00 42.33 383 GLU B C 1
ATOM 6045 O O . GLU B 1 405 ? -45.705 15.435 37.191 1.00 38.22 383 GLU B O 1
ATOM 6051 N N . THR B 1 406 ? -46.601 14.542 35.296 1.00 36.06 384 THR B N 1
ATOM 6052 C CA . THR B 1 406 ? -45.403 13.732 34.971 1.00 35.03 384 THR B CA 1
ATOM 6053 C C . THR B 1 406 ? -44.256 14.682 34.635 1.00 32.54 384 THR B C 1
ATOM 6054 O O . THR B 1 406 ? -43.115 14.369 35.029 1.00 35.63 384 THR B O 1
ATOM 6058 N N . ALA B 1 407 ? -44.547 15.805 33.974 1.00 31.30 385 ALA B N 1
ATOM 6059 C CA . ALA B 1 407 ? -43.529 16.813 33.599 1.00 31.92 385 ALA B CA 1
ATOM 6060 C C . ALA B 1 407 ? -43.012 17.474 34.877 1.00 32.85 385 ALA B C 1
ATOM 6061 O O . ALA B 1 407 ? -41.787 17.650 34.996 1.00 33.91 385 ALA B O 1
ATOM 6063 N N . GLU B 1 408 ? -43.915 17.812 35.799 1.00 34.24 386 GLU B N 1
ATOM 6064 C CA . GLU B 1 408 ? -43.538 18.438 37.083 1.00 42.15 386 GLU B CA 1
ATOM 6065 C C . GLU B 1 408 ? -42.569 17.503 37.820 1.00 42.02 386 GLU B C 1
ATOM 6066 O O . GLU B 1 408 ? -41.474 17.962 38.208 1.00 43.22 386 GLU B O 1
ATOM 6072 N N . ALA B 1 409 ? -42.894 16.218 37.925 1.00 35.59 387 ALA B N 1
ATOM 6073 C CA . ALA B 1 409 ? -42.063 15.244 38.662 1.00 35.34 387 ALA B CA 1
ATOM 6074 C C . ALA B 1 409 ? -40.706 15.036 37.977 1.00 36.31 387 ALA B C 1
ATOM 6075 O O . ALA B 1 409 ? -39.733 14.755 38.719 1.00 41.04 387 ALA B O 1
ATOM 6077 N N . ALA B 1 410 ? -40.621 15.108 36.643 1.00 36.44 388 ALA B N 1
ATOM 6078 C CA . ALA B 1 410 ? -39.356 14.896 35.895 1.00 37.29 388 ALA B CA 1
ATOM 6079 C C . ALA B 1 410 ? -38.671 16.244 35.599 1.00 40.92 388 ALA B C 1
ATOM 6080 O O . ALA B 1 410 ? -37.625 16.274 34.892 1.00 38.52 388 ALA B O 1
ATOM 6082 N N . GLY B 1 411 ? -39.242 17.332 36.119 1.00 42.03 389 GLY B N 1
ATOM 6083 C CA . GLY B 1 411 ? -38.712 18.697 35.956 1.00 41.28 389 GLY B CA 1
ATOM 6084 C C . GLY B 1 411 ? -38.637 19.130 34.497 1.00 42.77 389 GLY B C 1
ATOM 6085 O O . GLY B 1 411 ? -37.609 19.753 34.130 1.00 42.62 389 GLY B O 1
ATOM 6086 N N . ARG B 1 412 ? -39.706 18.945 33.710 1.00 38.82 390 ARG B N 1
ATOM 6087 C CA . ARG B 1 412 ? -39.690 19.291 32.263 1.00 39.73 390 ARG B CA 1
ATOM 6088 C C . ARG B 1 412 ? -40.708 20.393 31.961 1.00 38.56 390 ARG B C 1
ATOM 6089 O O . ARG B 1 412 ? -41.856 20.304 32.462 1.00 35.17 390 ARG B O 1
ATOM 6097 N N . GLU B 1 413 ? -40.337 21.285 31.044 1.00 36.64 391 GLU B N 1
ATOM 6098 C CA . GLU B 1 413 ? -41.240 22.320 30.484 1.00 40.40 391 GLU B CA 1
ATOM 6099 C C . GLU B 1 413 ? -41.949 21.716 29.268 1.00 33.66 391 GLU B C 1
ATOM 6100 O O . GLU B 1 413 ? -41.295 21.532 28.227 1.00 28.32 391 GLU B O 1
ATOM 6106 N N . VAL B 1 414 ? -43.197 21.290 29.432 1.00 29.94 392 VAL B N 1
ATOM 6107 C CA . VAL B 1 414 ? -43.963 20.710 28.290 1.00 30.73 392 VAL B CA 1
ATOM 6108 C C . VAL B 1 414 ? -45.302 21.425 28.235 1.00 27.03 392 VAL B C 1
ATOM 6109 O O . VAL B 1 414 ? -45.861 21.678 29.298 1.00 28.61 392 VAL B O 1
ATOM 6113 N N . LEU B 1 415 ? -45.904 21.439 27.060 1.00 25.47 393 LEU B N 1
ATOM 6114 C CA . LEU B 1 415 ? -47.337 21.751 26.927 1.00 26.87 393 LEU B CA 1
ATOM 6115 C C . LEU B 1 415 ? -48.114 20.443 26.770 1.00 25.43 393 LEU B C 1
ATOM 6116 O O . LEU B 1 415 ? -47.831 19.712 25.852 1.00 27.82 393 LEU B O 1
ATOM 6121 N N . ALA B 1 416 ? -49.198 20.283 27.511 1.00 26.69 394 ALA B N 1
ATOM 6122 C CA . ALA B 1 416 ? -50.143 19.155 27.364 1.00 28.73 394 ALA B CA 1
ATOM 6123 C C . ALA B 1 416 ? -51.513 19.723 27.012 1.00 26.58 394 ALA B C 1
ATOM 6124 O O . ALA B 1 416 ? -52.044 20.450 27.839 1.00 25.10 394 ALA B O 1
ATOM 6126 N N . GLN B 1 417 ? -51.983 19.502 25.785 1.00 26.93 395 GLN B N 1
ATOM 6127 C CA . GLN B 1 417 ? -53.026 20.345 25.154 1.00 27.25 395 GLN B CA 1
ATOM 6128 C C . GLN B 1 417 ? -54.128 19.459 24.604 1.00 27.55 395 GLN B C 1
ATOM 6129 O O . GLN B 1 417 ? -53.878 18.691 23.654 1.00 33.22 395 GLN B O 1
ATOM 6135 N N . GLY B 1 418 ? -55.294 19.533 25.220 1.00 28.40 396 GLY B N 1
ATOM 6136 C CA . GLY B 1 418 ? -56.514 18.893 24.704 1.00 30.14 396 GLY B CA 1
ATOM 6137 C C . GLY B 1 418 ? -56.955 19.565 23.427 1.00 29.42 396 GLY B C 1
ATOM 6138 O O . GLY B 1 418 ? -56.556 20.736 23.227 1.00 31.09 396 GLY B O 1
ATOM 6139 N N . THR B 1 419 ? -57.914 18.946 22.740 1.00 28.34 397 THR B N 1
ATOM 6140 C CA . THR B 1 419 ? -58.577 19.485 21.525 1.00 27.24 397 THR B CA 1
ATOM 6141 C C . THR B 1 419 ? -59.928 20.095 21.909 1.00 30.38 397 THR B C 1
ATOM 6142 O O . THR B 1 419 ? -60.075 21.329 21.829 1.00 31.64 397 THR B O 1
ATOM 6146 N N . LEU B 1 420 ? -60.925 19.263 22.178 1.00 31.86 398 LEU B N 1
ATOM 6147 C CA . LEU B 1 420 ? -62.260 19.752 22.599 1.00 33.05 398 LEU B CA 1
ATOM 6148 C C . LEU B 1 420 ? -62.425 19.492 24.100 1.00 33.95 398 LEU B C 1
ATOM 6149 O O . LEU B 1 420 ? -61.497 18.876 24.697 1.00 37.79 398 LEU B O 1
ATOM 6154 N N . ARG B 1 421 ? -63.504 20.027 24.685 1.00 36.34 399 ARG B N 1
ATOM 6155 C CA . ARG B 1 421 ? -63.942 19.821 26.096 1.00 37.41 399 ARG B CA 1
ATOM 6156 C C . ARG B 1 421 ? -65.441 19.535 26.059 1.00 34.94 399 ARG B C 1
ATOM 6157 O O . ARG B 1 421 ? -66.080 19.959 25.061 1.00 35.56 399 ARG B O 1
ATOM 6165 N N . ARG B 1 422 ? -65.994 18.929 27.112 1.00 35.46 400 ARG B N 1
ATOM 6166 C CA . ARG B 1 422 ? -67.459 18.717 27.268 1.00 40.31 400 ARG B CA 1
ATOM 6167 C C . ARG B 1 422 ? -68.202 20.030 26.997 1.00 41.13 400 ARG B C 1
ATOM 6168 O O . ARG B 1 422 ? -67.807 21.063 27.573 1.00 39.26 400 ARG B O 1
ATOM 6176 N N . GLU B 1 423 ? -69.213 20.004 26.123 1.00 39.94 401 GLU B N 1
ATOM 6177 C CA . GLU B 1 423 ? -70.132 21.154 25.869 1.00 45.57 401 GLU B CA 1
ATOM 6178 C C . GLU B 1 423 ? -69.367 22.333 25.239 1.00 42.76 401 GLU B C 1
ATOM 6179 O O . GLU B 1 423 ? -69.919 23.426 25.248 1.00 44.00 401 GLU B O 1
ATOM 6185 N N . GLU B 1 424 ? -68.189 22.095 24.649 1.00 44.08 402 GLU B N 1
ATOM 6186 C CA . GLU B 1 424 ? -67.424 23.063 23.819 1.00 39.89 402 GLU B CA 1
ATOM 6187 C C . GLU B 1 424 ? -66.731 22.332 22.663 1.00 38.84 402 GLU B C 1
ATOM 6188 O O . GLU B 1 424 ? -65.585 21.863 22.850 1.00 36.77 402 GLU B O 1
ATOM 6194 N N . GLY B 1 425 ? -67.373 22.260 21.501 1.00 38.73 403 GLY B N 1
ATOM 6195 C CA . GLY B 1 425 ? -67.044 21.252 20.475 1.00 43.52 403 GLY B CA 1
ATOM 6196 C C . GLY B 1 425 ? -67.047 21.820 19.068 1.00 45.38 403 GLY B C 1
ATOM 6197 O O . GLY B 1 425 ? -67.173 20.967 18.097 1.00 46.61 403 GLY B O 1
ATOM 6198 N N . GLY B 1 426 ? -66.874 23.155 18.975 1.00 35.00 404 GLY B N 1
ATOM 6199 C CA . GLY B 1 426 ? -66.904 23.921 17.717 1.00 36.87 404 GLY B CA 1
ATOM 6200 C C . GLY B 1 426 ? -65.567 24.568 17.376 1.00 36.76 404 GLY B C 1
ATOM 6201 O O . GLY B 1 426 ? -64.583 24.357 18.108 1.00 33.02 404 GLY B O 1
ATOM 6202 N N . LEU B 1 427 ? -65.569 25.467 16.387 1.00 34.90 405 LEU B N 1
ATOM 6203 C CA . LEU B 1 427 ? -64.349 26.144 15.895 1.00 32.64 405 LEU B CA 1
ATOM 6204 C C . LEU B 1 427 ? -63.787 27.087 16.973 1.00 34.19 405 LEU B C 1
ATOM 6205 O O . LEU B 1 427 ? -62.551 27.189 17.084 1.00 40.67 405 LEU B O 1
ATOM 6210 N N . ALA B 1 428 ? -64.611 27.569 17.894 1.00 33.78 406 ALA B N 1
ATOM 6211 C CA . ALA B 1 428 ? -64.107 28.471 18.955 1.00 33.79 406 ALA B CA 1
ATOM 6212 C C . ALA B 1 428 ? -63.186 27.667 19.887 1.00 32.05 406 ALA B C 1
ATOM 6213 O O . ALA B 1 428 ? -62.089 28.168 20.198 1.00 36.82 406 ALA B O 1
ATOM 6215 N N . ARG B 1 429 ? -63.531 26.419 20.212 1.00 31.01 407 ARG B N 1
ATOM 6216 C CA . ARG B 1 429 ? -62.701 25.578 21.116 1.00 32.24 407 ARG B CA 1
ATOM 6217 C C . ARG B 1 429 ? -61.483 25.048 20.344 1.00 30.71 407 ARG B C 1
ATOM 6218 O O . ARG B 1 429 ? -60.348 25.108 20.870 1.00 29.07 407 ARG B O 1
ATOM 6226 N N . PHE B 1 430 ? -61.660 24.651 19.086 1.00 30.87 408 PHE B N 1
ATOM 6227 C CA . PHE B 1 430 ? -60.520 24.115 18.308 1.00 29.43 408 PHE B CA 1
ATOM 6228 C C . PHE B 1 430 ? -59.475 25.213 18.121 1.00 26.59 408 PHE B C 1
ATOM 6229 O O . PHE B 1 430 ? -58.303 24.941 18.328 1.00 27.74 408 PHE B O 1
ATOM 6237 N N . TYR B 1 431 ? -59.879 26.412 17.726 1.00 26.96 409 TYR B N 1
ATOM 6238 C CA . TYR B 1 431 ? -58.927 27.529 17.488 1.00 29.18 409 TYR B CA 1
ATOM 6239 C C . TYR B 1 431 ? -58.281 27.914 18.816 1.00 31.45 409 TYR B C 1
ATOM 6240 O O . TYR B 1 431 ? -57.077 28.271 18.787 1.00 32.21 409 TYR B O 1
ATOM 6249 N N . SER B 1 432 ? -58.996 27.718 19.936 1.00 30.61 410 SER B N 1
ATOM 6250 C CA . SER B 1 432 ? -58.466 28.007 21.298 1.00 33.19 410 SER B CA 1
ATOM 6251 C C . SER B 1 432 ? -57.401 26.971 21.692 1.00 30.81 410 SER B C 1
ATOM 6252 O O . SER B 1 432 ? -56.348 27.368 22.211 1.00 27.28 410 SER B O 1
ATOM 6255 N N . SER B 1 433 ? -57.595 25.712 21.304 1.00 30.68 411 SER B N 1
ATOM 6256 C CA . SER B 1 433 ? -56.575 24.649 21.469 1.00 32.90 411 SER B CA 1
ATOM 6257 C C . SER B 1 433 ? -55.423 24.850 20.461 1.00 33.64 411 SER B C 1
ATOM 6258 O O . SER B 1 433 ? -54.251 24.656 20.864 1.00 38.56 411 SER B O 1
ATOM 6261 N N . LEU B 1 434 ? -55.700 25.297 19.230 1.00 27.06 412 LEU B N 1
ATOM 6262 C CA . LEU B 1 434 ? -54.644 25.557 18.222 1.00 27.85 412 LEU B CA 1
ATOM 6263 C C . LEU B 1 434 ? -53.738 26.706 18.686 1.00 29.01 412 LEU B C 1
ATOM 6264 O O . LEU B 1 434 ? -52.508 26.580 18.590 1.00 24.70 412 LEU B O 1
ATOM 6269 N N . ALA B 1 435 ? -54.335 27.728 19.302 1.00 31.73 413 ALA B N 1
ATOM 6270 C CA . ALA B 1 435 ? -53.635 28.922 19.824 1.00 28.82 413 ALA B CA 1
ATOM 6271 C C . ALA B 1 435 ? -52.735 28.504 20.981 1.00 30.60 413 ALA B C 1
ATOM 6272 O O . ALA B 1 435 ? -51.625 29.038 21.073 1.00 28.28 413 ALA B O 1
ATOM 6274 N N . GLY B 1 436 ? -53.217 27.590 21.840 1.00 33.73 414 GLY B N 1
ATOM 6275 C CA . GLY B 1 436 ? -52.459 27.077 23.001 1.00 34.55 414 GLY B CA 1
ATOM 6276 C C . GLY B 1 436 ? -51.146 26.473 22.553 1.00 30.42 414 GLY B C 1
ATOM 6277 O O . GLY B 1 436 ? -50.102 26.797 23.101 1.00 32.94 414 GLY B O 1
ATOM 6278 N N . VAL B 1 437 ? -51.202 25.780 21.439 1.00 29.62 415 VAL B N 1
ATOM 6279 C CA . VAL B 1 437 ? -50.029 25.123 20.823 1.00 30.94 415 VAL B CA 1
ATOM 6280 C C . VAL B 1 437 ? -49.173 26.201 20.132 1.00 30.02 415 VAL B C 1
ATOM 6281 O O . VAL B 1 437 ? -47.931 26.157 20.273 1.00 28.20 415 VAL B O 1
ATOM 6285 N N . TRP B 1 438 ? -49.796 27.197 19.493 1.00 27.63 416 TRP B N 1
ATOM 6286 C CA . TRP B 1 438 ? -49.061 28.207 18.679 1.00 27.82 416 TRP B CA 1
ATOM 6287 C C . TRP B 1 438 ? -48.304 29.183 19.601 1.00 27.62 416 TRP B C 1
ATOM 6288 O O . TRP B 1 438 ? -47.129 29.481 19.328 1.00 30.57 416 TRP B O 1
ATOM 6299 N N . THR B 1 439 ? -48.970 29.745 20.601 1.00 26.73 417 THR B N 1
ATOM 6300 C CA . THR B 1 439 ? -48.387 30.732 21.544 1.00 28.89 417 THR B CA 1
ATOM 6301 C C . THR B 1 439 ? -47.197 30.126 22.307 1.00 30.68 417 THR B C 1
ATOM 6302 O O . THR B 1 439 ? -46.336 30.906 22.731 1.00 32.02 417 THR B O 1
ATOM 6306 N N . ARG B 1 440 ? -47.030 28.800 22.317 1.00 32.20 418 ARG B N 1
ATOM 6307 C CA . ARG B 1 440 ? -45.862 28.138 22.981 1.00 32.22 418 ARG B CA 1
ATOM 6308 C C . ARG B 1 440 ? -44.794 27.746 21.943 1.00 33.43 418 ARG B C 1
ATOM 6309 O O . ARG B 1 440 ? -43.692 27.327 22.343 1.00 32.11 418 ARG B O 1
ATOM 6317 N N . GLY B 1 441 ? -45.103 27.869 20.653 1.00 34.48 419 GLY B N 1
ATOM 6318 C CA . GLY B 1 441 ? -44.096 27.883 19.575 1.00 34.25 419 GLY B CA 1
ATOM 6319 C C . GLY B 1 441 ? -44.219 26.724 18.593 1.00 32.30 419 GLY B C 1
ATOM 6320 O O . GLY B 1 441 ? -43.267 26.493 17.878 1.00 38.06 419 GLY B O 1
ATOM 6321 N N . VAL B 1 442 ? -45.372 26.084 18.467 1.00 29.95 420 VAL B N 1
ATOM 6322 C CA . VAL B 1 442 ? -45.686 25.195 17.313 1.00 31.81 420 VAL B CA 1
ATOM 6323 C C . VAL B 1 442 ? -46.105 26.082 16.147 1.00 32.03 420 VAL B C 1
ATOM 6324 O O . VAL B 1 442 ? -47.058 26.858 16.347 1.00 33.45 420 VAL B O 1
ATOM 6328 N N . ASP B 1 443 ? -45.507 25.887 14.963 1.00 33.97 421 ASP B N 1
ATOM 6329 C CA . ASP B 1 443 ? -45.907 26.613 13.728 1.00 36.55 421 ASP B CA 1
ATOM 6330 C C . ASP B 1 443 ? -47.287 26.098 13.291 1.00 35.30 421 ASP B C 1
ATOM 6331 O O . ASP B 1 443 ? -47.557 24.898 13.379 1.00 36.23 421 ASP B O 1
ATOM 6336 N N . VAL B 1 444 ? -48.191 27.028 13.016 1.00 32.61 422 VAL B N 1
ATOM 6337 C CA . VAL B 1 444 ? -49.597 26.738 12.655 1.00 33.86 422 VAL B CA 1
ATOM 6338 C C . VAL B 1 444 ? -49.883 27.477 11.358 1.00 36.19 422 VAL B C 1
ATOM 6339 O O . VAL B 1 444 ? -49.146 28.401 11.068 1.00 32.77 422 VAL B O 1
ATOM 6343 N N . ASP B 1 445 ? -50.818 26.990 10.547 1.00 39.88 423 ASP B N 1
ATOM 6344 C CA . ASP B 1 445 ? -51.139 27.613 9.243 1.00 36.15 423 ASP B CA 1
ATOM 6345 C C . ASP B 1 445 ? -52.408 28.463 9.417 1.00 34.80 423 ASP B C 1
ATOM 6346 O O . ASP B 1 445 ? -53.489 28.012 8.993 1.00 32.99 423 ASP B O 1
ATOM 6351 N N . TRP B 1 446 ? -52.274 29.651 10.016 1.00 31.07 424 TRP B N 1
ATOM 6352 C CA . TRP B 1 446 ? -53.408 30.543 10.371 1.00 33.77 424 TRP B CA 1
ATOM 6353 C C . TRP B 1 446 ? -54.166 31.011 9.120 1.00 33.45 424 TRP B C 1
ATOM 6354 O O . TRP B 1 446 ? -55.387 31.236 9.232 1.00 34.27 424 TRP B O 1
ATOM 6365 N N . ALA B 1 447 ? -53.452 31.262 8.016 1.00 35.43 425 ALA B N 1
ATOM 6366 C CA . ALA B 1 447 ? -54.020 31.719 6.719 1.00 35.06 425 ALA B CA 1
ATOM 6367 C C . ALA B 1 447 ? -55.133 30.747 6.297 1.00 34.25 425 ALA B C 1
ATOM 6368 O O . ALA B 1 447 ? -56.189 31.222 5.807 1.00 38.27 425 ALA B O 1
ATOM 6370 N N . GLY B 1 448 ? -54.982 29.468 6.652 1.00 30.87 426 GLY B N 1
ATOM 6371 C CA . GLY B 1 448 ? -55.903 28.385 6.246 1.00 30.99 426 GLY B CA 1
ATOM 6372 C C . GLY B 1 448 ? -57.295 28.551 6.840 1.00 30.80 426 GLY B C 1
ATOM 6373 O O . GLY B 1 448 ? -58.231 27.930 6.293 1.00 31.98 426 GLY B O 1
ATOM 6374 N N . ALA B 1 449 ? -57.418 29.370 7.895 1.00 29.16 427 ALA B N 1
ATOM 6375 C CA . ALA B 1 449 ? -58.660 29.650 8.657 1.00 30.46 427 ALA B CA 1
ATOM 6376 C C . ALA B 1 449 ? -59.574 30.578 7.844 1.00 33.14 427 ALA B C 1
ATOM 6377 O O . ALA B 1 449 ? -60.712 30.880 8.314 1.00 34.15 427 ALA B O 1
ATOM 6379 N N . PHE B 1 450 ? -59.008 31.195 6.803 1.00 33.60 428 PHE B N 1
ATOM 6380 C CA . PHE B 1 450 ? -59.694 32.235 5.995 1.00 34.07 428 PHE B CA 1
ATOM 6381 C C . PHE B 1 450 ? -60.018 31.703 4.591 1.00 32.72 428 PHE B C 1
ATOM 6382 O O . PHE B 1 450 ? -60.536 32.480 3.786 1.00 35.27 428 PHE B O 1
ATOM 6390 N N . ALA B 1 451 ? -59.771 30.418 4.326 1.00 30.74 429 ALA B N 1
ATOM 6391 C CA . ALA B 1 451 ? -60.044 29.770 3.023 1.00 30.98 429 ALA B CA 1
ATOM 6392 C C . ALA B 1 451 ? -61.509 29.990 2.621 1.00 33.35 429 ALA B C 1
ATOM 6393 O O . ALA B 1 451 ? -62.406 29.855 3.488 1.00 37.07 429 ALA B O 1
ATOM 6395 N N . GLY B 1 452 ? -61.721 30.377 1.359 1.00 32.30 430 GLY B N 1
ATOM 6396 C CA . GLY B 1 452 ? -63.033 30.478 0.695 1.00 31.72 430 GLY B CA 1
ATOM 6397 C C . GLY B 1 452 ? -63.674 31.837 0.895 1.00 30.35 430 GLY B C 1
ATOM 6398 O O . GLY B 1 452 ? -64.763 32.018 0.379 1.00 34.97 430 GLY B O 1
ATOM 6399 N N . ARG B 1 453 ? -63.132 32.672 1.776 1.00 30.92 431 ARG B N 1
ATOM 6400 C CA . ARG B 1 453 ? -63.834 33.869 2.313 1.00 35.91 431 ARG B CA 1
ATOM 6401 C C . ARG B 1 453 ? -63.538 35.099 1.451 1.00 36.37 431 ARG B C 1
ATOM 6402 O O . ARG B 1 453 ? -64.050 36.174 1.774 1.00 38.08 431 ARG B O 1
ATOM 6410 N N . GLY B 1 454 ? -62.636 34.957 0.485 1.00 38.04 432 GLY B N 1
ATOM 6411 C CA . GLY B 1 454 ? -62.094 36.083 -0.291 1.00 39.70 432 GLY B CA 1
ATOM 6412 C C . GLY B 1 454 ? -61.627 37.192 0.612 1.00 39.42 432 GLY B C 1
ATOM 6413 O O . GLY B 1 454 ? -61.993 38.342 0.342 1.00 46.50 432 GLY B O 1
ATOM 6414 N N . ALA B 1 455 ? -60.948 36.838 1.705 1.00 43.08 433 ALA B N 1
ATOM 6415 C CA . ALA B 1 455 ? -60.140 37.772 2.528 1.00 40.98 433 ALA B CA 1
ATOM 6416 C C . ALA B 1 455 ? -59.001 38.332 1.666 1.00 40.82 433 ALA B C 1
ATOM 6417 O O . ALA B 1 455 ? -58.458 37.570 0.826 1.00 35.58 433 ALA B O 1
ATOM 6419 N N . ARG B 1 456 ? -58.723 39.631 1.829 1.00 41.13 434 ARG B N 1
ATOM 6420 C CA . ARG B 1 456 ? -57.660 40.388 1.124 1.00 42.71 434 ARG B CA 1
ATOM 6421 C C . ARG B 1 456 ? -56.744 41.043 2.166 1.00 37.16 434 ARG B C 1
ATOM 6422 O O . ARG B 1 456 ? -57.238 41.649 3.103 1.00 34.06 434 ARG B O 1
ATOM 6430 N N . VAL B 1 457 ? -55.432 40.950 1.996 1.00 36.18 435 VAL B N 1
ATOM 6431 C CA . VAL B 1 457 ? -54.483 41.604 2.934 1.00 34.02 435 VAL B CA 1
ATOM 6432 C C . VAL B 1 457 ? -54.766 43.107 2.909 1.00 35.70 435 VAL B C 1
ATOM 6433 O O . VAL B 1 457 ? -54.908 43.637 1.834 1.00 43.51 435 VAL B O 1
ATOM 6437 N N . VAL B 1 458 ? -54.869 43.741 4.071 1.00 37.29 436 VAL B N 1
ATOM 6438 C CA . VAL B 1 458 ? -55.032 45.215 4.238 1.00 35.56 436 VAL B CA 1
ATOM 6439 C C . VAL B 1 458 ? -53.896 45.756 5.114 1.00 35.33 436 VAL B C 1
ATOM 6440 O O . VAL B 1 458 ? -53.223 44.957 5.782 1.00 43.53 436 VAL B O 1
ATOM 6444 N N . ASP B 1 459 ? -53.616 47.053 5.005 1.00 42.28 437 ASP B N 1
ATOM 6445 C CA . ASP B 1 459 ? -52.728 47.843 5.895 1.00 43.48 437 ASP B CA 1
ATOM 6446 C C . ASP B 1 459 ? -53.199 47.723 7.351 1.00 44.17 437 ASP B C 1
ATOM 6447 O O . ASP B 1 459 ? -54.414 47.764 7.619 1.00 48.56 437 ASP B O 1
ATOM 6452 N N . LEU B 1 460 ? -52.247 47.527 8.259 1.00 45.01 438 LEU B N 1
ATOM 6453 C CA . LEU B 1 460 ? -52.466 47.391 9.719 1.00 41.43 438 LEU B CA 1
ATOM 6454 C C . LEU B 1 460 ? -51.648 48.500 10.341 1.00 39.71 438 LEU B C 1
ATOM 6455 O O . LEU B 1 460 ? -50.684 48.923 9.717 1.00 38.66 438 LEU B O 1
ATOM 6460 N N . PRO B 1 461 ? -52.128 49.119 11.437 1.00 41.22 439 PRO B N 1
ATOM 6461 C CA . PRO B 1 461 ? -51.367 50.168 12.103 1.00 42.35 439 PRO B CA 1
ATOM 6462 C C . PRO B 1 461 ? -50.033 49.572 12.561 1.00 47.30 439 PRO B C 1
ATOM 6463 O O . PRO B 1 461 ? -50.063 48.497 13.092 1.00 51.72 439 PRO B O 1
ATOM 6467 N N . THR B 1 462 ? -48.906 50.237 12.292 1.00 51.90 440 THR B N 1
ATOM 6468 C CA . THR B 1 462 ? -47.585 49.839 12.852 1.00 53.84 440 THR B CA 1
ATOM 6469 C C . THR B 1 462 ? -47.538 50.321 14.306 1.00 50.53 440 THR B C 1
ATOM 6470 O O . THR B 1 462 ? -48.128 51.369 14.603 1.00 52.95 440 THR B O 1
ATOM 6474 N N . TYR B 1 463 ? -47.040 49.480 15.210 1.00 51.74 441 TYR B N 1
ATOM 6475 C CA . TYR B 1 463 ? -46.811 49.834 16.637 1.00 45.10 441 TYR B CA 1
ATOM 6476 C C . TYR B 1 463 ? -45.367 50.320 16.802 1.00 40.28 441 TYR B C 1
ATOM 6477 O O . TYR B 1 463 ? -45.131 51.294 17.497 1.00 34.75 441 TYR B O 1
ATOM 6486 N N . ALA B 1 464 ? -44.431 49.534 16.277 1.00 42.87 442 ALA B N 1
ATOM 6487 C CA . ALA B 1 464 ? -42.972 49.697 16.425 1.00 45.23 442 ALA B CA 1
ATOM 6488 C C . ALA B 1 464 ? -42.376 49.488 15.037 1.00 47.63 442 ALA B C 1
ATOM 6489 O O . ALA B 1 464 ? -43.174 49.287 14.112 1.00 50.66 442 ALA B O 1
ATOM 6491 N N . PHE B 1 465 ? -41.077 49.757 14.880 1.00 46.37 443 PHE B N 1
ATOM 6492 C CA . PHE B 1 465 ? -40.330 49.614 13.611 1.00 41.54 443 PHE B CA 1
ATOM 6493 C C . PHE B 1 465 ? -40.611 48.213 13.067 1.00 43.36 443 PHE B C 1
ATOM 6494 O O . PHE B 1 465 ? -40.687 47.291 13.879 1.00 43.59 443 PHE B O 1
ATOM 6502 N N . GLN B 1 466 ? -40.822 48.105 11.750 1.00 52.97 444 GLN B N 1
ATOM 6503 C CA . GLN B 1 466 ? -41.387 46.924 11.040 1.00 63.78 444 GLN B CA 1
ATOM 6504 C C . GLN B 1 466 ? -40.431 46.595 9.880 1.00 60.39 444 GLN B C 1
ATOM 6505 O O . GLN B 1 466 ? -39.277 46.176 10.108 1.00 47.44 444 GLN B O 1
ATOM 6511 N N . MET C 2 21 ? 1.539 42.804 7.916 1.00 112.01 2 MET C N 1
ATOM 6512 C CA . MET C 2 21 ? 2.701 42.245 7.172 1.00 103.15 2 MET C CA 1
ATOM 6513 C C . MET C 2 21 ? 3.504 43.390 6.544 1.00 94.20 2 MET C C 1
ATOM 6514 O O . MET C 2 21 ? 3.628 43.423 5.308 1.00 93.66 2 MET C O 1
ATOM 6519 N N . GLY C 2 22 ? 4.012 44.300 7.378 1.00 85.67 3 GLY C N 1
ATOM 6520 C CA . GLY C 2 22 ? 4.984 45.335 6.985 1.00 81.97 3 GLY C CA 1
ATOM 6521 C C . GLY C 2 22 ? 6.396 44.881 7.288 1.00 80.15 3 GLY C C 1
ATOM 6522 O O . GLY C 2 22 ? 7.306 45.256 6.531 1.00 84.32 3 GLY C O 1
ATOM 6523 N N . ALA C 2 23 ? 6.549 44.000 8.284 1.00 81.20 4 ALA C N 1
ATOM 6524 C CA . ALA C 2 23 ? 7.845 43.444 8.750 1.00 82.73 4 ALA C CA 1
ATOM 6525 C C . ALA C 2 23 ? 8.201 42.194 7.929 1.00 77.82 4 ALA C C 1
ATOM 6526 O O . ALA C 2 23 ? 9.095 41.430 8.371 1.00 62.36 4 ALA C O 1
ATOM 6528 N N . ALA C 2 24 ? 7.602 42.062 6.737 1.00 74.29 5 ALA C N 1
ATOM 6529 C CA . ALA C 2 24 ? 7.695 40.871 5.863 1.00 72.05 5 ALA C CA 1
ATOM 6530 C C . ALA C 2 24 ? 8.259 41.265 4.487 1.00 70.79 5 ALA C C 1
ATOM 6531 O O . ALA C 2 24 ? 7.889 42.337 3.965 1.00 77.93 5 ALA C O 1
ATOM 6533 N N . THR C 2 25 ? 9.087 40.387 3.911 1.00 64.07 6 THR C N 1
ATOM 6534 C CA . THR C 2 25 ? 9.679 40.495 2.551 1.00 57.06 6 THR C CA 1
ATOM 6535 C C . THR C 2 25 ? 8.601 40.294 1.482 1.00 59.59 6 THR C C 1
ATOM 6536 O O . THR C 2 25 ? 7.559 39.675 1.726 1.00 51.47 6 THR C O 1
ATOM 6540 N N . PRO C 2 26 ? 8.863 40.742 0.232 1.00 61.98 7 PRO C N 1
ATOM 6541 C CA . PRO C 2 26 ? 7.996 40.442 -0.912 1.00 57.17 7 PRO C CA 1
ATOM 6542 C C . PRO C 2 26 ? 7.619 38.957 -1.055 1.00 49.14 7 PRO C C 1
ATOM 6543 O O . PRO C 2 26 ? 6.445 38.662 -1.028 1.00 54.94 7 PRO C O 1
ATOM 6547 N N . ALA C 2 27 ? 8.598 38.056 -1.136 1.00 43.40 8 ALA C N 1
ATOM 6548 C CA . ALA C 2 27 ? 8.361 36.594 -1.194 1.00 42.35 8 ALA C CA 1
ATOM 6549 C C . ALA C 2 27 ? 7.459 36.170 -0.025 1.00 41.77 8 ALA C C 1
ATOM 6550 O O . ALA C 2 27 ? 6.666 35.237 -0.224 1.00 40.95 8 ALA C O 1
ATOM 6552 N N . GLU C 2 28 ? 7.590 36.808 1.149 1.00 47.14 9 GLU C N 1
ATOM 6553 C CA . GLU C 2 28 ? 6.809 36.455 2.372 1.00 46.79 9 GLU C CA 1
ATOM 6554 C C . GLU C 2 28 ? 5.362 36.904 2.181 1.00 49.36 9 GLU C C 1
ATOM 6555 O O . GLU C 2 28 ? 4.453 36.135 2.545 1.00 48.10 9 GLU C O 1
ATOM 6561 N N . ARG C 2 29 ? 5.177 38.087 1.590 1.00 58.34 10 ARG C N 1
ATOM 6562 C CA . ARG C 2 29 ? 3.856 38.634 1.165 1.00 62.66 10 ARG C CA 1
ATOM 6563 C C . ARG C 2 29 ? 3.188 37.641 0.209 1.00 62.23 10 ARG C C 1
ATOM 6564 O O . ARG C 2 29 ? 2.095 37.120 0.563 1.00 52.57 10 ARG C O 1
ATOM 6572 N N . ASP C 2 30 ? 3.878 37.327 -0.899 1.00 55.09 11 ASP C N 1
ATOM 6573 C CA . ASP C 2 30 ? 3.447 36.327 -1.915 1.00 54.97 11 ASP C CA 1
ATOM 6574 C C . ASP C 2 30 ? 2.871 35.108 -1.191 1.00 52.75 11 ASP C C 1
ATOM 6575 O O . ASP C 2 30 ? 1.775 34.664 -1.569 1.00 55.36 11 ASP C O 1
ATOM 6580 N N . ALA C 2 31 ? 3.583 34.612 -0.178 1.00 49.40 12 ALA C N 1
ATOM 6581 C CA . ALA C 2 31 ? 3.317 33.315 0.475 1.00 49.29 12 ALA C CA 1
ATOM 6582 C C . ALA C 2 31 ? 2.078 33.441 1.371 1.00 47.18 12 ALA C C 1
ATOM 6583 O O . ALA C 2 31 ? 1.317 32.468 1.440 1.00 51.27 12 ALA C O 1
ATOM 6585 N N . ILE C 2 32 ? 1.899 34.578 2.052 1.00 49.92 13 ILE C N 1
ATOM 6586 C CA . ILE C 2 32 ? 0.791 34.790 3.036 1.00 54.92 13 ILE C CA 1
ATOM 6587 C C . ILE C 2 32 ? -0.516 34.963 2.256 1.00 52.13 13 ILE C C 1
ATOM 6588 O O . ILE C 2 32 ? -1.489 34.256 2.581 1.00 47.52 13 ILE C O 1
ATOM 6593 N N . LEU C 2 33 ? -0.479 35.765 1.189 1.00 50.93 14 LEU C N 1
ATOM 6594 C CA . LEU C 2 33 ? -1.635 36.000 0.284 1.00 58.51 14 LEU C CA 1
ATOM 6595 C C . LEU C 2 33 ? -1.998 34.696 -0.433 1.00 58.30 14 LEU C C 1
ATOM 6596 O O . LEU C 2 33 ? -3.193 34.413 -0.538 1.00 64.70 14 LEU C O 1
ATOM 6601 N N . LEU C 2 34 ? -1.010 33.905 -0.862 1.00 59.52 15 LEU C N 1
ATOM 6602 C CA . LEU C 2 34 ? -1.251 32.594 -1.527 1.00 53.05 15 LEU C CA 1
ATOM 6603 C C . LEU C 2 34 ? -1.862 31.615 -0.518 1.00 49.46 15 LEU C C 1
ATOM 6604 O O . LEU C 2 34 ? -2.809 30.896 -0.896 1.00 50.53 15 LEU C O 1
ATOM 6609 N N . ASP C 2 35 ? -1.408 31.644 0.737 1.00 45.35 16 ASP C N 1
ATOM 6610 C CA . ASP C 2 35 ? -2.008 30.814 1.809 1.00 51.71 16 ASP C CA 1
ATOM 6611 C C . ASP C 2 35 ? -3.436 31.316 2.077 1.00 54.46 16 ASP C C 1
ATOM 6612 O O . ASP C 2 35 ? -4.312 30.458 2.287 1.00 50.18 16 ASP C O 1
ATOM 6617 N N . LEU C 2 36 ? -3.681 32.634 2.017 1.00 53.54 17 LEU C N 1
ATOM 6618 C CA . LEU C 2 36 ? -5.043 33.229 2.203 1.00 57.20 17 LEU C CA 1
ATOM 6619 C C . LEU C 2 36 ? -5.983 32.740 1.093 1.00 55.05 17 LEU C C 1
ATOM 6620 O O . LEU C 2 36 ? -6.999 32.122 1.456 1.00 57.17 17 LEU C O 1
ATOM 6625 N N . VAL C 2 37 ? -5.638 32.962 -0.186 1.00 42.08 18 VAL C N 1
ATOM 6626 C CA . VAL C 2 37 ? -6.539 32.654 -1.328 1.00 48.87 18 VAL C CA 1
ATOM 6627 C C . VAL C 2 37 ? -6.789 31.136 -1.339 1.00 51.54 18 VAL C C 1
ATOM 6628 O O . VAL C 2 37 ? -7.964 30.734 -1.392 1.00 51.31 18 VAL C O 1
ATOM 6632 N N . ARG C 2 38 ? -5.760 30.315 -1.140 1.00 53.85 19 ARG C N 1
ATOM 6633 C CA . ARG C 2 38 ? -5.917 28.840 -1.204 1.00 54.68 19 ARG C CA 1
ATOM 6634 C C . ARG C 2 38 ? -6.836 28.375 -0.059 1.00 56.01 19 ARG C C 1
ATOM 6635 O O . ARG C 2 38 ? -7.693 27.511 -0.310 1.00 62.23 19 ARG C O 1
ATOM 6643 N N . GLY C 2 39 ? -6.724 28.983 1.127 1.00 53.43 20 GLY C N 1
ATOM 6644 C CA . GLY C 2 39 ? -7.545 28.657 2.310 1.00 56.95 20 GLY C CA 1
ATOM 6645 C C . GLY C 2 39 ? -9.003 29.016 2.087 1.00 63.67 20 GLY C C 1
ATOM 6646 O O . GLY C 2 39 ? -9.877 28.171 2.383 1.00 66.82 20 GLY C O 1
ATOM 6647 N N . GLN C 2 40 ? -9.240 30.196 1.501 1.00 63.25 21 GLN C N 1
ATOM 6648 C CA . GLN C 2 40 ? -10.586 30.739 1.191 1.00 56.62 21 GLN C CA 1
ATOM 6649 C C . GLN C 2 40 ? -11.237 29.911 0.077 1.00 58.95 21 GLN C C 1
ATOM 6650 O O . GLN C 2 40 ? -12.451 29.647 0.222 1.00 64.87 21 GLN C O 1
ATOM 6656 N N . VAL C 2 41 ? -10.475 29.540 -0.960 1.00 50.73 22 VAL C N 1
ATOM 6657 C CA . VAL C 2 41 ? -11.005 28.695 -2.073 1.00 59.77 22 VAL C CA 1
ATOM 6658 C C . VAL C 2 41 ? -11.403 27.342 -1.484 1.00 69.58 22 VAL C C 1
ATOM 6659 O O . VAL C 2 41 ? -12.486 26.845 -1.830 1.00 74.95 22 VAL C O 1
ATOM 6663 N N . ALA C 2 42 ? -10.562 26.788 -0.609 1.00 82.19 23 ALA C N 1
ATOM 6664 C CA . ALA C 2 42 ? -10.849 25.468 -0.004 1.00 88.84 23 ALA C CA 1
ATOM 6665 C C . ALA C 2 42 ? -12.138 25.555 0.816 1.00 99.64 23 ALA C C 1
ATOM 6666 O O . ALA C 2 42 ? -12.910 24.592 0.782 1.00 123.51 23 ALA C O 1
ATOM 6668 N N . ALA C 2 43 ? -12.338 26.658 1.543 1.00 97.55 24 ALA C N 1
ATOM 6669 C CA . ALA C 2 43 ? -13.578 26.840 2.334 1.00 98.07 24 ALA C CA 1
ATOM 6670 C C . ALA C 2 43 ? -14.797 26.907 1.407 1.00 96.43 24 ALA C C 1
ATOM 6671 O O . ALA C 2 43 ? -15.816 26.272 1.734 1.00 108.78 24 ALA C O 1
ATOM 6673 N N . VAL C 2 44 ? -14.694 27.645 0.296 1.00 87.90 25 VAL C N 1
ATOM 6674 C CA . VAL C 2 44 ? -15.817 27.732 -0.686 1.00 86.22 25 VAL C CA 1
ATOM 6675 C C . VAL C 2 44 ? -16.048 26.342 -1.286 1.00 82.69 25 VAL C C 1
ATOM 6676 O O . VAL C 2 44 ? -17.219 25.928 -1.380 1.00 85.34 25 VAL C O 1
ATOM 6680 N N . LEU C 2 45 ? -14.969 25.642 -1.647 1.00 86.58 26 LEU C N 1
ATOM 6681 C CA . LEU C 2 45 ? -15.070 24.265 -2.203 1.00 97.22 26 LEU C CA 1
ATOM 6682 C C . LEU C 2 45 ? -15.619 23.331 -1.122 1.00 99.01 26 LEU C C 1
ATOM 6683 O O . LEU C 2 45 ? -16.367 22.399 -1.473 1.00 81.73 26 LEU C O 1
ATOM 6688 N N . GLY C 2 46 ? -15.243 23.567 0.136 1.00 100.71 27 GLY C N 1
ATOM 6689 C CA . GLY C 2 46 ? -15.664 22.692 1.247 1.00 110.59 27 GLY C CA 1
ATOM 6690 C C . GLY C 2 46 ? -14.616 21.644 1.581 1.00 127.60 27 GLY C C 1
ATOM 6691 O O . GLY C 2 46 ? -14.801 20.943 2.589 1.00 139.09 27 GLY C O 1
ATOM 6692 N N . HIS C 2 47 ? -13.534 21.550 0.801 1.00 126.59 28 HIS C N 1
ATOM 6693 C CA . HIS C 2 47 ? -12.452 20.603 1.184 1.00 122.61 28 HIS C CA 1
ATOM 6694 C C . HIS C 2 47 ? -11.880 21.042 2.531 1.00 131.33 28 HIS C C 1
ATOM 6695 O O . HIS C 2 47 ? -11.652 20.147 3.372 1.00 150.71 28 HIS C O 1
ATOM 6702 N N . ALA C 2 48 ? -11.602 22.340 2.701 1.00 138.18 29 ALA C N 1
ATOM 6703 C CA . ALA C 2 48 ? -11.153 22.904 4.001 1.00 140.15 29 ALA C CA 1
ATOM 6704 C C . ALA C 2 48 ? -9.715 22.499 4.351 1.00 149.40 29 ALA C C 1
ATOM 6705 O O . ALA C 2 48 ? -9.260 22.876 5.449 1.00 134.98 29 ALA C O 1
ATOM 6707 N N . SER C 2 49 ? -9.023 21.774 3.468 1.00 150.12 30 SER C N 1
ATOM 6708 C CA . SER C 2 49 ? -7.601 21.436 3.737 1.00 134.84 30 SER C CA 1
ATOM 6709 C C . SER C 2 49 ? -6.762 22.716 3.719 1.00 125.78 30 SER C C 1
ATOM 6710 O O . SER C 2 49 ? -5.916 22.879 4.618 1.00 132.36 30 SER C O 1
ATOM 6713 N N . GLY C 2 50 ? -6.993 23.582 2.728 1.00 119.98 31 GLY C N 1
ATOM 6714 C CA . GLY C 2 50 ? -6.259 24.858 2.618 1.00 127.06 31 GLY C CA 1
ATOM 6715 C C . GLY C 2 50 ? -4.946 24.682 1.878 1.00 133.05 31 GLY C C 1
ATOM 6716 O O . GLY C 2 50 ? -4.333 25.707 1.520 1.00 137.27 31 GLY C O 1
ATOM 6717 N N . GLU C 2 51 ? -4.527 23.433 1.651 1.00 137.50 32 GLU C N 1
ATOM 6718 C CA . GLU C 2 51 ? -3.286 23.153 0.881 1.00 131.75 32 GLU C CA 1
ATOM 6719 C C . GLU C 2 51 ? -3.657 22.270 -0.310 1.00 121.65 32 GLU C C 1
ATOM 6720 O O . GLU C 2 51 ? -2.806 22.091 -1.202 1.00 103.46 32 GLU C O 1
ATOM 6726 N N . ASP C 2 52 ? -4.885 21.743 -0.314 1.00 126.97 33 ASP C N 1
ATOM 6727 C CA . ASP C 2 52 ? -5.343 20.845 -1.407 1.00 131.62 33 ASP C CA 1
ATOM 6728 C C . ASP C 2 52 ? -5.367 21.620 -2.726 1.00 112.62 33 ASP C C 1
ATOM 6729 O O . ASP C 2 52 ? -5.005 21.031 -3.762 1.00 91.90 33 ASP C O 1
ATOM 6734 N N . ILE C 2 53 ? -5.784 22.887 -2.682 1.00 110.43 34 ILE C N 1
ATOM 6735 C CA . ILE C 2 53 ? -5.908 23.694 -3.929 1.00 102.66 34 ILE C CA 1
ATOM 6736 C C . ILE C 2 53 ? -4.518 23.827 -4.553 1.00 93.58 34 ILE C C 1
ATOM 6737 O O . ILE C 2 53 ? -3.563 24.114 -3.809 1.00 95.37 34 ILE C O 1
ATOM 6742 N N . GLU C 2 54 ? -4.418 23.632 -5.869 1.00 80.52 35 GLU C N 1
ATOM 6743 C CA . GLU C 2 54 ? -3.121 23.817 -6.566 1.00 85.05 35 GLU C CA 1
ATOM 6744 C C . GLU C 2 54 ? -3.023 25.282 -6.994 1.00 86.19 35 GLU C C 1
ATOM 6745 O O . GLU C 2 54 ? -3.997 25.790 -7.580 1.00 88.88 35 GLU C O 1
ATOM 6751 N N . PRO C 2 55 ? -1.900 25.981 -6.729 1.00 89.82 36 PRO C N 1
ATOM 6752 C CA . PRO C 2 55 ? -1.787 27.404 -7.055 1.00 89.97 36 PRO C CA 1
ATOM 6753 C C . PRO C 2 55 ? -1.936 27.621 -8.566 1.00 89.43 36 PRO C C 1
ATOM 6754 O O . PRO C 2 55 ? -2.533 28.601 -8.952 1.00 89.52 36 PRO C O 1
ATOM 6758 N N . GLY C 2 56 ? -1.349 26.739 -9.375 1.00 89.73 37 GLY C N 1
ATOM 6759 C CA . GLY C 2 56 ? -1.475 26.827 -10.844 1.00 98.97 37 GLY C CA 1
ATOM 6760 C C . GLY C 2 56 ? -2.883 26.576 -11.359 1.00 101.30 37 GLY C C 1
ATOM 6761 O O . GLY C 2 56 ? -3.264 27.242 -12.341 1.00 91.50 37 GLY C O 1
ATOM 6762 N N . ARG C 2 57 ? -3.636 25.660 -10.739 1.00 106.63 38 ARG C N 1
ATOM 6763 C CA . ARG C 2 57 ? -4.960 25.252 -11.292 1.00 107.04 38 ARG C CA 1
ATOM 6764 C C . ARG C 2 57 ? -5.917 26.438 -11.444 1.00 103.17 38 ARG C C 1
ATOM 6765 O O . ARG C 2 57 ? -6.037 27.226 -10.492 1.00 91.62 38 ARG C O 1
ATOM 6773 N N . ALA C 2 58 ? -6.593 26.528 -12.594 1.00 103.82 39 ALA C N 1
ATOM 6774 C CA . ALA C 2 58 ? -7.574 27.612 -12.843 1.00 103.89 39 ALA C CA 1
ATOM 6775 C C . ALA C 2 58 ? -8.850 27.359 -12.035 1.00 96.43 39 ALA C C 1
ATOM 6776 O O . ALA C 2 58 ? -9.152 26.181 -11.764 1.00 90.24 39 ALA C O 1
ATOM 6778 N N . PHE C 2 59 ? -9.573 28.425 -11.683 1.00 85.76 40 PHE C N 1
ATOM 6779 C CA . PHE C 2 59 ? -10.804 28.284 -10.861 1.00 86.60 40 PHE C CA 1
ATOM 6780 C C . PHE C 2 59 ? -11.851 27.456 -11.617 1.00 86.72 40 PHE C C 1
ATOM 6781 O O . PHE C 2 59 ? -12.468 26.578 -10.988 1.00 78.32 40 PHE C O 1
ATOM 6789 N N . LYS C 2 60 ? -12.042 27.724 -12.914 1.00 91.06 41 LYS C N 1
ATOM 6790 C CA . LYS C 2 60 ? -12.996 26.928 -13.736 1.00 96.54 41 LYS C CA 1
ATOM 6791 C C . LYS C 2 60 ? -12.819 25.422 -13.463 1.00 97.48 41 LYS C C 1
ATOM 6792 O O . LYS C 2 60 ? -13.837 24.763 -13.158 1.00 86.13 41 LYS C O 1
ATOM 6798 N N . ASN C 2 61 ? -11.590 24.898 -13.576 1.00 101.70 42 ASN C N 1
ATOM 6799 C CA . ASN C 2 61 ? -11.266 23.449 -13.428 1.00 107.03 42 ASN C CA 1
ATOM 6800 C C . ASN C 2 61 ? -11.592 22.975 -12.005 1.00 98.64 42 ASN C C 1
ATOM 6801 O O . ASN C 2 61 ? -12.020 21.825 -11.863 1.00 117.67 42 ASN C O 1
ATOM 6806 N N . LEU C 2 62 ? -11.432 23.831 -10.995 1.00 92.53 43 LEU C N 1
ATOM 6807 C CA . LEU C 2 62 ? -11.598 23.462 -9.563 1.00 91.23 43 LEU C CA 1
ATOM 6808 C C . LEU C 2 62 ? -13.070 23.161 -9.258 1.00 86.18 43 LEU C C 1
ATOM 6809 O O . LEU C 2 62 ? -13.313 22.404 -8.303 1.00 81.25 43 LEU C O 1
ATOM 6814 N N . GLY C 2 63 ? -14.001 23.751 -10.019 1.00 78.05 44 GLY C N 1
ATOM 6815 C CA . GLY C 2 63 ? -15.455 23.531 -9.879 1.00 79.71 44 GLY C CA 1
ATOM 6816 C C . GLY C 2 63 ? -16.194 24.824 -9.569 1.00 87.50 44 GLY C C 1
ATOM 6817 O O . GLY C 2 63 ? -17.108 24.784 -8.722 1.00 92.60 44 GLY C O 1
ATOM 6818 N N . PHE C 2 64 ? -15.827 25.915 -10.254 1.00 83.12 45 PHE C N 1
ATOM 6819 C CA . PHE C 2 64 ? -16.251 27.311 -9.970 1.00 78.96 45 PHE C CA 1
ATOM 6820 C C . PHE C 2 64 ? -17.291 27.750 -11.002 1.00 77.13 45 PHE C C 1
ATOM 6821 O O . PHE C 2 64 ? -16.893 27.872 -12.178 1.00 68.64 45 PHE C O 1
ATOM 6829 N N . ASP C 2 65 ? -18.526 28.041 -10.550 1.00 77.09 46 ASP C N 1
ATOM 6830 C CA . ASP C 2 65 ? -19.552 28.860 -11.262 1.00 71.30 46 ASP C CA 1
ATOM 6831 C C . ASP C 2 65 ? -19.403 30.326 -10.833 1.00 66.79 46 ASP C C 1
ATOM 6832 O O . ASP C 2 65 ? -18.463 30.645 -10.097 1.00 66.64 46 ASP C O 1
ATOM 6837 N N . SER C 2 66 ? -20.233 31.208 -11.379 1.00 65.64 47 SER C N 1
ATOM 6838 C CA . SER C 2 66 ? -20.271 32.653 -11.038 1.00 65.61 47 SER C CA 1
ATOM 6839 C C . SER C 2 66 ? -20.526 32.858 -9.539 1.00 64.20 47 SER C C 1
ATOM 6840 O O . SER C 2 66 ? -20.015 33.837 -8.979 1.00 66.05 47 SER C O 1
ATOM 6843 N N . LEU C 2 67 ? -21.375 32.030 -8.936 1.00 57.83 48 LEU C N 1
ATOM 6844 C CA . LEU C 2 67 ? -21.791 32.166 -7.520 1.00 53.91 48 LEU C CA 1
ATOM 6845 C C . LEU C 2 67 ? -20.581 31.894 -6.628 1.00 49.57 48 LEU C C 1
ATOM 6846 O O . LEU C 2 67 ? -20.393 32.643 -5.646 1.00 50.11 48 LEU C O 1
ATOM 6851 N N . THR C 2 68 ? -19.772 30.893 -6.981 1.00 51.04 49 THR C N 1
ATOM 6852 C CA . THR C 2 68 ? -18.573 30.494 -6.193 1.00 56.21 49 THR C CA 1
ATOM 6853 C C . THR C 2 68 ? -17.520 31.605 -6.286 1.00 51.85 49 THR C C 1
ATOM 6854 O O . THR C 2 68 ? -16.929 31.924 -5.237 1.00 51.27 49 THR C O 1
ATOM 6858 N N . ALA C 2 69 ? -17.437 32.281 -7.437 1.00 52.45 50 ALA C N 1
ATOM 6859 C CA . ALA C 2 69 ? -16.527 33.428 -7.677 1.00 54.07 50 ALA C CA 1
ATOM 6860 C C . ALA C 2 69 ? -16.847 34.580 -6.712 1.00 53.00 50 ALA C C 1
ATOM 6861 O O . ALA C 2 69 ? -15.884 35.125 -6.149 1.00 52.57 50 ALA C O 1
ATOM 6863 N N . VAL C 2 70 ? -18.123 34.965 -6.546 1.00 51.62 51 VAL C N 1
ATOM 6864 C CA . VAL C 2 70 ? -18.501 36.130 -5.684 1.00 54.52 51 VAL C CA 1
ATOM 6865 C C . VAL C 2 70 ? -18.373 35.713 -4.215 1.00 50.34 51 VAL C C 1
ATOM 6866 O O . VAL C 2 70 ? -18.059 36.575 -3.406 1.00 51.60 51 VAL C O 1
ATOM 6870 N N . GLU C 2 71 ? -18.567 34.432 -3.894 1.00 52.72 52 GLU C N 1
ATOM 6871 C CA . GLU C 2 71 ? -18.390 33.911 -2.514 1.00 52.13 52 GLU C CA 1
ATOM 6872 C C . GLU C 2 71 ? -16.900 33.984 -2.163 1.00 48.71 52 GLU C C 1
ATOM 6873 O O . GLU C 2 71 ? -16.574 34.402 -1.043 1.00 42.66 52 GLU C O 1
ATOM 6879 N N . LEU C 2 72 ? -16.018 33.622 -3.096 1.00 46.37 53 LEU C N 1
ATOM 6880 C CA . LEU C 2 72 ? -14.558 33.718 -2.864 1.00 46.45 53 LEU C CA 1
ATOM 6881 C C . LEU C 2 72 ? -14.209 35.190 -2.611 1.00 45.59 53 LEU C C 1
ATOM 6882 O O . LEU C 2 72 ? -13.506 35.462 -1.623 1.00 46.85 53 LEU C O 1
ATOM 6887 N N . ARG C 2 73 ? -14.761 36.099 -3.419 1.00 45.44 54 ARG C N 1
ATOM 6888 C CA . ARG C 2 73 ? -14.509 37.565 -3.345 1.00 47.03 54 ARG C CA 1
ATOM 6889 C C . ARG C 2 73 ? -14.992 38.105 -1.986 1.00 47.63 54 ARG C C 1
ATOM 6890 O O . ARG C 2 73 ? -14.235 38.842 -1.337 1.00 51.41 54 ARG C O 1
ATOM 6898 N N . ASP C 2 74 ? -16.174 37.689 -1.528 1.00 49.92 55 ASP C N 1
ATOM 6899 C CA . ASP C 2 74 ? -16.736 38.084 -0.206 1.00 57.07 55 ASP C CA 1
ATOM 6900 C C . ASP C 2 74 ? -15.757 37.673 0.900 1.00 61.68 55 ASP C C 1
ATOM 6901 O O . ASP C 2 74 ? -15.461 38.537 1.744 1.00 62.73 55 ASP C O 1
ATOM 6906 N N . ARG C 2 75 ? -15.312 36.408 0.895 1.00 55.63 56 ARG C N 1
ATOM 6907 C CA . ARG C 2 75 ? -14.406 35.837 1.920 1.00 62.73 56 ARG C CA 1
ATOM 6908 C C . ARG C 2 75 ? -13.072 36.590 1.892 1.00 63.08 56 ARG C C 1
ATOM 6909 O O . ARG C 2 75 ? -12.561 36.903 2.977 1.00 69.67 56 ARG C O 1
ATOM 6917 N N . LEU C 2 76 ? -12.544 36.892 0.705 1.00 57.71 57 LEU C N 1
ATOM 6918 C CA . LEU C 2 76 ? -11.239 37.586 0.551 1.00 61.75 57 LEU C CA 1
ATOM 6919 C C . LEU C 2 76 ? -11.383 39.046 0.997 1.00 63.20 57 LEU C C 1
ATOM 6920 O O . LEU C 2 76 ? -10.504 39.514 1.745 1.00 65.49 57 LEU C O 1
ATOM 6925 N N . GLY C 2 77 ? -12.525 39.667 0.691 1.00 64.46 58 GLY C N 1
ATOM 6926 C CA . GLY C 2 77 ? -12.868 41.033 1.131 1.00 63.35 58 GLY C CA 1
ATOM 6927 C C . GLY C 2 77 ? -12.924 41.121 2.647 1.00 64.86 58 GLY C C 1
ATOM 6928 O O . GLY C 2 77 ? -12.327 42.067 3.204 1.00 69.40 58 GLY C O 1
ATOM 6929 N N . ALA C 2 78 ? -13.562 40.132 3.289 1.00 61.81 59 ALA C N 1
ATOM 6930 C CA . ALA C 2 78 ? -13.685 39.993 4.762 1.00 67.27 59 ALA C CA 1
ATOM 6931 C C . ALA C 2 78 ? -12.287 39.867 5.372 1.00 66.71 59 ALA C C 1
ATOM 6932 O O . ALA C 2 78 ? -11.956 40.672 6.249 1.00 64.49 59 ALA C O 1
ATOM 6934 N N . ALA C 2 79 ? -11.498 38.915 4.869 1.00 69.79 60 ALA C N 1
ATOM 6935 C CA . ALA C 2 79 ? -10.172 38.527 5.396 1.00 66.02 60 ALA C CA 1
ATOM 6936 C C . ALA C 2 79 ? -9.196 39.692 5.235 1.00 67.89 60 ALA C C 1
ATOM 6937 O O . ALA C 2 79 ? -8.486 39.948 6.210 1.00 71.32 60 ALA C O 1
ATOM 6939 N N . THR C 2 80 ? -9.201 40.395 4.090 1.00 71.89 61 THR C N 1
ATOM 6940 C CA . THR C 2 80 ? -8.246 41.501 3.774 1.00 73.46 61 THR C CA 1
ATOM 6941 C C . THR C 2 80 ? -8.782 42.849 4.270 1.00 77.27 61 THR C C 1
ATOM 6942 O O . THR C 2 80 ? -8.077 43.858 4.052 1.00 84.65 61 THR C O 1
ATOM 6946 N N . GLY C 2 81 ? -10.035 42.893 4.734 1.00 85.10 62 GLY C N 1
ATOM 6947 C CA . GLY C 2 81 ? -10.743 44.139 5.098 1.00 87.58 62 GLY C CA 1
ATOM 6948 C C . GLY C 2 81 ? -10.694 45.183 3.991 1.00 83.16 62 GLY C C 1
ATOM 6949 O O . GLY C 2 81 ? -10.548 46.367 4.311 1.00 94.94 62 GLY C O 1
ATOM 6950 N N . HIS C 2 82 ? -10.906 44.772 2.740 1.00 82.00 63 HIS C N 1
ATOM 6951 C CA . HIS C 2 82 ? -11.034 45.660 1.552 1.00 92.17 63 HIS C CA 1
ATOM 6952 C C . HIS C 2 82 ? -12.313 45.287 0.788 1.00 92.39 63 HIS C C 1
ATOM 6953 O O . HIS C 2 82 ? -12.784 44.146 0.951 1.00 88.21 63 HIS C O 1
ATOM 6960 N N . LYS C 2 83 ? -12.856 46.216 -0.005 1.00 97.00 64 LYS C N 1
ATOM 6961 C CA . LYS C 2 83 ? -13.922 45.939 -1.005 1.00 94.05 64 LYS C CA 1
ATOM 6962 C C . LYS C 2 83 ? -13.279 45.682 -2.373 1.00 91.19 64 LYS C C 1
ATOM 6963 O O . LYS C 2 83 ? -12.498 46.534 -2.838 1.00 86.75 64 LYS C O 1
ATOM 6969 N N . LEU C 2 84 ? -13.567 44.519 -2.963 1.00 85.20 65 LEU C N 1
ATOM 6970 C CA . LEU C 2 84 ? -12.960 44.039 -4.234 1.00 85.95 65 LEU C CA 1
ATOM 6971 C C . LEU C 2 84 ? -14.035 44.025 -5.316 1.00 78.30 65 LEU C C 1
ATOM 6972 O O . LEU C 2 84 ? -15.205 43.798 -5.019 1.00 64.72 65 LEU C O 1
ATOM 6977 N N . PRO C 2 85 ? -13.664 44.230 -6.603 1.00 87.25 66 PRO C N 1
ATOM 6978 C CA . PRO C 2 85 ? -14.572 43.980 -7.728 1.00 87.77 66 PRO C CA 1
ATOM 6979 C C . PRO C 2 85 ? -15.133 42.548 -7.730 1.00 89.88 66 PRO C C 1
ATOM 6980 O O . PRO C 2 85 ? -14.391 41.616 -7.439 1.00 78.50 66 PRO C O 1
ATOM 6984 N N . ALA C 2 86 ? -16.406 42.402 -8.110 1.00 93.53 67 ALA C N 1
ATOM 6985 C CA . ALA C 2 86 ? -17.125 41.108 -8.190 1.00 97.79 67 ALA C CA 1
ATOM 6986 C C . ALA C 2 86 ? -16.477 40.208 -9.255 1.00 98.43 67 ALA C C 1
ATOM 6987 O O . ALA C 2 86 ? -16.511 38.971 -9.083 1.00 107.17 67 ALA C O 1
ATOM 6989 N N . THR C 2 87 ? -15.806 40.802 -10.246 1.00 100.34 68 THR C N 1
ATOM 6990 C CA . THR C 2 87 ? -15.240 40.089 -11.427 1.00 110.97 68 THR C CA 1
ATOM 6991 C C . THR C 2 87 ? -13.764 39.705 -11.181 1.00 113.73 68 THR C C 1
ATOM 6992 O O . THR C 2 87 ? -13.149 39.097 -12.092 1.00 120.26 68 THR C O 1
ATOM 6996 N N . ILE C 2 88 ? -13.227 39.991 -9.987 1.00 103.50 69 ILE C N 1
ATOM 6997 C CA . ILE C 2 88 ? -11.769 39.873 -9.668 1.00 87.25 69 ILE C CA 1
ATOM 6998 C C . ILE C 2 88 ? -11.326 38.417 -9.845 1.00 78.21 69 ILE C C 1
ATOM 6999 O O . ILE C 2 88 ? -10.244 38.188 -10.415 1.00 73.53 69 ILE C O 1
ATOM 7004 N N . VAL C 2 89 ? -12.172 37.470 -9.445 1.00 74.16 70 VAL C N 1
ATOM 7005 C CA . VAL C 2 89 ? -11.884 36.012 -9.549 1.00 70.65 70 VAL C CA 1
ATOM 7006 C C . VAL C 2 89 ? -11.780 35.632 -11.028 1.00 75.26 70 VAL C C 1
ATOM 7007 O O . VAL C 2 89 ? -10.793 34.969 -11.380 1.00 68.00 70 VAL C O 1
ATOM 7011 N N . PHE C 2 90 ? -12.742 36.070 -11.852 1.00 87.03 71 PHE C N 1
ATOM 7012 C CA . PHE C 2 90 ? -12.780 35.827 -13.322 1.00 96.35 71 PHE C CA 1
ATOM 7013 C C . PHE C 2 90 ? -11.543 36.453 -13.975 1.00 93.76 71 PHE C C 1
ATOM 7014 O O . PHE C 2 90 ? -10.876 35.768 -14.771 1.00 84.05 71 PHE C O 1
ATOM 7022 N N . ASP C 2 91 ? -11.240 37.707 -13.615 1.00 94.30 72 ASP C N 1
ATOM 7023 C CA . ASP C 2 91 ? -10.168 38.531 -14.235 1.00 91.79 72 ASP C CA 1
ATOM 7024 C C . ASP C 2 91 ? -8.794 37.904 -13.940 1.00 88.81 72 ASP C C 1
ATOM 7025 O O . ASP C 2 91 ? -8.006 37.813 -14.877 1.00 100.72 72 ASP C O 1
ATOM 7030 N N . TYR C 2 92 ? -8.551 37.368 -12.738 1.00 92.51 73 TYR C N 1
ATOM 7031 C CA . TYR C 2 92 ? -7.278 36.679 -12.371 1.00 85.75 73 TYR C CA 1
ATOM 7032 C C . TYR C 2 92 ? -7.531 35.197 -12.120 1.00 80.18 73 TYR C C 1
ATOM 7033 O O . TYR C 2 92 ? -7.816 34.789 -10.995 1.00 68.33 73 TYR C O 1
ATOM 7042 N N . PRO C 2 93 ? -7.330 34.354 -13.157 1.00 87.67 74 PRO C N 1
ATOM 7043 C CA . PRO C 2 93 ? -7.934 33.020 -13.216 1.00 90.23 74 PRO C CA 1
ATOM 7044 C C . PRO C 2 93 ? -7.450 32.003 -12.164 1.00 88.52 74 PRO C C 1
ATOM 7045 O O . PRO C 2 93 ? -8.190 31.089 -11.874 1.00 85.68 74 PRO C O 1
ATOM 7049 N N . ASN C 2 94 ? -6.191 32.075 -11.731 1.00 84.21 75 ASN C N 1
ATOM 7050 C CA . ASN C 2 94 ? -5.587 31.074 -10.807 1.00 77.71 75 ASN C CA 1
ATOM 7051 C C . ASN C 2 94 ? -5.405 31.717 -9.440 1.00 67.48 75 ASN C C 1
ATOM 7052 O O . ASN C 2 94 ? -5.377 32.944 -9.326 1.00 72.43 75 ASN C O 1
ATOM 7057 N N . PRO C 2 95 ? -5.250 30.913 -8.364 1.00 59.83 76 PRO C N 1
ATOM 7058 C CA . PRO C 2 95 ? -4.934 31.458 -7.043 1.00 59.81 76 PRO C CA 1
ATOM 7059 C C . PRO C 2 95 ? -3.670 32.340 -7.040 1.00 56.52 76 PRO C C 1
ATOM 7060 O O . PRO C 2 95 ? -3.689 33.393 -6.432 1.00 61.13 76 PRO C O 1
ATOM 7064 N N . THR C 2 96 ? -2.603 31.916 -7.719 1.00 54.72 77 THR C N 1
ATOM 7065 C CA . THR C 2 96 ? -1.324 32.671 -7.782 1.00 57.14 77 THR C CA 1
ATOM 7066 C C . THR C 2 96 ? -1.590 34.064 -8.370 1.00 58.13 77 THR C C 1
ATOM 7067 O O . THR C 2 96 ? -1.164 35.057 -7.762 1.00 59.68 77 THR C O 1
ATOM 7071 N N . ALA C 2 97 ? -2.306 34.138 -9.491 1.00 60.21 78 ALA C N 1
ATOM 7072 C CA . ALA C 2 97 ? -2.640 35.410 -10.168 1.00 61.74 78 ALA C CA 1
ATOM 7073 C C . ALA C 2 97 ? -3.432 36.315 -9.214 1.00 66.35 78 ALA C C 1
ATOM 7074 O O . ALA C 2 97 ? -3.133 37.538 -9.170 1.00 69.41 78 ALA C O 1
ATOM 7076 N N . LEU C 2 98 ? -4.419 35.749 -8.505 1.00 62.16 79 LEU C N 1
ATOM 7077 C CA . LEU C 2 98 ? -5.307 36.503 -7.584 1.00 59.75 79 LEU C CA 1
ATOM 7078 C C . LEU C 2 98 ? -4.475 37.010 -6.404 1.00 58.68 79 LEU C C 1
ATOM 7079 O O . LEU C 2 98 ? -4.586 38.221 -6.079 1.00 59.55 79 LEU C O 1
ATOM 7084 N N . ALA C 2 99 ? -3.590 36.156 -5.874 1.00 60.00 80 ALA C N 1
ATOM 7085 C CA . ALA C 2 99 ? -2.660 36.505 -4.773 1.00 65.92 80 ALA C CA 1
ATOM 7086 C C . ALA C 2 99 ? -1.808 37.696 -5.212 1.00 63.43 80 ALA C C 1
ATOM 7087 O O . ALA C 2 99 ? -1.737 38.669 -4.426 1.00 71.49 80 ALA C O 1
ATOM 7089 N N . GLN C 2 100 ? -1.201 37.603 -6.407 1.00 70.48 81 GLN C N 1
ATOM 7090 C CA . GLN C 2 100 ? -0.306 38.636 -7.005 1.00 84.79 81 GLN C CA 1
ATOM 7091 C C . GLN C 2 100 ? -1.065 39.967 -7.161 1.00 88.51 81 GLN C C 1
ATOM 7092 O O . GLN C 2 100 ? -0.491 40.993 -6.731 1.00 87.70 81 GLN C O 1
ATOM 7098 N N . HIS C 2 101 ? -2.314 39.958 -7.661 1.00 78.38 82 HIS C N 1
ATOM 7099 C CA . HIS C 2 101 ? -3.158 41.178 -7.778 1.00 78.14 82 HIS C CA 1
ATOM 7100 C C . HIS C 2 101 ? -3.420 41.754 -6.383 1.00 76.14 82 HIS C C 1
ATOM 7101 O O . HIS C 2 101 ? -3.422 43.010 -6.250 1.00 88.66 82 HIS C O 1
ATOM 7108 N N . LEU C 2 102 ? -3.623 40.891 -5.384 1.00 65.67 83 LEU C N 1
ATOM 7109 C CA . LEU C 2 102 ? -3.987 41.344 -4.012 1.00 70.84 83 LEU C CA 1
ATOM 7110 C C . LEU C 2 102 ? -2.804 42.098 -3.375 1.00 83.55 83 LEU C C 1
ATOM 7111 O O . LEU C 2 102 ? -3.094 43.026 -2.582 1.00 74.14 83 LEU C O 1
ATOM 7116 N N . ARG C 2 103 ? -1.549 41.778 -3.753 1.00 91.72 84 ARG C N 1
ATOM 7117 C CA . ARG C 2 103 ? -0.316 42.552 -3.404 1.00 87.98 84 ARG C CA 1
ATOM 7118 C C . ARG C 2 103 ? -0.443 44.010 -3.865 1.00 93.95 84 ARG C C 1
ATOM 7119 O O . ARG C 2 103 ? -0.129 44.899 -3.053 1.00 89.33 84 ARG C O 1
ATOM 7127 N N . ALA C 2 104 ? -0.886 44.234 -5.111 1.00 95.26 85 ALA C N 1
ATOM 7128 C CA . ALA C 2 104 ? -1.255 45.559 -5.671 1.00 96.74 85 ALA C CA 1
ATOM 7129 C C . ALA C 2 104 ? -2.431 46.180 -4.888 1.00 98.92 85 ALA C C 1
ATOM 7130 O O . ALA C 2 104 ? -2.293 47.340 -4.479 1.00 104.47 85 ALA C O 1
ATOM 7132 N N . ALA C 2 105 ? -3.490 45.413 -4.590 1.00 95.52 86 ALA C N 1
ATOM 7133 C CA . ALA C 2 105 ? -4.731 45.880 -3.915 1.00 94.25 86 ALA C CA 1
ATOM 7134 C C . ALA C 2 105 ? -4.452 46.332 -2.473 1.00 92.89 86 ALA C C 1
ATOM 7135 O O . ALA C 2 105 ? -5.153 47.233 -2.024 1.00 102.71 86 ALA C O 1
ATOM 7137 N N . VAL C 2 106 ? -3.604 45.629 -1.717 1.00 99.29 87 VAL C N 1
ATOM 7138 C CA . VAL C 2 106 ? -3.306 45.968 -0.288 1.00 115.16 87 VAL C CA 1
ATOM 7139 C C . VAL C 2 106 ? -1.819 46.333 -0.165 1.00 107.35 87 VAL C C 1
ATOM 7140 O O . VAL C 2 106 ? -1.423 47.497 -0.266 1.00 82.52 87 VAL C O 1
#